Protein AF-0000000078283513 (afdb_homodimer)

Sequence (1256 aa):
MEFFNLACIDPSLMPGAVCAVEYLEENMTGGSRVKILAEKGGSGLSVRLDRDFASITYSKTSEFFRGLGFVKEWITENRTSAAREEHPVFEHLTYMADCSRNGVCRPDHLRRLMVKLSLMGYDRLMLYTEDTYQVEGYPYFGHFRGRYSRQELRELDEFAASLGIEMVPCIQTLAHLNAIFRWPAFKQVHDTGDILLCGSDDTYKLIEAMIRTWSETFKSRVINIGMDEAEMIGRGAYLNQFGYEERIDIMERHLHRVLEICEKYGYTAMMWSDMFFKMISGGEYYGKEFHITEEIKKKIPQNVELLYWDYYSRDEKTYDQMMKYHRELAGNVGFAGGAWKWNGYAPLLNHSMQVSRLALRQCQKHGITNVLVTGWGDDGGEASQSAVLPVLSLFAEYNYAQTVNDCDLAPRFLACTGAVLEDFLKLDLPNLTPDNPLPGKMSAAPARYLLYQDVLMGIYDCHVDMKSFKSHYRHCAEELRAIAQKGGEYACMFRTLALLSEVLAKKATLGLEAKAAYDGEDKAALLQTADICIKTAGLVEQFKHALKDQWFQENKAFGYEVLDIRLGGLMERLKSCAARMADYAEGKITCIEELEEARLPLLTDDKGQPLSPVCDNIWREMVTASVMMEFFNLACIDPSLMPGAVCAVEYLEENMTGGSRVKILAEKGGSGLSVRLDRDFASITYSKTSEFFRGLGFVKEWITENRTSAAREEHPVFEHLTYMADCSRNGVCRPDHLRRLMVKLSLMGYDRLMLYTEDTYQVEGYPYFGHFRGRYSRQELRELDEFAASLGIEMVPCIQTLAHLNAIFRWPAFKQVHDTGDILLCGSDDTYKLIEAMIRTWSETFKSRVINIGMDEAEMIGRGAYLNQFGYEERIDIMERHLHRVLEICEKYGYTAMMWSDMFFKMISGGEYYGKEFHITEEIKKKIPQNVELLYWDYYSRDEKTYDQMMKYHRELAGNVGFAGGAWKWNGYAPLLNHSMQVSRLALRQCQKHGITNVLVTGWGDDGGEASQSAVLPVLSLFAEYNYAQTVNDCDLAPRFLACTGAVLEDFLKLDLPNLTPDNPLPGKMSAAPARYLLYQDVLMGIYDCHVDMKSFKSHYRHCAEELRAIAQKGGEYACMFRTLALLSEVLAKKATLGLEAKAAYDGEDKAALLQTADICIKTAGLVEQFKHALKDQWFQENKAFGYEVLDIRLGGLMERLKSCAARMADYAEGKITCIEELEEARLPLLTDDKGQPLSPVCDNIWREMVTASVM

Structure (mmCIF, N/CA/C/O backbone):
data_AF-0000000078283513-model_v1
#
loop_
_entity.id
_entity.type
_entity.pdbx_description
1 polymer Beta-N-acetylhexosaminidase
#
loop_
_atom_site.group_PDB
_atom_site.id
_atom_site.type_symbol
_atom_site.label_atom_id
_atom_site.label_alt_id
_atom_site.label_comp_id
_atom_site.label_asym_id
_atom_site.label_entity_id
_atom_site.label_seq_id
_atom_site.pdbx_PDB_ins_code
_atom_site.Cartn_x
_atom_site.Cartn_y
_atom_site.Cartn_z
_atom_site.occupancy
_atom_site.B_iso_or_equiv
_atom_site.auth_seq_id
_atom_site.auth_comp_id
_atom_site.auth_asym_id
_atom_site.auth_atom_id
_atom_site.pdbx_PDB_model_num
ATOM 1 N N . MET A 1 1 ? 19.75 42.531 22.688 1 56.16 1 MET A N 1
ATOM 2 C CA . MET A 1 1 ? 18.453 42.688 22.062 1 56.16 1 MET A CA 1
ATOM 3 C C . MET A 1 1 ? 18.172 44.156 21.766 1 56.16 1 MET A C 1
ATOM 5 O O . MET A 1 1 ? 18.016 44.969 22.688 1 56.16 1 MET A O 1
ATOM 9 N N . GLU A 1 2 ? 18.484 44.531 20.5 1 75.06 2 GLU A N 1
ATOM 10 C CA . GLU A 1 2 ? 18.812 45.938 20.359 1 75.06 2 GLU A CA 1
ATOM 11 C C . GLU A 1 2 ? 17.578 46.781 20.031 1 75.06 2 GLU A C 1
ATOM 13 O O . GLU A 1 2 ? 17.453 47.906 20.516 1 75.06 2 GLU A O 1
ATOM 18 N N . PHE A 1 3 ? 16.438 46.156 19.422 1 87 3 PHE A N 1
ATOM 19 C CA . PHE A 1 3 ? 15.438 47.094 18.875 1 87 3 PHE A CA 1
ATOM 20 C C . PHE A 1 3 ? 14.234 47.188 19.797 1 87 3 PHE A C 1
ATOM 22 O O . PHE A 1 3 ? 13.641 48.25 19.938 1 87 3 PHE A O 1
ATOM 29 N N . PHE A 1 4 ? 13.867 46.125 20.453 1 93.12 4 PHE A N 1
ATOM 30 C CA . PHE A 1 4 ? 12.734 46.094 21.375 1 93.12 4 PHE A CA 1
ATOM 31 C C . PHE A 1 4 ? 13.203 46.125 22.828 1 93.12 4 PHE A C 1
ATOM 33 O O . PHE A 1 4 ? 13.875 45.188 23.281 1 93.12 4 PHE A O 1
ATOM 40 N N . ASN A 1 5 ? 12.836 47.188 23.531 1 94 5 ASN A N 1
ATOM 41 C CA . ASN A 1 5 ? 13.109 47.281 24.969 1 94 5 ASN A CA 1
ATOM 42 C C . ASN A 1 5 ? 11.906 46.812 25.797 1 94 5 ASN A C 1
ATOM 44 O O . ASN A 1 5 ? 10.914 47.562 25.891 1 94 5 ASN A O 1
ATOM 48 N N . LEU A 1 6 ? 11.977 45.719 26.484 1 93.62 6 LEU A N 1
ATOM 49 C CA . LEU A 1 6 ? 10.852 45.062 27.156 1 93.62 6 LEU A CA 1
ATOM 50 C C . LEU A 1 6 ? 10.859 45.375 28.656 1 93.62 6 LEU A C 1
ATOM 52 O O . LEU A 1 6 ? 10.164 44.719 29.438 1 93.62 6 LEU A O 1
ATOM 56 N N . ALA A 1 7 ? 11.547 46.312 29.094 1 88.94 7 ALA A N 1
ATOM 57 C CA . ALA A 1 7 ? 11.797 46.562 30.516 1 88.94 7 ALA A CA 1
ATOM 58 C C . ALA A 1 7 ? 10.508 46.938 31.234 1 88.94 7 ALA A C 1
ATOM 60 O O . ALA A 1 7 ? 10.391 46.75 32.438 1 88.94 7 ALA A O 1
ATOM 61 N N . CYS A 1 8 ? 9.477 47.375 30.547 1 88.69 8 CYS A N 1
ATOM 62 C CA . CYS A 1 8 ? 8.312 47.938 31.203 1 88.69 8 CYS A CA 1
ATOM 63 C C . CYS A 1 8 ? 7.078 47.062 30.984 1 88.69 8 CYS A C 1
ATOM 65 O O . CYS A 1 8 ? 5.953 47.531 31.203 1 88.69 8 CYS A O 1
ATOM 67 N N . ILE A 1 9 ? 7.301 45.844 30.562 1 91.81 9 ILE A N 1
ATOM 68 C CA . ILE A 1 9 ? 6.109 45.031 30.328 1 91.81 9 ILE A CA 1
ATOM 69 C C . ILE A 1 9 ? 5.832 44.156 31.547 1 91.81 9 ILE A C 1
ATOM 71 O O . ILE A 1 9 ? 6.703 43.969 32.406 1 91.81 9 ILE A O 1
ATOM 75 N N . ASP A 1 10 ? 4.605 43.656 31.719 1 91.69 10 ASP A N 1
ATOM 76 C CA . ASP A 1 10 ? 4.234 42.719 32.781 1 91.69 10 ASP A CA 1
ATOM 77 C C . ASP A 1 10 ? 5.156 41.5 32.781 1 91.69 10 ASP A C 1
ATOM 79 O O . ASP A 1 10 ? 5.41 40.875 31.75 1 91.69 10 ASP A O 1
ATOM 83 N N . PRO A 1 11 ? 5.695 41.156 33.969 1 92.06 11 PRO A N 1
ATOM 84 C CA . PRO A 1 11 ? 6.629 40.031 34.062 1 92.06 11 PRO A CA 1
ATOM 85 C C . PRO A 1 11 ? 6.043 38.719 33.562 1 92.06 11 PRO A C 1
ATOM 87 O O . PRO A 1 11 ? 6.781 37.844 33.094 1 92.06 11 PRO A O 1
ATOM 90 N N . SER A 1 12 ? 4.75 38.594 33.625 1 92.62 12 SER A N 1
ATOM 91 C CA . SER A 1 12 ? 4.109 37.375 33.156 1 92.62 12 SER A CA 1
ATOM 92 C C . SER A 1 12 ? 4.227 37.219 31.656 1 92.62 12 SER A C 1
ATOM 94 O O . SER A 1 12 ? 4.094 36.094 31.141 1 92.62 12 SER A O 1
ATOM 96 N N . LEU A 1 13 ? 4.535 38.188 30.953 1 95.5 13 LEU A N 1
ATOM 97 C CA . LEU A 1 13 ? 4.656 38.188 29.5 1 95.5 13 LEU A CA 1
ATOM 98 C C . LEU A 1 13 ? 6.094 37.906 29.078 1 95.5 13 LEU A C 1
ATOM 100 O O . LEU A 1 13 ? 6.355 37.594 27.906 1 95.5 13 LEU A O 1
ATOM 104 N N . MET A 1 14 ? 7.027 38.062 30 1 95.38 14 MET A N 1
ATOM 105 C CA . MET A 1 14 ? 8.453 38.125 29.688 1 95.38 14 MET A CA 1
ATOM 106 C C . MET A 1 14 ? 8.938 36.875 28.984 1 95.38 14 MET A C 1
ATOM 108 O O . MET A 1 14 ? 9.664 36.938 28 1 95.38 14 MET A O 1
ATOM 112 N N . PRO A 1 15 ? 8.508 35.688 29.5 1 95.25 15 PRO A N 1
ATOM 113 C CA . PRO A 1 15 ? 9.031 34.5 28.859 1 95.25 15 PRO A CA 1
ATOM 114 C C . PRO A 1 15 ? 8.695 34.406 27.375 1 95.25 15 PRO A C 1
ATOM 116 O O . PRO A 1 15 ? 9.57 34.125 26.547 1 95.25 15 PRO A O 1
ATOM 119 N N . GLY A 1 16 ? 7.527 34.656 27 1 97.06 16 GLY A N 1
ATOM 120 C CA . GLY A 1 16 ? 7.117 34.688 25.609 1 97.06 16 GLY A CA 1
ATOM 121 C C . GLY A 1 16 ? 7.664 35.844 24.828 1 97.06 16 GLY A C 1
ATOM 122 O O . GLY A 1 16 ? 8.07 35.719 23.672 1 97.06 16 GLY A O 1
ATOM 123 N N . ALA A 1 17 ? 7.734 37.031 25.469 1 96.88 17 ALA A N 1
ATOM 124 C CA . ALA A 1 17 ? 8.156 38.25 24.797 1 96.88 17 ALA A CA 1
ATOM 125 C C . ALA A 1 17 ? 9.625 38.188 24.391 1 96.88 17 ALA A C 1
ATOM 127 O O . ALA A 1 17 ? 10 38.656 23.328 1 96.88 17 ALA A O 1
ATOM 128 N N . VAL A 1 18 ? 10.422 37.594 25.234 1 96.06 18 VAL A N 1
ATOM 129 C CA . VAL A 1 18 ? 11.844 37.469 24.938 1 96.06 18 VAL A CA 1
ATOM 130 C C . VAL A 1 18 ? 12.039 36.625 23.688 1 96.06 18 VAL A C 1
ATOM 132 O O . VAL A 1 18 ? 12.805 36.969 22.797 1 96.06 18 VAL A O 1
ATOM 135 N N . CYS A 1 19 ? 11.289 35.531 23.641 1 96.19 19 CYS A N 1
ATOM 136 C CA . CYS A 1 19 ? 11.375 34.625 22.5 1 96.19 19 CYS A CA 1
ATOM 137 C C . CYS A 1 19 ? 10.875 35.312 21.234 1 96.19 19 CYS A C 1
ATOM 139 O O . CYS A 1 19 ? 11.484 35.188 20.172 1 96.19 19 CYS A O 1
ATOM 141 N N . ALA A 1 20 ? 9.773 36 21.312 1 97.06 20 ALA A N 1
ATOM 142 C CA . ALA A 1 20 ? 9.18 36.656 20.172 1 97.06 20 ALA A CA 1
ATOM 143 C C . ALA A 1 20 ? 10.102 37.75 19.641 1 97.06 20 ALA A C 1
ATOM 145 O O . ALA A 1 20 ? 10.273 37.906 18.422 1 97.06 20 ALA A O 1
ATOM 146 N N . VAL A 1 21 ? 10.68 38.531 20.531 1 95.56 21 VAL A N 1
ATOM 147 C CA . VAL A 1 21 ? 11.531 39.625 20.141 1 95.56 21 VAL A CA 1
ATOM 148 C C . VAL A 1 21 ? 12.82 39.094 19.516 1 95.56 21 VAL A C 1
ATOM 150 O O . VAL A 1 21 ? 13.328 39.656 18.547 1 95.56 21 VAL A O 1
ATOM 153 N N . GLU A 1 22 ? 13.344 38.062 20.109 1 95.06 22 GLU A N 1
ATOM 154 C CA . GLU A 1 22 ? 14.516 37.406 19.5 1 95.06 22 GLU A CA 1
ATOM 155 C C . GLU A 1 22 ? 14.234 37 18.062 1 95.06 22 GLU A C 1
ATOM 157 O O . GLU A 1 22 ? 15.078 37.188 17.188 1 95.06 22 GLU A O 1
ATOM 162 N N . TYR A 1 23 ? 13.117 36.406 17.859 1 95.31 23 TYR A N 1
ATOM 163 C CA . TYR A 1 23 ? 12.695 36 16.531 1 95.31 23 TYR A CA 1
ATOM 164 C C . TYR A 1 23 ? 12.547 37.219 15.617 1 95.31 23 TYR A C 1
ATOM 166 O O . TYR A 1 23 ? 13.047 37.219 14.484 1 95.31 23 TYR A O 1
ATOM 174 N N . LEU A 1 24 ? 11.922 38.281 16.062 1 94.44 24 LEU A N 1
ATOM 175 C CA . LEU A 1 24 ? 11.648 39.469 15.273 1 94.44 24 LEU A CA 1
ATOM 176 C C . LEU A 1 24 ? 12.945 40.156 14.867 1 94.44 24 LEU A C 1
ATOM 178 O O . LEU A 1 24 ? 13.047 40.688 13.766 1 94.44 24 LEU A O 1
ATOM 182 N N . GLU A 1 25 ? 13.898 40.094 15.719 1 93.25 25 GLU A N 1
ATOM 183 C CA . GLU A 1 25 ? 15.125 40.844 15.477 1 93.25 25 GLU A CA 1
ATOM 184 C C . GLU A 1 25 ? 16.078 40.062 14.586 1 93.25 25 GLU A C 1
ATOM 186 O O . GLU A 1 25 ? 17.062 40.625 14.086 1 93.25 25 GLU A O 1
ATOM 191 N N . GLU A 1 26 ? 15.766 38.812 14.32 1 89.31 26 GLU A N 1
ATOM 192 C CA . GLU A 1 26 ? 16.625 37.969 13.5 1 89.31 26 GLU A CA 1
ATOM 193 C C . GLU A 1 26 ? 16.859 38.594 12.125 1 89.31 26 GLU A C 1
ATOM 195 O O . GLU A 1 26 ? 17.922 38.438 11.539 1 89.31 26 GLU A O 1
ATOM 200 N N . ASN A 1 27 ? 15.883 39.312 11.609 1 80.62 27 ASN A N 1
ATOM 201 C CA . ASN A 1 27 ? 16.016 39.812 10.242 1 80.62 27 ASN A CA 1
ATOM 202 C C . ASN A 1 27 ? 15.945 41.344 10.195 1 80.62 27 ASN A C 1
ATOM 204 O O . ASN A 1 27 ? 15.562 41.906 9.172 1 80.62 27 ASN A O 1
ATOM 208 N N . MET A 1 28 ? 16.281 41.938 11.32 1 86.31 28 MET A N 1
ATOM 209 C CA . MET A 1 28 ? 16.281 43.375 11.344 1 86.31 28 MET A CA 1
ATOM 210 C C . MET A 1 28 ? 17.688 43.938 11.195 1 86.31 28 MET A C 1
ATOM 212 O O . MET A 1 28 ? 18.625 43.438 11.805 1 86.31 28 MET A O 1
ATOM 216 N N . THR A 1 29 ? 17.953 44.75 10.25 1 77.62 29 THR A N 1
ATOM 217 C CA . THR A 1 29 ? 19.266 45.344 10.008 1 77.62 29 THR A CA 1
ATOM 218 C C . THR A 1 29 ? 19.312 46.781 10.523 1 77.62 29 THR A C 1
ATOM 220 O O . THR A 1 29 ? 20.391 47.344 10.727 1 77.62 29 THR A O 1
ATOM 223 N N . GLY A 1 30 ? 18.188 47.438 10.781 1 73.25 30 GLY A N 1
ATOM 224 C CA . GLY A 1 30 ? 18.188 48.812 11.211 1 73.25 30 GLY A CA 1
ATOM 225 C C . GLY A 1 30 ? 16.875 49.219 11.867 1 73.25 30 GLY A C 1
ATOM 226 O O . GLY A 1 30 ? 15.914 48.469 11.883 1 73.25 30 GLY A O 1
ATOM 227 N N . GLY A 1 31 ? 17.031 50.188 12.562 1 70.44 31 GLY A N 1
ATOM 228 C CA . GLY A 1 31 ? 15.867 50.75 13.242 1 70.44 31 GLY A CA 1
ATOM 229 C C . GLY A 1 31 ? 16.172 51.281 14.625 1 70.44 31 GLY A C 1
ATOM 230 O O . GLY A 1 31 ? 17.266 51.031 15.164 1 70.44 31 GLY A O 1
ATOM 231 N N . SER A 1 32 ? 15.312 52.094 15.07 1 79.31 32 SER A N 1
ATOM 232 C CA . SER A 1 32 ? 15.492 52.719 16.375 1 79.31 32 SER A CA 1
ATOM 233 C C . SER A 1 32 ? 15 51.812 17.5 1 79.31 32 SER A C 1
ATOM 235 O O . SER A 1 32 ? 14.109 50.969 17.281 1 79.31 32 SER A O 1
ATOM 237 N N . ARG A 1 33 ? 15.727 51.938 18.516 1 90.38 33 ARG A N 1
ATOM 238 C CA . ARG A 1 33 ? 15.289 51.219 19.719 1 90.38 33 ARG A CA 1
ATOM 239 C C . ARG A 1 33 ? 13.969 51.781 20.234 1 90.38 33 ARG A C 1
ATOM 241 O O . ARG A 1 33 ? 13.789 53 20.312 1 90.38 33 ARG A O 1
ATOM 248 N N . VAL A 1 34 ? 13 50.875 20.438 1 94.06 34 VAL A N 1
ATOM 249 C CA . VAL A 1 34 ? 11.664 51.281 20.875 1 94.06 34 VAL A CA 1
ATOM 250 C C . VAL A 1 34 ? 11.352 50.656 22.234 1 94.06 34 VAL A C 1
ATOM 252 O O . VAL A 1 34 ? 11.5 49.438 22.406 1 94.06 34 VAL A O 1
ATOM 255 N N . LYS A 1 35 ? 10.922 51.5 23.234 1 95.94 35 LYS A N 1
ATOM 256 C CA . LYS A 1 35 ? 10.477 51 24.531 1 95.94 35 LYS A CA 1
ATOM 257 C C . LYS A 1 35 ? 9.031 50.531 24.469 1 95.94 35 LYS A C 1
ATOM 259 O O . LYS A 1 35 ? 8.133 51.281 24.078 1 95.94 35 LYS A O 1
ATOM 264 N N . ILE A 1 36 ? 8.852 49.281 24.875 1 96.75 36 ILE A N 1
ATOM 265 C CA . ILE A 1 36 ? 7.523 48.688 24.797 1 96.75 36 ILE A CA 1
ATOM 266 C C . ILE A 1 36 ? 6.793 48.844 26.125 1 96.75 36 ILE A C 1
ATOM 268 O O . ILE A 1 36 ? 7.301 48.438 27.172 1 96.75 36 ILE A O 1
ATOM 272 N N . LEU A 1 37 ? 5.668 49.469 26.094 1 95.56 37 LEU A N 1
ATOM 273 C CA . LEU A 1 37 ? 4.754 49.562 27.234 1 95.56 37 LEU A CA 1
ATOM 274 C C . LEU A 1 37 ? 3.533 48.656 27.016 1 95.56 37 LEU A C 1
ATOM 276 O O . LEU A 1 37 ? 2.98 48.625 25.906 1 95.56 37 LEU A O 1
ATOM 280 N N . ALA A 1 38 ? 3.201 47.875 27.969 1 95.56 38 ALA A N 1
ATOM 281 C CA . ALA A 1 38 ? 2.072 46.938 27.844 1 95.56 38 ALA A CA 1
ATOM 282 C C . ALA A 1 38 ? 1.053 47.188 28.953 1 95.56 38 ALA A C 1
ATOM 284 O O . ALA A 1 38 ? 1.422 47.344 30.125 1 95.56 38 ALA A O 1
ATOM 285 N N . GLU A 1 39 ? -0.132 47.312 28.594 1 94.19 39 GLU A N 1
ATOM 286 C CA . GLU A 1 39 ? -1.215 47.469 29.562 1 94.19 39 GLU A CA 1
ATOM 287 C C . GLU A 1 39 ? -2.4 46.562 29.219 1 94.19 39 GLU A C 1
ATOM 289 O O . GLU A 1 39 ? -2.756 46.438 28.047 1 94.19 39 GLU A O 1
ATOM 294 N N . LYS A 1 40 ? -2.984 45.969 30.188 1 94.19 40 LYS A N 1
ATOM 295 C CA . LYS A 1 40 ? -4.18 45.156 29.984 1 94.19 40 LYS A CA 1
ATOM 296 C C . LYS A 1 40 ? -5.422 46.031 29.844 1 94.19 40 LYS A C 1
ATOM 298 O O . LYS A 1 40 ? -5.652 46.906 30.656 1 94.19 40 LYS A O 1
ATOM 303 N N . GLY A 1 41 ? -6.062 45.844 28.797 1 92.12 41 GLY A N 1
ATOM 304 C CA . GLY A 1 41 ? -7.309 46.562 28.562 1 92.12 41 GLY A CA 1
ATOM 305 C C . GLY A 1 41 ? -8.523 45.656 28.578 1 92.12 41 GLY A C 1
ATOM 306 O O . GLY A 1 41 ? -8.422 44.469 28.906 1 92.12 41 GLY A O 1
ATOM 307 N N . GLY A 1 42 ? -9.688 46.281 28.172 1 87.38 42 GLY A N 1
ATOM 308 C CA . GLY A 1 42 ? -10.938 45.562 28.281 1 87.38 42 GLY A CA 1
ATOM 309 C C . GLY A 1 42 ? -11.289 44.781 27.031 1 87.38 42 GLY A C 1
ATOM 310 O O . GLY A 1 42 ? -11.945 43.75 27.109 1 87.38 42 GLY A O 1
ATOM 311 N N . SER A 1 43 ? -10.953 45.406 25.922 1 90.88 43 SER A N 1
ATOM 312 C CA . SER A 1 43 ? -11.344 44.719 24.703 1 90.88 43 SER A CA 1
ATOM 313 C C . SER A 1 43 ? -10.43 45.094 23.547 1 90.88 43 SER A C 1
ATOM 315 O O . SER A 1 43 ? -10.031 46.25 23.422 1 90.88 43 SER A O 1
ATOM 317 N N . GLY A 1 44 ? -10.031 44 22.797 1 93.38 44 GLY A N 1
ATOM 318 C CA . GLY A 1 44 ? -9.328 44.25 21.547 1 93.38 44 GLY A CA 1
ATOM 319 C C . GLY A 1 44 ? -7.871 44.625 21.75 1 93.38 44 GLY A C 1
ATOM 320 O O . GLY A 1 44 ? -7.285 44.312 22.781 1 93.38 44 GLY A O 1
ATOM 321 N N . LEU A 1 45 ? -7.297 45.125 20.719 1 96.44 45 LEU A N 1
ATOM 322 C CA . LEU A 1 45 ? -5.891 45.5 20.641 1 96.44 45 LEU A CA 1
ATOM 323 C C . LEU A 1 45 ? -5.746 46.969 20.234 1 96.44 45 LEU A C 1
ATOM 325 O O . LEU A 1 45 ? -6.41 47.406 19.297 1 96.44 45 LEU A O 1
ATOM 329 N N . SER A 1 46 ? -4.996 47.719 20.984 1 97.31 46 SER A N 1
ATOM 330 C CA . SER A 1 46 ? -4.59 49.062 20.609 1 97.31 46 SER A CA 1
ATOM 331 C C . SER A 1 46 ? -3.076 49.219 20.656 1 97.31 46 SER A C 1
ATOM 333 O O . SER A 1 46 ? -2.447 48.906 21.672 1 97.31 46 SER A O 1
ATOM 335 N N . VAL A 1 47 ? -2.527 49.625 19.594 1 97.56 47 VAL A N 1
ATOM 336 C CA . VAL A 1 47 ? -1.086 49.812 19.516 1 97.56 47 VAL A CA 1
ATOM 337 C C . VAL A 1 47 ? -0.792 51.25 19.047 1 97.56 47 VAL A C 1
ATOM 339 O O . VAL A 1 47 ? -1.43 51.75 18.125 1 97.56 47 VAL A O 1
ATOM 342 N N . ARG A 1 48 ? 0.168 51.875 19.703 1 97.62 48 ARG A N 1
ATOM 343 C CA . ARG A 1 48 ? 0.597 53.219 19.328 1 97.62 48 ARG A CA 1
ATOM 344 C C . ARG A 1 48 ? 2.117 53.344 19.344 1 97.62 48 ARG A C 1
ATOM 346 O O . ARG A 1 48 ? 2.762 52.906 20.312 1 97.62 48 ARG A O 1
ATOM 353 N N . LEU A 1 49 ? 2.602 53.812 18.328 1 96.81 49 LEU A N 1
ATOM 354 C CA . LEU A 1 49 ? 4.023 54.125 18.234 1 96.81 49 LEU A CA 1
ATOM 355 C C . LEU A 1 49 ? 4.25 55.625 18.25 1 96.81 49 LEU A C 1
ATOM 357 O O . LEU A 1 49 ? 3.635 56.344 17.469 1 96.81 49 LEU A O 1
ATOM 361 N N . ASP A 1 50 ? 5.051 56.062 19.125 1 95.69 50 ASP A N 1
ATOM 362 C CA . ASP A 1 50 ? 5.453 57.469 19.234 1 95.69 50 ASP A CA 1
ATOM 363 C C . ASP A 1 50 ? 6.961 57.594 19.453 1 95.69 50 ASP A C 1
ATOM 365 O O . ASP A 1 50 ? 7.445 57.531 20.578 1 95.69 50 ASP A O 1
ATOM 369 N N . ARG A 1 51 ? 7.648 57.812 18.391 1 91.56 51 ARG A N 1
ATOM 370 C CA . ARG A 1 51 ? 9.102 57.938 18.375 1 91.56 51 ARG A CA 1
ATOM 371 C C . ARG A 1 51 ? 9.766 56.688 18.984 1 91.56 51 ARG A C 1
ATOM 373 O O . ARG A 1 51 ? 9.633 55.594 18.469 1 91.56 51 ARG A O 1
ATOM 380 N N . ASP A 1 52 ? 10.18 56.844 20.266 1 92.12 52 ASP A N 1
ATOM 381 C CA . ASP A 1 52 ? 10.969 55.75 20.844 1 92.12 52 ASP A CA 1
ATOM 382 C C . ASP A 1 52 ? 10.141 54.938 21.828 1 92.12 52 ASP A C 1
ATOM 384 O O . ASP A 1 52 ? 10.695 54.188 22.625 1 92.12 52 ASP A O 1
ATOM 388 N N . PHE A 1 53 ? 8.758 55.156 21.703 1 95 53 PHE A N 1
ATOM 389 C CA . PHE A 1 53 ? 7.863 54.438 22.594 1 95 53 PHE A CA 1
ATOM 390 C C . PHE A 1 53 ? 6.738 53.781 21.812 1 95 53 PHE A C 1
ATOM 392 O O . PHE A 1 53 ? 6.195 54.375 20.875 1 95 53 PHE A O 1
ATOM 399 N N . ALA A 1 54 ? 6.465 52.562 22.172 1 96.56 54 ALA A N 1
ATOM 400 C CA . ALA A 1 54 ? 5.281 51.875 21.656 1 96.56 54 ALA A CA 1
ATOM 401 C C . ALA A 1 54 ? 4.406 51.375 22.797 1 96.56 54 ALA A C 1
ATOM 403 O O . ALA A 1 54 ? 4.891 50.688 23.703 1 96.56 54 ALA A O 1
ATOM 404 N N . SER A 1 55 ? 3.18 51.781 22.828 1 96.94 55 SER A N 1
ATOM 405 C CA . SER A 1 55 ? 2.217 51.312 23.828 1 96.94 55 SER A CA 1
ATOM 406 C C . SER A 1 55 ? 1.272 50.281 23.234 1 96.94 55 SER A C 1
ATOM 408 O O . SER A 1 55 ? 0.656 50.5 22.188 1 96.94 55 SER A O 1
ATOM 410 N N . ILE A 1 56 ? 1.171 49.125 23.875 1 97.5 56 ILE A N 1
ATOM 411 C CA . ILE A 1 56 ? 0.285 48.031 23.469 1 97.5 56 ILE A CA 1
ATOM 412 C C . ILE A 1 56 ? -0.751 47.781 24.562 1 97.5 56 ILE A C 1
ATOM 414 O O . ILE A 1 56 ? -0.403 47.375 25.672 1 97.5 56 ILE A O 1
ATOM 418 N N . THR A 1 57 ? -1.988 48.094 24.312 1 97.31 57 THR A N 1
ATOM 419 C CA . THR A 1 57 ? -3.105 47.719 25.172 1 97.31 57 THR A CA 1
ATOM 420 C C . THR A 1 57 ? -3.826 46.5 24.641 1 97.31 57 THR A C 1
ATOM 422 O O . THR A 1 57 ? -4.223 46.469 23.469 1 97.31 57 THR A O 1
ATOM 425 N N . TYR A 1 58 ? -3.932 45.469 25.422 1 96.56 58 TYR A N 1
ATOM 426 C CA . TYR A 1 58 ? -4.438 44.188 24.969 1 96.56 58 TYR A CA 1
ATOM 427 C C . TYR A 1 58 ? -5.406 43.594 25.969 1 96.56 58 TYR A C 1
ATOM 429 O O . TYR A 1 58 ? -5.359 43.906 27.156 1 96.56 58 TYR A O 1
ATOM 437 N N . SER A 1 59 ? -6.32 42.812 25.531 1 95.25 59 SER A N 1
ATOM 438 C CA . SER A 1 59 ? -7.23 42.031 26.391 1 95.25 59 SER A CA 1
ATOM 439 C C . SER A 1 59 ? -6.785 40.594 26.531 1 95.25 59 SER A C 1
ATOM 441 O O . SER A 1 59 ? -6.684 40.062 27.641 1 95.25 59 SER A O 1
ATOM 443 N N . LYS A 1 60 ? -6.531 39.938 25.438 1 94.62 60 LYS A N 1
ATOM 444 C CA . LYS A 1 60 ? -5.957 38.594 25.406 1 94.62 60 LYS A CA 1
ATOM 445 C C . LYS A 1 60 ? -4.449 38.656 25.172 1 94.62 60 LYS A C 1
ATOM 447 O O . LYS A 1 60 ? -3.951 39.5 24.453 1 94.62 60 LYS A O 1
ATOM 452 N N . THR A 1 61 ? -3.748 37.719 25.766 1 95.31 61 THR A N 1
ATOM 453 C CA . THR A 1 61 ? -2.295 37.688 25.656 1 95.31 61 THR A CA 1
ATOM 454 C C . THR A 1 61 ? -1.869 37.625 24.188 1 95.31 61 THR A C 1
ATOM 456 O O . THR A 1 61 ? -0.859 38.219 23.797 1 95.31 61 THR A O 1
ATOM 459 N N . SER A 1 62 ? -2.59 36.906 23.375 1 94.94 62 SER A N 1
ATOM 460 C CA . SER A 1 62 ? -2.279 36.781 21.953 1 94.94 62 SER A CA 1
ATOM 461 C C . SER A 1 62 ? -2.285 38.156 21.281 1 94.94 62 SER A C 1
ATOM 463 O O . SER A 1 62 ? -1.519 38.406 20.344 1 94.94 62 SER A O 1
ATOM 465 N N . GLU A 1 63 ? -3.053 39.062 21.75 1 96.94 63 GLU A N 1
ATOM 466 C CA . GLU A 1 63 ? -3.145 40.406 21.188 1 96.94 63 GLU A CA 1
ATOM 467 C C . GLU A 1 63 ? -1.891 41.219 21.5 1 96.94 63 GLU A C 1
ATOM 469 O O . GLU A 1 63 ? -1.474 42.062 20.688 1 96.94 63 GLU A O 1
ATOM 474 N N . PHE A 1 64 ? -1.345 41 22.703 1 97.25 64 PHE A N 1
ATOM 475 C CA . PHE A 1 64 ? -0.079 41.656 23.016 1 97.25 64 PHE A CA 1
ATOM 476 C C . PHE A 1 64 ? 0.981 41.344 21.984 1 97.25 64 PHE A C 1
ATOM 478 O O . PHE A 1 64 ? 1.652 42.219 21.469 1 97.25 64 PHE A O 1
ATOM 485 N N . PHE A 1 65 ? 1.092 40.062 21.641 1 98.12 65 PHE A N 1
ATOM 486 C CA . PHE A 1 65 ? 2.115 39.625 20.703 1 98.12 65 PHE A CA 1
ATOM 487 C C . PHE A 1 65 ? 1.802 40.125 19.297 1 98.12 65 PHE A C 1
ATOM 489 O O . PHE A 1 65 ? 2.711 40.438 18.531 1 98.12 65 PHE A O 1
ATOM 496 N N . ARG A 1 66 ? 0.523 40.062 18.906 1 97.88 66 ARG A N 1
ATOM 497 C CA . ARG A 1 66 ? 0.156 40.688 17.641 1 97.88 66 ARG A CA 1
ATOM 498 C C . ARG A 1 66 ? 0.589 42.125 17.609 1 97.88 66 ARG A C 1
ATOM 500 O O . ARG A 1 66 ? 1.035 42.625 16.562 1 97.88 66 ARG A O 1
ATOM 507 N N . GLY A 1 67 ? 0.411 42.875 18.734 1 97.5 67 GLY A N 1
ATOM 508 C CA . GLY A 1 67 ? 0.888 44.25 18.844 1 97.5 67 GLY A CA 1
ATOM 509 C C . GLY A 1 67 ? 2.375 44.375 18.578 1 97.5 67 GLY A C 1
ATOM 510 O O . GLY A 1 67 ? 2.805 45.344 17.906 1 97.5 67 GLY A O 1
ATOM 511 N N . LEU A 1 68 ? 3.146 43.406 19.125 1 96.88 68 LEU A N 1
ATOM 512 C CA . LEU A 1 68 ? 4.578 43.406 18.844 1 96.88 68 LEU A CA 1
ATOM 513 C C . LEU A 1 68 ? 4.832 43.281 17.344 1 96.88 68 LEU A C 1
ATOM 515 O O . LEU A 1 68 ? 5.773 43.875 16.812 1 96.88 68 LEU A O 1
ATOM 519 N N . GLY A 1 69 ? 4 42.5 16.688 1 96.12 69 GLY A N 1
ATOM 520 C CA . GLY A 1 69 ? 4.098 42.344 15.242 1 96.12 69 GLY A CA 1
ATOM 521 C C . GLY A 1 69 ? 3.895 43.688 14.508 1 96.12 69 GLY A C 1
ATOM 522 O O . GLY A 1 69 ? 4.586 43.969 13.523 1 96.12 69 GLY A O 1
ATOM 523 N N . PHE A 1 70 ? 2.969 44.469 14.961 1 96.19 70 PHE A N 1
ATOM 524 C CA . PHE A 1 70 ? 2.725 45.781 14.375 1 96.19 70 PHE A CA 1
ATOM 525 C C . PHE A 1 70 ? 3.92 46.688 14.578 1 96.19 70 PHE A C 1
ATOM 527 O O . PHE A 1 70 ? 4.316 47.406 13.664 1 96.19 70 PHE A O 1
ATOM 534 N N . VAL A 1 71 ? 4.434 46.688 15.797 1 95.81 71 VAL A N 1
ATOM 535 C CA . VAL A 1 71 ? 5.594 47.531 16.094 1 95.81 71 VAL A CA 1
ATOM 536 C C . VAL A 1 71 ? 6.738 47.156 15.148 1 95.81 71 VAL A C 1
ATOM 538 O O . VAL A 1 71 ? 7.391 48.062 14.586 1 95.81 71 VAL A O 1
ATOM 541 N N . LYS A 1 72 ? 6.973 45.844 14.977 1 95.19 72 LYS A N 1
ATOM 542 C CA . LYS A 1 72 ? 7.98 45.406 14.023 1 95.19 72 LYS A CA 1
ATOM 543 C C . LYS A 1 72 ? 7.715 45.969 12.633 1 95.19 72 LYS A C 1
ATOM 545 O O . LYS A 1 72 ? 8.633 46.438 11.961 1 95.19 72 LYS A O 1
ATOM 550 N N . GLU A 1 73 ? 6.473 45.812 12.148 1 94.19 73 GLU A N 1
ATOM 551 C CA . GLU A 1 73 ? 6.082 46.312 10.836 1 94.19 73 GLU A CA 1
ATOM 552 C C . GLU A 1 73 ? 6.406 47.812 10.703 1 94.19 73 GLU A C 1
ATOM 554 O O . GLU A 1 73 ? 7 48.219 9.711 1 94.19 73 GLU A O 1
ATOM 559 N N . TRP A 1 74 ? 6.113 48.625 11.734 1 94.44 74 TRP A N 1
ATOM 560 C CA . TRP A 1 74 ? 6.266 50.062 11.703 1 94.44 74 TRP A CA 1
ATOM 561 C C . TRP A 1 74 ? 7.738 50.469 11.773 1 94.44 74 TRP A C 1
ATOM 563 O O . TRP A 1 74 ? 8.164 51.406 11.117 1 94.44 74 TRP A O 1
ATOM 573 N N . ILE A 1 75 ? 8.484 49.719 12.57 1 91.75 75 ILE A N 1
ATOM 574 C CA . ILE A 1 75 ? 9.922 49.969 12.625 1 91.75 75 ILE A CA 1
ATOM 575 C C . ILE A 1 75 ? 10.539 49.719 11.258 1 91.75 75 ILE A C 1
ATOM 577 O O . ILE A 1 75 ? 11.336 50.5 10.766 1 91.75 75 ILE A O 1
ATOM 581 N N . THR A 1 76 ? 10.141 48.594 10.641 1 88.88 76 THR A N 1
ATOM 582 C CA . THR A 1 76 ? 10.672 48.188 9.344 1 88.88 76 THR A CA 1
ATOM 583 C C . THR A 1 76 ? 10.32 49.219 8.273 1 88.88 76 THR A C 1
ATOM 585 O O . THR A 1 76 ? 11.094 49.469 7.348 1 88.88 76 THR A O 1
ATOM 588 N N . GLU A 1 77 ? 9.211 49.844 8.445 1 90.5 77 GLU A N 1
ATOM 589 C CA . GLU A 1 77 ? 8.75 50.875 7.504 1 90.5 77 GLU A CA 1
ATOM 590 C C . GLU A 1 77 ? 9.32 52.25 7.852 1 90.5 77 GLU A C 1
ATOM 592 O O . GLU A 1 77 ? 9 53.25 7.195 1 90.5 77 GLU A O 1
ATOM 597 N N . ASN A 1 78 ? 10.086 52.438 8.898 1 90.44 78 ASN A N 1
ATOM 598 C CA . ASN A 1 78 ? 10.695 53.656 9.367 1 90.44 78 ASN A CA 1
ATOM 599 C C . ASN A 1 78 ? 9.641 54.688 9.758 1 90.44 78 ASN A C 1
ATOM 601 O O . ASN A 1 78 ? 9.773 55.875 9.438 1 90.44 78 ASN A O 1
ATOM 605 N N . ARG A 1 79 ? 8.68 54.125 10.398 1 93.06 79 ARG A N 1
ATOM 606 C CA . ARG A 1 79 ? 7.656 55.062 10.914 1 93.06 79 ARG A CA 1
ATOM 607 C C . ARG A 1 79 ? 8.031 55.562 12.297 1 93.06 79 ARG A C 1
ATOM 609 O O . ARG A 1 79 ? 8.594 54.844 13.109 1 93.06 79 ARG A O 1
ATOM 616 N N . THR A 1 80 ? 7.758 56.844 12.5 1 91.62 80 THR A N 1
ATOM 617 C CA . THR A 1 80 ? 8.031 57.438 13.805 1 91.62 80 THR A CA 1
ATOM 618 C C . THR A 1 80 ? 6.75 57.562 14.625 1 91.62 80 THR A C 1
ATOM 620 O O . THR A 1 80 ? 6.797 57.75 15.836 1 91.62 80 THR A O 1
ATOM 623 N N . SER A 1 81 ? 5.668 57.562 13.914 1 95.5 81 SER A N 1
ATOM 624 C CA . SER A 1 81 ? 4.355 57.594 14.555 1 95.5 81 SER A CA 1
ATOM 625 C C . SER A 1 81 ? 3.342 56.75 13.805 1 95.5 81 SER A C 1
ATOM 627 O O . SER A 1 81 ? 3.334 56.719 12.57 1 95.5 81 SER A O 1
ATOM 629 N N . ALA A 1 82 ? 2.576 55.969 14.555 1 96.75 82 ALA A N 1
ATOM 630 C CA . ALA A 1 82 ? 1.534 55.094 13.992 1 96.75 82 ALA A CA 1
ATOM 631 C C . ALA A 1 82 ? 0.575 54.625 15.078 1 96.75 82 ALA A C 1
ATOM 633 O O . ALA A 1 82 ? 0.907 54.656 16.266 1 96.75 82 ALA A O 1
ATOM 634 N N . ALA A 1 83 ? -0.588 54.312 14.656 1 96.88 83 ALA A N 1
ATOM 635 C CA . ALA A 1 83 ? -1.576 53.781 15.586 1 96.88 83 ALA A CA 1
ATOM 636 C C . ALA A 1 83 ? -2.492 52.781 14.898 1 96.88 83 ALA A C 1
ATOM 638 O O . ALA A 1 83 ? -2.795 52.906 13.711 1 96.88 83 ALA A O 1
ATOM 639 N N . ARG A 1 84 ? -2.883 51.781 15.625 1 94.69 84 ARG A N 1
ATOM 640 C CA . ARG A 1 84 ? -3.789 50.75 15.133 1 94.69 84 ARG A CA 1
ATOM 641 C C . ARG A 1 84 ? -4.711 50.25 16.25 1 94.69 84 ARG A C 1
ATOM 643 O O . ARG A 1 84 ? -4.277 50.062 17.375 1 94.69 84 ARG A O 1
ATOM 650 N N . GLU A 1 85 ? -5.992 50.219 15.961 1 95.25 85 GLU A N 1
ATOM 651 C CA . GLU A 1 85 ? -6.992 49.625 16.828 1 95.25 85 GLU A CA 1
ATOM 652 C C . GLU A 1 85 ? -7.727 48.469 16.125 1 95.25 85 GLU A C 1
ATOM 654 O O . GLU A 1 85 ? -8.195 48.656 15 1 95.25 85 GLU A O 1
ATOM 659 N N . GLU A 1 86 ? -7.75 47.312 16.781 1 94.62 86 GLU A N 1
ATOM 660 C CA . GLU A 1 86 ? -8.383 46.156 16.188 1 94.62 86 GLU A CA 1
ATOM 661 C C . GLU A 1 86 ? -9.289 45.438 17.203 1 94.62 86 GLU A C 1
ATOM 663 O O . GLU A 1 86 ? -9 45.438 18.406 1 94.62 86 GLU A O 1
ATOM 668 N N . HIS A 1 87 ? -10.383 44.875 16.688 1 93 87 HIS A N 1
ATOM 669 C CA . HIS A 1 87 ? -11.297 44.062 17.453 1 93 87 HIS A CA 1
ATOM 670 C C . HIS A 1 87 ? -11.547 42.719 16.766 1 93 87 HIS A C 1
ATOM 672 O O . HIS A 1 87 ? -12.266 42.656 15.773 1 93 87 HIS A O 1
ATOM 678 N N . PRO A 1 88 ? -10.992 41.656 17.344 1 94.06 88 PRO A N 1
ATOM 679 C CA . PRO A 1 88 ? -11.211 40.344 16.719 1 94.06 88 PRO A CA 1
ATOM 680 C C . PRO A 1 88 ? -12.688 39.969 16.625 1 94.06 88 PRO A C 1
ATOM 682 O O . PRO A 1 88 ? -13.461 40.281 17.531 1 94.06 88 PRO A O 1
ATOM 685 N N . VAL A 1 89 ? -13.039 39.281 15.547 1 93.5 89 VAL A N 1
ATOM 686 C CA . VAL A 1 89 ? -14.43 38.906 15.328 1 93.5 89 VAL A CA 1
ATOM 687 C C . VAL A 1 89 ? -14.656 37.469 15.773 1 93.5 89 VAL A C 1
ATOM 689 O O . VAL A 1 89 ? -15.781 37.094 16.094 1 93.5 89 VAL A O 1
ATOM 692 N N . PHE A 1 90 ? -13.664 36.688 15.852 1 96 90 PHE A N 1
ATOM 693 C CA . PHE A 1 90 ? -13.766 35.281 16.297 1 96 90 PHE A CA 1
ATOM 694 C C . PHE A 1 90 ? -13.391 35.156 17.766 1 96 90 PHE A C 1
ATOM 696 O O . PHE A 1 90 ? -12.508 35.875 18.25 1 96 90 PHE A O 1
ATOM 703 N N . GLU A 1 91 ? -14.07 34.281 18.422 1 96.5 91 GLU A N 1
ATOM 704 C CA . GLU A 1 91 ? -13.68 33.938 19.781 1 96.5 91 GLU A CA 1
ATOM 705 C C . GLU A 1 91 ? -12.344 33.219 19.812 1 96.5 91 GLU A C 1
ATOM 707 O O . GLU A 1 91 ? -11.516 33.469 20.688 1 96.5 91 GLU A O 1
ATOM 712 N N . HIS A 1 92 ? -12.156 32.281 18.875 1 97.94 92 HIS A N 1
ATOM 713 C CA . HIS A 1 92 ? -10.906 31.547 18.766 1 97.94 92 HIS A CA 1
ATOM 714 C C . HIS A 1 92 ? -10.492 31.391 17.297 1 97.94 92 HIS A C 1
ATOM 716 O O . HIS A 1 92 ? -11.336 31.188 16.422 1 97.94 92 HIS A O 1
ATOM 722 N N . LEU A 1 93 ? -9.297 31.547 17.031 1 98.44 93 LEU A N 1
ATOM 723 C CA . LEU A 1 93 ? -8.648 31.219 15.773 1 98.44 93 LEU A CA 1
ATOM 724 C C . LEU A 1 93 ? -7.566 30.156 15.984 1 98.44 93 LEU A C 1
ATOM 726 O O . LEU A 1 93 ? -6.598 30.391 16.703 1 98.44 93 LEU A O 1
ATOM 730 N N . THR A 1 94 ? -7.773 28.969 15.344 1 98.81 94 THR A N 1
ATOM 731 C CA . THR A 1 94 ? -6.938 27.797 15.594 1 98.81 94 THR A CA 1
ATOM 732 C C . THR A 1 94 ? -6.238 27.344 14.32 1 98.81 94 THR A C 1
ATOM 734 O O . THR A 1 94 ? -6.852 27.297 13.25 1 98.81 94 THR A O 1
ATOM 737 N N . TYR A 1 95 ? -4.977 27.109 14.375 1 98.75 95 TYR A N 1
ATOM 738 C CA . TYR A 1 95 ? -4.328 26.328 13.32 1 98.75 95 TYR A CA 1
ATOM 739 C C . TYR A 1 95 ? -4.184 24.875 13.727 1 98.75 95 TYR A C 1
ATOM 741 O O . TYR A 1 95 ? -3.844 24.562 14.875 1 98.75 95 TYR A O 1
ATOM 749 N N . MET A 1 96 ? -4.551 23.984 12.859 1 98.75 96 MET A N 1
ATOM 750 C CA . MET A 1 96 ? -4.344 22.547 13.062 1 98.75 96 MET A CA 1
ATOM 751 C C . MET A 1 96 ? -3.201 22.031 12.188 1 98.75 96 MET A C 1
ATOM 753 O O . MET A 1 96 ? -3.334 21.953 10.969 1 98.75 96 MET A O 1
ATOM 757 N N . ALA A 1 97 ? -2.117 21.672 12.781 1 98.31 97 ALA A N 1
ATOM 758 C CA . ALA A 1 97 ? -0.964 21.094 12.094 1 98.31 97 ALA A CA 1
ATOM 759 C C . ALA A 1 97 ? -1.038 19.562 12.07 1 98.31 97 ALA A C 1
ATOM 761 O O . ALA A 1 97 ? -1.151 18.938 13.125 1 98.31 97 ALA A O 1
ATOM 762 N N . ASP A 1 98 ? -0.988 19.031 10.922 1 97.88 98 ASP A N 1
ATOM 763 C CA . ASP A 1 98 ? -0.983 17.578 10.82 1 97.88 98 ASP A CA 1
ATOM 764 C C . ASP A 1 98 ? 0.354 17 11.273 1 97.88 98 ASP A C 1
ATOM 766 O O . ASP A 1 98 ? 1.39 17.25 10.656 1 97.88 98 ASP A O 1
ATOM 770 N N . CYS A 1 99 ? 0.312 16.203 12.305 1 98.12 99 CYS A N 1
ATOM 771 C CA . CYS A 1 99 ? 1.515 15.609 12.875 1 98.12 99 CYS A CA 1
ATOM 772 C C . CYS A 1 99 ? 1.386 14.094 12.953 1 98.12 99 CYS A C 1
ATOM 774 O O . CYS A 1 99 ? 1.789 13.484 13.945 1 98.12 99 CYS A O 1
ATOM 776 N N . SER A 1 100 ? 0.75 13.508 11.875 1 96.25 100 SER A N 1
ATOM 777 C CA . SER A 1 100 ? 0.559 12.07 12.023 1 96.25 100 SER A CA 1
ATOM 778 C C . SER A 1 100 ? 0.518 11.367 10.664 1 96.25 100 SER A C 1
ATOM 780 O O . SER A 1 100 ? 0.603 10.141 10.586 1 96.25 100 SER A O 1
ATOM 782 N N . ARG A 1 101 ? 0.298 12 9.617 1 95.44 101 ARG A N 1
ATOM 783 C CA . ARG A 1 101 ? 0.29 11.352 8.305 1 95.44 101 ARG A CA 1
ATOM 784 C C . ARG A 1 101 ? 1.702 11.242 7.742 1 95.44 101 ARG A C 1
ATOM 786 O O . ARG A 1 101 ? 1.967 11.703 6.629 1 95.44 101 ARG A O 1
ATOM 793 N N . ASN A 1 102 ? 2.453 10.531 8.445 1 93.75 102 ASN A N 1
ATOM 794 C CA . ASN A 1 102 ? 3.869 10.195 8.367 1 93.75 102 ASN A CA 1
ATOM 795 C C . ASN A 1 102 ? 4.746 11.32 8.914 1 93.75 102 ASN A C 1
ATOM 797 O O . ASN A 1 102 ? 5.395 11.156 9.945 1 93.75 102 ASN A O 1
ATOM 801 N N . GLY A 1 103 ? 4.543 12.555 8.508 1 96.62 103 GLY A N 1
ATOM 802 C CA . GLY A 1 103 ? 5.316 13.656 9.055 1 96.62 103 GLY A CA 1
ATOM 803 C C . GLY A 1 103 ? 4.883 14.047 10.453 1 96.62 103 GLY A C 1
ATOM 804 O O . GLY A 1 103 ? 3.699 14.297 10.695 1 96.62 103 GLY A O 1
ATOM 805 N N . VAL A 1 104 ? 5.82 14.008 11.438 1 98.31 104 VAL A N 1
ATOM 806 C CA . VAL A 1 104 ? 5.625 14.5 12.797 1 98.31 104 VAL A CA 1
ATOM 807 C C . VAL A 1 104 ? 6.535 15.703 13.047 1 98.31 104 VAL A C 1
ATOM 809 O O . VAL A 1 104 ? 7.762 15.562 13.055 1 98.31 104 VAL A O 1
ATOM 812 N N . CYS A 1 105 ? 5.973 16.828 13.281 1 98.19 105 CYS A N 1
ATOM 813 C CA . CYS A 1 105 ? 6.746 18.047 13.43 1 98.19 105 CYS A CA 1
ATOM 814 C C . CYS A 1 105 ? 7.688 17.953 14.625 1 98.19 105 CYS A C 1
ATOM 816 O O . CYS A 1 105 ? 7.301 17.469 15.688 1 98.19 105 CYS A O 1
ATOM 818 N N . ARG A 1 106 ? 8.836 18.438 14.43 1 97.56 106 ARG A N 1
ATOM 819 C CA . ARG A 1 106 ? 9.773 18.516 15.547 1 97.56 106 ARG A CA 1
ATOM 820 C C . ARG A 1 106 ? 9.352 19.609 16.531 1 97.56 106 ARG A C 1
ATOM 822 O O . ARG A 1 106 ? 8.82 20.641 16.125 1 97.56 106 ARG A O 1
ATOM 829 N N . PRO A 1 107 ? 9.688 19.422 17.844 1 98.06 107 PRO A N 1
ATOM 830 C CA . PRO A 1 107 ? 9.359 20.469 18.828 1 98.06 107 PRO A CA 1
ATOM 831 C C . PRO A 1 107 ? 9.969 21.812 18.484 1 98.06 107 PRO A C 1
ATOM 833 O O . PRO A 1 107 ? 9.32 22.859 18.641 1 98.06 107 PRO A O 1
ATOM 836 N N . ASP A 1 108 ? 11.172 21.828 17.953 1 97.25 108 ASP A N 1
ATOM 837 C CA . ASP A 1 108 ? 11.812 23.094 17.609 1 97.25 108 ASP A CA 1
ATOM 838 C C . ASP A 1 108 ? 11.055 23.812 16.5 1 97.25 108 ASP A C 1
ATOM 840 O O . ASP A 1 108 ? 10.883 25.047 16.547 1 97.25 108 ASP A O 1
ATOM 844 N N . HIS A 1 109 ? 10.695 23.078 15.562 1 97.62 109 HIS A N 1
ATOM 845 C CA . HIS A 1 109 ? 9.922 23.688 14.484 1 97.62 109 HIS A CA 1
ATOM 846 C C . HIS A 1 109 ? 8.578 24.203 15 1 97.62 109 HIS A C 1
ATOM 848 O O . HIS A 1 109 ? 8.141 25.281 14.594 1 97.62 109 HIS A O 1
ATOM 854 N N . LEU A 1 110 ? 7.934 23.469 15.859 1 98.5 110 LEU A N 1
ATOM 855 C CA . LEU A 1 110 ? 6.656 23.891 16.422 1 98.5 110 LEU A CA 1
ATOM 856 C C . LEU A 1 110 ? 6.809 25.172 17.219 1 98.5 110 LEU A C 1
ATOM 858 O O . LEU A 1 110 ? 5.938 26.047 17.172 1 98.5 110 LEU A O 1
ATOM 862 N N . ARG A 1 111 ? 7.91 25.281 17.969 1 98.19 111 ARG A N 1
ATOM 863 C CA . ARG A 1 111 ? 8.141 26.516 18.734 1 98.19 111 ARG A CA 1
ATOM 864 C C . ARG A 1 111 ? 8.25 27.719 17.812 1 98.19 111 ARG A C 1
ATOM 866 O O . ARG A 1 111 ? 7.656 28.766 18.094 1 98.19 111 ARG A O 1
ATOM 873 N N . ARG A 1 112 ? 8.938 27.547 16.797 1 97.44 112 ARG A N 1
ATOM 874 C CA . ARG A 1 112 ? 9.07 28.641 15.836 1 97.44 112 ARG A CA 1
ATOM 875 C C . ARG A 1 112 ? 7.727 28.969 15.188 1 97.44 112 ARG A C 1
ATOM 877 O O . ARG A 1 112 ? 7.406 30.141 14.977 1 97.44 112 ARG A O 1
ATOM 884 N N . LEU A 1 113 ? 7 27.953 14.844 1 98.31 113 LEU A N 1
ATOM 885 C CA . LEU A 1 113 ? 5.668 28.141 14.289 1 98.31 113 LEU A CA 1
ATOM 886 C C . LEU A 1 113 ? 4.766 28.891 15.266 1 98.31 113 LEU A C 1
ATOM 888 O O . LEU A 1 113 ? 4.012 29.781 14.867 1 98.31 113 LEU A O 1
ATOM 892 N N . MET A 1 114 ? 4.867 28.578 16.531 1 98.62 114 MET A N 1
ATOM 893 C CA . MET A 1 114 ? 4.047 29.219 17.562 1 98.62 114 MET A CA 1
ATOM 894 C C . MET A 1 114 ? 4.355 30.703 17.656 1 98.62 114 MET A C 1
ATOM 896 O O . MET A 1 114 ? 3.451 31.516 17.859 1 98.62 114 MET A O 1
ATOM 900 N N . VAL A 1 115 ? 5.609 31.031 17.516 1 98.31 115 VAL A N 1
ATOM 901 C CA . VAL A 1 115 ? 5.977 32.438 17.547 1 98.31 115 VAL A CA 1
ATOM 902 C C . VAL A 1 115 ? 5.297 33.156 16.391 1 98.31 115 VAL A C 1
ATOM 904 O O . VAL A 1 115 ? 4.684 34.219 16.594 1 98.31 115 VAL A O 1
ATOM 907 N N . LYS A 1 116 ? 5.352 32.625 15.227 1 98.38 116 LYS A N 1
ATOM 908 C CA . LYS A 1 116 ? 4.723 33.219 14.062 1 98.38 116 LYS A CA 1
ATOM 909 C C . LYS A 1 116 ? 3.215 33.344 14.25 1 98.38 116 LYS A C 1
ATOM 911 O O . LYS A 1 116 ? 2.631 34.406 13.953 1 98.38 116 LYS A O 1
ATOM 916 N N . LEU A 1 117 ? 2.602 32.281 14.727 1 98.69 117 LEU A N 1
ATOM 917 C CA . LEU A 1 117 ? 1.16 32.281 14.945 1 98.69 117 LEU A CA 1
ATOM 918 C C . LEU A 1 117 ? 0.762 33.344 15.961 1 98.69 117 LEU A C 1
ATOM 920 O O . LEU A 1 117 ? -0.236 34.031 15.773 1 98.69 117 LEU A O 1
ATOM 924 N N . SER A 1 118 ? 1.568 33.438 17 1 98.25 118 SER A N 1
ATOM 925 C CA . SER A 1 118 ? 1.282 34.438 18.031 1 98.25 118 SER A CA 1
ATOM 926 C C . SER A 1 118 ? 1.381 35.844 17.484 1 98.25 118 SER A C 1
ATOM 928 O O . SER A 1 118 ? 0.545 36.719 17.797 1 98.25 118 SER A O 1
ATOM 930 N N . LEU A 1 119 ? 2.377 36.125 16.703 1 98.12 119 LEU A N 1
ATOM 931 C CA . LEU A 1 119 ? 2.551 37.438 16.094 1 98.12 119 LEU A CA 1
ATOM 932 C C . LEU A 1 119 ? 1.395 37.75 15.141 1 98.12 119 LEU A C 1
ATOM 934 O O . LEU A 1 119 ? 1.045 38.906 14.953 1 98.12 119 LEU A O 1
ATOM 938 N N . MET A 1 120 ? 0.779 36.719 14.555 1 97.69 120 MET A N 1
ATOM 939 C CA . MET A 1 120 ? -0.394 36.906 13.703 1 97.69 120 MET A CA 1
ATOM 940 C C . MET A 1 120 ? -1.645 37.125 14.539 1 97.69 120 MET A C 1
ATOM 942 O O . MET A 1 120 ? -2.611 37.719 14.07 1 97.69 120 MET A O 1
ATOM 946 N N . GLY A 1 121 ? -1.629 36.625 15.742 1 97.81 121 GLY A N 1
ATOM 947 C CA . GLY A 1 121 ? -2.76 36.844 16.641 1 97.81 121 GLY A CA 1
ATOM 948 C C . GLY A 1 121 ? -3.572 35.594 16.875 1 97.81 121 GLY A C 1
ATOM 949 O O . GLY A 1 121 ? -4.676 35.656 17.422 1 97.81 121 GLY A O 1
ATOM 950 N N . TYR A 1 122 ? -3.064 34.375 16.484 1 98.62 122 TYR A N 1
ATOM 951 C CA . TYR A 1 122 ? -3.725 33.125 16.812 1 98.62 122 TYR A CA 1
ATOM 952 C C . TYR A 1 122 ? -3.725 32.875 18.312 1 98.62 122 TYR A C 1
ATOM 954 O O . TYR A 1 122 ? -2.76 33.219 19 1 98.62 122 TYR A O 1
ATOM 962 N N . ASP A 1 123 ? -4.793 32.281 18.812 1 98.38 123 ASP A N 1
ATOM 963 C CA . ASP A 1 123 ? -4.82 32 20.234 1 98.38 123 ASP A CA 1
ATOM 964 C C . ASP A 1 123 ? -4.938 30.516 20.531 1 98.38 123 ASP A C 1
ATOM 966 O O . ASP A 1 123 ? -4.945 30.094 21.688 1 98.38 123 ASP A O 1
ATOM 970 N N . ARG A 1 124 ? -4.941 29.625 19.453 1 98.75 124 ARG A N 1
ATOM 971 C CA . ARG A 1 124 ? -4.977 28.188 19.656 1 98.75 124 ARG A CA 1
ATOM 972 C C . ARG A 1 124 ? -4.141 27.469 18.594 1 98.75 124 ARG A C 1
ATOM 974 O O . ARG A 1 124 ? -3.969 27.969 17.484 1 98.75 124 ARG A O 1
ATOM 981 N N . LEU A 1 125 ? -3.619 26.328 18.938 1 98.81 125 LEU A N 1
ATOM 982 C CA . LEU A 1 125 ? -2.92 25.391 18.062 1 98.81 125 LEU A CA 1
ATOM 983 C C . LEU A 1 125 ? -3.314 23.953 18.375 1 98.81 125 LEU A C 1
ATOM 985 O O . LEU A 1 125 ? -3.387 23.562 19.547 1 98.81 125 LEU A O 1
ATOM 989 N N . MET A 1 126 ? -3.676 23.25 17.328 1 98.56 126 MET A N 1
ATOM 990 C CA . MET A 1 126 ? -3.951 21.828 17.438 1 98.56 126 MET A CA 1
ATOM 991 C C . MET A 1 126 ? -2.869 21 16.75 1 98.56 126 MET A C 1
ATOM 993 O O . MET A 1 126 ? -2.461 21.328 15.625 1 98.56 126 MET A O 1
ATOM 997 N N . LEU A 1 127 ? -2.357 20.031 17.438 1 97.75 127 LEU A N 1
ATOM 998 C CA . LEU A 1 127 ? -1.595 18.969 16.781 1 97.75 127 LEU A CA 1
ATOM 999 C C . LEU A 1 127 ? -2.494 17.797 16.422 1 97.75 127 LEU A C 1
ATOM 1001 O O . LEU A 1 127 ? -2.977 17.094 17.297 1 97.75 127 LEU A O 1
ATOM 1005 N N . TYR A 1 128 ? -2.754 17.688 15.18 1 98.25 128 TYR A N 1
ATOM 1006 C CA . TYR A 1 128 ? -3.51 16.531 14.742 1 98.25 128 TYR A CA 1
ATOM 1007 C C . TYR A 1 128 ? -2.676 15.258 14.875 1 98.25 128 TYR A C 1
ATOM 1009 O O . TYR A 1 128 ? -1.675 15.086 14.172 1 98.25 128 TYR A O 1
ATOM 1017 N N . THR A 1 129 ? -3.1 14.336 15.742 1 98.38 129 THR A N 1
ATOM 1018 C CA . THR A 1 129 ? -2.367 13.102 16 1 98.38 129 THR A CA 1
ATOM 1019 C C . THR A 1 129 ? -3.295 11.891 15.93 1 98.38 129 THR A C 1
ATOM 1021 O O . THR A 1 129 ? -4.312 11.844 16.625 1 98.38 129 THR A O 1
ATOM 1024 N N . GLU A 1 130 ? -2.926 10.984 15.102 1 98 130 GLU A N 1
ATOM 1025 C CA . GLU A 1 130 ? -3.629 9.711 15.062 1 98 130 GLU A CA 1
ATOM 1026 C C . GLU A 1 130 ? -3.102 8.758 16.125 1 98 130 GLU A C 1
ATOM 1028 O O . GLU A 1 130 ? -3.832 8.383 17.047 1 98 130 GLU A O 1
ATOM 1033 N N . ASP A 1 131 ? -1.842 8.43 16.031 1 98.19 131 ASP A N 1
ATOM 1034 C CA . ASP A 1 131 ? -1.194 7.539 16.984 1 98.19 131 ASP A CA 1
ATOM 1035 C C . ASP A 1 131 ? 0.161 8.094 17.422 1 98.19 131 ASP A C 1
ATOM 1037 O O . ASP A 1 131 ? 0.901 7.43 18.156 1 98.19 131 ASP A O 1
ATOM 1041 N N . THR A 1 132 ? 0.562 9.312 17.125 1 98.44 132 THR A N 1
ATOM 1042 C CA . THR A 1 132 ? 1.924 9.812 17.25 1 98.44 132 THR A CA 1
ATOM 1043 C C . THR A 1 132 ? 2.111 10.516 18.594 1 98.44 132 THR A C 1
ATOM 1045 O O . THR A 1 132 ? 2.648 11.625 18.656 1 98.44 132 THR A O 1
ATOM 1048 N N . TYR A 1 133 ? 1.713 9.969 19.688 1 98.62 133 TYR A N 1
ATOM 1049 C CA . TYR A 1 133 ? 1.953 10.359 21.078 1 98.62 133 TYR A CA 1
ATOM 1050 C C . TYR A 1 133 ? 2 9.133 21.984 1 98.62 133 TYR A C 1
ATOM 1052 O O . TYR A 1 133 ? 1.398 8.102 21.672 1 98.62 133 TYR A O 1
ATOM 1060 N N . GLN A 1 134 ? 2.725 9.258 23.031 1 97.94 134 GLN A N 1
ATOM 1061 C CA . GLN A 1 134 ? 2.893 8.125 23.938 1 97.94 134 GLN A CA 1
ATOM 1062 C C . GLN A 1 134 ? 1.643 7.91 24.797 1 97.94 134 GLN A C 1
ATOM 1064 O O . GLN A 1 134 ? 1.067 8.867 25.312 1 97.94 134 GLN A O 1
ATOM 1069 N N . VAL A 1 135 ? 1.185 6.746 24.844 1 98.44 135 VAL A N 1
ATOM 1070 C CA . VAL A 1 135 ? 0.069 6.352 25.703 1 98.44 135 VAL A CA 1
ATOM 1071 C C . VAL A 1 135 ? 0.537 5.309 26.719 1 98.44 135 VAL A C 1
ATOM 1073 O O . VAL A 1 135 ? 0.991 4.227 26.344 1 98.44 135 VAL A O 1
ATOM 1076 N N . GLU A 1 136 ? 0.445 5.641 28.031 1 97.25 136 GLU A N 1
ATOM 1077 C CA . GLU A 1 136 ? 0.871 4.723 29.078 1 97.25 136 GLU A CA 1
ATOM 1078 C C . GLU A 1 136 ? 0.094 3.412 29.016 1 97.25 136 GLU A C 1
ATOM 1080 O O . GLU A 1 136 ? -1.129 3.416 28.859 1 97.25 136 GLU A O 1
ATOM 1085 N N . GLY A 1 137 ? 0.815 2.324 29.047 1 96.94 137 GLY A N 1
ATOM 1086 C CA . GLY A 1 137 ? 0.179 1.016 29.031 1 96.94 137 GLY A CA 1
ATOM 1087 C C . GLY A 1 137 ? 0.043 0.442 27.625 1 96.94 137 GLY A C 1
ATOM 1088 O O . GLY A 1 137 ? -0.312 -0.727 27.469 1 96.94 137 GLY A O 1
ATOM 1089 N N . TYR A 1 138 ? 0.359 1.178 26.672 1 98 138 TYR A N 1
ATOM 1090 C CA . TYR A 1 138 ? 0.232 0.74 25.281 1 98 138 TYR A CA 1
ATOM 1091 C C . TYR A 1 138 ? 1.512 1.017 24.516 1 98 138 TYR A C 1
ATOM 1093 O O . TYR A 1 138 ? 1.554 1.922 23.672 1 98 138 TYR A O 1
ATOM 1101 N N . PRO A 1 139 ? 2.559 0.182 24.656 1 96.94 139 PRO A N 1
ATOM 1102 C CA . PRO A 1 139 ? 3.885 0.457 24.109 1 96.94 139 PRO A CA 1
ATOM 1103 C C . PRO A 1 139 ? 3.896 0.434 22.578 1 96.94 139 PRO A C 1
ATOM 1105 O O . PRO A 1 139 ? 4.746 1.077 21.953 1 96.94 139 PRO A O 1
ATOM 1108 N N . TYR A 1 140 ? 2.971 -0.272 21.906 1 97.56 140 TYR A N 1
ATOM 1109 C CA . TYR A 1 140 ? 2.949 -0.374 20.453 1 97.56 140 TYR A CA 1
ATOM 1110 C C . TYR A 1 140 ? 2.242 0.826 19.828 1 97.56 140 TYR A C 1
ATOM 1112 O O . TYR A 1 140 ? 2.324 1.045 18.625 1 97.56 140 TYR A O 1
ATOM 1120 N N . PHE A 1 141 ? 1.511 1.654 20.656 1 98.38 141 PHE A N 1
ATOM 1121 C CA . PHE A 1 141 ? 0.825 2.842 20.156 1 98.38 141 PHE A CA 1
ATOM 1122 C C . PHE A 1 141 ? 1.827 3.916 19.75 1 98.38 141 PHE A C 1
ATOM 1124 O O . PHE A 1 141 ? 2.551 4.449 20.594 1 98.38 141 PHE A O 1
ATOM 1131 N N . GLY A 1 142 ? 1.901 4.207 18.453 1 97.44 142 GLY A N 1
ATOM 1132 C CA . GLY A 1 142 ? 2.828 5.199 17.938 1 97.44 142 GLY A CA 1
ATOM 1133 C C . GLY A 1 142 ? 4.258 4.695 17.859 1 97.44 142 GLY A C 1
ATOM 1134 O O . GLY A 1 142 ? 5.191 5.48 17.688 1 97.44 142 GLY A O 1
ATOM 1135 N N . HIS A 1 143 ? 4.438 3.314 17.969 1 97.12 143 HIS A N 1
ATOM 1136 C CA . HIS A 1 143 ? 5.77 2.719 17.906 1 97.12 143 HIS A CA 1
ATOM 1137 C C . HIS A 1 143 ? 6.398 2.918 16.531 1 97.12 143 HIS A C 1
ATOM 1139 O O . HIS A 1 143 ? 5.777 2.623 15.516 1 97.12 143 HIS A O 1
ATOM 1145 N N . PHE A 1 144 ? 7.629 3.562 16.516 1 97.31 144 PHE A N 1
ATOM 1146 C CA . PHE A 1 144 ? 8.398 3.844 15.312 1 97.31 144 PHE A CA 1
ATOM 1147 C C . PHE A 1 144 ? 7.668 4.84 14.422 1 97.31 144 PHE A C 1
ATOM 1149 O O . PHE A 1 144 ? 7.742 4.75 13.195 1 97.31 144 PHE A O 1
ATOM 1156 N N . ARG A 1 145 ? 6.918 5.805 15.055 1 97.31 145 ARG A N 1
ATOM 1157 C CA . ARG A 1 145 ? 6.156 6.781 14.289 1 97.31 145 ARG A CA 1
ATOM 1158 C C . ARG A 1 145 ? 6.535 8.203 14.68 1 97.31 145 ARG A C 1
ATOM 1160 O O . ARG A 1 145 ? 5.859 9.164 14.297 1 97.31 145 ARG A O 1
ATOM 1167 N N . GLY A 1 146 ? 7.594 8.344 15.445 1 97.38 146 GLY A N 1
ATOM 1168 C CA . GLY A 1 146 ? 7.996 9.672 15.891 1 97.38 146 GLY A CA 1
ATOM 1169 C C . GLY A 1 146 ? 7.047 10.266 16.906 1 97.38 146 GLY A C 1
ATOM 1170 O O . GLY A 1 146 ? 6.816 11.477 16.922 1 97.38 146 GLY A O 1
ATOM 1171 N N . ARG A 1 147 ? 6.445 9.422 17.75 1 98.19 147 ARG A N 1
ATOM 1172 C CA . ARG A 1 147 ? 5.434 9.875 18.688 1 98.19 147 ARG A CA 1
ATOM 1173 C C . ARG A 1 147 ? 6.023 10.859 19.703 1 98.19 147 ARG A C 1
ATOM 1175 O O . ARG A 1 147 ? 7.172 10.711 20.125 1 98.19 147 ARG A O 1
ATOM 1182 N N . TYR A 1 148 ? 5.309 11.852 20.109 1 98.62 148 TYR A N 1
ATOM 1183 C CA . TYR A 1 148 ? 5.707 12.812 21.125 1 98.62 148 TYR A CA 1
ATOM 1184 C C . TYR A 1 148 ? 5.75 12.164 22.5 1 98.62 148 TYR A C 1
ATOM 1186 O O . TYR A 1 148 ? 4.836 11.422 22.875 1 98.62 148 TYR A O 1
ATOM 1194 N N . SER A 1 149 ? 6.781 12.43 23.25 1 97.94 149 SER A N 1
ATOM 1195 C CA . SER A 1 149 ? 6.824 12.055 24.656 1 97.94 149 SER A CA 1
ATOM 1196 C C . SER A 1 149 ? 5.941 12.961 25.5 1 97.94 149 SER A C 1
ATOM 1198 O O . SER A 1 149 ? 5.559 14.047 25.062 1 97.94 149 SER A O 1
ATOM 1200 N N . ARG A 1 150 ? 5.598 12.516 26.734 1 97.88 150 ARG A N 1
ATOM 1201 C CA . ARG A 1 150 ? 4.836 13.336 27.656 1 97.88 150 ARG A CA 1
ATOM 1202 C C . ARG A 1 150 ? 5.582 14.625 28 1 97.88 150 ARG A C 1
ATOM 1204 O O . ARG A 1 150 ? 4.977 15.695 28.094 1 97.88 150 ARG A O 1
ATOM 1211 N N . GLN A 1 151 ? 6.879 14.492 28.094 1 98.19 151 GLN A N 1
ATOM 1212 C CA . GLN A 1 151 ? 7.707 15.664 28.375 1 98.19 151 GLN A CA 1
ATOM 1213 C C . GLN A 1 151 ? 7.656 16.672 27.234 1 98.19 151 GLN A C 1
ATOM 1215 O O . GLN A 1 151 ? 7.496 17.875 27.469 1 98.19 151 GLN A O 1
ATOM 1220 N N . GLU A 1 152 ? 7.82 16.172 26.031 1 98.44 152 GLU A N 1
ATOM 1221 C CA . GLU A 1 152 ? 7.73 17.047 24.875 1 98.44 152 GLU A CA 1
ATOM 1222 C C . GLU A 1 152 ? 6.395 17.781 24.844 1 98.44 152 GLU A C 1
ATOM 1224 O O . GLU A 1 152 ? 6.352 19 24.594 1 98.44 152 GLU A O 1
ATOM 1229 N N . LEU A 1 153 ? 5.332 17.062 25.109 1 98.69 153 LEU A N 1
ATOM 1230 C CA . LEU A 1 153 ? 3.998 17.656 25.062 1 98.69 153 LEU A CA 1
ATOM 1231 C C . LEU A 1 153 ? 3.848 18.734 26.141 1 98.69 153 LEU A C 1
ATOM 1233 O O . LEU A 1 153 ? 3.328 19.812 25.875 1 98.69 153 LEU A O 1
ATOM 1237 N N . ARG A 1 154 ? 4.312 18.484 27.344 1 98.56 154 ARG A N 1
ATOM 1238 C CA . ARG A 1 154 ? 4.242 19.453 28.422 1 98.56 154 ARG A CA 1
ATOM 1239 C C . ARG A 1 154 ? 5.043 20.719 28.094 1 98.56 154 ARG A C 1
ATOM 1241 O O . ARG A 1 154 ? 4.578 21.828 28.328 1 98.56 154 ARG A O 1
ATOM 1248 N N . GLU A 1 155 ? 6.203 20.453 27.547 1 98.62 155 GLU A N 1
ATOM 1249 C CA . GLU A 1 155 ? 7.074 21.578 27.203 1 98.62 155 GLU A CA 1
ATOM 1250 C C . GLU A 1 155 ? 6.477 22.438 26.094 1 98.62 155 GLU A C 1
ATOM 1252 O O . GLU A 1 155 ? 6.559 23.656 26.141 1 98.62 155 GLU A O 1
ATOM 1257 N N . LEU A 1 156 ? 5.922 21.781 25.141 1 98.75 156 LEU A N 1
ATOM 1258 C CA . LEU A 1 156 ? 5.277 22.5 24.062 1 98.75 156 LEU A CA 1
ATOM 1259 C C . LEU A 1 156 ? 4.094 23.312 24.578 1 98.75 156 LEU A C 1
ATOM 1261 O O . LEU A 1 156 ? 3.898 24.469 24.188 1 98.75 156 LEU A O 1
ATOM 1265 N N . ASP A 1 157 ? 3.312 22.703 25.469 1 98.75 157 ASP A N 1
ATOM 1266 C CA . ASP A 1 157 ? 2.152 23.375 26.047 1 98.75 157 ASP A CA 1
ATOM 1267 C C . ASP A 1 157 ? 2.572 24.609 26.844 1 98.75 157 ASP A C 1
ATOM 1269 O O . ASP A 1 157 ? 1.942 25.656 26.75 1 98.75 157 ASP A O 1
ATOM 1273 N N . GLU A 1 158 ? 3.605 24.5 27.641 1 98.38 158 GLU A N 1
ATOM 1274 C CA . GLU A 1 158 ? 4.125 25.609 28.438 1 98.38 158 GLU A CA 1
ATOM 1275 C C . GLU A 1 158 ? 4.641 26.734 27.547 1 98.38 158 GLU A C 1
ATOM 1277 O O . GLU A 1 158 ? 4.371 27.906 27.797 1 98.38 158 GLU A O 1
ATOM 1282 N N . PHE A 1 159 ? 5.367 26.375 26.625 1 98.31 159 PHE A N 1
ATOM 1283 C CA . PHE A 1 159 ? 5.902 27.359 25.703 1 98.31 159 PHE A CA 1
ATOM 1284 C C . PHE A 1 159 ? 4.777 28.109 25 1 98.31 159 PHE A C 1
ATOM 1286 O O . PHE A 1 159 ? 4.797 29.328 24.891 1 98.31 159 PHE A O 1
ATOM 1293 N N . ALA A 1 160 ? 3.793 27.344 24.469 1 98.75 160 ALA A N 1
ATOM 1294 C CA . ALA A 1 160 ? 2.646 27.938 23.781 1 98.75 160 ALA A CA 1
ATOM 1295 C C . ALA A 1 160 ? 1.91 28.906 24.703 1 98.75 160 ALA A C 1
ATOM 1297 O O . ALA A 1 160 ? 1.55 30.016 24.281 1 98.75 160 ALA A O 1
ATOM 1298 N N . ALA A 1 161 ? 1.714 28.531 25.906 1 98.19 161 ALA A N 1
ATOM 1299 C CA . ALA A 1 161 ? 1.028 29.375 26.891 1 98.19 161 ALA A CA 1
ATOM 1300 C C . ALA A 1 161 ? 1.765 30.688 27.094 1 98.19 161 ALA A C 1
ATOM 1302 O O . ALA A 1 161 ? 1.137 31.734 27.266 1 98.19 161 ALA A O 1
ATOM 1303 N N . SER A 1 162 ? 3.051 30.609 27.062 1 97.94 162 SER A N 1
ATOM 1304 C CA . SER A 1 162 ? 3.854 31.812 27.25 1 97.94 162 SER A CA 1
ATOM 1305 C C . SER A 1 162 ? 3.654 32.781 26.094 1 97.94 162 SER A C 1
ATOM 1307 O O . SER A 1 162 ? 3.947 34 26.234 1 97.94 162 SER A O 1
ATOM 1309 N N . LEU A 1 163 ? 3.109 32.312 24.984 1 98.31 163 LEU A N 1
ATOM 1310 C CA . LEU A 1 163 ? 2.881 33.125 23.812 1 98.31 163 LEU A CA 1
ATOM 1311 C C . LEU A 1 163 ? 1.397 33.438 23.625 1 98.31 163 LEU A C 1
ATOM 1313 O O . LEU A 1 163 ? 0.986 33.969 22.609 1 98.31 163 LEU A O 1
ATOM 1317 N N . GLY A 1 164 ? 0.574 33.062 24.641 1 97.69 164 GLY A N 1
ATOM 1318 C CA . GLY A 1 164 ? -0.859 33.281 24.578 1 97.69 164 GLY A CA 1
ATOM 1319 C C . GLY A 1 164 ? -1.586 32.281 23.688 1 97.69 164 GLY A C 1
ATOM 1320 O O . GLY A 1 164 ? -2.68 32.562 23.203 1 97.69 164 GLY A O 1
ATOM 1321 N N . ILE A 1 165 ? -0.99 31.156 23.438 1 98.69 165 ILE A N 1
ATOM 1322 C CA . ILE A 1 165 ? -1.585 30.109 22.594 1 98.69 165 ILE A CA 1
ATOM 1323 C C . ILE A 1 165 ? -2.018 28.938 23.469 1 98.69 165 ILE A C 1
ATOM 1325 O O . ILE A 1 165 ? -1.228 28.422 24.25 1 98.69 165 ILE A O 1
ATOM 1329 N N . GLU A 1 166 ? -3.24 28.594 23.344 1 98.69 166 GLU A N 1
ATOM 1330 C CA . GLU A 1 166 ? -3.77 27.375 23.953 1 98.69 166 GLU A CA 1
ATOM 1331 C C . GLU A 1 166 ? -3.578 26.156 23.047 1 98.69 166 GLU A C 1
ATOM 1333 O O . GLU A 1 166 ? -4.047 26.156 21.906 1 98.69 166 GLU A O 1
ATOM 1338 N N . MET A 1 167 ? -2.867 25.156 23.516 1 98.62 167 MET A N 1
ATOM 1339 C CA . MET A 1 167 ? -2.748 23.906 22.75 1 98.62 167 MET A CA 1
ATOM 1340 C C . MET A 1 167 ? -3.943 23 23.016 1 98.62 167 MET A C 1
ATOM 1342 O O . MET A 1 167 ? -4.156 22.547 24.141 1 98.62 167 MET A O 1
ATOM 1346 N N . VAL A 1 168 ? -4.688 22.719 21.969 1 98.62 168 VAL A N 1
ATOM 1347 C CA . VAL A 1 168 ? -5.887 21.891 22.094 1 98.62 168 VAL A CA 1
ATOM 1348 C C . VAL A 1 168 ? -5.602 20.5 21.547 1 98.62 168 VAL A C 1
ATOM 1350 O O . VAL A 1 168 ? -5.168 20.328 20.406 1 98.62 168 VAL A O 1
ATOM 1353 N N . PRO A 1 169 ? -5.789 19.438 22.375 1 98.31 169 PRO A N 1
ATOM 1354 C CA . PRO A 1 169 ? -5.613 18.078 21.859 1 98.31 169 PRO A CA 1
ATOM 1355 C C . PRO A 1 169 ? -6.535 17.766 20.688 1 98.31 169 PRO A C 1
ATOM 1357 O O . PRO A 1 169 ? -7.703 18.172 20.688 1 98.31 169 PRO A O 1
ATOM 1360 N N . CYS A 1 170 ? -6.023 17.172 19.688 1 98.69 170 CYS A N 1
ATOM 1361 C CA . CYS A 1 170 ? -6.746 16.703 18.516 1 98.69 170 CYS A CA 1
ATOM 1362 C C . CYS A 1 170 ? -6.418 15.242 18.219 1 98.69 170 CYS A C 1
ATOM 1364 O O . CYS A 1 170 ? -5.371 14.945 17.641 1 98.69 170 CYS A O 1
ATOM 1366 N N . ILE A 1 171 ? -7.297 14.297 18.578 1 98.62 171 ILE A N 1
ATOM 1367 C CA . ILE A 1 171 ? -7.004 12.867 18.531 1 98.62 171 ILE A CA 1
ATOM 1368 C C . ILE A 1 171 ? -8.102 12.141 17.766 1 98.62 171 ILE A C 1
ATOM 1370 O O . ILE A 1 171 ? -9.039 12.766 17.266 1 98.62 171 ILE A O 1
ATOM 1374 N N . GLN A 1 172 ? -7.934 10.828 17.578 1 98.62 172 GLN A N 1
ATOM 1375 C CA . GLN A 1 172 ? -8.891 9.992 16.875 1 98.62 172 GLN A CA 1
ATOM 1376 C C . GLN A 1 172 ? -9.523 8.969 17.828 1 98.62 172 GLN A C 1
ATOM 1378 O O . GLN A 1 172 ? -8.828 8.117 18.375 1 98.62 172 GLN A O 1
ATOM 1383 N N . THR A 1 173 ? -10.781 9.047 17.922 1 98.81 173 THR A N 1
ATOM 1384 C CA . THR A 1 173 ? -11.438 8.172 18.891 1 98.81 173 THR A CA 1
ATOM 1385 C C . THR A 1 173 ? -12.391 7.207 18.188 1 98.81 173 THR A C 1
ATOM 1387 O O . THR A 1 173 ? -13.188 6.527 18.828 1 98.81 173 THR A O 1
ATOM 1390 N N . LEU A 1 174 ? -12.328 7.18 16.844 1 98.38 174 LEU A N 1
ATOM 1391 C CA . LEU A 1 174 ? -13.18 6.262 16.094 1 98.38 174 LEU A CA 1
ATOM 1392 C C . LEU A 1 174 ? -12.445 5.719 14.875 1 98.38 174 LEU A C 1
ATOM 1394 O O . LEU A 1 174 ? -12.141 4.527 14.805 1 98.38 174 LEU A O 1
ATOM 1398 N N . ALA A 1 175 ? -12.016 6.598 13.969 1 97.81 175 ALA A N 1
ATOM 1399 C CA . ALA A 1 175 ? -11.406 6.172 12.711 1 97.81 175 ALA A CA 1
ATOM 1400 C C . ALA A 1 175 ? -10.031 6.812 12.516 1 97.81 175 ALA A C 1
ATOM 1402 O O . ALA A 1 175 ? -9.5 7.441 13.438 1 97.81 175 ALA A O 1
ATOM 1403 N N . HIS A 1 176 ? -9.352 6.582 11.375 1 96.81 176 HIS A N 1
ATOM 1404 C CA . HIS A 1 176 ? -8.07 7.137 10.953 1 96.81 176 HIS A CA 1
ATOM 1405 C C . HIS A 1 176 ? -6.914 6.52 11.734 1 96.81 176 HIS A C 1
ATOM 1407 O O . HIS A 1 176 ? -5.805 7.055 11.742 1 96.81 176 HIS A O 1
ATOM 1413 N N . LEU A 1 177 ? -7.109 5.441 12.453 1 96.31 177 LEU A N 1
ATOM 1414 C CA . LEU A 1 177 ? -6.031 4.781 13.18 1 96.31 177 LEU A CA 1
ATOM 1415 C C . LEU A 1 177 ? -5.371 3.713 12.312 1 96.31 177 LEU A C 1
ATOM 1417 O O . LEU A 1 177 ? -5.227 2.564 12.742 1 96.31 177 LEU A O 1
ATOM 1421 N N . ASN A 1 178 ? -4.895 4.141 11.172 1 91 178 ASN A N 1
ATOM 1422 C CA . ASN A 1 178 ? -4.328 3.264 10.156 1 91 178 ASN A CA 1
ATOM 1423 C C . ASN A 1 178 ? -3.066 2.568 10.656 1 91 178 ASN A C 1
ATOM 1425 O O . ASN A 1 178 ? -2.867 1.378 10.398 1 91 178 ASN A O 1
ATOM 1429 N N . ALA A 1 179 ? -2.256 3.186 11.367 1 94.56 179 ALA A N 1
ATOM 1430 C CA . ALA A 1 179 ? -0.899 2.717 11.641 1 94.56 179 ALA A CA 1
ATOM 1431 C C . ALA A 1 179 ? -0.884 1.732 12.812 1 94.56 179 ALA A C 1
ATOM 1433 O O . ALA A 1 179 ? 0.017 0.896 12.914 1 94.56 179 ALA A O 1
ATOM 1434 N N . ILE A 1 180 ? -1.894 1.704 13.703 1 96.75 180 ILE A N 1
ATOM 1435 C CA . ILE A 1 180 ? -1.78 0.903 14.914 1 96.75 180 ILE A CA 1
ATOM 1436 C C . ILE A 1 180 ? -2.205 -0.535 14.625 1 96.75 180 ILE A C 1
ATOM 1438 O O . ILE A 1 180 ? -1.773 -1.465 15.312 1 96.75 180 ILE A O 1
ATOM 1442 N N . PHE A 1 181 ? -2.963 -0.767 13.625 1 96.06 181 PHE A N 1
ATOM 1443 C CA . PHE A 1 181 ? -3.576 -2.076 13.43 1 96.06 181 PHE A CA 1
ATOM 1444 C C . PHE A 1 181 ? -2.609 -3.029 12.734 1 96.06 181 PHE A C 1
ATOM 1446 O O . PHE A 1 181 ? -2.916 -4.211 12.555 1 96.06 181 PHE A O 1
ATOM 1453 N N . ARG A 1 182 ? -1.435 -2.6 12.367 1 93.69 182 ARG A N 1
ATOM 1454 C CA . ARG A 1 182 ? -0.389 -3.52 11.93 1 93.69 182 ARG A CA 1
ATOM 1455 C C . ARG A 1 182 ? 0.09 -4.391 13.086 1 93.69 182 ARG A C 1
ATOM 1457 O O . ARG A 1 182 ? 0.667 -5.457 12.875 1 93.69 182 ARG A O 1
ATOM 1464 N N . TRP A 1 183 ? -0.071 -3.854 14.305 1 95.88 183 TRP A N 1
ATOM 1465 C CA . TRP A 1 183 ? 0.405 -4.543 15.5 1 95.88 183 TRP A CA 1
ATOM 1466 C C . TRP A 1 183 ? -0.665 -5.48 16.047 1 95.88 183 TRP A C 1
ATOM 1468 O O . TRP A 1 183 ? -1.777 -5.051 16.359 1 95.88 183 TRP A O 1
ATOM 1478 N N . PRO A 1 184 ? -0.337 -6.758 16.281 1 93.88 184 PRO A N 1
ATOM 1479 C CA . PRO A 1 184 ? -1.299 -7.703 16.859 1 93.88 184 PRO A CA 1
ATOM 1480 C C . PRO A 1 184 ? -1.84 -7.25 18.203 1 93.88 184 PRO A C 1
ATOM 1482 O O . PRO A 1 184 ? -2.945 -7.637 18.594 1 93.88 184 PRO A O 1
ATOM 1485 N N . ALA A 1 185 ? -1.149 -6.387 18.828 1 94.44 185 ALA A N 1
ATOM 1486 C CA . ALA A 1 185 ? -1.518 -5.895 20.156 1 94.44 185 ALA A CA 1
ATOM 1487 C C . ALA A 1 185 ? -2.869 -5.188 20.125 1 94.44 185 ALA A C 1
ATOM 1489 O O . ALA A 1 185 ? -3.523 -5.035 21.156 1 94.44 185 ALA A O 1
ATOM 1490 N N . PHE A 1 186 ? -3.396 -4.781 18.938 1 97.5 186 PHE A N 1
ATOM 1491 C CA . PHE A 1 186 ? -4.613 -3.98 18.875 1 97.5 186 PHE A CA 1
ATOM 1492 C C . PHE A 1 186 ? -5.734 -4.754 18.188 1 97.5 186 PHE A C 1
ATOM 1494 O O . PHE A 1 186 ? -6.742 -4.168 17.797 1 97.5 186 PHE A O 1
ATOM 1501 N N . LYS A 1 187 ? -5.609 -6.027 18.062 1 95.44 187 LYS A N 1
ATOM 1502 C CA . LYS A 1 187 ? -6.605 -6.863 17.391 1 95.44 187 LYS A CA 1
ATOM 1503 C C . LYS A 1 187 ? -7.965 -6.746 18.078 1 95.44 187 LYS A C 1
ATOM 1505 O O . LYS A 1 187 ? -9 -6.699 17.406 1 95.44 187 LYS A O 1
ATOM 1510 N N . GLN A 1 188 ? -8.016 -6.605 19.359 1 96.12 188 GLN A N 1
ATOM 1511 C CA . GLN A 1 188 ? -9.25 -6.664 20.141 1 96.12 188 GLN A CA 1
ATOM 1512 C C . GLN A 1 188 ? -10.047 -5.371 20 1 96.12 188 GLN A C 1
ATOM 1514 O O . GLN A 1 188 ? -11.227 -5.316 20.375 1 96.12 188 GLN A O 1
ATOM 1519 N N . VAL A 1 189 ? -9.414 -4.289 19.484 1 98.44 189 VAL A N 1
ATOM 1520 C CA . VAL A 1 189 ? -10.117 -3.01 19.391 1 98.44 189 VAL A CA 1
ATOM 1521 C C . VAL A 1 189 ? -10.367 -2.666 17.922 1 98.44 189 VAL A C 1
ATOM 1523 O O . VAL A 1 189 ? -10.734 -1.534 17.594 1 98.44 189 VAL A O 1
ATOM 1526 N N . HIS A 1 190 ? -10.188 -3.621 17.031 1 98.31 190 HIS A N 1
ATOM 1527 C CA . HIS A 1 190 ? -10.234 -3.363 15.594 1 98.31 190 HIS A CA 1
ATOM 1528 C C . HIS A 1 190 ? -11.562 -3.812 14.992 1 98.31 190 HIS A C 1
ATOM 1530 O O . HIS A 1 190 ? -11.945 -4.977 15.133 1 98.31 190 HIS A O 1
ATOM 1536 N N . ASP A 1 191 ? -12.289 -2.912 14.328 1 98 191 ASP A N 1
ATOM 1537 C CA . ASP A 1 191 ? -13.477 -3.266 13.562 1 98 191 ASP A CA 1
ATOM 1538 C C . ASP A 1 191 ? -13.117 -3.654 12.133 1 98 191 ASP A C 1
ATOM 1540 O O . ASP A 1 191 ? -12.852 -4.824 11.852 1 98 191 ASP A O 1
ATOM 1544 N N . THR A 1 192 ? -12.922 -2.719 11.281 1 96.75 192 THR A N 1
ATOM 1545 C CA . THR A 1 192 ? -12.445 -2.895 9.914 1 96.75 192 THR A CA 1
ATOM 1546 C C . THR A 1 192 ? -11.742 -1.635 9.414 1 96.75 192 THR A C 1
ATOM 1548 O O . THR A 1 192 ? -12.039 -0.53 9.883 1 96.75 192 THR A O 1
ATOM 1551 N N . GLY A 1 193 ? -10.805 -1.803 8.578 1 95.75 193 GLY A N 1
ATOM 1552 C CA . GLY A 1 193 ? -10.055 -0.652 8.102 1 95.75 193 GLY A CA 1
ATOM 1553 C C . GLY A 1 193 ? -9.297 0.066 9.203 1 95.75 193 GLY A C 1
ATOM 1554 O O . GLY A 1 193 ? -8.523 -0.554 9.938 1 95.75 193 GLY A O 1
ATOM 1555 N N . ASP A 1 194 ? -9.547 1.322 9.328 1 97.56 194 ASP A N 1
ATOM 1556 C CA . ASP A 1 194 ? -8.891 2.158 10.328 1 97.56 194 ASP A CA 1
ATOM 1557 C C . ASP A 1 194 ? -9.844 2.506 11.469 1 97.56 194 ASP A C 1
ATOM 1559 O O . ASP A 1 194 ? -9.641 3.492 12.172 1 97.56 194 ASP A O 1
ATOM 1563 N N . ILE A 1 195 ? -10.875 1.698 11.641 1 98.5 195 ILE A N 1
ATOM 1564 C CA . ILE A 1 195 ? -11.969 2.047 12.531 1 98.5 195 ILE A CA 1
ATOM 1565 C C . ILE A 1 195 ? -11.906 1.187 13.797 1 98.5 195 ILE A C 1
ATOM 1567 O O . ILE A 1 195 ? -11.703 -0.027 13.711 1 98.5 195 ILE A O 1
ATOM 1571 N N . LEU A 1 196 ? -12.094 1.741 14.93 1 98.75 196 LEU A N 1
ATOM 1572 C CA . LEU A 1 196 ? -12.148 1.052 16.219 1 98.75 196 LEU A CA 1
ATOM 1573 C C . LEU A 1 196 ? -13.438 0.245 16.344 1 98.75 196 LEU A C 1
ATOM 1575 O O . LEU A 1 196 ? -14.469 0.608 15.766 1 98.75 196 LEU A O 1
ATOM 1579 N N . LEU A 1 197 ? -13.336 -0.808 17.078 1 98.62 197 LEU A N 1
ATOM 1580 C CA . LEU A 1 197 ? -14.492 -1.645 17.375 1 98.62 197 LEU A CA 1
ATOM 1581 C C . LEU A 1 197 ? -15.367 -0.997 18.438 1 98.62 197 LEU A C 1
ATOM 1583 O O . LEU A 1 197 ? -15.094 -1.119 19.641 1 98.62 197 LEU A O 1
ATOM 1587 N N . CYS A 1 198 ? -16.453 -0.392 18.047 1 98.31 198 CYS A N 1
ATOM 1588 C CA . CYS A 1 198 ? -17.406 0.22 18.969 1 98.31 198 CYS A CA 1
ATOM 1589 C C . CYS A 1 198 ? -18.062 -0.833 19.859 1 98.31 198 CYS A C 1
ATOM 1591 O O . CYS A 1 198 ? -18.297 -1.96 19.406 1 98.31 198 CYS A O 1
ATOM 1593 N N . GLY A 1 199 ? -18.359 -0.498 21.062 1 97.06 199 GLY A N 1
ATOM 1594 C CA . GLY A 1 199 ? -19.031 -1.399 21.969 1 97.06 199 GLY A CA 1
ATOM 1595 C C . GLY A 1 199 ? -18.094 -2.279 22.766 1 97.06 199 GLY A C 1
ATOM 1596 O O . GLY A 1 199 ? -18.484 -2.918 23.734 1 97.06 199 GLY A O 1
ATOM 1597 N N . SER A 1 200 ? -16.859 -2.33 22.391 1 96.69 200 SER A N 1
ATOM 1598 C CA . SER A 1 200 ? -15.852 -3.135 23.094 1 96.69 200 SER A CA 1
ATOM 1599 C C . SER A 1 200 ? -15.297 -2.398 24.312 1 96.69 200 SER A C 1
ATOM 1601 O O . SER A 1 200 ? -14.914 -1.231 24.203 1 96.69 200 SER A O 1
ATOM 1603 N N . ASP A 1 201 ? -15.195 -3.086 25.469 1 97.88 201 ASP A N 1
ATOM 1604 C CA . ASP A 1 201 ? -14.609 -2.5 26.672 1 97.88 201 ASP A CA 1
ATOM 1605 C C . ASP A 1 201 ? -13.141 -2.143 26.438 1 97.88 201 ASP A C 1
ATOM 1607 O O . ASP A 1 201 ? -12.664 -1.125 26.953 1 97.88 201 ASP A O 1
ATOM 1611 N N . ASP A 1 202 ? -12.477 -2.967 25.656 1 98.38 202 ASP A N 1
ATOM 1612 C CA . ASP A 1 202 ? -11.062 -2.719 25.375 1 98.38 202 ASP A CA 1
ATOM 1613 C C . ASP A 1 202 ? -10.883 -1.426 24.594 1 98.38 202 ASP A C 1
ATOM 1615 O O . ASP A 1 202 ? -9.906 -0.703 24.781 1 98.38 202 ASP A O 1
ATOM 1619 N N . THR A 1 203 ? -11.828 -1.185 23.703 1 98.69 203 THR A N 1
ATOM 1620 C CA . THR A 1 203 ? -11.789 0.054 22.938 1 98.69 203 THR A CA 1
ATOM 1621 C C . THR A 1 203 ? -11.891 1.267 23.859 1 98.69 203 THR A C 1
ATOM 1623 O O . THR A 1 203 ? -11.109 2.213 23.734 1 98.69 203 THR A O 1
ATOM 1626 N N . TYR A 1 204 ? -12.789 1.272 24.797 1 98.81 204 TYR A N 1
ATOM 1627 C CA . TYR A 1 204 ? -13.008 2.422 25.656 1 98.81 204 TYR A CA 1
ATOM 1628 C C . TYR A 1 204 ? -11.891 2.561 26.688 1 98.81 204 TYR A C 1
ATOM 1630 O O . TYR A 1 204 ? -11.539 3.672 27.078 1 98.81 204 TYR A O 1
ATOM 1638 N N . LYS A 1 205 ? -11.227 1.41 27.062 1 98.75 205 LYS A N 1
ATOM 1639 C CA . LYS A 1 205 ? -10.023 1.499 27.875 1 98.75 205 LYS A CA 1
ATOM 1640 C C . LYS A 1 205 ? -8.906 2.217 27.125 1 98.75 205 LYS A C 1
ATOM 1642 O O . LYS A 1 205 ? -8.188 3.039 27.703 1 98.75 205 LYS A O 1
ATOM 1647 N N . LEU A 1 206 ? -8.734 1.896 25.875 1 98.81 206 LEU A N 1
ATOM 1648 C CA . LEU A 1 206 ? -7.73 2.562 25.062 1 98.81 206 LEU A CA 1
ATOM 1649 C C . LEU A 1 206 ? -8.031 4.051 24.922 1 98.81 206 LEU A C 1
ATOM 1651 O O . LEU A 1 206 ? -7.148 4.887 25.109 1 98.81 206 LEU A O 1
ATOM 1655 N N . ILE A 1 207 ? -9.297 4.402 24.625 1 98.88 207 ILE A N 1
ATOM 1656 C CA . ILE A 1 207 ? -9.695 5.797 24.453 1 98.88 207 ILE A CA 1
ATOM 1657 C C . ILE A 1 207 ? -9.469 6.559 25.766 1 98.88 207 ILE A C 1
ATOM 1659 O O . ILE A 1 207 ? -8.984 7.695 25.75 1 98.88 207 ILE A O 1
ATOM 1663 N N . GLU A 1 208 ? -9.828 5.957 26.859 1 98.88 208 GLU A N 1
ATOM 1664 C CA . GLU A 1 208 ? -9.609 6.617 28.141 1 98.88 208 GLU A CA 1
ATOM 1665 C C . GLU A 1 208 ? -8.117 6.859 28.391 1 98.88 208 GLU A C 1
ATOM 1667 O O . GLU A 1 208 ? -7.73 7.918 28.891 1 98.88 208 GLU A O 1
ATOM 1672 N N . ALA A 1 209 ? -7.297 5.848 28.062 1 98.81 209 ALA A N 1
ATOM 1673 C CA . ALA A 1 209 ? -5.852 6.02 28.219 1 98.81 209 ALA A CA 1
ATOM 1674 C C . ALA A 1 209 ? -5.344 7.168 27.344 1 98.81 209 ALA A C 1
ATOM 1676 O O . ALA A 1 209 ? -4.465 7.926 27.766 1 98.81 209 ALA A O 1
ATOM 1677 N N . MET A 1 210 ? -5.867 7.293 26.156 1 98.88 210 MET A N 1
ATOM 1678 C CA . MET A 1 210 ? -5.512 8.383 25.266 1 98.88 210 MET A CA 1
ATOM 1679 C C . MET A 1 210 ? -5.879 9.734 25.875 1 98.88 210 MET A C 1
ATOM 1681 O O . MET A 1 210 ? -5.039 10.633 25.953 1 98.88 210 MET A O 1
ATOM 1685 N N . ILE A 1 211 ? -7.117 9.883 26.312 1 98.81 211 ILE A N 1
ATOM 1686 C CA . ILE A 1 211 ? -7.625 11.133 26.859 1 98.81 211 ILE A CA 1
ATOM 1687 C C . ILE A 1 211 ? -6.875 11.484 28.141 1 98.81 211 ILE A C 1
ATOM 1689 O O . ILE A 1 211 ? -6.523 12.641 28.375 1 98.81 211 ILE A O 1
ATOM 1693 N N . ARG A 1 212 ? -6.602 10.484 28.938 1 98.56 212 ARG A N 1
ATOM 1694 C CA . ARG A 1 212 ? -5.84 10.695 30.156 1 98.56 212 ARG A CA 1
ATOM 1695 C C . ARG A 1 212 ? -4.457 11.266 29.859 1 98.56 212 ARG A C 1
ATOM 1697 O O . ARG A 1 212 ? -3.988 12.172 30.547 1 98.56 212 ARG A O 1
ATOM 1704 N N . THR A 1 213 ? -3.824 10.781 28.828 1 98.44 213 THR A N 1
ATOM 1705 C CA . THR A 1 213 ? -2.512 11.281 28.438 1 98.44 213 THR A CA 1
ATOM 1706 C C . THR A 1 213 ? -2.559 12.781 28.172 1 98.44 213 THR A C 1
ATOM 1708 O O . THR A 1 213 ? -1.724 13.531 28.688 1 98.44 213 THR A O 1
ATOM 1711 N N . TRP A 1 214 ? -3.525 13.211 27.469 1 98.31 214 TRP A N 1
ATOM 1712 C CA . TRP A 1 214 ? -3.619 14.625 27.094 1 98.31 214 TRP A CA 1
ATOM 1713 C C . TRP A 1 214 ? -4.059 15.469 28.281 1 98.31 214 TRP A C 1
ATOM 1715 O O . TRP A 1 214 ? -3.635 16.625 28.422 1 98.31 214 TRP A O 1
ATOM 1725 N N . SER A 1 215 ? -4.922 14.891 29.172 1 98.38 215 SER A N 1
ATOM 1726 C CA . SER A 1 215 ? -5.34 15.609 30.359 1 98.38 215 SER A CA 1
ATOM 1727 C C . SER A 1 215 ? -4.16 15.859 31.297 1 98.38 215 SER A C 1
ATOM 1729 O O . SER A 1 215 ? -4.152 16.844 32.031 1 98.38 215 SER A O 1
ATOM 1731 N N . GLU A 1 216 ? -3.137 15.039 31.172 1 98.12 216 GLU A N 1
ATOM 1732 C CA . GLU A 1 216 ? -1.986 15.133 32.062 1 98.12 216 GLU A CA 1
ATOM 1733 C C . GLU A 1 216 ? -0.858 15.938 31.422 1 98.12 216 GLU A C 1
ATOM 1735 O O . GLU A 1 216 ? 0.115 16.297 32.094 1 98.12 216 GLU A O 1
ATOM 1740 N N . THR A 1 217 ? -1.005 16.297 30.156 1 98.25 217 THR A N 1
ATOM 1741 C CA . THR A 1 217 ? 0.116 16.922 29.469 1 98.25 217 THR A CA 1
ATOM 1742 C C . THR A 1 217 ? -0.257 18.328 29.016 1 98.25 217 THR A C 1
ATOM 1744 O O . THR A 1 217 ? 0.58 19.234 29.016 1 98.25 217 THR A O 1
ATOM 1747 N N . PHE A 1 218 ? -1.455 18.578 28.609 1 98.44 218 PHE A N 1
ATOM 1748 C CA . PHE A 1 218 ? -1.92 19.891 28.172 1 98.44 218 PHE A CA 1
ATOM 1749 C C . PHE A 1 218 ? -2.793 20.547 29.234 1 98.44 218 PHE A C 1
ATOM 1751 O O . PHE A 1 218 ? -3.553 19.859 29.922 1 98.44 218 PHE A O 1
ATOM 1758 N N . LYS A 1 219 ? -2.816 21.828 29.312 1 97.94 219 LYS A N 1
ATOM 1759 C CA . LYS A 1 219 ? -3.648 22.594 30.234 1 97.94 219 LYS A CA 1
ATOM 1760 C C . LYS A 1 219 ? -5.074 22.719 29.703 1 97.94 219 LYS A C 1
ATOM 1762 O O . LYS A 1 219 ? -6.023 22.797 30.484 1 97.94 219 LYS A O 1
ATOM 1767 N N . SER A 1 220 ? -5.195 22.719 28.391 1 98.31 220 SER A N 1
ATOM 1768 C CA . SER A 1 220 ? -6.496 22.906 27.766 1 98.31 220 SER A CA 1
ATOM 1769 C C . SER A 1 220 ? -7.512 21.891 28.281 1 98.31 220 SER A C 1
ATOM 1771 O O . SER A 1 220 ? -7.156 20.75 28.578 1 98.31 220 SER A O 1
ATOM 1773 N N . ARG A 1 221 ? -8.727 22.281 28.375 1 98.38 221 ARG A N 1
ATOM 1774 C CA . ARG A 1 221 ? -9.82 21.375 28.719 1 98.38 221 ARG A CA 1
ATOM 1775 C C . ARG A 1 221 ? -10.883 21.344 27.625 1 98.38 221 ARG A C 1
ATOM 1777 O O . ARG A 1 221 ? -12.047 21.047 27.891 1 98.38 221 ARG A O 1
ATOM 1784 N N . VAL A 1 222 ? -10.484 21.734 26.469 1 98.19 222 VAL A N 1
ATOM 1785 C CA . VAL A 1 222 ? -11.188 21.484 25.219 1 98.19 222 VAL A CA 1
ATOM 1786 C C . VAL A 1 222 ? -10.445 20.422 24.406 1 98.19 222 VAL A C 1
ATOM 1788 O O . VAL A 1 222 ? -9.211 20.391 24.406 1 98.19 222 VAL A O 1
ATOM 1791 N N . ILE A 1 223 ? -11.172 19.516 23.75 1 98.69 223 ILE A N 1
ATOM 1792 C CA . ILE A 1 223 ? -10.516 18.438 23.016 1 98.69 223 ILE A CA 1
ATOM 1793 C C . ILE A 1 223 ? -11.281 18.172 21.719 1 98.69 223 ILE A C 1
ATOM 1795 O O . ILE A 1 223 ? -12.516 18.219 21.703 1 98.69 223 ILE A O 1
ATOM 1799 N N . ASN A 1 224 ? -10.617 18.031 20.594 1 98.81 224 ASN A N 1
ATOM 1800 C CA . ASN A 1 224 ? -11.188 17.5 19.359 1 98.81 224 ASN A CA 1
ATOM 1801 C C . ASN A 1 224 ? -11.078 15.984 19.297 1 98.81 224 ASN A C 1
ATOM 1803 O O . ASN A 1 224 ? -9.977 15.438 19.219 1 98.81 224 ASN A O 1
ATOM 1807 N N . ILE A 1 225 ? -12.219 15.281 19.172 1 98.69 225 ILE A N 1
ATOM 1808 C CA . ILE A 1 225 ? -12.227 13.828 19.328 1 98.69 225 ILE A CA 1
ATOM 1809 C C . ILE A 1 225 ? -12.336 13.156 17.969 1 98.69 225 ILE A C 1
ATOM 1811 O O . ILE A 1 225 ? -12.453 11.938 17.875 1 98.69 225 ILE A O 1
ATOM 1815 N N . GLY A 1 226 ? -12.266 13.922 16.875 1 98.12 226 GLY A N 1
ATOM 1816 C CA . GLY A 1 226 ? -12.266 13.414 15.516 1 98.12 226 GLY A CA 1
ATOM 1817 C C . GLY A 1 226 ? -13.594 12.82 15.102 1 98.12 226 GLY A C 1
ATOM 1818 O O . GLY A 1 226 ? -14.586 13.539 14.945 1 98.12 226 GLY A O 1
ATOM 1819 N N . MET A 1 227 ? -13.688 11.594 14.883 1 97.38 227 MET A N 1
ATOM 1820 C CA . MET A 1 227 ? -14.859 10.766 14.594 1 97.38 227 MET A CA 1
ATOM 1821 C C . MET A 1 227 ? -15.398 11.047 13.195 1 97.38 227 MET A C 1
ATOM 1823 O O . MET A 1 227 ? -16.609 11 12.969 1 97.38 227 MET A O 1
ATOM 1827 N N . ASP A 1 228 ? -14.484 11.391 12.25 1 94.69 228 ASP A N 1
ATOM 1828 C CA . ASP A 1 228 ? -14.922 11.719 10.891 1 94.69 228 ASP A CA 1
ATOM 1829 C C . ASP A 1 228 ? -14.656 10.555 9.938 1 94.69 228 ASP A C 1
ATOM 1831 O O . ASP A 1 228 ? -13.93 9.617 10.281 1 94.69 228 ASP A O 1
ATOM 1835 N N . GLU A 1 229 ? -15.266 10.516 8.82 1 92 229 GLU A N 1
ATOM 1836 C CA . GLU A 1 229 ? -15.055 9.672 7.648 1 92 229 GLU A CA 1
ATOM 1837 C C . GLU A 1 229 ? -15.016 8.195 8.031 1 92 229 GLU A C 1
ATOM 1839 O O . GLU A 1 229 ? -14.18 7.441 7.52 1 92 229 GLU A O 1
ATOM 1844 N N . ALA A 1 230 ? -15.797 7.805 8.977 1 94.25 230 ALA A N 1
ATOM 1845 C CA . ALA A 1 230 ? -15.938 6.41 9.391 1 94.25 230 ALA A CA 1
ATOM 1846 C C . ALA A 1 230 ? -17.078 5.73 8.641 1 94.25 230 ALA A C 1
ATOM 1848 O O . ALA A 1 230 ? -17.969 5.137 9.258 1 94.25 230 ALA A O 1
ATOM 1849 N N . GLU A 1 231 ? -16.953 5.699 7.352 1 91.19 231 GLU A N 1
ATOM 1850 C CA . GLU A 1 231 ? -18.031 5.246 6.484 1 91.19 231 GLU A CA 1
ATOM 1851 C C . GLU A 1 231 ? -18.359 3.777 6.73 1 91.19 231 GLU A C 1
ATOM 1853 O O . GLU A 1 231 ? -19.516 3.357 6.57 1 91.19 231 GLU A O 1
ATOM 1858 N N . MET A 1 232 ? -17.391 3.008 7.199 1 94.75 232 MET A N 1
ATOM 1859 C CA . MET A 1 232 ? -17.562 1.562 7.32 1 94.75 232 MET A CA 1
ATOM 1860 C C . MET A 1 232 ? -17.828 1.161 8.766 1 94.75 232 MET A C 1
ATOM 1862 O O . MET A 1 232 ? -17.703 -0.013 9.125 1 94.75 232 MET A O 1
ATOM 1866 N N . ILE A 1 233 ? -18.188 2.119 9.586 1 96.31 233 ILE A N 1
ATOM 1867 C CA . ILE A 1 233 ? -18.453 1.857 10.992 1 96.31 233 ILE A CA 1
ATOM 1868 C C . ILE A 1 233 ? -19.484 0.739 11.133 1 96.31 233 ILE A C 1
ATOM 1870 O O . ILE A 1 233 ? -20.5 0.747 10.453 1 96.31 233 ILE A O 1
ATOM 1874 N N . GLY A 1 234 ? -19.141 -0.276 11.922 1 96.56 234 GLY A N 1
ATOM 1875 C CA . GLY A 1 234 ? -20.078 -1.331 12.273 1 96.56 234 GLY A CA 1
ATOM 1876 C C . GLY A 1 234 ? -20.203 -2.406 11.203 1 96.56 234 GLY A C 1
ATOM 1877 O O . GLY A 1 234 ? -21.047 -3.291 11.297 1 96.56 234 GLY A O 1
ATOM 1878 N N . ARG A 1 235 ? -19.312 -2.387 10.258 1 96.31 235 ARG A N 1
ATOM 1879 C CA . ARG A 1 235 ? -19.5 -3.283 9.117 1 96.31 235 ARG A CA 1
ATOM 1880 C C . ARG A 1 235 ? -18.469 -4.402 9.117 1 96.31 235 ARG A C 1
ATOM 1882 O O . ARG A 1 235 ? -18.5 -5.293 8.266 1 96.31 235 ARG A O 1
ATOM 1889 N N . GLY A 1 236 ? -17.516 -4.422 10.07 1 95.88 236 GLY A N 1
ATOM 1890 C CA . GLY A 1 236 ? -16.5 -5.449 10.188 1 95.88 236 GLY A CA 1
ATOM 1891 C C . GLY A 1 236 ? -16.719 -6.391 11.352 1 95.88 236 GLY A C 1
ATOM 1892 O O . GLY A 1 236 ? -17.75 -7.066 11.414 1 95.88 236 GLY A O 1
ATOM 1893 N N . ALA A 1 237 ? -15.805 -6.422 12.281 1 96.25 237 ALA A N 1
ATOM 1894 C CA . ALA A 1 237 ? -15.883 -7.27 13.469 1 96.25 237 ALA A CA 1
ATOM 1895 C C . ALA A 1 237 ? -17.141 -6.973 14.281 1 96.25 237 ALA A C 1
ATOM 1897 O O . ALA A 1 237 ? -17.719 -7.875 14.891 1 96.25 237 ALA A O 1
ATOM 1898 N N . TYR A 1 238 ? -17.562 -5.727 14.305 1 97.19 238 TYR A N 1
ATOM 1899 C CA . TYR A 1 238 ? -18.781 -5.352 15.008 1 97.19 238 TYR A CA 1
ATOM 1900 C C . TYR A 1 238 ? -19.969 -6.176 14.523 1 97.19 238 TYR A C 1
ATOM 1902 O O . TYR A 1 238 ? -20.719 -6.738 15.328 1 97.19 238 TYR A O 1
ATOM 1910 N N . LEU A 1 239 ? -20.125 -6.176 13.203 1 95.38 239 LEU A N 1
ATOM 1911 C CA . LEU A 1 239 ? -21.234 -6.902 12.609 1 95.38 239 LEU A CA 1
ATOM 1912 C C . LEU A 1 239 ? -21.188 -8.375 12.984 1 95.38 239 LEU A C 1
ATOM 1914 O O . LEU A 1 239 ? -22.219 -8.992 13.25 1 95.38 239 LEU A O 1
ATOM 1918 N N . ASN A 1 240 ? -20 -8.984 13.031 1 91.94 240 ASN A N 1
ATOM 1919 C CA . ASN A 1 240 ? -19.812 -10.383 13.398 1 91.94 240 ASN A CA 1
ATOM 1920 C C . ASN A 1 240 ? -20.188 -10.633 14.859 1 91.94 240 ASN A C 1
ATOM 1922 O O . ASN A 1 240 ? -20.781 -11.664 15.188 1 91.94 240 ASN A O 1
ATOM 1926 N N . GLN A 1 241 ? -19.859 -9.703 15.703 1 93.81 241 GLN A N 1
ATOM 1927 C CA . GLN A 1 241 ? -19.953 -9.922 17.141 1 93.81 241 GLN A CA 1
ATOM 1928 C C . GLN A 1 241 ? -21.312 -9.484 17.672 1 93.81 241 GLN A C 1
ATOM 1930 O O . GLN A 1 241 ? -21.859 -10.109 18.594 1 93.81 241 GLN A O 1
ATOM 1935 N N . PHE A 1 242 ? -21.875 -8.359 17.078 1 95.56 242 PHE A N 1
ATOM 1936 C CA . PHE A 1 242 ? -23.047 -7.762 17.703 1 95.56 242 PHE A CA 1
ATOM 1937 C C . PHE A 1 242 ? -24.25 -7.812 16.766 1 95.56 242 PHE A C 1
ATOM 1939 O O . PHE A 1 242 ? -25.359 -7.5 17.156 1 95.56 242 PHE A O 1
ATOM 1946 N N . GLY A 1 243 ? -24.078 -8.219 15.516 1 94.62 243 GLY A N 1
ATOM 1947 C CA . GLY A 1 243 ? -25.156 -8.203 14.539 1 94.62 243 GLY A CA 1
ATOM 1948 C C . GLY A 1 243 ? -25.375 -6.844 13.898 1 94.62 243 GLY A C 1
ATOM 1949 O O . GLY A 1 243 ? -24.672 -5.883 14.234 1 94.62 243 GLY A O 1
ATOM 1950 N N . TYR A 1 244 ? -26.344 -6.738 13.008 1 95.38 244 TYR A N 1
ATOM 1951 C CA . TYR A 1 244 ? -26.578 -5.52 12.234 1 95.38 244 TYR A CA 1
ATOM 1952 C C . TYR A 1 244 ? -27.312 -4.477 13.078 1 95.38 244 TYR A C 1
ATOM 1954 O O . TYR A 1 244 ? -28.266 -4.797 13.781 1 95.38 244 TYR A O 1
ATOM 1962 N N . GLU A 1 245 ? -26.828 -3.314 13.078 1 94.75 245 GLU A N 1
ATOM 1963 C CA . GLU A 1 245 ? -27.453 -2.109 13.617 1 94.75 245 GLU A CA 1
ATOM 1964 C C . GLU A 1 245 ? -27.25 -0.918 12.68 1 94.75 245 GLU A C 1
ATOM 1966 O O . GLU A 1 245 ? -26.266 -0.861 11.945 1 94.75 245 GLU A O 1
ATOM 1971 N N . GLU A 1 246 ? -28.203 0.005 12.742 1 90.19 246 GLU A N 1
ATOM 1972 C CA . GLU A 1 246 ? -28.016 1.214 11.945 1 90.19 246 GLU A CA 1
ATOM 1973 C C . GLU A 1 246 ? -26.766 1.973 12.391 1 90.19 246 GLU A C 1
ATOM 1975 O O . GLU A 1 246 ? -26.516 2.107 13.586 1 90.19 246 GLU A O 1
ATOM 1980 N N . ARG A 1 247 ? -26.109 2.459 11.5 1 92.75 247 ARG A N 1
ATOM 1981 C CA . ARG A 1 247 ? -24.828 3.117 11.75 1 92.75 247 ARG A CA 1
ATOM 1982 C C . ARG A 1 247 ? -25 4.316 12.68 1 92.75 247 ARG A C 1
ATOM 1984 O O . ARG A 1 247 ? -24.156 4.566 13.539 1 92.75 247 ARG A O 1
ATOM 1991 N N . ILE A 1 248 ? -26.047 5.059 12.492 1 88.62 248 ILE A N 1
ATOM 1992 C CA . ILE A 1 248 ? -26.266 6.262 13.289 1 88.62 248 ILE A CA 1
ATOM 1993 C C . ILE A 1 248 ? -26.422 5.879 14.758 1 88.62 248 ILE A C 1
ATOM 1995 O O . ILE A 1 248 ? -26.016 6.629 15.648 1 88.62 248 ILE A O 1
ATOM 1999 N N . ASP A 1 249 ? -27.031 4.727 15.016 1 93.44 249 ASP A N 1
ATOM 2000 C CA . ASP A 1 249 ? -27.203 4.273 16.391 1 93.44 249 ASP A CA 1
ATOM 2001 C C . ASP A 1 249 ? -25.875 3.863 17.016 1 93.44 249 ASP A C 1
ATOM 2003 O O . ASP A 1 249 ? -25.625 4.137 18.203 1 93.44 249 ASP A O 1
ATOM 2007 N N . ILE A 1 250 ? -25.062 3.188 16.203 1 95.94 250 ILE A N 1
ATOM 2008 C CA . ILE A 1 250 ? -23.734 2.799 16.672 1 95.94 250 ILE A CA 1
ATOM 2009 C C . ILE A 1 250 ? -22.922 4.047 17 1 95.94 250 ILE A C 1
ATOM 2011 O O . ILE A 1 250 ? -22.281 4.125 18.062 1 95.94 250 ILE A O 1
ATOM 2015 N N . MET A 1 251 ? -22.969 5.035 16.156 1 93.94 251 MET A N 1
ATOM 2016 C CA . MET A 1 251 ? -22.234 6.281 16.312 1 93.94 251 MET A CA 1
ATOM 2017 C C . MET A 1 251 ? -22.703 7.031 17.562 1 93.94 251 MET A C 1
ATOM 2019 O O . MET A 1 251 ? -21.875 7.57 18.297 1 93.94 251 MET A O 1
ATOM 2023 N N . GLU A 1 252 ? -24.031 7.105 17.75 1 93.31 252 GLU A N 1
ATOM 2024 C CA . GLU A 1 252 ? -24.594 7.797 18.906 1 93.31 252 GLU A CA 1
ATOM 2025 C C . GLU A 1 252 ? -24.109 7.18 20.203 1 93.31 252 GLU A C 1
ATOM 2027 O O . GLU A 1 252 ? -23.656 7.891 21.109 1 93.31 252 GLU A O 1
ATOM 2032 N N . ARG A 1 253 ? -24.172 5.875 20.297 1 96.5 253 ARG A N 1
ATOM 2033 C CA . ARG A 1 253 ? -23.75 5.191 21.516 1 96.5 253 ARG A CA 1
ATOM 2034 C C . ARG A 1 253 ? -22.266 5.383 21.75 1 96.5 253 ARG A C 1
ATOM 2036 O O . ARG A 1 253 ? -21.844 5.617 22.891 1 96.5 253 ARG A O 1
ATOM 2043 N N . HIS A 1 254 ? -21.516 5.246 20.688 1 97.75 254 HIS A N 1
ATOM 2044 C CA . HIS A 1 254 ? -20.078 5.434 20.797 1 97.75 254 HIS A CA 1
ATOM 2045 C C . HIS A 1 254 ? -19.734 6.852 21.25 1 97.75 254 HIS A C 1
ATOM 2047 O O . HIS A 1 254 ? -18.906 7.047 22.125 1 97.75 254 HIS A O 1
ATOM 2053 N N . LEU A 1 255 ? -20.359 7.855 20.625 1 97.06 255 LEU A N 1
ATOM 2054 C CA . LEU A 1 255 ? -20.125 9.25 20.969 1 97.06 255 LEU A CA 1
ATOM 2055 C C . LEU A 1 255 ? -20.438 9.508 22.438 1 97.06 255 LEU A C 1
ATOM 2057 O O . LEU A 1 255 ? -19.672 10.18 23.125 1 97.06 255 LEU A O 1
ATOM 2061 N N . HIS A 1 256 ? -21.578 8.969 22.906 1 96.81 256 HIS A N 1
ATOM 2062 C CA . HIS A 1 256 ? -21.953 9.148 24.312 1 96.81 256 HIS A CA 1
ATOM 2063 C C . HIS A 1 256 ? -20.875 8.602 25.25 1 96.81 256 HIS A C 1
ATOM 2065 O O . HIS A 1 256 ? -20.531 9.234 26.25 1 96.81 256 HIS A O 1
ATOM 2071 N N . ARG A 1 257 ? -20.375 7.426 24.891 1 98 257 ARG A N 1
ATOM 2072 C CA . ARG A 1 257 ? -19.344 6.812 25.719 1 98 257 ARG A CA 1
ATOM 2073 C C . ARG A 1 257 ? -18.078 7.656 25.719 1 98 257 ARG A C 1
ATOM 2075 O O . ARG A 1 257 ? -17.438 7.828 26.75 1 98 257 ARG A O 1
ATOM 2082 N N . VAL A 1 258 ? -17.656 8.141 24.594 1 98.56 258 VAL A N 1
ATOM 2083 C CA . VAL A 1 258 ? -16.453 8.961 24.469 1 98.56 258 VAL A CA 1
ATOM 2084 C C . VAL A 1 258 ? -16.641 10.258 25.25 1 98.56 258 VAL A C 1
ATOM 2086 O O . VAL A 1 258 ? -15.719 10.695 25.953 1 98.56 258 VAL A O 1
ATOM 2089 N N . LEU A 1 259 ? -17.844 10.898 25.172 1 98.06 259 LEU A N 1
ATOM 2090 C CA . LEU A 1 259 ? -18.125 12.148 25.875 1 98.06 259 LEU A CA 1
ATOM 2091 C C . LEU A 1 259 ? -18.094 11.93 27.391 1 98.06 259 LEU A C 1
ATOM 2093 O O . LEU A 1 259 ? -17.625 12.789 28.141 1 98.06 259 LEU A O 1
ATOM 2097 N N . GLU A 1 260 ? -18.609 10.781 27.781 1 98.06 260 GLU A N 1
ATOM 2098 C CA . GLU A 1 260 ? -18.547 10.445 29.203 1 98.06 260 GLU A CA 1
ATOM 2099 C C . GLU A 1 260 ? -17.094 10.406 29.688 1 98.06 260 GLU A C 1
ATOM 2101 O O . GLU A 1 260 ? -16.781 10.914 30.766 1 98.06 260 GLU A O 1
ATOM 2106 N N . ILE A 1 261 ? -16.25 9.836 28.922 1 98.62 261 ILE A N 1
ATOM 2107 C CA . ILE A 1 261 ? -14.836 9.766 29.266 1 98.62 261 ILE A CA 1
ATOM 2108 C C . ILE A 1 261 ? -14.234 11.164 29.281 1 98.62 261 ILE A C 1
ATOM 2110 O O . ILE A 1 261 ? -13.484 11.523 30.188 1 98.62 261 ILE A O 1
ATOM 2114 N N . CYS A 1 262 ? -14.555 11.961 28.266 1 98.5 262 CYS A N 1
ATOM 2115 C CA . CYS A 1 262 ? -14.07 13.328 28.219 1 98.5 262 CYS A CA 1
ATOM 2116 C C . CYS A 1 262 ? -14.484 14.109 29.453 1 98.5 262 CYS A C 1
ATOM 2118 O O . CYS A 1 262 ? -13.664 14.797 30.062 1 98.5 262 CYS A O 1
ATOM 2120 N N . GLU A 1 263 ? -15.75 14 29.859 1 97.94 263 GLU A N 1
ATOM 2121 C CA . GLU A 1 263 ? -16.281 14.711 31.031 1 97.94 263 GLU A CA 1
ATOM 2122 C C . GLU A 1 263 ? -15.562 14.289 32.312 1 97.94 263 GLU A C 1
ATOM 2124 O O . GLU A 1 263 ? -15.289 15.117 33.188 1 97.94 263 GLU A O 1
ATOM 2129 N N . LYS A 1 264 ? -15.344 13.031 32.344 1 98.31 264 LYS A N 1
ATOM 2130 C CA . LYS A 1 264 ? -14.617 12.492 33.5 1 98.31 264 LYS A CA 1
ATOM 2131 C C . LYS A 1 264 ? -13.289 13.211 33.688 1 98.31 264 LYS A C 1
ATOM 2133 O O . LYS A 1 264 ? -12.828 13.383 34.812 1 98.31 264 LYS A O 1
ATOM 2138 N N . TYR A 1 265 ? -12.672 13.688 32.656 1 98.31 265 TYR A N 1
ATOM 2139 C CA . TYR A 1 265 ? -11.359 14.328 32.75 1 98.31 265 TYR A CA 1
ATOM 2140 C C . TYR A 1 265 ? -11.484 15.836 32.562 1 98.31 265 TYR A C 1
ATOM 2142 O O . TYR A 1 265 ? -10.484 16.516 32.312 1 98.31 265 TYR A O 1
ATOM 2150 N N . GLY A 1 266 ? -12.719 16.344 32.562 1 97.69 266 GLY A N 1
ATOM 2151 C CA . GLY A 1 266 ? -12.969 17.781 32.562 1 97.69 266 GLY A CA 1
ATOM 2152 C C . GLY A 1 266 ? -12.961 18.406 31.188 1 97.69 266 GLY A C 1
ATOM 2153 O O . GLY A 1 266 ? -12.836 19.625 31.062 1 97.69 266 GLY A O 1
ATOM 2154 N N . TYR A 1 267 ? -13.109 17.625 30.188 1 98.31 267 TYR A N 1
ATOM 2155 C CA . TYR A 1 267 ? -13.016 18.141 28.828 1 98.31 267 TYR A CA 1
ATOM 2156 C C . TYR A 1 267 ? -14.391 18.484 28.281 1 98.31 267 TYR A C 1
ATOM 2158 O O . TYR A 1 267 ? -15.367 17.797 28.547 1 98.31 267 TYR A O 1
ATOM 2166 N N . THR A 1 268 ? -14.477 19.609 27.531 1 97.19 268 THR A N 1
ATOM 2167 C CA . THR A 1 268 ? -15.508 19.812 26.531 1 97.19 268 THR A CA 1
ATOM 2168 C C . THR A 1 268 ? -15.008 19.391 25.141 1 97.19 268 THR A C 1
ATOM 2170 O O . THR A 1 268 ? -13.875 19.703 24.766 1 97.19 268 THR A O 1
ATOM 2173 N N . ALA A 1 269 ? -15.875 18.75 24.422 1 97.75 269 ALA A N 1
ATOM 2174 C CA . ALA A 1 269 ? -15.391 18.125 23.188 1 97.75 269 ALA A CA 1
ATOM 2175 C C . ALA A 1 269 ? -15.906 18.844 21.953 1 97.75 269 ALA A C 1
ATOM 2177 O O . ALA A 1 269 ? -16.984 19.438 21.984 1 97.75 269 ALA A O 1
ATOM 2178 N N . MET A 1 270 ? -15.164 18.875 20.938 1 97.94 270 MET A N 1
ATOM 2179 C CA . MET A 1 270 ? -15.609 19.156 19.578 1 97.94 270 MET A CA 1
ATOM 2180 C C . MET A 1 270 ? -15.367 17.953 18.656 1 97.94 270 MET A C 1
ATOM 2182 O O . MET A 1 270 ? -14.547 17.094 18.969 1 97.94 270 MET A O 1
ATOM 2186 N N . MET A 1 271 ? -16.094 17.797 17.609 1 97.69 271 MET A N 1
ATOM 2187 C CA . MET A 1 271 ? -15.969 16.703 16.656 1 97.69 271 MET A CA 1
ATOM 2188 C C . MET A 1 271 ? -16.297 17.172 15.234 1 97.69 271 MET A C 1
ATOM 2190 O O . MET A 1 271 ? -17.016 18.141 15.055 1 97.69 271 MET A O 1
ATOM 2194 N N . TRP A 1 272 ? -15.766 16.547 14.25 1 97.81 272 TRP A N 1
ATOM 2195 C CA . TRP A 1 272 ? -16.109 16.812 12.859 1 97.81 272 TRP A CA 1
ATOM 2196 C C . TRP A 1 272 ? -17.562 16.422 12.578 1 97.81 272 TRP A C 1
ATOM 2198 O O . TRP A 1 272 ? -18.047 15.398 13.078 1 97.81 272 TRP A O 1
ATOM 2208 N N . SER A 1 273 ? -18.234 17.062 11.719 1 95.38 273 SER A N 1
ATOM 2209 C CA . SER A 1 273 ? -19.688 16.953 11.633 1 95.38 273 SER A CA 1
ATOM 2210 C C . SER A 1 273 ? -20.109 16.062 10.477 1 95.38 273 SER A C 1
ATOM 2212 O O . SER A 1 273 ? -21.281 15.711 10.344 1 95.38 273 SER A O 1
ATOM 2214 N N . ASP A 1 274 ? -19.188 15.609 9.617 1 92.94 274 ASP A N 1
ATOM 2215 C CA . ASP A 1 274 ? -19.531 15.039 8.32 1 92.94 274 ASP A CA 1
ATOM 2216 C C . ASP A 1 274 ? -20.359 13.773 8.484 1 92.94 274 ASP A C 1
ATOM 2218 O O . ASP A 1 274 ? -21.281 13.531 7.703 1 92.94 274 ASP A O 1
ATOM 2222 N N . MET A 1 275 ? -20.031 13 9.469 1 88.38 275 MET A N 1
ATOM 2223 C CA . MET A 1 275 ? -20.719 11.711 9.609 1 88.38 275 MET A CA 1
ATOM 2224 C C . MET A 1 275 ? -22.219 11.914 9.836 1 88.38 275 MET A C 1
ATOM 2226 O O . MET A 1 275 ? -23.031 11.125 9.352 1 88.38 275 MET A O 1
ATOM 2230 N N . PHE A 1 276 ? -22.672 12.922 10.539 1 86.62 276 PHE A N 1
ATOM 2231 C CA . PHE A 1 276 ? -24.078 13.172 10.789 1 86.62 276 PHE A CA 1
ATOM 2232 C C . PHE A 1 276 ? -24.797 13.555 9.5 1 86.62 276 PHE A C 1
ATOM 2234 O O . PHE A 1 276 ? -25.922 13.094 9.242 1 86.62 276 PHE A O 1
ATOM 2241 N N . PHE A 1 277 ? -24.156 14.297 8.742 1 86.94 277 PHE A N 1
ATOM 2242 C CA . PHE A 1 277 ? -24.766 14.727 7.48 1 86.94 277 PHE A CA 1
ATOM 2243 C C . PHE A 1 277 ? -24.797 13.57 6.48 1 86.94 277 PHE A C 1
ATOM 2245 O O . PHE A 1 277 ? -25.781 13.422 5.738 1 86.94 277 PHE A O 1
ATOM 2252 N N . LYS A 1 278 ? -23.75 12.789 6.48 1 83.62 278 LYS A N 1
ATOM 2253 C CA . LYS A 1 278 ? -23.734 11.625 5.598 1 83.62 278 LYS A CA 1
ATOM 2254 C C . LYS A 1 278 ? -24.844 10.641 5.977 1 83.62 278 LYS A C 1
ATOM 2256 O O . LYS A 1 278 ? -25.453 10.023 5.102 1 83.62 278 LYS A O 1
ATOM 2261 N N . MET A 1 279 ? -25.094 10.516 7.16 1 79.31 279 MET A N 1
ATOM 2262 C CA . MET A 1 279 ? -26.125 9.594 7.625 1 79.31 279 MET A CA 1
ATOM 2263 C C . MET A 1 279 ? -27.516 10.125 7.309 1 79.31 279 MET A C 1
ATOM 2265 O O . MET A 1 279 ? -28.438 9.344 7.02 1 79.31 279 MET A O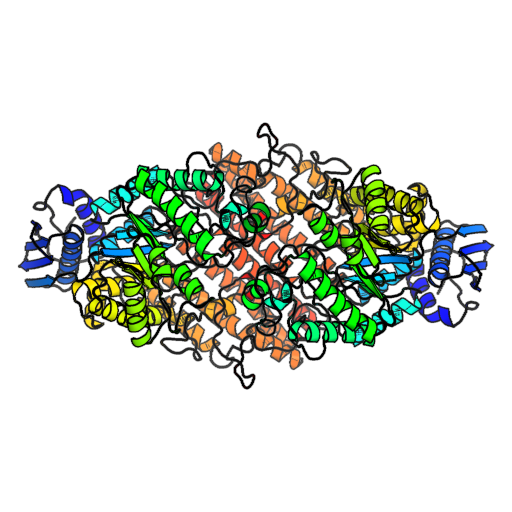 1
ATOM 2269 N N . ILE A 1 280 ? -27.656 11.406 7.379 1 79.62 280 ILE A N 1
ATOM 2270 C CA . ILE A 1 280 ? -28.938 12.031 7.078 1 79.62 280 ILE A CA 1
ATOM 2271 C C . ILE A 1 280 ? -29.219 11.93 5.582 1 79.62 280 ILE A C 1
ATOM 2273 O O . ILE A 1 280 ? -30.359 11.648 5.176 1 79.62 280 ILE A O 1
ATOM 2277 N N . SER A 1 281 ? -28.234 12.125 4.789 1 76.69 281 SER A N 1
ATOM 2278 C CA . SER A 1 281 ? -28.406 12.211 3.344 1 76.69 281 SER A CA 1
ATOM 2279 C C . SER A 1 281 ? -28.312 10.836 2.695 1 76.69 281 SER A C 1
ATOM 2281 O O . SER A 1 281 ? -28.688 10.664 1.529 1 76.69 281 SER A O 1
ATOM 2283 N N . GLY A 1 282 ? -27.844 9.898 3.428 1 69.69 282 GLY A N 1
ATOM 2284 C CA . GLY A 1 282 ? -27.594 8.594 2.826 1 69.69 282 GLY A CA 1
ATOM 2285 C C . GLY A 1 282 ? -26.234 8.5 2.145 1 69.69 282 GLY A C 1
ATOM 2286 O O . GLY A 1 282 ? -26.047 7.707 1.221 1 69.69 282 GLY A O 1
ATOM 2287 N N . GLY A 1 283 ? -25.297 9.555 2.521 1 71.69 283 GLY A N 1
ATOM 2288 C CA . GLY A 1 283 ? -23.953 9.328 2.002 1 71.69 283 GLY A CA 1
ATOM 2289 C C . GLY A 1 283 ? -23.25 10.602 1.565 1 71.69 283 GLY A C 1
ATOM 2290 O O . GLY A 1 283 ? -22.031 10.633 1.435 1 71.69 283 GLY A O 1
ATOM 2291 N N . GLU A 1 284 ? -23.922 11.594 1.295 1 74.12 284 GLU A N 1
ATOM 2292 C CA . GLU A 1 284 ? -23.297 12.789 0.74 1 74.12 284 GLU A CA 1
ATOM 2293 C C . GLU A 1 284 ? -23.156 13.883 1.796 1 74.12 284 GLU A C 1
ATOM 2295 O O . GLU A 1 284 ? -24.062 14.062 2.627 1 74.12 284 GLU A O 1
ATOM 2300 N N . TYR A 1 285 ? -22.125 14.578 1.735 1 74.56 285 TYR A N 1
ATOM 2301 C CA . TYR A 1 285 ? -21.828 15.641 2.693 1 74.56 285 TYR A CA 1
ATOM 2302 C C . TYR A 1 285 ? -22.25 17 2.145 1 74.56 285 TYR A C 1
ATOM 2304 O O . TYR A 1 285 ? -22.734 17.859 2.891 1 74.56 285 TYR A O 1
ATOM 2312 N N . TYR A 1 286 ? -22.188 17.156 0.75 1 67.5 286 TYR A N 1
ATOM 2313 C CA . TYR A 1 286 ? -22.469 18.469 0.206 1 67.5 286 TYR A CA 1
ATOM 2314 C C . TYR A 1 286 ? -23.703 18.453 -0.684 1 67.5 286 TYR A C 1
ATOM 2316 O O . TYR A 1 286 ? -24.031 17.406 -1.261 1 67.5 286 TYR A O 1
ATOM 2324 N N . GLY A 1 287 ? -24.406 19.703 -0.849 1 61.62 287 GLY A N 1
ATOM 2325 C CA . GLY A 1 287 ? -25.266 20.031 -1.975 1 61.62 287 GLY A CA 1
ATOM 2326 C C . GLY A 1 287 ? -26.672 19.5 -1.817 1 61.62 287 GLY A C 1
ATOM 2327 O O . GLY A 1 287 ? -27.562 19.844 -2.598 1 61.62 287 GLY A O 1
ATOM 2328 N N . LYS A 1 288 ? -26.844 18.672 -0.793 1 65.62 288 LYS A N 1
ATOM 2329 C CA . LYS A 1 288 ? -28.203 18.141 -0.761 1 65.62 288 LYS A CA 1
ATOM 2330 C C . LYS A 1 288 ? -29.047 18.844 0.286 1 65.62 288 LYS A C 1
ATOM 2332 O O . LYS A 1 288 ? -28.516 19.469 1.205 1 65.62 288 LYS A O 1
ATOM 2337 N N . GLU A 1 289 ? -30.156 18.875 -0.15 1 78.56 289 GLU A N 1
ATOM 2338 C CA . GLU A 1 289 ? -31.109 19.328 0.858 1 78.56 289 GLU A CA 1
ATOM 2339 C C . GLU A 1 289 ? -31.219 18.312 2 1 78.56 289 GLU A C 1
ATOM 2341 O O . GLU A 1 289 ? -31.516 17.141 1.773 1 78.56 289 GLU A O 1
ATOM 2346 N N . PHE A 1 290 ? -30.828 18.844 3.156 1 80.62 290 PHE A N 1
ATOM 2347 C CA . PHE A 1 290 ? -30.875 17.984 4.328 1 80.62 290 PHE A CA 1
ATOM 2348 C C . PHE A 1 290 ? -32.156 18.172 5.102 1 80.62 290 PHE A C 1
ATOM 2350 O O . PHE A 1 290 ? -32.562 19.297 5.395 1 80.62 290 PHE A O 1
ATOM 2357 N N . HIS A 1 291 ? -32.844 17.062 5.223 1 82.75 291 HIS A N 1
ATOM 2358 C CA . HIS A 1 291 ? -34 17.094 6.094 1 82.75 291 HIS A CA 1
ATOM 2359 C C . HIS A 1 291 ? -33.625 16.703 7.523 1 82.75 291 HIS A C 1
ATOM 2361 O O . HIS A 1 291 ? -33.594 15.523 7.867 1 82.75 291 HIS A O 1
ATOM 2367 N N . ILE A 1 292 ? -33.438 17.703 8.367 1 87.5 292 ILE A N 1
ATOM 2368 C CA . ILE A 1 292 ? -33.031 17.516 9.75 1 87.5 292 ILE A CA 1
ATOM 2369 C C . ILE A 1 292 ? -34.25 17.375 10.648 1 87.5 292 ILE A C 1
ATOM 2371 O O . ILE A 1 292 ? -34.969 18.344 10.898 1 87.5 292 ILE A O 1
ATOM 2375 N N . THR A 1 293 ? -34.469 16.203 11.094 1 85.81 293 THR A N 1
ATOM 2376 C CA . THR A 1 293 ? -35.625 15.93 11.961 1 85.81 293 THR A CA 1
ATOM 2377 C C . THR A 1 293 ? -35.25 16.125 13.43 1 85.81 293 THR A C 1
ATOM 2379 O O . THR A 1 293 ? -34.062 16.141 13.773 1 85.81 293 THR A O 1
ATOM 2382 N N . GLU A 1 294 ? -36.25 16.203 14.234 1 88.19 294 GLU A N 1
ATOM 2383 C CA . GLU A 1 294 ? -36.031 16.328 15.672 1 88.19 294 GLU A CA 1
ATOM 2384 C C . GLU A 1 294 ? -35.375 15.078 16.234 1 88.19 294 GLU A C 1
ATOM 2386 O O . GLU A 1 294 ? -34.562 15.164 17.188 1 88.19 294 GLU A O 1
ATOM 2391 N N . GLU A 1 295 ? -35.656 14.047 15.648 1 84.94 295 GLU A N 1
ATOM 2392 C CA . GLU A 1 295 ? -35.062 12.781 16.078 1 84.94 295 GLU A CA 1
ATOM 2393 C C . GLU A 1 295 ? -33.562 12.773 15.867 1 84.94 295 GLU A C 1
ATOM 2395 O O . GLU A 1 295 ? -32.812 12.266 16.719 1 84.94 295 GLU A O 1
ATOM 2400 N N . ILE A 1 296 ? -33.188 13.328 14.789 1 84 296 ILE A N 1
ATOM 2401 C CA . ILE A 1 296 ? -31.75 13.375 14.477 1 84 296 ILE A CA 1
ATOM 2402 C C . ILE A 1 296 ? -31.047 14.359 15.414 1 84 296 ILE A C 1
ATOM 2404 O O . ILE A 1 296 ? -29.953 14.086 15.898 1 84 296 ILE A O 1
ATOM 2408 N N . LYS A 1 297 ? -31.656 15.398 15.672 1 87.25 297 LYS A N 1
ATOM 2409 C CA . LYS A 1 297 ? -31.109 16.422 16.562 1 87.25 297 LYS A CA 1
ATOM 2410 C C . LYS A 1 297 ? -30.891 15.859 17.953 1 87.25 297 LYS A C 1
ATOM 2412 O O . LYS A 1 297 ? -29.891 16.188 18.609 1 87.25 297 LYS A O 1
ATOM 2417 N N . LYS A 1 298 ? -31.781 15.023 18.281 1 87.38 298 LYS A N 1
ATOM 2418 C CA . LYS A 1 298 ? -31.734 14.461 19.625 1 87.38 298 LYS A CA 1
ATOM 2419 C C . LYS A 1 298 ? -30.562 13.492 19.766 1 87.38 298 LYS A C 1
ATOM 2421 O O . LYS A 1 298 ? -30.094 13.227 20.875 1 87.38 298 LYS A O 1
ATOM 2426 N N . LYS A 1 299 ? -30.125 13.07 18.734 1 86.12 299 LYS A N 1
ATOM 2427 C CA . LYS A 1 299 ? -29.031 12.102 18.75 1 86.12 299 LYS A CA 1
ATOM 2428 C C . LYS A 1 299 ? -27.688 12.805 18.906 1 86.12 299 LYS A C 1
ATOM 2430 O O . LYS A 1 299 ? -26.672 12.156 19.188 1 86.12 299 LYS A O 1
ATOM 2435 N N . ILE A 1 300 ? -27.672 14.031 18.766 1 88 300 ILE A N 1
ATOM 2436 C CA . ILE A 1 300 ? -26.453 14.82 18.922 1 88 300 ILE A CA 1
ATOM 2437 C C . ILE A 1 300 ? -26.391 15.414 20.328 1 88 300 ILE A C 1
ATOM 2439 O O . ILE A 1 300 ? -27.219 16.266 20.688 1 88 300 ILE A O 1
ATOM 2443 N N . PRO A 1 301 ? -25.438 15.016 21.078 1 88.81 301 PRO A N 1
ATOM 2444 C CA . PRO A 1 301 ? -25.344 15.562 22.438 1 88.81 301 PRO A CA 1
ATOM 2445 C C . PRO A 1 301 ? -25.156 17.078 22.453 1 88.81 301 PRO A C 1
ATOM 2447 O O . PRO A 1 301 ? -24.438 17.625 21.609 1 88.81 301 PRO A O 1
ATOM 2450 N N . GLN A 1 302 ? -25.672 17.719 23.438 1 85.94 302 GLN A N 1
ATOM 2451 C CA . GLN A 1 302 ? -25.656 19.172 23.531 1 85.94 302 GLN A CA 1
ATOM 2452 C C . GLN A 1 302 ? -24.281 19.688 23.953 1 85.94 302 GLN A C 1
ATOM 2454 O O . GLN A 1 302 ? -23.953 20.844 23.719 1 85.94 302 GLN A O 1
ATOM 2459 N N . ASN A 1 303 ? -23.562 18.891 24.531 1 89 303 ASN A N 1
ATOM 2460 C CA . ASN A 1 303 ? -22.281 19.328 25.078 1 89 303 ASN A CA 1
ATOM 2461 C C . ASN A 1 303 ? -21.141 19.094 24.094 1 89 303 ASN A C 1
ATOM 2463 O O . ASN A 1 303 ? -19.969 19 24.5 1 89 303 ASN A O 1
ATOM 2467 N N . VAL A 1 304 ? -21.453 18.906 22.828 1 94.75 304 VAL A N 1
ATOM 2468 C CA . VAL A 1 304 ? -20.391 18.734 21.828 1 94.75 304 VAL A CA 1
ATOM 2469 C C . VAL A 1 304 ? -20.5 19.844 20.781 1 94.75 304 VAL A C 1
ATOM 2471 O O . VAL A 1 304 ? -21.594 20.25 20.406 1 94.75 304 VAL A O 1
ATOM 2474 N N . GLU A 1 305 ? -19.422 20.391 20.406 1 96.69 305 GLU A N 1
ATOM 2475 C CA . GLU A 1 305 ? -19.359 21.344 19.312 1 96.69 305 GLU A CA 1
ATOM 2476 C C . GLU A 1 305 ? -19.125 20.641 17.984 1 96.69 305 GLU A C 1
ATOM 2478 O O . GLU A 1 305 ? -18.188 19.859 17.844 1 96.69 305 GLU A O 1
ATOM 2483 N N . LEU A 1 306 ? -19.984 20.922 16.984 1 96.75 306 LEU A N 1
ATOM 2484 C CA . LEU A 1 306 ? -19.828 20.328 15.648 1 96.75 306 LEU A CA 1
ATOM 2485 C C . LEU A 1 306 ? -19 21.234 14.75 1 96.75 306 LEU A C 1
ATOM 2487 O O . LEU A 1 306 ? -19.312 22.422 14.602 1 96.75 306 LEU A O 1
ATOM 2491 N N . LEU A 1 307 ? -17.984 20.688 14.195 1 98.25 307 LEU A N 1
ATOM 2492 C CA . LEU A 1 307 ? -17.109 21.438 13.289 1 98.25 307 LEU A CA 1
ATOM 2493 C C . LEU A 1 307 ? -17.484 21.172 11.836 1 98.25 307 LEU A C 1
ATOM 2495 O O . LEU A 1 307 ? -17.281 20.078 11.328 1 98.25 307 LEU A O 1
ATOM 2499 N N . TYR A 1 308 ? -18.031 22.156 11.18 1 97.75 308 TYR A N 1
ATOM 2500 C CA . TYR A 1 308 ? -18.219 22.141 9.734 1 97.75 308 TYR A CA 1
ATOM 2501 C C . TYR A 1 308 ? -16.891 22.328 9.008 1 97.75 308 TYR A C 1
ATOM 2503 O O . TYR A 1 308 ? -16.234 23.359 9.148 1 97.75 308 TYR A O 1
ATOM 2511 N N . TRP A 1 309 ? -16.422 21.281 8.312 1 97.81 309 TRP A N 1
ATOM 2512 C CA . TRP A 1 309 ? -15.188 21.453 7.539 1 97.81 309 TRP A CA 1
ATOM 2513 C C . TRP A 1 309 ? -15.484 21.469 6.043 1 97.81 309 TRP A C 1
ATOM 2515 O O . TRP A 1 309 ? -16.375 20.766 5.562 1 97.81 309 TRP A O 1
ATOM 2525 N N . ASP A 1 310 ? -14.852 22.375 5.316 1 96.88 310 ASP A N 1
ATOM 2526 C CA . ASP A 1 310 ? -14.977 22.562 3.873 1 96.88 310 ASP A CA 1
ATOM 2527 C C . ASP A 1 310 ? -13.711 23.188 3.291 1 96.88 310 ASP A C 1
ATOM 2529 O O . ASP A 1 310 ? -13.352 24.312 3.652 1 96.88 310 ASP A O 1
ATOM 2533 N N . TYR A 1 311 ? -13.094 22.453 2.4 1 94.5 311 TYR A N 1
ATOM 2534 C CA . TYR A 1 311 ? -11.836 22.891 1.805 1 94.5 311 TYR A CA 1
ATOM 2535 C C . TYR A 1 311 ? -12 23.141 0.309 1 94.5 311 TYR A C 1
ATOM 2537 O O . TYR A 1 311 ? -11.039 23.5 -0.373 1 94.5 311 TYR A O 1
ATOM 2545 N N . TYR A 1 312 ? -13.211 22.953 -0.219 1 93.38 312 TYR A N 1
ATOM 2546 C CA . TYR A 1 312 ? -13.344 22.719 -1.652 1 93.38 312 TYR A CA 1
ATOM 2547 C C . TYR A 1 312 ? -14.297 23.734 -2.277 1 93.38 312 TYR A C 1
ATOM 2549 O O . TYR A 1 312 ? -14.125 24.125 -3.43 1 93.38 312 TYR A O 1
ATOM 2557 N N . SER A 1 313 ? -15.312 24.172 -1.583 1 94.88 313 SER A N 1
ATOM 2558 C CA . SER A 1 313 ? -16.422 24.906 -2.18 1 94.88 313 SER A CA 1
ATOM 2559 C C . SER A 1 313 ? -15.977 26.281 -2.672 1 94.88 313 SER A C 1
ATOM 2561 O O . SER A 1 313 ? -15.32 27.031 -1.942 1 94.88 313 SER A O 1
ATOM 2563 N N . ARG A 1 314 ? -16.375 26.672 -3.873 1 94.25 314 ARG A N 1
ATOM 2564 C CA . ARG A 1 314 ? -15.992 27.953 -4.477 1 94.25 314 ARG A CA 1
ATOM 2565 C C . ARG A 1 314 ? -17.203 28.844 -4.688 1 94.25 314 ARG A C 1
ATOM 2567 O O . ARG A 1 314 ? -17.156 29.797 -5.461 1 94.25 314 ARG A O 1
ATOM 2574 N N . ASP A 1 315 ? -18.25 28.5 -4.008 1 93.62 315 ASP A N 1
ATOM 2575 C CA . ASP A 1 315 ? -19.484 29.281 -4.074 1 93.62 315 ASP A CA 1
ATOM 2576 C C . ASP A 1 315 ? -19.953 29.688 -2.678 1 93.62 315 ASP A C 1
ATOM 2578 O O . ASP A 1 315 ? -20.047 28.844 -1.786 1 93.62 315 ASP A O 1
ATOM 2582 N N . GLU A 1 316 ? -20.234 30.922 -2.553 1 93.69 316 GLU A N 1
ATOM 2583 C CA . GLU A 1 316 ? -20.656 31.469 -1.271 1 93.69 316 GLU A CA 1
ATOM 2584 C C . GLU A 1 316 ? -21.953 30.828 -0.792 1 93.69 316 GLU A C 1
ATOM 2586 O O . GLU A 1 316 ? -22.156 30.656 0.411 1 93.69 316 GLU A O 1
ATOM 2591 N N . LYS A 1 317 ? -22.812 30.469 -1.7 1 95.06 317 LYS A N 1
ATOM 2592 C CA . LYS A 1 317 ? -24.109 29.891 -1.391 1 95.06 317 LYS A CA 1
ATOM 2593 C C . LYS A 1 317 ? -23.969 28.562 -0.661 1 95.06 317 LYS A C 1
ATOM 2595 O O . LYS A 1 317 ? -24.766 28.234 0.223 1 95.06 317 LYS A O 1
ATOM 2600 N N . THR A 1 318 ? -22.969 27.812 -1.066 1 95.31 318 THR A N 1
ATOM 2601 C CA . THR A 1 318 ? -22.734 26.531 -0.416 1 95.31 318 THR A CA 1
ATOM 2602 C C . THR A 1 318 ? -22.406 26.734 1.062 1 95.31 318 THR A C 1
ATOM 2604 O O . THR A 1 318 ? -22.953 26.031 1.922 1 95.31 318 THR A O 1
ATOM 2607 N N . TYR A 1 319 ? -21.594 27.688 1.4 1 96.88 319 TYR A N 1
ATOM 2608 C CA . TYR A 1 319 ? -21.234 27.984 2.785 1 96.88 319 TYR A CA 1
ATOM 2609 C C . TYR A 1 319 ? -22.453 28.484 3.566 1 96.88 319 TYR A C 1
ATOM 2611 O O . TYR A 1 319 ? -22.688 28.047 4.699 1 96.88 319 TYR A O 1
ATOM 2619 N N . ASP A 1 320 ? -23.172 29.375 2.943 1 96.69 320 ASP A N 1
ATOM 2620 C CA . ASP A 1 320 ? -24.375 29.922 3.566 1 96.69 320 ASP A CA 1
ATOM 2621 C C . ASP A 1 320 ? -25.344 28.797 3.955 1 96.69 320 ASP A C 1
ATOM 2623 O O . ASP A 1 320 ? -25.781 28.719 5.105 1 96.69 320 ASP A O 1
ATOM 2627 N N . GLN A 1 321 ? -25.594 27.938 3.025 1 94.69 321 GLN A N 1
ATOM 2628 C CA . GLN A 1 321 ? -26.547 26.859 3.229 1 94.69 321 GLN A CA 1
ATOM 2629 C C . GLN A 1 321 ? -26.031 25.859 4.273 1 94.69 321 GLN A C 1
ATOM 2631 O O . GLN A 1 321 ? -26.781 25.453 5.164 1 94.69 321 GLN A O 1
ATOM 2636 N N . MET A 1 322 ? -24.797 25.484 4.176 1 95.62 322 MET A N 1
ATOM 2637 C CA . MET A 1 322 ? -24.234 24.484 5.078 1 95.62 322 MET A CA 1
ATOM 2638 C C . MET A 1 322 ? -24.172 25.031 6.504 1 95.62 322 MET A C 1
ATOM 2640 O O . MET A 1 322 ? -24.391 24.281 7.461 1 95.62 322 MET A O 1
ATOM 2644 N N . MET A 1 323 ? -23.859 26.297 6.727 1 96.38 323 MET A N 1
ATOM 2645 C CA . MET A 1 323 ? -23.812 26.875 8.062 1 96.38 323 MET A CA 1
ATOM 2646 C C . MET A 1 323 ? -25.219 26.969 8.672 1 96.38 323 MET A C 1
ATOM 2648 O O . MET A 1 323 ? -25.375 26.766 9.875 1 96.38 323 MET A O 1
ATOM 2652 N N . LYS A 1 324 ? -26.234 27.188 7.805 1 94.69 324 LYS A N 1
ATOM 2653 C CA . LYS A 1 324 ? -27.625 27.156 8.273 1 94.69 324 LYS A CA 1
ATOM 2654 C C . LYS A 1 324 ? -28 25.75 8.75 1 94.69 324 LYS A C 1
ATOM 2656 O O . LYS A 1 324 ? -28.594 25.594 9.82 1 94.69 324 LYS A O 1
ATOM 2661 N N . TYR A 1 325 ? -27.625 24.766 7.957 1 93.19 325 TYR A N 1
ATOM 2662 C CA . TYR A 1 325 ? -27.922 23.391 8.32 1 93.19 325 TYR A CA 1
ATOM 2663 C C . TYR A 1 325 ? -27.219 23 9.609 1 93.19 325 TYR A C 1
ATOM 2665 O O . TYR A 1 325 ? -27.797 22.312 10.453 1 93.19 325 TYR A O 1
ATOM 2673 N N . HIS A 1 326 ? -25.984 23.422 9.844 1 95 326 HIS A N 1
ATOM 2674 C CA . HIS A 1 326 ? -25.234 23.094 11.047 1 95 326 HIS A CA 1
ATOM 2675 C C . HIS A 1 326 ? -25.875 23.75 12.281 1 95 326 HIS A C 1
ATOM 2677 O O . HIS A 1 326 ? -25.953 23.125 13.336 1 95 326 HIS A O 1
ATOM 2683 N N . ARG A 1 327 ? -26.297 24.953 12.117 1 92.44 327 ARG A N 1
ATOM 2684 C CA . ARG A 1 327 ? -26.938 25.672 13.227 1 92.44 327 ARG A CA 1
ATOM 2685 C C . ARG A 1 327 ? -28.266 25.031 13.602 1 92.44 327 ARG A C 1
ATOM 2687 O O . ARG A 1 327 ? -28.656 25.031 14.766 1 92.44 327 ARG A O 1
ATOM 2694 N N . GLU A 1 328 ? -28.875 24.516 12.602 1 90.62 328 GLU A N 1
ATOM 2695 C CA . GLU A 1 328 ? -30.109 23.797 12.859 1 90.62 328 GLU A CA 1
ATOM 2696 C C . GLU A 1 328 ? -29.844 22.484 13.602 1 90.62 328 GLU A C 1
ATOM 2698 O O . GLU A 1 328 ? -30.641 22.062 14.438 1 90.62 328 GLU A O 1
ATOM 2703 N N . LEU A 1 329 ? -28.766 21.891 13.32 1 90.19 329 LEU A N 1
ATOM 2704 C CA . LEU A 1 329 ? -28.406 20.594 13.867 1 90.19 329 LEU A CA 1
ATOM 2705 C C . LEU A 1 329 ? -27.906 20.719 15.297 1 90.19 329 LEU A C 1
ATOM 2707 O O . LEU A 1 329 ? -28.188 19.859 16.141 1 90.19 329 LEU A O 1
ATOM 2711 N N . ALA A 1 330 ? -27.156 21.75 15.57 1 89.38 330 ALA A N 1
ATOM 2712 C CA . ALA A 1 330 ? -26.516 21.875 16.875 1 89.38 330 ALA A CA 1
ATOM 2713 C C . ALA A 1 330 ? -26.438 23.344 17.312 1 89.38 330 ALA A C 1
ATOM 2715 O O . ALA A 1 330 ? -26.391 24.25 16.484 1 89.38 330 ALA A O 1
ATOM 2716 N N . GLY A 1 331 ? -26.422 23.484 18.625 1 86.62 331 GLY A N 1
ATOM 2717 C CA . GLY A 1 331 ? -26.297 24.812 19.172 1 86.62 331 GLY A CA 1
ATOM 2718 C C . GLY A 1 331 ? -24.906 25.391 19.062 1 86.62 331 GLY A C 1
ATOM 2719 O O . GLY A 1 331 ? -24.734 26.594 18.891 1 86.62 331 GLY A O 1
ATOM 2720 N N . ASN A 1 332 ? -23.969 24.578 19.203 1 92.44 332 ASN A N 1
ATOM 2721 C CA . ASN A 1 332 ? -22.562 24.984 19.125 1 92.44 332 ASN A CA 1
ATOM 2722 C C . ASN A 1 332 ? -21.922 24.516 17.828 1 92.44 332 ASN A C 1
ATOM 2724 O O . ASN A 1 332 ? -21.812 23.312 17.594 1 92.44 332 ASN A O 1
ATOM 2728 N N . VAL A 1 333 ? -21.531 25.469 17 1 96.69 333 VAL A N 1
ATOM 2729 C CA . VAL A 1 333 ? -20.984 25.141 15.695 1 96.69 333 VAL A CA 1
ATOM 2730 C C . VAL A 1 333 ? -19.688 25.906 15.469 1 96.69 333 VAL A C 1
ATOM 2732 O O . VAL A 1 333 ? -19.609 27.094 15.781 1 96.69 333 VAL A O 1
ATOM 2735 N N . GLY A 1 334 ? -18.641 25.203 15.07 1 98.25 334 GLY A N 1
ATOM 2736 C CA . GLY A 1 334 ? -17.406 25.797 14.594 1 98.25 334 GLY A CA 1
ATOM 2737 C C . GLY A 1 334 ? -17.156 25.531 13.117 1 98.25 334 GLY A C 1
ATOM 2738 O O . GLY A 1 334 ? -17.922 24.812 12.469 1 98.25 334 GLY A O 1
ATOM 2739 N N . PHE A 1 335 ? -16.172 26.203 12.578 1 98.56 335 PHE A N 1
ATOM 2740 C CA . PHE A 1 335 ? -15.836 26.031 11.164 1 98.56 335 PHE A CA 1
ATOM 2741 C C . PHE A 1 335 ? -14.359 25.719 10.992 1 98.56 335 PHE A C 1
ATOM 2743 O O . PHE A 1 335 ? -13.508 26.25 11.703 1 98.56 335 PHE A O 1
ATOM 2750 N N . ALA A 1 336 ? -14.047 24.828 10.086 1 98.69 336 ALA A N 1
ATOM 2751 C CA . ALA A 1 336 ? -12.672 24.484 9.734 1 98.69 336 ALA A CA 1
ATOM 2752 C C . ALA A 1 336 ? -12.438 24.625 8.234 1 98.69 336 ALA A C 1
ATOM 2754 O O . ALA A 1 336 ? -13.016 23.891 7.434 1 98.69 336 ALA A O 1
ATOM 2755 N N . GLY A 1 337 ? -11.648 25.641 7.863 1 98.38 337 GLY A N 1
ATOM 2756 C CA . GLY A 1 337 ? -11.172 25.781 6.496 1 98.38 337 GLY A CA 1
ATOM 2757 C C . GLY A 1 337 ? -9.867 25.047 6.246 1 98.38 337 GLY A C 1
ATOM 2758 O O . GLY A 1 337 ? -9.391 24.297 7.113 1 98.38 337 GLY A O 1
ATOM 2759 N N . GLY A 1 338 ? -9.344 25.219 4.977 1 97.56 338 GLY A N 1
ATOM 2760 C CA . GLY A 1 338 ? -8.164 24.453 4.629 1 97.56 338 GLY A CA 1
ATOM 2761 C C . GLY A 1 338 ? -7.027 25.297 4.102 1 97.56 338 GLY A C 1
ATOM 2762 O O . GLY A 1 338 ? -7.254 26.25 3.34 1 97.56 338 GLY A O 1
ATOM 2763 N N . ALA A 1 339 ? -5.824 25.062 4.602 1 98.06 339 ALA A N 1
ATOM 2764 C CA . ALA A 1 339 ? -4.562 25.484 3.994 1 98.06 339 ALA A CA 1
ATOM 2765 C C . ALA A 1 339 ? -3.906 24.328 3.242 1 98.06 339 ALA A C 1
ATOM 2767 O O . ALA A 1 339 ? -3.154 23.547 3.828 1 98.06 339 ALA A O 1
ATOM 2768 N N . TRP A 1 340 ? -4.102 24.328 1.981 1 96.44 340 TRP A N 1
ATOM 2769 C CA . TRP A 1 340 ? -3.877 23.141 1.168 1 96.44 340 TRP A CA 1
ATOM 2770 C C . TRP A 1 340 ? -2.387 22.828 1.055 1 96.44 340 TRP A C 1
ATOM 2772 O O . TRP A 1 340 ? -1.642 23.562 0.409 1 96.44 340 TRP A O 1
ATOM 2782 N N . LYS A 1 341 ? -2.016 21.719 1.669 1 96.25 341 LYS A N 1
ATOM 2783 C CA . LYS A 1 341 ? -0.673 21.172 1.479 1 96.25 341 LYS A CA 1
ATOM 2784 C C . LYS A 1 341 ? -0.703 19.656 1.388 1 96.25 341 LYS A C 1
ATOM 2786 O O . LYS A 1 341 ? 0.288 18.984 1.697 1 96.25 341 LYS A O 1
ATOM 2791 N N . TRP A 1 342 ? -1.946 19.234 1.079 1 92.56 342 TRP A N 1
ATOM 2792 C CA . TRP A 1 342 ? -2.092 17.797 0.945 1 92.56 342 TRP A CA 1
ATOM 2793 C C . TRP A 1 342 ? -2.289 17.406 -0.515 1 92.56 342 TRP A C 1
ATOM 2795 O O . TRP A 1 342 ? -2.721 18.219 -1.332 1 92.56 342 TRP A O 1
ATOM 2805 N N . ASN A 1 343 ? -1.662 16.547 -1.174 1 90.81 343 ASN A N 1
ATOM 2806 C CA . ASN A 1 343 ? -1.689 16 -2.527 1 90.81 343 ASN A CA 1
ATOM 2807 C C . ASN A 1 343 ? -0.39 16.297 -3.273 1 90.81 343 ASN A C 1
ATOM 2809 O O . ASN A 1 343 ? -0.413 16.844 -4.379 1 90.81 343 ASN A O 1
ATOM 2813 N N . GLY A 1 344 ? 0.644 16.125 -2.627 1 95.06 344 GLY A N 1
ATOM 2814 C CA . GLY A 1 344 ? 1.914 16.297 -3.316 1 95.06 344 GLY A CA 1
ATOM 2815 C C . GLY A 1 344 ? 2.873 17.219 -2.592 1 95.06 344 GLY A C 1
ATOM 2816 O O . GLY A 1 344 ? 2.678 17.516 -1.414 1 95.06 344 GLY A O 1
ATOM 2817 N N . TYR A 1 345 ? 3.922 17.719 -3.303 1 97.81 345 TYR A N 1
ATOM 2818 C CA . TYR A 1 345 ? 5.031 18.453 -2.701 1 97.81 345 TYR A CA 1
ATOM 2819 C C . TYR A 1 345 ? 4.77 19.953 -2.707 1 97.81 345 TYR A C 1
ATOM 2821 O O . TYR A 1 345 ? 5.352 20.688 -1.914 1 97.81 345 TYR A O 1
ATOM 2829 N N . ALA A 1 346 ? 3.9 20.406 -3.629 1 97.69 346 ALA A N 1
ATOM 2830 C CA . ALA A 1 346 ? 3.561 21.812 -3.738 1 97.69 346 ALA A CA 1
ATOM 2831 C C . ALA A 1 346 ? 2.166 22.094 -3.182 1 97.69 346 ALA A C 1
ATOM 2833 O O . ALA A 1 346 ? 1.254 21.281 -3.344 1 97.69 346 ALA A O 1
ATOM 2834 N N . PRO A 1 347 ? 1.98 23.281 -2.578 1 97 347 PRO A N 1
ATOM 2835 C CA . PRO A 1 347 ? 0.664 23.641 -2.051 1 97 347 PRO A CA 1
ATOM 2836 C C . PRO A 1 347 ? -0.281 24.172 -3.129 1 97 347 PRO A C 1
ATOM 2838 O O . PRO A 1 347 ? 0.072 24.188 -4.312 1 97 347 PRO A O 1
ATOM 2841 N N . LEU A 1 348 ? -1.501 24.469 -2.764 1 96.44 348 LEU A N 1
ATOM 2842 C CA . LEU A 1 348 ? -2.48 25.188 -3.559 1 96.44 348 LEU A CA 1
ATOM 2843 C C . LEU A 1 348 ? -2.943 26.453 -2.83 1 96.44 348 LEU A C 1
ATOM 2845 O O . LEU A 1 348 ? -4.105 26.547 -2.432 1 96.44 348 LEU A O 1
ATOM 2849 N N . LEU A 1 349 ? -2.072 27.438 -2.758 1 96.5 349 LEU A N 1
ATOM 2850 C CA . LEU A 1 349 ? -2.268 28.641 -1.941 1 96.5 349 LEU A CA 1
ATOM 2851 C C . LEU A 1 349 ? -3.373 29.516 -2.52 1 96.5 349 LEU A C 1
ATOM 2853 O O . LEU A 1 349 ? -4.23 30 -1.782 1 96.5 349 LEU A O 1
ATOM 2857 N N . ASN A 1 350 ? -3.354 29.688 -3.805 1 94.75 350 ASN A N 1
ATOM 2858 C CA . ASN A 1 350 ? -4.359 30.531 -4.426 1 94.75 350 ASN A CA 1
ATOM 2859 C C . ASN A 1 350 ? -5.766 29.984 -4.227 1 94.75 350 ASN A C 1
ATOM 2861 O O . ASN A 1 350 ? -6.691 30.719 -3.891 1 94.75 350 ASN A O 1
ATOM 2865 N N . HIS A 1 351 ? -5.875 28.719 -4.422 1 95.56 351 HIS A N 1
ATOM 2866 C CA . HIS A 1 351 ? -7.152 28.078 -4.16 1 95.56 351 HIS A CA 1
ATOM 2867 C C . HIS A 1 351 ? -7.566 28.234 -2.699 1 95.56 351 HIS A C 1
ATOM 2869 O O . HIS A 1 351 ? -8.703 28.625 -2.412 1 95.56 351 HIS A O 1
ATOM 2875 N N . SER A 1 352 ? -6.68 28 -1.8 1 96.5 352 SER A N 1
ATOM 2876 C CA . SER A 1 352 ? -6.957 28.094 -0.369 1 96.5 352 SER A CA 1
ATOM 2877 C C . SER A 1 352 ? -7.402 29.5 0.02 1 96.5 352 SER A C 1
ATOM 2879 O O . SER A 1 352 ? -8.352 29.672 0.786 1 96.5 352 SER A O 1
ATOM 2881 N N . MET A 1 353 ? -6.711 30.438 -0.47 1 94.88 353 MET A N 1
ATOM 2882 C CA . MET A 1 353 ? -7.02 31.828 -0.124 1 94.88 353 MET A CA 1
ATOM 2883 C C . MET A 1 353 ? -8.383 32.25 -0.679 1 94.88 353 MET A C 1
ATOM 2885 O O . MET A 1 353 ? -9.164 32.906 0.005 1 94.88 353 MET A O 1
ATOM 2889 N N . GLN A 1 354 ? -8.656 31.766 -1.903 1 94.19 354 GLN A N 1
ATOM 2890 C CA . GLN A 1 354 ? -9.938 32.094 -2.527 1 94.19 354 GLN A CA 1
ATOM 2891 C C . GLN A 1 354 ? -11.102 31.516 -1.738 1 94.19 354 GLN A C 1
ATOM 2893 O O . GLN A 1 354 ? -12.047 32.219 -1.397 1 94.19 354 GLN A O 1
ATOM 2898 N N . VAL A 1 355 ? -11.047 30.266 -1.414 1 96.12 355 VAL A N 1
ATOM 2899 C CA . VAL A 1 355 ? -12.172 29.609 -0.759 1 96.12 355 VAL A CA 1
ATOM 2900 C C . VAL A 1 355 ? -12.273 30.078 0.69 1 96.12 355 VAL A C 1
ATOM 2902 O O . VAL A 1 355 ? -13.367 30.156 1.247 1 96.12 355 VAL A O 1
ATOM 2905 N N . SER A 1 356 ? -11.148 30.469 1.282 1 96.19 356 SER A N 1
ATOM 2906 C CA . SER A 1 356 ? -11.141 30.969 2.656 1 96.19 356 SER A CA 1
ATOM 2907 C C . SER A 1 356 ? -11.859 32.312 2.768 1 96.19 356 SER A C 1
ATOM 2909 O O . SER A 1 356 ? -12.594 32.531 3.73 1 96.19 356 SER A O 1
ATOM 2911 N N . ARG A 1 357 ? -11.68 33.188 1.814 1 94.62 357 ARG A N 1
ATOM 2912 C CA . ARG A 1 357 ? -12.367 34.469 1.83 1 94.62 357 ARG A CA 1
ATOM 2913 C C . ARG A 1 357 ? -13.875 34.281 1.847 1 94.62 357 ARG A C 1
ATOM 2915 O O . ARG A 1 357 ? -14.578 34.938 2.611 1 94.62 357 ARG A O 1
ATOM 2922 N N . LEU A 1 358 ? -14.328 33.344 1.042 1 95.56 358 LEU A N 1
ATOM 2923 C CA . LEU A 1 358 ? -15.758 33.062 0.971 1 95.56 358 LEU A CA 1
ATOM 2924 C C . LEU A 1 358 ? -16.266 32.5 2.295 1 95.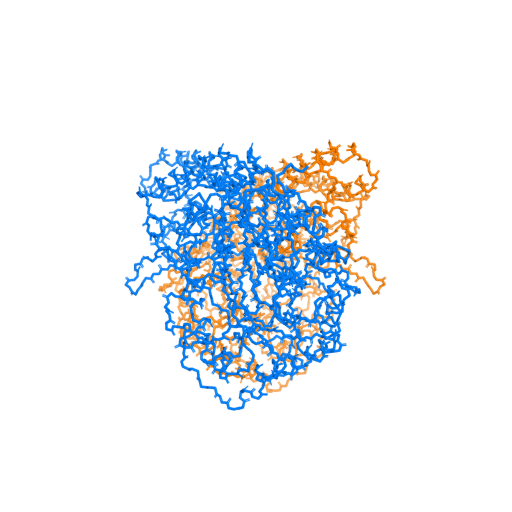56 358 LEU A C 1
ATOM 2926 O O . LEU A 1 358 ? -17.281 32.969 2.818 1 95.56 358 LEU A O 1
ATOM 2930 N N . ALA A 1 359 ? -15.555 31.578 2.861 1 97.06 359 ALA A N 1
ATOM 2931 C CA . ALA A 1 359 ? -15.961 30.891 4.086 1 97.06 359 ALA A CA 1
ATOM 2932 C C . ALA A 1 359 ? -15.961 31.844 5.277 1 97.06 359 ALA A C 1
ATOM 2934 O O . ALA A 1 359 ? -16.875 31.828 6.094 1 97.06 359 ALA A O 1
ATOM 2935 N N . LEU A 1 360 ? -14.938 32.688 5.402 1 96.31 360 LEU A N 1
ATOM 2936 C CA . LEU A 1 360 ? -14.773 33.562 6.551 1 96.31 360 LEU A CA 1
ATOM 2937 C C . LEU A 1 360 ? -15.844 34.656 6.562 1 96.31 360 LEU A C 1
ATOM 2939 O O . LEU A 1 360 ? -16.344 35.031 7.629 1 96.31 360 LEU A O 1
ATOM 2943 N N . ARG A 1 361 ? -16.203 35.125 5.418 1 94.38 361 ARG A N 1
ATOM 2944 C CA . ARG A 1 361 ? -17.312 36.094 5.336 1 94.38 361 ARG A CA 1
ATOM 2945 C C . ARG A 1 361 ? -18.609 35.469 5.84 1 94.38 361 ARG A C 1
ATOM 2947 O O . ARG A 1 361 ? -19.375 36.094 6.555 1 94.38 361 ARG A O 1
ATOM 2954 N N . GLN A 1 362 ? -18.766 34.25 5.469 1 96.19 362 GLN A N 1
ATOM 2955 C CA . GLN A 1 362 ? -19.984 33.562 5.891 1 96.19 362 GLN A CA 1
ATOM 2956 C C . GLN A 1 362 ? -19.953 33.219 7.379 1 96.19 362 GLN A C 1
ATOM 2958 O O . GLN A 1 362 ? -20.984 33.219 8.055 1 96.19 362 GLN A O 1
ATOM 2963 N N . CYS A 1 363 ? -18.781 32.938 7.941 1 96.62 363 CYS A N 1
ATOM 2964 C CA . CYS A 1 363 ? -18.641 32.719 9.383 1 96.62 363 CYS A CA 1
ATOM 2965 C C . CYS A 1 363 ? -19.094 33.969 10.148 1 96.62 363 CYS A C 1
ATOM 2967 O O . CYS A 1 363 ? -19.828 33.875 11.141 1 96.62 363 CYS A O 1
ATOM 2969 N N . GLN A 1 364 ? -18.688 35.094 9.656 1 93.94 364 GLN A N 1
ATOM 2970 C CA . GLN A 1 364 ? -19.078 36.375 10.289 1 93.94 364 GLN A CA 1
ATOM 2971 C C . GLN A 1 364 ? -20.594 36.594 10.195 1 93.94 364 GLN A C 1
ATOM 2973 O O . GLN A 1 364 ? -21.234 36.938 11.188 1 93.94 364 GLN A O 1
ATOM 2978 N N . LYS A 1 365 ? -21.062 36.375 9.023 1 94.56 365 LYS A N 1
ATOM 2979 C CA . LYS A 1 365 ? -22.5 36.562 8.789 1 94.56 365 LYS A CA 1
ATOM 2980 C C . LYS A 1 365 ? -23.328 35.656 9.703 1 94.56 365 LYS A C 1
ATOM 2982 O O . LYS A 1 365 ? -24.359 36.094 10.219 1 94.56 365 LYS A O 1
ATOM 2987 N N . HIS A 1 366 ? -22.906 34.469 9.961 1 96.31 366 HIS A N 1
ATOM 2988 C CA . HIS A 1 366 ? -23.688 33.5 10.703 1 96.31 366 HIS A CA 1
ATOM 2989 C C . HIS A 1 366 ? -23.281 33.469 12.172 1 96.31 366 HIS A C 1
ATOM 2991 O O . HIS A 1 366 ? -23.766 32.625 12.945 1 96.31 366 HIS A O 1
ATOM 2997 N N . GLY A 1 367 ? -22.344 34.281 12.547 1 95 367 GLY A N 1
ATOM 2998 C CA . GLY A 1 367 ? -21.938 34.375 13.938 1 95 367 GLY A CA 1
ATOM 2999 C C . GLY A 1 367 ? -21.125 33.188 14.414 1 95 367 GLY A C 1
ATOM 3000 O O . GLY A 1 367 ? -21.188 32.812 15.586 1 95 367 GLY A O 1
ATOM 3001 N N . ILE A 1 368 ? -20.5 32.531 13.555 1 97.19 368 ILE A N 1
ATOM 3002 C CA . ILE A 1 368 ? -19.578 31.453 13.938 1 97.19 368 ILE A CA 1
ATOM 3003 C C . ILE A 1 368 ? -18.266 32.062 14.406 1 97.19 368 ILE A C 1
ATOM 3005 O O . ILE A 1 368 ? -17.594 32.75 13.648 1 97.19 368 ILE A O 1
ATOM 3009 N N . THR A 1 369 ? -17.844 31.688 15.609 1 96.94 369 THR A N 1
ATOM 3010 C CA . THR A 1 369 ? -16.734 32.438 16.172 1 96.94 369 THR A CA 1
ATOM 3011 C C . THR A 1 369 ? -15.586 31.484 16.547 1 96.94 369 THR A C 1
ATOM 3013 O O . THR A 1 369 ? -14.5 31.938 16.906 1 96.94 369 THR A O 1
ATOM 3016 N N . ASN A 1 370 ? -15.789 30.141 16.547 1 98.25 370 ASN A N 1
ATOM 3017 C CA . ASN A 1 370 ? -14.711 29.172 16.609 1 98.25 370 ASN A CA 1
ATOM 3018 C C . ASN A 1 370 ? -14.25 28.734 15.227 1 98.25 370 ASN A C 1
ATOM 3020 O O . ASN A 1 370 ? -14.883 27.891 14.586 1 98.25 370 ASN A O 1
ATOM 3024 N N . VAL A 1 371 ? -13.156 29.312 14.781 1 98.56 371 VAL A N 1
ATOM 3025 C CA . VAL A 1 371 ? -12.703 29.141 13.406 1 98.56 371 VAL A CA 1
ATOM 3026 C C . VAL A 1 371 ? -11.328 28.484 13.398 1 98.56 371 VAL A C 1
ATOM 3028 O O . VAL A 1 371 ? -10.414 28.922 14.109 1 98.56 371 VAL A O 1
ATOM 3031 N N . LEU A 1 372 ? -11.211 27.438 12.586 1 98.62 372 LEU A N 1
ATOM 3032 C CA . LEU A 1 372 ? -9.969 26.688 12.422 1 98.62 372 LEU A CA 1
ATOM 3033 C C . LEU A 1 372 ? -9.492 26.734 10.969 1 98.62 372 LEU A C 1
ATOM 3035 O O . LEU A 1 372 ? -10.305 26.859 10.055 1 98.62 372 LEU A O 1
ATOM 3039 N N . VAL A 1 373 ? -8.211 26.656 10.773 1 98.62 373 VAL A N 1
ATOM 3040 C CA . VAL A 1 373 ? -7.605 26.375 9.477 1 98.62 373 VAL A CA 1
ATOM 3041 C C . VAL A 1 373 ? -6.738 25.125 9.578 1 98.62 373 VAL A C 1
ATOM 3043 O O . VAL A 1 373 ? -5.906 25 10.484 1 98.62 373 VAL A O 1
ATOM 3046 N N . THR A 1 374 ? -6.988 24.109 8.688 1 98.56 374 THR A N 1
ATOM 3047 C CA . THR A 1 374 ? -6.344 22.812 8.781 1 98.56 374 THR A CA 1
ATOM 3048 C C . THR A 1 374 ? -5.273 22.656 7.703 1 98.56 374 THR A C 1
ATOM 3050 O O . THR A 1 374 ? -5.484 23.047 6.551 1 98.56 374 THR A O 1
ATOM 3053 N N . GLY A 1 375 ? -4.074 22.219 8.031 1 98.19 375 GLY A N 1
ATOM 3054 C CA . GLY A 1 375 ? -3.021 21.828 7.102 1 98.19 375 GLY A CA 1
ATOM 3055 C C . GLY A 1 375 ? -2.756 20.344 7.082 1 98.19 375 GLY A C 1
ATOM 3056 O O . GLY A 1 375 ? -1.888 19.844 7.809 1 98.19 375 GLY A O 1
ATOM 3057 N N . TRP A 1 376 ? -3.447 19.594 6.188 1 97.5 376 TRP A N 1
ATOM 3058 C CA . TRP A 1 376 ? -3.367 18.125 6.141 1 97.5 376 TRP A CA 1
ATOM 3059 C C . TRP A 1 376 ? -2.104 17.672 5.418 1 97.5 376 TRP A C 1
ATOM 3061 O O . TRP A 1 376 ? -1.461 18.469 4.723 1 97.5 376 TRP A O 1
ATOM 3071 N N . GLY A 1 377 ? -1.637 16.438 5.684 1 96.5 377 GLY A N 1
ATOM 3072 C CA . GLY A 1 377 ? -0.458 15.859 5.055 1 96.5 377 GLY A CA 1
ATOM 3073 C C . GLY A 1 377 ? -0.708 14.484 4.461 1 96.5 377 GLY A C 1
ATOM 3074 O O . GLY A 1 377 ? 0.103 13.57 4.633 1 96.5 377 GLY A O 1
ATOM 3075 N N . ASP A 1 378 ? -1.751 14.305 3.648 1 94.88 378 ASP A N 1
ATOM 3076 C CA . ASP A 1 378 ? -2.217 13.023 3.133 1 94.88 378 ASP A CA 1
ATOM 3077 C C . ASP A 1 378 ? -1.101 12.297 2.389 1 94.88 378 ASP A C 1
ATOM 3079 O O . ASP A 1 378 ? -0.306 12.922 1.683 1 94.88 378 ASP A O 1
ATOM 3083 N N . ASP A 1 379 ? -0.952 11.031 2.586 1 95.25 379 ASP A N 1
ATOM 3084 C CA . ASP A 1 379 ? -0.184 10.055 1.821 1 95.25 379 ASP A CA 1
ATOM 3085 C C . ASP A 1 379 ? 1.302 10.406 1.813 1 95.25 379 ASP A C 1
ATOM 3087 O O . ASP A 1 379 ? 1.927 10.461 0.752 1 95.25 379 ASP A O 1
ATOM 3091 N N . GLY A 1 380 ? 1.793 10.805 3.037 1 94.75 380 GLY A N 1
ATOM 3092 C CA . GLY A 1 380 ? 3.244 10.859 3.117 1 94.75 380 GLY A CA 1
ATOM 3093 C C . GLY A 1 380 ? 3.764 12.148 3.721 1 94.75 380 GLY A C 1
ATOM 3094 O O . GLY A 1 380 ? 4.93 12.234 4.109 1 94.75 380 GLY A O 1
ATOM 3095 N N . GLY A 1 381 ? 2.836 13.219 3.875 1 96.5 381 GLY A N 1
ATOM 3096 C CA . GLY A 1 381 ? 3.324 14.492 4.391 1 96.5 381 GLY A CA 1
ATOM 3097 C C . GLY A 1 381 ? 4.383 15.125 3.508 1 96.5 381 GLY A C 1
ATOM 3098 O O . GLY A 1 381 ? 5.414 15.586 4.004 1 96.5 381 GLY A O 1
ATOM 3099 N N . GLU A 1 382 ? 4.207 15.172 2.23 1 97.56 382 GLU A N 1
ATOM 3100 C CA . GLU A 1 382 ? 5.211 15.508 1.227 1 97.56 382 GLU A CA 1
ATOM 3101 C C . GLU A 1 382 ? 5.512 17 1.229 1 97.56 382 GLU A C 1
ATOM 3103 O O . GLU A 1 382 ? 6.672 17.406 1.111 1 97.56 382 GLU A O 1
ATOM 3108 N N . ALA A 1 383 ? 4.512 17.891 1.445 1 97.62 383 ALA A N 1
ATOM 3109 C CA . ALA A 1 383 ? 4.695 19.328 1.37 1 97.62 383 ALA A CA 1
ATOM 3110 C C . ALA A 1 383 ? 5.211 19.891 2.693 1 97.62 383 ALA A C 1
ATOM 3112 O O . ALA A 1 383 ? 4.922 19.344 3.76 1 97.62 383 ALA A O 1
ATOM 3113 N N . SER A 1 384 ? 5.906 20.984 2.617 1 97.94 384 SER A N 1
ATOM 3114 C CA . SER A 1 384 ? 6.426 21.672 3.795 1 97.94 384 SER A CA 1
ATOM 3115 C C . SER A 1 384 ? 5.293 22.203 4.668 1 97.94 384 SER A C 1
ATOM 3117 O O . SER A 1 384 ? 4.293 22.703 4.152 1 97.94 384 SER A O 1
ATOM 3119 N N . GLN A 1 385 ? 5.52 22.172 5.941 1 94.19 385 GLN A N 1
ATOM 3120 C CA . GLN A 1 385 ? 4.594 22.75 6.902 1 94.19 385 GLN A CA 1
ATOM 3121 C C . GLN A 1 385 ? 4.531 24.281 6.746 1 94.19 385 GLN A C 1
ATOM 3123 O O . GLN A 1 385 ? 3.482 24.891 6.977 1 94.19 385 GLN A O 1
ATOM 3128 N N . SER A 1 386 ? 5.598 24.844 6.289 1 97.31 386 SER A N 1
ATOM 3129 C CA . SER A 1 386 ? 5.715 26.297 6.219 1 97.31 386 SER A CA 1
ATOM 3130 C C . SER A 1 386 ? 5.066 26.844 4.957 1 97.31 386 SER A C 1
ATOM 3132 O O . SER A 1 386 ? 4.82 28.047 4.848 1 97.31 386 SER A O 1
ATOM 3134 N N . ALA A 1 387 ? 4.703 25.953 4.082 1 97.88 387 ALA A N 1
ATOM 3135 C CA . ALA A 1 387 ? 4.234 26.391 2.768 1 97.88 387 ALA A CA 1
ATOM 3136 C C . ALA A 1 387 ? 2.889 27.094 2.875 1 97.88 387 ALA A C 1
ATOM 3138 O O . ALA A 1 387 ? 2.523 27.875 1.998 1 97.88 387 ALA A O 1
ATOM 3139 N N . VAL A 1 388 ? 2.184 26.969 3.963 1 98 388 VAL A N 1
ATOM 3140 C CA . VAL A 1 388 ? 0.795 27.422 4 1 98 388 VAL A CA 1
ATOM 3141 C C . VAL A 1 388 ? 0.689 28.703 4.812 1 98 388 VAL A C 1
ATOM 3143 O O . VAL A 1 388 ? -0.413 29.188 5.098 1 98 388 VAL A O 1
ATOM 3146 N N . LEU A 1 389 ? 1.811 29.359 5.16 1 98.44 389 LEU A N 1
ATOM 3147 C CA . LEU A 1 389 ? 1.858 30.547 6.012 1 98.44 389 LEU A CA 1
ATOM 3148 C C . LEU A 1 389 ? 1.004 31.672 5.434 1 98.44 389 LEU A C 1
ATOM 3150 O O . LEU A 1 389 ? 0.329 32.375 6.176 1 98.44 389 LEU A O 1
ATOM 3154 N N . PRO A 1 390 ? 0.95 31.828 4.086 1 97.62 390 PRO A N 1
ATOM 3155 C CA . PRO A 1 390 ? 0.104 32.906 3.549 1 97.62 390 PRO A CA 1
ATOM 3156 C C . PRO A 1 390 ? -1.371 32.719 3.898 1 97.62 390 PRO A C 1
ATOM 3158 O O . PRO A 1 390 ? -2.066 33.688 4.188 1 97.62 390 PRO A O 1
ATOM 3161 N N . VAL A 1 391 ? -1.824 31.5 3.869 1 97.94 391 VAL A N 1
ATOM 3162 C CA . VAL A 1 391 ? -3.221 31.203 4.18 1 97.94 391 VAL A CA 1
ATOM 3163 C C . VAL A 1 391 ? -3.486 31.484 5.66 1 97.94 391 VAL A C 1
ATOM 3165 O O . VAL A 1 391 ? -4.527 32.031 6.02 1 97.94 391 VAL A O 1
ATOM 3168 N N . LEU A 1 392 ? -2.525 31.141 6.52 1 98.5 392 LEU A N 1
ATOM 3169 C CA . LEU A 1 392 ? -2.648 31.422 7.945 1 98.5 392 LEU A CA 1
ATOM 3170 C C . LEU A 1 392 ? -2.73 32.938 8.195 1 98.5 392 LEU A C 1
ATOM 3172 O O . LEU A 1 392 ? -3.541 33.375 9.008 1 98.5 392 LEU A O 1
ATOM 3176 N N . SER A 1 393 ? -1.913 33.656 7.484 1 97.31 393 SER A N 1
ATOM 3177 C CA . SER A 1 393 ? -1.93 35.125 7.617 1 97.31 393 SER A CA 1
ATOM 3178 C C . SER A 1 393 ? -3.271 35.688 7.184 1 97.31 393 SER A C 1
ATOM 3180 O O . SER A 1 393 ? -3.781 36.625 7.809 1 97.31 393 SER A O 1
ATOM 3182 N N . LEU A 1 394 ? -3.818 35.156 6.156 1 96.81 394 LEU A N 1
ATOM 3183 C CA . LEU A 1 394 ? -5.113 35.594 5.672 1 96.81 394 LEU A CA 1
ATOM 3184 C C . LEU A 1 394 ? -6.191 35.406 6.734 1 96.81 394 LEU A C 1
ATOM 3186 O O . LEU A 1 394 ? -6.992 36.312 6.984 1 96.81 394 LEU A O 1
ATOM 3190 N N . PHE A 1 395 ? -6.262 34.281 7.359 1 97.25 395 PHE A N 1
ATOM 3191 C CA . PHE A 1 395 ? -7.23 34.031 8.414 1 97.25 395 PHE A CA 1
ATOM 3192 C C . PHE A 1 395 ? -7.09 35.031 9.555 1 97.25 395 PHE A C 1
ATOM 3194 O O . PHE A 1 395 ? -8.086 35.5 10.078 1 97.25 395 PHE A O 1
ATOM 3201 N N . ALA A 1 396 ? -5.844 35.312 9.914 1 96.56 396 ALA A N 1
ATOM 3202 C CA . ALA A 1 396 ? -5.582 36.25 11 1 96.56 396 ALA A CA 1
ATOM 3203 C C . ALA A 1 396 ? -6.098 37.656 10.664 1 96.56 396 ALA A C 1
ATOM 3205 O O . ALA A 1 396 ? -6.738 38.281 11.492 1 96.56 396 ALA A O 1
ATOM 3206 N N . GLU A 1 397 ? -5.848 38.031 9.477 1 94.88 397 GLU A N 1
ATOM 3207 C CA . GLU A 1 397 ? -6.262 39.375 9.078 1 94.88 397 GLU 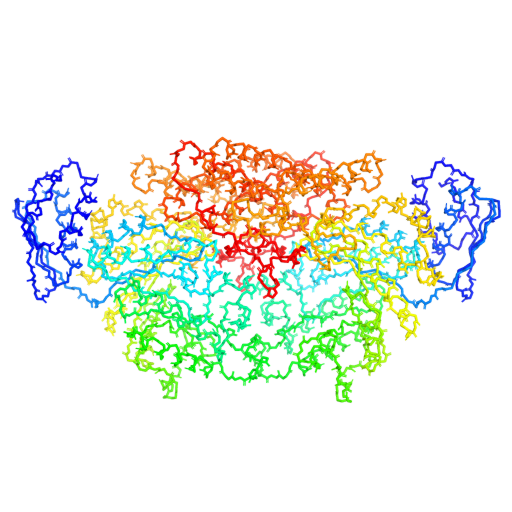A CA 1
ATOM 3208 C C . GLU A 1 397 ? -7.781 39.5 8.984 1 94.88 397 GLU A C 1
ATOM 3210 O O . GLU A 1 397 ? -8.352 40.531 9.281 1 94.88 397 GLU A O 1
ATOM 3215 N N . TYR A 1 398 ? -8.438 38.469 8.617 1 92.5 398 TYR A N 1
ATOM 3216 C CA . TYR A 1 398 ? -9.891 38.438 8.625 1 92.5 398 TYR A CA 1
ATOM 3217 C C . TYR A 1 398 ? -10.43 38.531 10.047 1 92.5 398 TYR A C 1
ATOM 3219 O O . TYR A 1 398 ? -11.453 39.156 10.297 1 92.5 398 TYR A O 1
ATOM 3227 N N . ASN A 1 399 ? -9.766 37.875 10.93 1 94.12 399 ASN A N 1
ATOM 3228 C CA . ASN A 1 399 ? -10.18 37.906 12.328 1 94.12 399 ASN A CA 1
ATOM 3229 C C . ASN A 1 399 ? -10.102 39.312 12.914 1 94.12 399 ASN A C 1
ATOM 3231 O O . ASN A 1 399 ? -11.031 39.75 13.586 1 94.12 399 ASN A O 1
ATOM 3235 N N . TYR A 1 400 ? -9.07 40.094 12.562 1 92.88 400 TYR A N 1
ATOM 3236 C CA . TYR A 1 400 ? -8.789 41.312 13.273 1 92.88 400 TYR A CA 1
ATOM 3237 C C . TYR A 1 400 ? -9.188 42.531 12.438 1 92.88 400 TYR A C 1
ATOM 3239 O O . TYR A 1 400 ? -9.508 43.594 12.977 1 92.88 400 TYR A O 1
ATOM 3247 N N . ALA A 1 401 ? -9.156 42.5 11.102 1 82.19 401 ALA A N 1
ATOM 3248 C CA . ALA A 1 401 ? -9.438 43.656 10.258 1 82.19 401 ALA A CA 1
ATOM 3249 C C . ALA A 1 401 ? -10.758 43.469 9.508 1 82.19 401 ALA A C 1
ATOM 3251 O O . ALA A 1 401 ? -11.25 44.406 8.875 1 82.19 401 ALA A O 1
ATOM 3252 N N . GLN A 1 402 ? -11.438 42.406 9.609 1 70 402 GLN A N 1
ATOM 3253 C CA . GLN A 1 402 ? -12.727 42.062 9.023 1 70 402 GLN A CA 1
ATOM 3254 C C . GLN A 1 402 ? -12.648 42 7.5 1 70 402 GLN A C 1
ATOM 3256 O O . GLN A 1 402 ? -13.203 41.125 6.867 1 70 402 GLN A O 1
ATOM 3261 N N . THR A 1 403 ? -11.977 43.062 7.016 1 72.81 403 THR A N 1
ATOM 3262 C CA . THR A 1 403 ? -11.766 43.031 5.574 1 72.81 403 THR A CA 1
ATOM 3263 C C . THR A 1 403 ? -10.273 43.062 5.246 1 72.81 403 THR A C 1
ATOM 3265 O O . THR A 1 403 ? -9.484 43.688 5.945 1 72.81 403 THR A O 1
ATOM 3268 N N . VAL A 1 404 ? -10.078 42.062 4.281 1 70.25 404 VAL A N 1
ATOM 3269 C CA . VAL A 1 404 ? -8.648 41.969 3.971 1 70.25 404 VAL A CA 1
ATOM 3270 C C . VAL A 1 404 ? -8.422 42.25 2.49 1 70.25 404 VAL A C 1
ATOM 3272 O O . VAL A 1 404 ? -9.023 41.625 1.622 1 70.25 404 VAL A O 1
ATOM 3275 N N . ASN A 1 405 ? -7.75 43.25 2.285 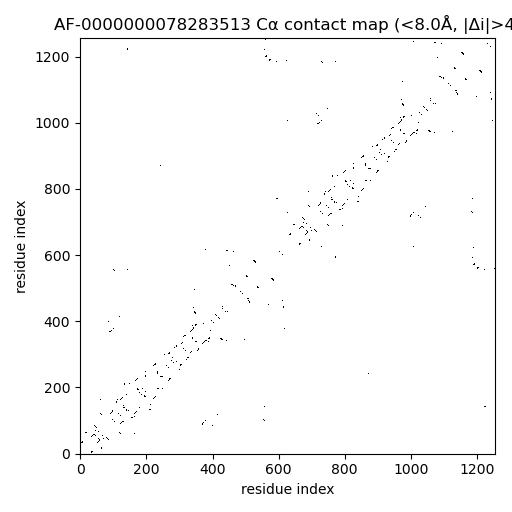1 75.5 405 ASN A N 1
ATOM 3276 C CA . ASN A 1 405 ? -7.195 43.469 0.955 1 75.5 405 ASN A CA 1
ATOM 3277 C C . ASN A 1 405 ? -5.746 43 0.868 1 75.5 405 ASN A C 1
ATOM 3279 O O . ASN A 1 405 ? -5.027 43 1.868 1 75.5 405 ASN A O 1
ATOM 3283 N N . ASP A 1 406 ? -5.367 42.469 -0.22 1 73.56 406 ASP A N 1
ATOM 3284 C CA . ASP A 1 406 ? -4.027 41.938 -0.415 1 73.56 406 ASP A CA 1
ATOM 3285 C C . ASP A 1 406 ? -2.959 42.969 -0.08 1 73.56 406 ASP A C 1
ATOM 3287 O O . ASP A 1 406 ? -1.891 42.625 0.43 1 73.56 406 ASP A O 1
ATOM 3291 N N . CYS A 1 407 ? -3.211 44.094 -0.283 1 75.38 407 CYS A N 1
ATOM 3292 C CA . CYS A 1 407 ? -2.254 45.156 -0.039 1 75.38 407 CYS A CA 1
ATOM 3293 C C . CYS A 1 407 ? -1.933 45.281 1.446 1 75.38 407 CYS A C 1
ATOM 3295 O O . CYS A 1 407 ? -0.832 45.688 1.817 1 75.38 407 CYS A O 1
ATOM 3297 N N . ASP A 1 408 ? -2.818 44.875 2.205 1 84.5 408 ASP A N 1
ATOM 3298 C CA . ASP A 1 408 ? -2.594 44.969 3.645 1 84.5 408 ASP A CA 1
ATOM 3299 C C . ASP A 1 408 ? -1.979 43.656 4.164 1 84.5 408 ASP A C 1
ATOM 3301 O O . ASP A 1 408 ? -1.349 43.656 5.227 1 84.5 408 ASP A O 1
ATOM 3305 N N . LEU A 1 409 ? -2.131 42.594 3.395 1 93.62 409 LEU A N 1
ATOM 3306 C CA . LEU A 1 409 ? -1.674 41.281 3.822 1 93.62 409 LEU A CA 1
ATOM 3307 C C . LEU A 1 409 ? -0.156 41.188 3.719 1 93.62 409 LEU A C 1
ATOM 3309 O O . LEU A 1 409 ? 0.485 40.562 4.57 1 93.62 409 LEU A O 1
ATOM 3313 N N . ALA A 1 410 ? 0.463 41.75 2.707 1 94.69 410 ALA A N 1
ATOM 3314 C CA . ALA A 1 410 ? 1.877 41.594 2.387 1 94.69 410 ALA A CA 1
ATOM 3315 C C . ALA A 1 410 ? 2.764 42.156 3.498 1 94.69 410 ALA A C 1
ATOM 3317 O O . ALA A 1 410 ? 3.664 41.469 3.984 1 94.69 410 ALA A O 1
ATOM 3318 N N . PRO A 1 411 ? 2.506 43.438 3.998 1 93.94 411 PRO A N 1
ATOM 3319 C CA . PRO A 1 411 ? 3.352 43.938 5.082 1 93.94 411 PRO A CA 1
ATOM 3320 C C . PRO A 1 411 ? 3.191 43.156 6.375 1 93.94 411 PRO A C 1
ATOM 3322 O O . PRO A 1 411 ? 4.172 42.938 7.094 1 93.94 411 PRO A O 1
ATOM 3325 N N . ARG A 1 412 ? 1.98 42.75 6.668 1 94.94 412 ARG A N 1
ATOM 3326 C CA . ARG A 1 412 ? 1.735 41.938 7.855 1 94.94 412 ARG A CA 1
ATOM 3327 C C . ARG A 1 412 ? 2.467 40.594 7.762 1 94.94 412 ARG A C 1
ATOM 3329 O O . ARG A 1 412 ? 3.068 40.125 8.734 1 94.94 412 ARG A O 1
ATOM 3336 N N . PHE A 1 413 ? 2.373 40.031 6.547 1 96.56 413 PHE A N 1
ATOM 3337 C CA . PHE A 1 413 ? 3.029 38.75 6.305 1 96.56 413 PHE A CA 1
ATOM 3338 C C . PHE A 1 413 ? 4.535 38.844 6.488 1 96.56 413 PHE A C 1
ATOM 3340 O O . PHE A 1 413 ? 5.156 38.031 7.148 1 96.56 413 PHE A O 1
ATOM 3347 N N . LEU A 1 414 ? 5.086 39.844 5.957 1 95.38 414 LEU A N 1
ATOM 3348 C CA . LEU A 1 414 ? 6.52 40.094 6.066 1 95.38 414 LEU A CA 1
ATOM 3349 C C . LEU A 1 414 ? 6.926 40.281 7.523 1 95.38 414 LEU A C 1
ATOM 3351 O O . LEU A 1 414 ? 7.93 39.719 7.973 1 95.38 414 LEU A O 1
ATOM 3355 N N . ALA A 1 415 ? 6.195 41.031 8.305 1 95.12 415 ALA A N 1
ATOM 3356 C CA . ALA A 1 415 ? 6.516 41.344 9.695 1 95.12 415 ALA A CA 1
ATOM 3357 C C . ALA A 1 415 ? 6.469 40.094 10.562 1 95.12 415 ALA A C 1
ATOM 3359 O O . ALA A 1 415 ? 7.301 39.938 11.453 1 95.12 415 ALA A O 1
ATOM 3360 N N . CYS A 1 416 ? 5.488 39.25 10.305 1 96.69 416 CYS A N 1
ATOM 3361 C CA . CYS A 1 416 ? 5.238 38.125 11.18 1 96.69 416 CYS A CA 1
ATOM 3362 C C . CYS A 1 416 ? 6.129 36.938 10.797 1 96.69 416 CYS A C 1
ATOM 3364 O O . CYS A 1 416 ? 6.441 36.094 11.641 1 96.69 416 CYS A O 1
ATOM 3366 N N . THR A 1 417 ? 6.562 36.844 9.484 1 96.81 417 THR A N 1
ATOM 3367 C CA . THR A 1 417 ? 7.207 35.625 9.055 1 96.81 417 THR A CA 1
ATOM 3368 C C . THR A 1 417 ? 8.594 35.906 8.484 1 96.81 417 THR A C 1
ATOM 3370 O O . THR A 1 417 ? 9.406 35 8.32 1 96.81 417 THR A O 1
ATOM 3373 N N . GLY A 1 418 ? 8.859 37.125 8.156 1 93.94 418 GLY A N 1
ATOM 3374 C CA . GLY A 1 418 ? 10.102 37.469 7.492 1 93.94 418 GLY A CA 1
ATOM 3375 C C . GLY A 1 418 ? 10.109 37.094 6.02 1 93.94 418 GLY A C 1
ATOM 3376 O O . GLY A 1 418 ? 11.133 37.25 5.344 1 93.94 418 GLY A O 1
ATOM 3377 N N . ALA A 1 419 ? 8.945 36.719 5.488 1 94.38 419 ALA A N 1
ATOM 3378 C CA . ALA A 1 419 ? 8.883 36.25 4.109 1 94.38 419 ALA A CA 1
ATOM 3379 C C . ALA A 1 419 ? 8.102 37.25 3.23 1 94.38 419 ALA A C 1
ATOM 3381 O O . ALA A 1 419 ? 7.293 38.031 3.729 1 94.38 419 ALA A O 1
ATOM 3382 N N . VAL A 1 420 ? 8.406 37.188 1.954 1 95.38 420 VAL A N 1
ATOM 3383 C CA . VAL A 1 420 ? 7.707 38 0.969 1 95.38 420 VAL A CA 1
ATOM 3384 C C . VAL A 1 420 ? 6.516 37.25 0.406 1 95.38 420 VAL A C 1
ATOM 3386 O O . VAL A 1 420 ? 6.68 36.156 -0.142 1 95.38 420 VAL A O 1
ATOM 3389 N N . LEU A 1 421 ? 5.355 37.844 0.493 1 96.56 421 LEU A N 1
ATOM 3390 C CA . LEU A 1 421 ? 4.113 37.188 0.117 1 96.56 421 LEU A CA 1
ATOM 3391 C C . LEU A 1 421 ? 4.141 36.781 -1.348 1 96.56 421 LEU A C 1
ATOM 3393 O O . LEU A 1 421 ? 3.781 35.625 -1.68 1 96.56 421 LEU A O 1
ATOM 3397 N N . GLU A 1 422 ? 4.578 37.625 -2.238 1 96.31 422 GLU A N 1
ATOM 3398 C CA . GLU A 1 422 ? 4.594 37.344 -3.672 1 96.31 422 GLU A CA 1
ATOM 3399 C C . GLU A 1 422 ? 5.48 36.156 -3.998 1 96.31 422 GLU A C 1
ATOM 3401 O O . GLU A 1 422 ? 5.184 35.375 -4.914 1 96.31 422 GLU A O 1
ATOM 3406 N N . ASP A 1 423 ? 6.574 36 -3.293 1 97.81 423 ASP A N 1
ATOM 3407 C CA . ASP A 1 423 ? 7.449 34.844 -3.477 1 97.81 423 ASP A CA 1
ATOM 3408 C C . ASP A 1 423 ? 6.742 33.562 -3.078 1 97.81 423 ASP A C 1
ATOM 3410 O O . ASP A 1 423 ? 6.801 32.562 -3.805 1 97.81 423 ASP A O 1
ATOM 3414 N N . PHE A 1 424 ? 6.035 33.594 -1.956 1 97.56 424 PHE A N 1
ATOM 3415 C CA . PHE A 1 424 ? 5.367 32.406 -1.453 1 97.56 424 PHE A CA 1
ATOM 3416 C C . PHE A 1 424 ? 4.27 31.953 -2.41 1 97.56 424 PHE A C 1
ATOM 3418 O O . PHE A 1 424 ? 4.059 30.75 -2.605 1 97.56 424 PHE A O 1
ATOM 3425 N N . LEU A 1 425 ? 3.578 32.875 -2.951 1 96.81 425 LEU A N 1
ATOM 3426 C CA . LEU A 1 425 ? 2.473 32.562 -3.842 1 96.81 425 LEU A CA 1
ATOM 3427 C C . LEU A 1 425 ? 2.975 31.797 -5.07 1 96.81 425 LEU A C 1
ATOM 3429 O O . LEU A 1 425 ? 2.211 31.078 -5.719 1 96.81 425 LEU A O 1
ATOM 3433 N N . LYS A 1 426 ? 4.293 31.906 -5.348 1 98 426 LYS A N 1
ATOM 3434 C CA . LYS A 1 426 ? 4.883 31.203 -6.488 1 98 426 LYS A CA 1
ATOM 3435 C C . LYS A 1 426 ? 5.078 29.719 -6.184 1 98 426 LYS A C 1
ATOM 3437 O O . LYS A 1 426 ? 5.309 28.922 -7.09 1 98 426 LYS A O 1
ATOM 3442 N N . LEU A 1 427 ? 4.883 29.281 -4.945 1 98.19 427 LEU A N 1
ATOM 3443 C CA . LEU A 1 427 ? 4.988 27.875 -4.574 1 98.19 427 LEU A CA 1
ATOM 3444 C C . LEU A 1 427 ? 3.934 27.047 -5.297 1 98.19 427 LEU A C 1
ATOM 3446 O O . LEU A 1 427 ? 4.086 25.828 -5.438 1 98.19 427 LEU A O 1
ATOM 3450 N N . ASP A 1 428 ? 2.877 27.672 -5.852 1 97.25 428 ASP A N 1
ATOM 3451 C CA . ASP A 1 428 ? 1.787 27 -6.547 1 97.25 428 ASP A CA 1
ATOM 3452 C C . ASP A 1 428 ? 2.199 26.609 -7.965 1 97.25 428 ASP A C 1
ATOM 3454 O O . ASP A 1 428 ? 1.543 25.781 -8.602 1 97.25 428 ASP A O 1
ATOM 3458 N N . LEU A 1 429 ? 3.262 27.172 -8.469 1 97.81 429 LEU A N 1
ATOM 3459 C CA . LEU A 1 429 ? 3.572 27.141 -9.891 1 97.81 429 LEU A CA 1
ATOM 3460 C C . LEU A 1 429 ? 3.639 25.719 -10.414 1 97.81 429 LEU A C 1
ATOM 3462 O O . LEU A 1 429 ? 3.086 25.406 -11.477 1 97.81 429 LEU A O 1
ATOM 3466 N N . PRO A 1 430 ? 4.246 24.766 -9.68 1 98.12 430 PRO A N 1
ATOM 3467 C CA . PRO A 1 430 ? 4.367 23.422 -10.234 1 98.12 430 PRO A CA 1
ATOM 3468 C C . PRO A 1 430 ? 3.012 22.781 -10.531 1 98.12 430 PRO A C 1
ATOM 3470 O O . PRO A 1 430 ? 2.916 21.891 -11.391 1 98.12 430 PRO A O 1
ATOM 3473 N N . ASN A 1 431 ? 1.941 23.281 -9.891 1 97.31 431 ASN A N 1
ATOM 3474 C CA . ASN A 1 431 ? 0.625 22.672 -10.086 1 97.31 431 ASN A CA 1
ATOM 3475 C C . ASN A 1 431 ? -0.227 23.5 -11.047 1 97.31 431 ASN A C 1
ATOM 3477 O O . ASN A 1 431 ? -1.343 23.094 -11.391 1 97.31 431 ASN A O 1
ATOM 3481 N N . LEU A 1 432 ? 0.278 24.625 -11.461 1 96.62 432 LEU A N 1
ATOM 3482 C CA . LEU A 1 432 ? -0.459 25.484 -12.367 1 96.62 432 LEU A CA 1
ATOM 3483 C C . LEU A 1 432 ? 0.004 25.297 -13.805 1 96.62 432 LEU A C 1
ATOM 3485 O O . LEU A 1 432 ? 0.388 26.25 -14.477 1 96.62 432 LEU A O 1
ATOM 3489 N N . THR A 1 433 ? -0.088 24.031 -14.211 1 95.94 433 THR A N 1
ATOM 3490 C CA . THR A 1 433 ? 0.24 23.719 -15.594 1 95.94 433 THR A CA 1
ATOM 3491 C C . THR A 1 433 ? -0.636 24.531 -16.547 1 95.94 433 THR A C 1
ATOM 3493 O O . THR A 1 433 ? -1.678 25.047 -16.156 1 95.94 433 THR A O 1
ATOM 3496 N N . PRO A 1 434 ? -0.217 24.625 -17.797 1 94.12 434 PRO A N 1
ATOM 3497 C CA . PRO A 1 434 ? -0.965 25.469 -18.734 1 94.12 434 PRO A CA 1
ATOM 3498 C C . PRO A 1 434 ? -2.436 25.062 -18.844 1 94.12 434 PRO A C 1
ATOM 3500 O O . PRO A 1 434 ? -3.295 25.922 -19.078 1 94.12 434 PRO A O 1
ATOM 3503 N N . ASP A 1 435 ? -2.709 23.844 -18.656 1 91.81 435 ASP A N 1
ATOM 3504 C CA . ASP A 1 435 ? -4.09 23.359 -18.719 1 91.81 435 ASP A CA 1
ATOM 3505 C C . ASP A 1 435 ? -4.777 23.516 -17.359 1 91.81 435 ASP A C 1
ATOM 3507 O O . ASP A 1 435 ? -5.922 23.094 -17.188 1 91.81 435 ASP A O 1
ATOM 3511 N N . ASN A 1 436 ? -4.141 24.109 -16.422 1 93.81 436 ASN A N 1
ATOM 3512 C CA . ASN A 1 436 ? -4.656 24.359 -15.086 1 93.81 436 ASN A CA 1
ATOM 3513 C C . ASN A 1 436 ? -4.348 25.766 -14.609 1 93.81 436 ASN A C 1
ATOM 3515 O O . ASN A 1 436 ? -3.719 25.953 -13.562 1 93.81 436 ASN A O 1
ATOM 3519 N N . PRO A 1 437 ? -4.832 26.656 -15.297 1 91.75 437 PRO A N 1
ATOM 3520 C CA . PRO A 1 437 ? -4.484 28.031 -14.945 1 91.75 437 PRO A CA 1
ATOM 3521 C C . PRO A 1 437 ? -5.051 28.453 -13.594 1 91.75 437 PRO A C 1
ATOM 3523 O O . PRO A 1 437 ? -6.027 27.875 -13.117 1 91.75 437 PRO A O 1
ATOM 3526 N N . LEU A 1 438 ? -4.582 29.422 -13 1 89.56 438 LEU A N 1
ATOM 3527 C CA . LEU A 1 438 ? -4.988 30 -11.727 1 89.56 438 LEU A CA 1
ATOM 3528 C C . LEU A 1 438 ? -6.492 30.25 -11.695 1 89.56 438 LEU A C 1
ATOM 3530 O O . LEU A 1 438 ? -7.051 30.812 -12.648 1 89.56 438 LEU A O 1
ATOM 3534 N N . PRO A 1 439 ? -7.211 29.781 -10.672 1 86.94 439 PRO A N 1
ATOM 3535 C CA . PRO A 1 439 ? -6.75 29.266 -9.383 1 86.94 439 PRO A CA 1
ATOM 3536 C C . PRO A 1 439 ? -6.543 27.75 -9.406 1 86.94 439 PRO A C 1
ATOM 3538 O O . PRO A 1 439 ? -6.254 27.141 -8.367 1 86.94 439 PRO A O 1
ATOM 3541 N N . GLY A 1 440 ? -6.66 27.172 -10.609 1 86.12 440 GLY A N 1
ATOM 3542 C CA . GLY A 1 440 ? -6.508 25.734 -10.781 1 86.12 440 GLY A CA 1
ATOM 3543 C C . GLY A 1 440 ? -7.777 24.969 -10.492 1 86.12 440 GLY A C 1
ATOM 3544 O O . GLY A 1 440 ? -8.703 25.484 -9.859 1 86.12 440 GLY A O 1
ATOM 3545 N N . LYS A 1 441 ? -7.734 23.75 -10.992 1 87.5 441 LYS A N 1
ATOM 3546 C CA . LYS A 1 441 ? -8.812 22.828 -10.672 1 87.5 441 LYS A CA 1
ATOM 3547 C C . LYS A 1 441 ? -8.75 22.391 -9.211 1 87.5 441 LYS A C 1
ATOM 3549 O O . LYS A 1 441 ? -7.66 22.234 -8.656 1 87.5 441 LYS A O 1
ATOM 3554 N N . MET A 1 442 ? -9.844 22.172 -8.664 1 85.62 442 MET A N 1
ATOM 3555 C CA . MET A 1 442 ? -9.953 21.797 -7.254 1 85.62 442 MET A CA 1
ATOM 3556 C C . MET A 1 442 ? -9.203 20.5 -6.98 1 85.62 442 MET A C 1
ATOM 3558 O O . MET A 1 442 ? -9.406 19.5 -7.676 1 85.62 442 MET A O 1
ATOM 3562 N N . SER A 1 443 ? -8.352 20.562 -5.98 1 82.06 443 SER A N 1
ATOM 3563 C CA . SER A 1 443 ? -7.633 19.406 -5.445 1 82.06 443 SER A CA 1
ATOM 3564 C C . SER A 1 443 ? -6.754 18.766 -6.508 1 82.06 443 SER A C 1
ATOM 3566 O O . SER A 1 443 ? -6.426 17.578 -6.414 1 82.06 443 SER A O 1
ATOM 3568 N N . ALA A 1 444 ? -6.418 19.469 -7.551 1 87.75 444 ALA A N 1
ATOM 3569 C CA . ALA A 1 444 ? -5.57 18.922 -8.609 1 87.75 444 ALA A CA 1
ATOM 3570 C C . ALA A 1 444 ? -4.098 19.203 -8.336 1 87.75 444 ALA A C 1
ATOM 3572 O O . ALA A 1 444 ? -3.74 20.312 -7.91 1 87.75 444 ALA A O 1
ATOM 3573 N N . ALA A 1 445 ? -3.283 18.156 -8.445 1 89.56 445 ALA A N 1
ATOM 3574 C CA . ALA A 1 445 ? -1.838 18.281 -8.273 1 89.56 445 ALA A CA 1
ATOM 3575 C C . ALA A 1 445 ? -1.085 17.531 -9.367 1 89.56 445 ALA A C 1
ATOM 3577 O O . ALA A 1 445 ? -0.47 16.484 -9.109 1 89.56 445 ALA A O 1
ATOM 3578 N N . PRO A 1 446 ? -1.007 18.078 -10.539 1 95.62 446 PRO A N 1
ATOM 3579 C CA . PRO A 1 446 ? -0.382 17.375 -11.664 1 95.62 446 PRO A CA 1
ATOM 3580 C C . PRO A 1 446 ? 1.094 17.062 -11.414 1 95.62 446 PRO A C 1
ATOM 3582 O O . PRO A 1 446 ? 1.596 16.047 -11.875 1 95.62 446 PRO A O 1
ATOM 3585 N N . ALA A 1 447 ? 1.79 17.938 -10.648 1 97.5 447 ALA A N 1
ATOM 3586 C CA . ALA A 1 447 ? 3.215 17.734 -10.406 1 97.5 447 ALA A CA 1
ATOM 3587 C C . ALA A 1 447 ? 3.467 16.359 -9.781 1 97.5 447 ALA A C 1
ATOM 3589 O O . ALA A 1 447 ? 4.484 15.719 -10.07 1 97.5 447 ALA A O 1
ATOM 3590 N N . ARG A 1 448 ? 2.578 15.891 -9.016 1 97.19 448 ARG A N 1
ATOM 3591 C CA . ARG A 1 448 ? 2.775 14.656 -8.258 1 97.19 448 ARG A CA 1
ATOM 3592 C C . ARG A 1 448 ? 2.662 13.438 -9.164 1 97.19 448 ARG A C 1
ATOM 3594 O O . ARG A 1 448 ? 3.529 12.562 -9.148 1 97.19 448 ARG A O 1
ATOM 3601 N N . TYR A 1 449 ? 1.545 13.312 -9.977 1 96.62 449 TYR A N 1
ATOM 3602 C CA . TYR A 1 449 ? 1.405 12.125 -10.805 1 96.62 449 TYR A CA 1
ATOM 3603 C C . TYR A 1 449 ? 2.371 12.156 -11.984 1 96.62 449 TYR A C 1
ATOM 3605 O O . TYR A 1 449 ? 2.764 11.109 -12.508 1 96.62 449 TYR A O 1
ATOM 3613 N N . LEU A 1 450 ? 2.826 13.383 -12.398 1 97.62 450 LEU A N 1
ATOM 3614 C CA . LEU A 1 450 ? 3.852 13.477 -13.438 1 97.62 450 LEU A CA 1
ATOM 3615 C C . LEU A 1 450 ? 5.199 12.992 -12.906 1 97.62 450 LEU A C 1
ATOM 3617 O O . LEU A 1 450 ? 5.984 12.406 -13.656 1 97.62 450 LEU A O 1
ATOM 3621 N N . LEU A 1 451 ? 5.418 13.25 -11.625 1 98.5 451 LEU A N 1
ATOM 3622 C CA . LEU A 1 451 ? 6.656 12.797 -11.008 1 98.5 451 LEU A CA 1
ATOM 3623 C C . LEU A 1 451 ? 6.703 11.273 -10.93 1 98.5 451 LEU A C 1
ATOM 3625 O O . LEU A 1 451 ? 7.684 10.656 -11.344 1 98.5 451 LEU A O 1
ATOM 3629 N N . TYR A 1 452 ? 5.633 10.633 -10.516 1 98.31 452 TYR A N 1
ATOM 3630 C CA . TYR A 1 452 ? 5.715 9.242 -10.078 1 98.31 452 TYR A CA 1
ATOM 3631 C C . TYR A 1 452 ? 5.266 8.297 -11.188 1 98.31 452 TYR A C 1
ATOM 3633 O O . TYR A 1 452 ? 5.559 7.098 -11.141 1 98.31 452 TYR A O 1
ATOM 3641 N N . GLN A 1 453 ? 4.461 8.805 -12.195 1 97.75 453 GLN A N 1
ATOM 3642 C CA . GLN A 1 453 ? 3.979 7.883 -13.219 1 97.75 453 GLN A CA 1
ATOM 3643 C C . GLN A 1 453 ? 5.141 7.203 -13.938 1 97.75 453 GLN A C 1
ATOM 3645 O O . GLN A 1 453 ? 6.191 7.812 -14.148 1 97.75 453 GLN A O 1
ATOM 3650 N N . ASP A 1 454 ? 5.008 5.992 -14.25 1 98.25 454 ASP A N 1
ATOM 3651 C CA . ASP A 1 454 ? 5.996 5.188 -14.969 1 98.25 454 ASP A CA 1
ATOM 3652 C C . ASP A 1 454 ? 6.164 5.68 -16.406 1 98.25 454 ASP A C 1
ATOM 3654 O O . ASP A 1 454 ? 5.176 5.91 -17.109 1 98.25 454 ASP A O 1
ATOM 3658 N N . VAL A 1 455 ? 7.402 5.777 -16.859 1 98.25 455 VAL A N 1
ATOM 3659 C CA . VAL A 1 455 ? 7.715 6.355 -18.172 1 98.25 455 VAL A CA 1
ATOM 3660 C C . VAL A 1 455 ? 7.172 5.453 -19.266 1 98.25 455 VAL A C 1
ATOM 3662 O O . VAL A 1 455 ? 6.688 5.938 -20.297 1 98.25 455 VAL A O 1
ATOM 3665 N N . LEU A 1 456 ? 7.223 4.168 -19.078 1 98.5 456 LEU A N 1
ATOM 3666 C CA . LEU A 1 456 ? 6.816 3.24 -20.125 1 98.5 456 LEU A CA 1
ATOM 3667 C C . LEU A 1 456 ? 5.32 2.965 -20.062 1 98.5 456 LEU A C 1
ATOM 3669 O O . LEU A 1 456 ? 4.676 2.762 -21.094 1 98.5 456 LEU A O 1
ATOM 3673 N N . MET A 1 457 ? 4.66 2.924 -18.953 1 96.94 457 MET A N 1
ATOM 3674 C CA . MET A 1 457 ? 3.236 2.629 -18.812 1 96.94 457 MET A CA 1
ATOM 3675 C C . MET A 1 457 ? 2.389 3.854 -19.125 1 96.94 457 MET A C 1
ATOM 3677 O O . MET A 1 457 ? 1.423 3.762 -19.891 1 96.94 457 MET A O 1
ATOM 3681 N N . GLY A 1 458 ? 2.801 5.016 -18.516 1 96.12 458 GLY A N 1
ATOM 3682 C CA . GLY A 1 458 ? 2.158 6.277 -18.859 1 96.12 458 GLY A CA 1
ATOM 3683 C C . GLY A 1 458 ? 0.679 6.301 -18.531 1 96.12 458 GLY A C 1
ATOM 3684 O O . GLY A 1 458 ? -0.149 6.629 -19.375 1 96.12 458 GLY A O 1
ATOM 3685 N N . ILE A 1 459 ? 0.28 6.039 -17.344 1 96.75 459 ILE A N 1
ATOM 3686 C CA . ILE A 1 459 ? -1.101 5.977 -16.875 1 96.75 459 ILE A CA 1
ATOM 3687 C C . ILE A 1 459 ? -1.777 7.328 -17.078 1 96.75 459 ILE A C 1
ATOM 3689 O O . ILE A 1 459 ? -2.967 7.391 -17.391 1 96.75 459 ILE A O 1
ATOM 3693 N N . TYR A 1 460 ? -1.008 8.445 -17 1 96.81 460 TYR A N 1
ATOM 3694 C CA . TYR A 1 460 ? -1.58 9.789 -17.062 1 96.81 460 TYR A CA 1
ATOM 3695 C C . TYR A 1 460 ? -1.225 10.477 -18.375 1 96.81 460 TYR A C 1
ATOM 3697 O O . TYR A 1 460 ? -1.413 11.688 -18.516 1 96.81 460 TYR A O 1
ATOM 3705 N N . ASP A 1 461 ? -0.704 9.734 -19.328 1 96.62 461 ASP A N 1
ATOM 3706 C CA . ASP A 1 461 ? -0.182 10.305 -20.562 1 96.62 461 ASP A CA 1
ATOM 3707 C C . ASP A 1 461 ? -1.268 11.078 -21.312 1 96.62 461 ASP A C 1
ATOM 3709 O O . ASP A 1 461 ? -0.993 12.109 -21.922 1 96.62 461 ASP A O 1
ATOM 3713 N N . CYS A 1 462 ? -2.492 10.57 -21.266 1 96.25 462 CYS A N 1
ATOM 3714 C CA . CYS A 1 462 ? -3.594 11.211 -21.984 1 96.25 462 CYS A CA 1
ATOM 3715 C C . CYS A 1 462 ? -3.914 12.578 -21.391 1 96.25 462 CYS A C 1
ATOM 3717 O O . CYS A 1 462 ? -4.621 13.375 -22 1 96.25 462 CYS A O 1
ATOM 3719 N N . HIS A 1 463 ? -3.344 12.914 -20.25 1 95.5 463 HIS A N 1
ATOM 3720 C CA . HIS A 1 463 ? -3.662 14.141 -19.531 1 95.5 463 HIS A CA 1
ATOM 3721 C C . HIS A 1 463 ? -2.475 15.102 -19.516 1 95.5 463 HIS A C 1
ATOM 3723 O O . HIS A 1 463 ? -2.42 16.016 -18.703 1 95.5 463 HIS A O 1
ATOM 3729 N N . VAL A 1 464 ? -1.498 14.875 -20.391 1 94.75 464 VAL A N 1
ATOM 3730 C CA . VAL A 1 464 ? -0.281 15.672 -20.469 1 94.75 464 VAL A CA 1
ATOM 3731 C C . VAL A 1 464 ? -0.217 16.391 -21.812 1 94.75 464 VAL A C 1
ATOM 3733 O O . VAL A 1 464 ? -0.439 15.789 -22.859 1 94.75 464 VAL A O 1
ATOM 3736 N N . ASP A 1 465 ? 0.034 17.641 -21.75 1 93.31 465 ASP A N 1
ATOM 3737 C CA . ASP A 1 465 ? 0.244 18.406 -22.969 1 93.31 465 ASP A CA 1
ATOM 3738 C C . ASP A 1 465 ? 1.716 18.406 -23.375 1 93.31 465 ASP A C 1
ATOM 3740 O O . ASP A 1 465 ? 2.539 19.078 -22.734 1 93.31 465 ASP A O 1
ATOM 3744 N N . MET A 1 466 ? 2.076 17.859 -24.422 1 88.94 466 MET A N 1
ATOM 3745 C CA . MET A 1 466 ? 3.445 17.656 -24.891 1 88.94 466 MET A CA 1
ATOM 3746 C C . MET A 1 466 ? 4.074 18.984 -25.297 1 88.94 466 MET A C 1
ATOM 3748 O O . MET A 1 466 ? 5.293 19.156 -25.219 1 88.94 466 MET A O 1
ATOM 3752 N N . LYS A 1 467 ? 3.334 19.875 -25.688 1 91.62 467 LYS A N 1
ATOM 3753 C CA . LYS A 1 467 ? 3.842 21.094 -26.297 1 91.62 467 LYS A CA 1
ATOM 3754 C C . LYS A 1 467 ? 4.27 22.109 -25.234 1 91.62 467 LYS A C 1
ATOM 3756 O O . LYS A 1 467 ? 5.266 22.812 -25.406 1 91.62 467 LYS A O 1
ATOM 3761 N N . SER A 1 468 ? 3.561 22.094 -24.094 1 95.88 468 SER A N 1
ATOM 3762 C CA . SER A 1 468 ? 3.734 23.25 -23.219 1 95.88 468 SER A CA 1
ATOM 3763 C C . SER A 1 468 ? 4.312 22.844 -21.875 1 95.88 468 SER A C 1
ATOM 3765 O O . SER A 1 468 ? 4.863 23.688 -21.156 1 95.88 468 SER A O 1
ATOM 3767 N N . PHE A 1 469 ? 4.285 21.625 -21.469 1 97.12 469 PHE A N 1
ATOM 3768 C CA . PHE A 1 469 ? 4.629 21.219 -20.109 1 97.12 469 PHE A CA 1
ATOM 3769 C C . PHE A 1 469 ? 6.121 21.391 -19.844 1 97.12 469 PHE A C 1
ATOM 3771 O O . PHE A 1 469 ? 6.52 21.828 -18.766 1 97.12 469 PHE A O 1
ATOM 3778 N N . LYS A 1 470 ? 7.008 21.125 -20.797 1 96.62 470 LYS A N 1
ATOM 3779 C CA . LYS A 1 470 ? 8.453 21.266 -20.625 1 96.62 470 LYS A CA 1
ATOM 3780 C C . LYS A 1 470 ? 8.836 22.719 -20.328 1 96.62 470 LYS A C 1
ATOM 3782 O O . LYS A 1 470 ? 9.57 22.984 -19.375 1 96.62 470 LYS A O 1
ATOM 3787 N N . SER A 1 471 ? 8.266 23.562 -21.156 1 97.88 471 SER A N 1
ATOM 3788 C CA . SER A 1 471 ? 8.57 24.984 -20.969 1 97.88 471 SER A CA 1
ATOM 3789 C C . SER A 1 471 ? 8.008 25.5 -19.656 1 97.88 471 SER A C 1
ATOM 3791 O O . SER A 1 471 ? 8.641 26.328 -18.984 1 97.88 471 SER A O 1
ATOM 3793 N N . HIS A 1 472 ? 6.875 25.047 -19.312 1 98.25 472 HIS A N 1
ATOM 3794 C CA . HIS A 1 472 ? 6.266 25.438 -18.047 1 98.25 472 HIS A CA 1
ATOM 3795 C C . HIS A 1 472 ? 7.168 25.094 -16.859 1 98.25 472 HIS A C 1
ATOM 3797 O O . HIS A 1 472 ? 7.438 25.938 -16.016 1 98.25 472 HIS A O 1
ATOM 3803 N N . TYR A 1 473 ? 7.684 23.922 -16.828 1 98.75 473 TYR A N 1
ATOM 3804 C CA . TYR A 1 473 ? 8.445 23.484 -15.68 1 98.75 473 TYR A CA 1
ATOM 3805 C C . TYR A 1 473 ? 9.844 24.078 -15.68 1 98.75 473 TYR A C 1
ATOM 3807 O O . TYR A 1 473 ? 10.43 24.328 -14.617 1 98.75 473 TYR A O 1
ATOM 3815 N N . ARG A 1 474 ? 10.359 24.375 -16.859 1 98.62 474 ARG A N 1
ATOM 3816 C CA . ARG A 1 474 ? 11.594 25.156 -16.906 1 98.62 474 ARG A CA 1
ATOM 3817 C C . ARG A 1 474 ? 11.398 26.531 -16.266 1 98.62 474 ARG A C 1
ATOM 3819 O O . ARG A 1 474 ? 12.25 26.984 -15.492 1 98.62 474 ARG A O 1
ATOM 3826 N N . HIS A 1 475 ? 10.289 27.094 -16.609 1 98.69 475 HIS A N 1
ATOM 3827 C CA . HIS A 1 475 ? 9.961 28.391 -16.016 1 98.69 475 HIS A CA 1
ATOM 3828 C C . HIS A 1 475 ? 9.789 28.281 -14.508 1 98.69 475 HIS A C 1
ATOM 3830 O O . HIS A 1 475 ? 10.312 29.125 -13.766 1 98.69 475 HIS A O 1
ATOM 3836 N N . CYS A 1 476 ? 9.086 27.266 -14.039 1 98.81 476 CYS A N 1
ATOM 3837 C CA . CYS A 1 476 ? 8.922 27.047 -12.609 1 98.81 476 CYS A CA 1
ATOM 3838 C C . CYS A 1 476 ? 10.273 26.938 -11.914 1 98.81 476 CYS A C 1
ATOM 3840 O O . CYS A 1 476 ? 10.5 27.562 -10.883 1 98.81 476 CYS A O 1
ATOM 3842 N N . ALA A 1 477 ? 11.172 26.094 -12.523 1 98.88 477 ALA A N 1
ATOM 3843 C CA . ALA A 1 477 ? 12.492 25.859 -11.938 1 98.88 477 ALA A CA 1
ATOM 3844 C C . ALA A 1 477 ? 13.273 27.172 -11.82 1 98.88 477 ALA A C 1
ATOM 3846 O O . ALA A 1 477 ? 13.891 27.438 -10.781 1 98.88 477 ALA A O 1
ATOM 3847 N N . GLU A 1 478 ? 13.188 27.969 -12.844 1 98.81 478 GLU A N 1
ATOM 3848 C CA . GLU A 1 478 ? 13.914 29.234 -12.867 1 98.81 478 GLU A CA 1
ATOM 3849 C C . GLU A 1 478 ? 13.383 30.188 -11.812 1 98.81 478 GLU A C 1
ATOM 3851 O O . GLU A 1 478 ? 14.156 30.781 -11.055 1 98.81 478 GLU A O 1
ATOM 3856 N N . GLU A 1 479 ? 12.102 30.359 -11.742 1 98.75 479 GLU A N 1
ATOM 3857 C CA . GLU A 1 479 ? 11.469 31.281 -10.797 1 98.75 479 GLU A CA 1
ATOM 3858 C C . GLU A 1 479 ? 11.766 30.859 -9.352 1 98.75 479 GLU A C 1
ATOM 3860 O O . GLU A 1 479 ? 12.141 31.703 -8.531 1 98.75 479 GLU A O 1
ATOM 3865 N N . LEU A 1 480 ? 11.617 29.641 -9.062 1 98.88 480 LEU A N 1
ATOM 3866 C CA . LEU A 1 480 ? 11.773 29.141 -7.699 1 98.88 480 LEU A CA 1
ATOM 3867 C C . LEU A 1 480 ? 13.242 29.141 -7.289 1 98.88 480 LEU A C 1
ATOM 3869 O O . LEU A 1 480 ? 13.562 29.391 -6.129 1 98.88 480 LEU A O 1
ATOM 3873 N N . ARG A 1 481 ? 14.117 28.797 -8.242 1 98.75 481 ARG A N 1
ATOM 3874 C CA . ARG A 1 481 ? 15.555 28.859 -7.969 1 98.75 481 ARG A CA 1
ATOM 3875 C C . ARG A 1 481 ? 15.977 30.281 -7.625 1 98.75 481 ARG A C 1
ATOM 3877 O O . ARG A 1 481 ? 16.781 30.484 -6.707 1 98.75 481 ARG A O 1
ATOM 3884 N N . ALA A 1 482 ? 15.453 31.234 -8.383 1 98.69 482 ALA A N 1
ATOM 3885 C CA . ALA A 1 482 ? 15.773 32.625 -8.125 1 98.69 482 ALA A CA 1
ATOM 3886 C C . ALA A 1 482 ? 15.359 33.062 -6.715 1 98.69 482 ALA A C 1
ATOM 3888 O O . ALA A 1 482 ? 16.078 33.781 -6.031 1 98.69 482 ALA A O 1
ATOM 3889 N N . ILE A 1 483 ? 14.281 32.625 -6.281 1 98.69 483 ILE A N 1
ATOM 3890 C CA . ILE A 1 483 ? 13.797 32.969 -4.945 1 98.69 483 ILE A CA 1
ATOM 3891 C C . ILE A 1 483 ? 14.656 32.25 -3.896 1 98.69 483 ILE A C 1
ATOM 3893 O O . ILE A 1 483 ? 15.008 32.844 -2.875 1 98.69 483 ILE A O 1
ATOM 3897 N N . ALA A 1 484 ? 14.961 30.969 -4.121 1 98.56 484 ALA A N 1
ATOM 3898 C CA . ALA A 1 484 ? 15.805 30.203 -3.199 1 98.56 484 ALA A CA 1
ATOM 3899 C C . ALA A 1 484 ? 17.156 30.891 -2.998 1 98.56 484 ALA A C 1
ATOM 3901 O O . ALA A 1 484 ? 17.719 30.859 -1.905 1 98.56 484 ALA A O 1
ATOM 3902 N N . GLN A 1 485 ? 17.656 31.531 -4.004 1 98.06 485 GLN A N 1
ATOM 3903 C CA . GLN A 1 485 ? 18.984 32.156 -3.992 1 98.06 485 GLN A CA 1
ATOM 3904 C C . GLN A 1 485 ? 19 33.406 -3.135 1 98.06 485 GLN A C 1
ATOM 3906 O O . GLN A 1 485 ? 20.062 33.875 -2.723 1 98.06 485 GLN A O 1
ATOM 3911 N N . LYS A 1 486 ? 17.812 33.906 -2.879 1 96.31 486 LYS A N 1
ATOM 3912 C CA . LYS A 1 486 ? 17.734 35.062 -1.975 1 96.31 486 LYS A CA 1
ATOM 3913 C C . LYS A 1 486 ? 18.125 34.656 -0.555 1 96.31 486 LYS A C 1
ATOM 3915 O O . LYS A 1 486 ? 18.469 35.531 0.263 1 96.31 486 LYS A O 1
ATOM 3920 N N . GLY A 1 487 ? 18.094 33.344 -0.257 1 94.56 487 GLY A N 1
ATOM 3921 C CA . GLY A 1 487 ? 18.438 32.844 1.07 1 94.56 487 GLY A CA 1
ATOM 3922 C C . GLY A 1 487 ? 17.312 33.031 2.074 1 94.56 487 GLY A C 1
ATOM 3923 O O . GLY A 1 487 ? 16.156 33.219 1.69 1 94.56 487 GLY A O 1
ATOM 3924 N N . GLY A 1 488 ? 17.672 32.781 3.352 1 92.94 488 GLY A N 1
ATOM 3925 C CA . GLY A 1 488 ? 16.688 32.969 4.414 1 92.94 488 GLY A CA 1
ATOM 3926 C C . GLY A 1 488 ? 16.125 31.641 4.922 1 92.94 488 GLY A C 1
ATOM 3927 O O . GLY A 1 488 ? 16.562 30.578 4.492 1 92.94 488 GLY A O 1
ATOM 3928 N N . GLU A 1 489 ? 15.164 31.797 5.734 1 94.12 489 GLU A N 1
ATOM 3929 C CA . GLU A 1 489 ? 14.602 30.672 6.484 1 94.12 489 GLU A CA 1
ATOM 3930 C C . GLU A 1 489 ? 13.898 29.688 5.559 1 94.12 489 GLU A C 1
ATOM 3932 O O . GLU A 1 489 ? 13.859 28.484 5.832 1 94.12 489 GLU A O 1
ATOM 3937 N N . TYR A 1 490 ? 13.383 30.141 4.441 1 97.06 490 TYR A N 1
ATOM 3938 C CA . TYR A 1 490 ? 12.492 29.328 3.621 1 97.06 490 TYR A CA 1
ATOM 3939 C C . TYR A 1 490 ? 13.188 28.891 2.336 1 97.06 490 TYR A C 1
ATOM 3941 O O . TYR A 1 490 ? 12.578 28.25 1.473 1 97.06 490 TYR A O 1
ATOM 3949 N N . ALA A 1 491 ? 14.469 29.203 2.186 1 97.75 491 ALA A N 1
ATOM 3950 C CA . ALA A 1 491 ? 15.219 28.906 0.967 1 97.75 491 ALA A CA 1
ATOM 3951 C C . ALA A 1 491 ? 15.188 27.422 0.649 1 97.75 491 ALA A C 1
ATOM 3953 O O . ALA A 1 491 ? 15.141 27.031 -0.52 1 97.75 491 ALA A O 1
ATOM 3954 N N . CYS A 1 492 ? 15.25 26.641 1.684 1 97.31 492 CYS A N 1
ATOM 3955 C CA . CYS A 1 492 ? 15.266 25.188 1.511 1 97.31 492 CYS A CA 1
ATOM 3956 C C . CYS A 1 492 ? 14 24.703 0.815 1 97.31 492 CYS A C 1
ATOM 3958 O O . CYS A 1 492 ? 14.055 23.844 -0.062 1 97.31 492 CYS A O 1
ATOM 3960 N N . MET A 1 493 ? 12.852 25.219 1.172 1 98.12 493 MET A N 1
ATOM 3961 C CA . MET A 1 493 ? 11.57 24.844 0.586 1 98.12 493 MET A CA 1
ATOM 3962 C C . MET A 1 493 ? 11.508 25.219 -0.888 1 98.12 493 MET A C 1
ATOM 3964 O O . MET A 1 493 ? 11.07 24.438 -1.724 1 98.12 493 MET A O 1
ATOM 3968 N N . PHE A 1 494 ? 11.992 26.406 -1.235 1 98.81 494 PHE A N 1
ATOM 3969 C CA . PHE A 1 494 ? 12.016 26.875 -2.619 1 98.81 494 PHE A CA 1
ATOM 3970 C C . PHE A 1 494 ? 13 26.047 -3.445 1 98.81 494 PHE A C 1
ATOM 3972 O O . PHE A 1 494 ? 12.734 25.75 -4.609 1 98.81 494 PHE A O 1
ATOM 3979 N N . ARG A 1 495 ? 14.141 25.703 -2.838 1 98.75 495 ARG A N 1
ATOM 3980 C CA . ARG A 1 495 ? 15.125 24.859 -3.521 1 98.75 495 ARG A CA 1
ATOM 3981 C C . ARG A 1 495 ? 14.539 23.5 -3.861 1 98.75 495 ARG A C 1
ATOM 3983 O O . ARG A 1 495 ? 14.75 22.984 -4.961 1 98.75 495 ARG A O 1
ATOM 3990 N N . THR A 1 496 ? 13.812 22.906 -2.916 1 98.81 496 THR A N 1
ATOM 3991 C CA . THR A 1 496 ? 13.172 21.609 -3.121 1 98.81 496 THR A CA 1
ATOM 3992 C C . THR A 1 496 ? 12.227 21.656 -4.32 1 98.81 496 THR A C 1
ATOM 3994 O O . THR A 1 496 ? 12.289 20.797 -5.195 1 98.81 496 THR A O 1
ATOM 3997 N N . LEU A 1 497 ? 11.398 22.688 -4.406 1 98.88 497 LEU A N 1
ATOM 3998 C CA . LEU A 1 497 ? 10.414 22.766 -5.48 1 98.88 497 LEU A CA 1
ATOM 3999 C C . LEU A 1 497 ? 11.07 23.156 -6.793 1 98.88 497 LEU A C 1
ATOM 4001 O O . LEU A 1 497 ? 10.609 22.781 -7.871 1 98.88 497 LEU A O 1
ATOM 4005 N N . ALA A 1 498 ? 12.203 23.938 -6.703 1 98.94 498 ALA A N 1
ATOM 4006 C CA . ALA A 1 498 ? 12.969 24.219 -7.91 1 98.94 498 ALA A CA 1
ATOM 4007 C C . ALA A 1 498 ? 13.516 22.938 -8.531 1 98.94 498 ALA A C 1
ATOM 4009 O O . ALA A 1 498 ? 13.414 22.75 -9.75 1 98.94 498 ALA A O 1
ATOM 4010 N N . LEU A 1 499 ? 14.047 22.094 -7.699 1 98.94 499 LEU A N 1
ATOM 4011 C CA . LEU A 1 499 ? 14.641 20.859 -8.188 1 98.94 499 LEU A CA 1
ATOM 4012 C C . LEU A 1 499 ? 13.555 19.891 -8.656 1 98.94 499 LEU A C 1
ATOM 4014 O O . LEU A 1 499 ? 13.758 19.156 -9.633 1 98.94 499 LEU A O 1
ATOM 4018 N N . LEU A 1 500 ? 12.367 19.859 -7.941 1 98.94 500 LEU A N 1
ATOM 4019 C CA . LEU A 1 500 ? 11.227 19.094 -8.453 1 98.94 500 LEU A CA 1
ATOM 4020 C C . LEU A 1 500 ? 10.859 19.547 -9.867 1 98.94 500 LEU A C 1
ATOM 4022 O O . LEU A 1 500 ? 10.609 18.719 -10.742 1 98.94 500 LEU A O 1
ATOM 4026 N N . SER A 1 501 ? 10.836 20.859 -10.055 1 98.94 501 SER A N 1
ATOM 4027 C CA . SER A 1 501 ? 10.469 21.438 -11.344 1 98.94 501 SER A CA 1
ATOM 4028 C C . SER A 1 501 ? 11.516 21.109 -12.406 1 98.94 501 SER A C 1
ATOM 4030 O O . SER A 1 501 ? 11.18 20.922 -13.578 1 98.94 501 SER A O 1
ATOM 4032 N N . GLU A 1 502 ? 12.789 21.047 -12.023 1 98.88 502 GLU A N 1
ATOM 4033 C CA . GLU A 1 502 ? 13.828 20.625 -12.953 1 98.88 502 GLU A CA 1
ATOM 4034 C C . GLU A 1 502 ? 13.617 19.172 -13.391 1 98.88 502 GLU A C 1
ATOM 4036 O O . GLU A 1 502 ? 13.812 18.844 -14.57 1 98.88 502 GLU A O 1
ATOM 4041 N N . VAL A 1 503 ? 13.297 18.297 -12.445 1 98.94 503 VAL A N 1
ATOM 4042 C CA . VAL A 1 503 ? 12.977 16.922 -12.781 1 98.94 503 VAL A CA 1
ATOM 4043 C C . VAL A 1 503 ? 11.828 16.891 -13.797 1 98.94 503 VAL A C 1
ATOM 4045 O O . VAL A 1 503 ? 11.922 16.203 -14.82 1 98.94 503 VAL A O 1
ATOM 4048 N N . LEU A 1 504 ? 10.742 17.672 -13.523 1 98.81 504 LEU A N 1
ATOM 4049 C CA . LEU A 1 504 ? 9.523 17.609 -14.328 1 98.81 504 LEU A CA 1
ATOM 4050 C C . LEU A 1 504 ? 9.75 18.25 -15.703 1 98.81 504 LEU A C 1
ATOM 4052 O O . LEU A 1 504 ? 9.102 17.875 -16.672 1 98.81 504 LEU A O 1
ATOM 4056 N N . ALA A 1 505 ? 10.703 19.203 -15.758 1 98.62 505 ALA A N 1
ATOM 4057 C CA . ALA A 1 505 ? 11.062 19.781 -17.047 1 98.62 505 ALA A CA 1
ATOM 4058 C C . ALA A 1 505 ? 11.578 18.719 -18.016 1 98.62 505 ALA A C 1
ATOM 4060 O O . ALA A 1 505 ? 11.438 18.844 -19.234 1 98.62 505 ALA A O 1
ATOM 4061 N N . LYS A 1 506 ? 12.117 17.656 -17.469 1 98.38 506 LYS A N 1
ATOM 4062 C CA . LYS A 1 506 ? 12.609 16.562 -18.297 1 98.38 506 LYS A CA 1
ATOM 4063 C C . LYS A 1 506 ? 11.602 15.422 -18.344 1 98.38 506 LYS A C 1
ATOM 4065 O O . LYS A 1 506 ? 11.367 14.836 -19.406 1 98.38 506 LYS A O 1
ATOM 4070 N N . LYS A 1 507 ? 10.883 15.164 -17.312 1 98.44 507 LYS A N 1
ATOM 4071 C CA . LYS A 1 507 ? 10.156 13.914 -17.141 1 98.44 507 LYS A CA 1
ATOM 4072 C C . LYS A 1 507 ? 8.711 14.039 -17.625 1 98.44 507 LYS A C 1
ATOM 4074 O O . LYS A 1 507 ? 8.102 13.055 -18.047 1 98.44 507 LYS A O 1
ATOM 4079 N N . ALA A 1 508 ? 8.133 15.211 -17.531 1 97.88 508 ALA A N 1
ATOM 4080 C CA . ALA A 1 508 ? 6.691 15.398 -17.719 1 97.88 508 ALA A CA 1
ATOM 4081 C C . ALA A 1 508 ? 6.223 14.812 -19.047 1 97.88 508 ALA A C 1
ATOM 4083 O O . ALA A 1 508 ? 5.113 14.289 -19.141 1 97.88 508 ALA A O 1
ATOM 4084 N N . THR A 1 509 ? 7.043 14.891 -20.109 1 97.5 509 THR A N 1
ATOM 4085 C CA . THR A 1 509 ? 6.617 14.445 -21.422 1 97.5 509 THR A CA 1
ATOM 4086 C C . THR A 1 509 ? 7.418 13.219 -21.859 1 97.5 509 THR A C 1
ATOM 4088 O O . THR A 1 509 ? 7.297 12.773 -23 1 97.5 509 THR A O 1
ATOM 4091 N N . LEU A 1 510 ? 8.25 12.727 -21 1 97.69 510 LEU A N 1
ATOM 4092 C CA . LEU A 1 510 ? 9.211 11.68 -21.344 1 97.69 510 LEU A CA 1
ATOM 4093 C C . LEU A 1 510 ? 8.5 10.422 -21.828 1 97.69 510 LEU A C 1
ATOM 4095 O O . LEU A 1 510 ? 8.945 9.766 -22.766 1 97.69 510 LEU A O 1
ATOM 4099 N N . GLY A 1 511 ? 7.402 10.016 -21.141 1 97.62 511 GLY A N 1
ATOM 4100 C CA . GLY A 1 511 ? 6.629 8.859 -21.562 1 97.62 511 GLY A CA 1
ATOM 4101 C C . GLY A 1 511 ? 6.027 9.016 -22.938 1 97.62 511 GLY A C 1
ATOM 4102 O O . GLY A 1 511 ? 6.023 8.078 -23.734 1 97.62 511 GLY A O 1
ATOM 4103 N N . LEU A 1 512 ? 5.531 10.188 -23.266 1 97.75 512 LEU A N 1
ATOM 4104 C CA . LEU A 1 512 ? 4.965 10.484 -24.578 1 97.75 512 LEU A CA 1
ATOM 4105 C C . LEU A 1 512 ? 6.035 10.398 -25.656 1 97.75 512 LEU A C 1
ATOM 4107 O O . LEU A 1 512 ? 5.781 9.883 -26.75 1 97.75 512 LEU A O 1
ATOM 4111 N N . GLU A 1 513 ? 7.168 10.922 -25.359 1 98.06 513 GLU A N 1
ATOM 4112 C CA . GLU A 1 513 ? 8.289 10.883 -26.297 1 98.06 513 GLU A CA 1
ATOM 4113 C C . GLU A 1 513 ? 8.742 9.453 -26.562 1 98.06 513 GLU A C 1
ATOM 4115 O O . GLU A 1 513 ? 9.023 9.078 -27.703 1 98.06 513 GLU A O 1
ATOM 4120 N N . ALA A 1 514 ? 8.852 8.664 -25.516 1 98.44 514 ALA A N 1
ATOM 4121 C CA . ALA A 1 514 ? 9.211 7.254 -25.656 1 98.44 514 ALA A CA 1
ATOM 4122 C C . ALA A 1 514 ? 8.203 6.52 -26.547 1 98.44 514 ALA A C 1
ATOM 4124 O O . ALA A 1 514 ? 8.586 5.762 -27.438 1 98.44 514 ALA A O 1
ATOM 4125 N N . LYS A 1 515 ? 6.906 6.715 -26.266 1 98.06 515 LYS A N 1
ATOM 4126 C CA . LYS A 1 515 ? 5.844 6.066 -27.031 1 98.06 515 LYS A CA 1
ATOM 4127 C C . LYS A 1 515 ? 5.891 6.477 -28.5 1 98.06 515 LYS A C 1
ATOM 4129 O O . LYS A 1 515 ? 5.785 5.629 -29.391 1 98.06 515 LYS A O 1
ATOM 4134 N N . ALA A 1 516 ? 6.055 7.781 -28.766 1 97.75 516 ALA A N 1
ATOM 4135 C CA . ALA A 1 516 ? 6.129 8.281 -30.141 1 97.75 516 ALA A CA 1
ATOM 4136 C C . ALA A 1 516 ? 7.316 7.676 -30.875 1 97.75 516 ALA A C 1
ATOM 4138 O O . ALA A 1 516 ? 7.191 7.273 -32.031 1 97.75 516 ALA A O 1
ATOM 4139 N N . ALA A 1 517 ? 8.477 7.672 -30.219 1 98.44 517 ALA A N 1
ATOM 4140 C CA . ALA A 1 517 ? 9.68 7.098 -30.828 1 98.44 517 ALA A CA 1
ATOM 4141 C C . ALA A 1 517 ? 9.484 5.617 -31.125 1 98.44 517 ALA A C 1
ATOM 4143 O O . ALA A 1 517 ? 9.875 5.141 -32.188 1 98.44 517 ALA A O 1
ATOM 4144 N N . TYR A 1 518 ? 8.898 4.879 -30.234 1 98.56 518 TYR A N 1
ATOM 4145 C CA . TYR A 1 518 ? 8.672 3.449 -30.391 1 98.56 518 TYR A CA 1
ATOM 4146 C C . TYR A 1 518 ? 7.684 3.176 -31.531 1 98.56 518 TYR A C 1
ATOM 4148 O O . TYR A 1 518 ? 7.934 2.324 -32.375 1 98.56 518 TYR A O 1
ATOM 4156 N N . ASP A 1 519 ? 6.582 3.939 -31.531 1 98.06 519 ASP A N 1
ATOM 4157 C CA . ASP A 1 519 ? 5.566 3.768 -32.562 1 98.06 519 ASP A CA 1
ATOM 4158 C C . ASP A 1 519 ? 6.129 4.098 -33.938 1 98.06 519 ASP A C 1
ATOM 4160 O O . ASP A 1 519 ? 5.727 3.496 -34.938 1 98.06 519 ASP A O 1
ATOM 4164 N N . GLY A 1 520 ? 6.988 5.043 -33.938 1 97.94 520 GLY A N 1
ATOM 4165 C CA . GLY A 1 520 ? 7.598 5.453 -35.188 1 97.94 520 GLY A CA 1
ATOM 4166 C C . GLY A 1 520 ? 8.805 4.621 -35.562 1 97.94 520 GLY A C 1
ATOM 4167 O O . GLY A 1 520 ? 9.453 4.883 -36.562 1 97.94 520 GLY A O 1
ATOM 4168 N N . GLU A 1 521 ? 9.188 3.672 -34.75 1 97.5 521 GLU A N 1
ATOM 4169 C CA . GLU A 1 521 ? 10.352 2.814 -34.938 1 97.5 521 GLU A CA 1
ATOM 4170 C C . GLU A 1 521 ? 11.633 3.639 -35.062 1 97.5 521 GLU A C 1
ATOM 4172 O O . GLU A 1 521 ? 12.5 3.322 -35.875 1 97.5 521 GLU A O 1
ATOM 4177 N N . ASP A 1 522 ? 11.609 4.719 -34.375 1 98.25 522 ASP A N 1
ATOM 4178 C CA . ASP A 1 522 ? 12.773 5.602 -34.375 1 98.25 522 ASP A CA 1
ATOM 4179 C C . ASP A 1 522 ? 13.734 5.223 -33.25 1 98.25 522 ASP A C 1
ATOM 4181 O O . ASP A 1 522 ? 13.711 5.824 -32.156 1 98.25 522 ASP A O 1
ATOM 4185 N N . LYS A 1 523 ? 14.656 4.336 -33.5 1 98.25 523 LYS A N 1
ATOM 4186 C CA . LYS A 1 523 ? 15.57 3.771 -32.5 1 98.25 523 LYS A CA 1
ATOM 4187 C C . LYS A 1 523 ? 16.5 4.848 -31.938 1 98.25 523 LYS A C 1
ATOM 4189 O O . LYS A 1 523 ? 16.859 4.805 -30.766 1 98.25 523 LYS A O 1
ATOM 4194 N N . ALA A 1 524 ? 16.875 5.762 -32.781 1 98.38 524 ALA A N 1
ATOM 4195 C CA . ALA A 1 524 ? 17.75 6.84 -32.312 1 98.38 524 ALA A CA 1
ATOM 4196 C C . ALA A 1 524 ? 17.047 7.715 -31.297 1 98.38 524 ALA A C 1
ATOM 4198 O O . ALA A 1 524 ? 17.625 8.062 -30.266 1 98.38 524 ALA A O 1
ATOM 4199 N N . ALA A 1 525 ? 15.805 8.078 -31.594 1 98.31 525 ALA A N 1
ATOM 4200 C CA . ALA A 1 525 ? 15.016 8.875 -30.672 1 98.31 525 ALA A CA 1
ATOM 4201 C C . ALA A 1 525 ? 14.773 8.117 -29.359 1 98.31 525 ALA A C 1
ATOM 4203 O O . ALA A 1 525 ? 14.742 8.711 -28.281 1 98.31 525 ALA A O 1
ATOM 4204 N N . LEU A 1 526 ? 14.555 6.844 -29.516 1 98.38 526 LEU A N 1
ATOM 4205 C CA . LEU A 1 526 ? 14.336 6.012 -28.344 1 98.38 526 LEU A CA 1
ATOM 4206 C C . LEU A 1 526 ? 15.578 5.977 -27.453 1 98.38 526 LEU A C 1
ATOM 4208 O O . LEU A 1 526 ? 15.477 6.027 -26.234 1 98.38 526 LEU A O 1
ATOM 4212 N N . LEU A 1 527 ? 16.781 5.867 -28 1 98.62 527 LEU A N 1
ATOM 4213 C CA . LEU A 1 527 ? 18.047 5.891 -27.25 1 98.62 527 LEU A CA 1
ATOM 4214 C C . LEU A 1 527 ? 18.25 7.238 -26.578 1 98.62 527 LEU A C 1
ATOM 4216 O O . LEU A 1 527 ? 18.75 7.305 -25.453 1 98.62 527 LEU A O 1
ATOM 4220 N N . GLN A 1 528 ? 17.859 8.273 -27.281 1 98.44 528 GLN A N 1
ATOM 4221 C CA . GLN A 1 528 ? 17.938 9.602 -26.688 1 98.44 528 GLN A CA 1
ATOM 4222 C C . GLN A 1 528 ? 17.031 9.703 -25.469 1 98.44 528 GLN A C 1
ATOM 4224 O O . GLN A 1 528 ? 17.406 10.273 -24.438 1 98.44 528 GLN A O 1
ATOM 4229 N N . THR A 1 529 ? 15.82 9.195 -25.641 1 98.38 529 THR A N 1
ATOM 4230 C CA . THR A 1 529 ? 14.883 9.18 -24.516 1 98.38 529 THR A CA 1
ATOM 4231 C C . THR A 1 529 ? 15.445 8.367 -23.344 1 98.38 529 THR A C 1
ATOM 4233 O O . THR A 1 529 ? 15.266 8.734 -22.188 1 98.38 529 THR A O 1
ATOM 4236 N N . ALA A 1 530 ? 16.125 7.234 -23.625 1 98.69 530 ALA A N 1
ATOM 4237 C CA . ALA A 1 530 ? 16.781 6.426 -22.609 1 98.69 530 ALA A CA 1
ATOM 4238 C C . ALA A 1 530 ? 17.828 7.242 -21.859 1 98.69 530 ALA A C 1
ATOM 4240 O O . ALA A 1 530 ? 17.922 7.168 -20.625 1 98.69 530 ALA A O 1
ATOM 4241 N N . ASP A 1 531 ? 18.578 8.023 -22.594 1 98.69 531 ASP A N 1
ATOM 4242 C CA . ASP A 1 531 ? 19.609 8.867 -21.984 1 98.69 531 ASP A CA 1
ATOM 4243 C C . ASP A 1 531 ? 18.984 9.914 -21.062 1 98.69 531 ASP A C 1
ATOM 4245 O O . ASP A 1 531 ? 19.516 10.211 -20 1 98.69 531 ASP A O 1
ATOM 4249 N N . ILE A 1 532 ? 17.922 10.477 -21.516 1 98.75 532 ILE A N 1
ATOM 4250 C CA . ILE A 1 532 ? 17.234 11.477 -20.719 1 98.75 532 ILE A CA 1
ATOM 4251 C C . ILE A 1 532 ? 16.703 10.836 -19.438 1 98.75 532 ILE A C 1
ATOM 4253 O O . ILE A 1 532 ? 16.703 11.469 -18.375 1 98.75 532 ILE A O 1
ATOM 4257 N N . CYS A 1 533 ? 16.25 9.555 -19.5 1 98.75 533 CYS A N 1
ATOM 4258 C CA . CYS A 1 533 ? 15.836 8.836 -18.312 1 98.75 533 CYS A CA 1
ATOM 4259 C C . CYS A 1 533 ? 16.969 8.773 -17.281 1 98.75 533 CYS A C 1
ATOM 4261 O O . CYS A 1 533 ? 16.75 9.008 -16.094 1 98.75 533 CYS A O 1
ATOM 4263 N N . ILE A 1 534 ? 18.156 8.469 -17.75 1 98.81 534 ILE A N 1
ATOM 4264 C CA . ILE A 1 534 ? 19.312 8.352 -16.859 1 98.81 534 ILE A CA 1
ATOM 4265 C C . ILE A 1 534 ? 19.625 9.711 -16.234 1 98.81 534 ILE A C 1
ATOM 4267 O O . ILE A 1 534 ? 19.859 9.797 -15.031 1 98.81 534 ILE A O 1
ATOM 4271 N N . LYS A 1 535 ? 19.594 10.773 -17.031 1 98.75 535 LYS A N 1
ATOM 4272 C CA . LYS A 1 535 ? 19.828 12.117 -16.531 1 98.75 535 LYS A CA 1
ATOM 4273 C C . LYS A 1 535 ? 18.75 12.523 -15.516 1 98.75 535 LYS A C 1
ATOM 4275 O O . LYS A 1 535 ? 19.062 13.164 -14.5 1 98.75 535 LYS A O 1
ATOM 4280 N N . THR A 1 536 ? 17.531 12.18 -15.836 1 98.88 536 THR A N 1
ATOM 4281 C CA . THR A 1 536 ? 16.406 12.492 -14.953 1 98.88 536 THR A CA 1
ATOM 4282 C C . THR A 1 536 ? 16.578 11.797 -13.602 1 98.88 536 THR A C 1
ATOM 4284 O O . THR A 1 536 ? 16.25 12.375 -12.562 1 98.88 536 THR A O 1
ATOM 4287 N N . ALA A 1 537 ? 17.047 10.508 -13.578 1 98.88 537 ALA A N 1
ATOM 4288 C CA . ALA A 1 537 ? 17.328 9.812 -12.328 1 98.88 537 ALA A CA 1
ATOM 4289 C C . ALA A 1 537 ? 18.312 10.602 -11.461 1 98.88 537 ALA A C 1
ATOM 4291 O O . ALA A 1 537 ? 18.156 10.672 -10.242 1 98.88 537 ALA A O 1
ATOM 4292 N N . GLY A 1 538 ? 19.328 11.18 -12.102 1 98.81 538 GLY A N 1
ATOM 4293 C CA . GLY A 1 538 ? 20.266 12.031 -11.383 1 98.81 538 GLY A CA 1
ATOM 4294 C C . GLY A 1 538 ? 19.609 13.266 -10.789 1 98.81 538 GLY A C 1
ATOM 4295 O O . GLY A 1 538 ? 19.938 13.664 -9.664 1 98.81 538 GLY A O 1
ATOM 4296 N N . LEU A 1 539 ? 18.688 13.898 -11.508 1 98.88 539 LEU A N 1
ATOM 4297 C CA . LEU A 1 539 ? 17.969 15.07 -11.016 1 98.88 539 LEU A CA 1
ATOM 4298 C C . LEU A 1 539 ? 17.062 14.695 -9.852 1 98.88 539 LEU A C 1
ATOM 4300 O O . LEU A 1 539 ? 16.906 15.469 -8.906 1 98.88 539 LEU A O 1
ATOM 4304 N N . VAL A 1 540 ? 16.438 13.492 -9.945 1 98.94 540 VAL A N 1
ATOM 4305 C CA . VAL A 1 540 ? 15.594 13.008 -8.852 1 98.94 540 VAL A CA 1
ATOM 4306 C C . VAL A 1 540 ? 16.438 12.867 -7.582 1 98.94 540 VAL A C 1
ATOM 4308 O O . VAL A 1 540 ? 15.969 13.172 -6.484 1 98.94 540 VAL A O 1
ATOM 4311 N N . GLU A 1 541 ? 17.656 12.359 -7.711 1 98.81 541 GLU A N 1
ATOM 4312 C CA . GLU A 1 541 ? 18.531 12.234 -6.559 1 98.81 541 GLU A CA 1
ATOM 4313 C C . GLU A 1 541 ? 18.797 13.594 -5.914 1 98.81 541 GLU A C 1
ATOM 4315 O O . GLU A 1 541 ? 18.797 13.719 -4.688 1 98.81 541 GLU A O 1
ATOM 4320 N N . GLN A 1 542 ? 19.016 14.633 -6.727 1 98.81 542 GLN A N 1
ATOM 4321 C CA . GLN A 1 542 ? 19.219 15.984 -6.215 1 98.81 542 GLN A CA 1
ATOM 4322 C C . GLN A 1 542 ? 17.969 16.5 -5.504 1 98.81 542 GLN A C 1
ATOM 4324 O O . GLN A 1 542 ? 18.062 17.094 -4.426 1 98.81 542 GLN A O 1
ATOM 4329 N N . PHE A 1 543 ? 16.875 16.281 -6.141 1 98.81 543 PHE A N 1
ATOM 4330 C CA . PHE A 1 543 ? 15.602 16.625 -5.523 1 98.81 543 PHE A CA 1
ATOM 4331 C C . PHE A 1 543 ? 15.438 15.938 -4.176 1 98.81 543 PHE A C 1
ATOM 4333 O O . PHE A 1 543 ? 15.07 16.578 -3.186 1 98.81 543 PHE A O 1
ATOM 4340 N N . LYS A 1 544 ? 15.727 14.641 -4.117 1 98.75 544 LYS A N 1
ATOM 4341 C CA . LYS A 1 544 ? 15.617 13.859 -2.891 1 98.75 544 LYS A CA 1
ATOM 4342 C C . LYS A 1 544 ? 16.5 14.438 -1.786 1 98.75 544 LYS A C 1
ATOM 4344 O O . LYS A 1 544 ? 16.094 14.5 -0.625 1 98.75 544 LYS A O 1
ATOM 4349 N N . HIS A 1 545 ? 17.719 14.859 -2.092 1 98.44 545 HIS A N 1
ATOM 4350 C CA . HIS A 1 545 ? 18.609 15.43 -1.101 1 98.44 545 HIS A CA 1
ATOM 4351 C C . HIS A 1 545 ? 18.062 16.75 -0.551 1 98.44 545 HIS A C 1
ATOM 4353 O O . HIS A 1 545 ? 18.141 17 0.654 1 98.44 545 HIS A O 1
ATOM 4359 N N . ALA A 1 546 ? 17.531 17.578 -1.456 1 98.62 546 ALA A N 1
ATOM 4360 C CA . ALA A 1 546 ? 16.906 18.828 -1.01 1 98.62 546 ALA A CA 1
ATOM 4361 C C . ALA A 1 546 ? 15.703 18.547 -0.116 1 98.62 546 ALA A C 1
ATOM 4363 O O . ALA A 1 546 ? 15.508 19.234 0.891 1 98.62 546 ALA A O 1
ATOM 4364 N N . LEU A 1 547 ? 14.938 17.562 -0.512 1 98.62 547 LEU A N 1
ATOM 4365 C CA . LEU A 1 547 ? 13.766 17.188 0.262 1 98.62 547 LEU A CA 1
ATOM 4366 C C . LEU A 1 547 ? 14.164 16.672 1.646 1 98.62 547 LEU A C 1
ATOM 4368 O O . LEU A 1 547 ? 13.492 16.969 2.635 1 98.62 547 LEU A O 1
ATOM 4372 N N . LYS A 1 548 ? 15.211 15.891 1.688 1 98.19 548 LYS A N 1
ATOM 4373 C CA . LYS A 1 548 ? 15.727 15.398 2.963 1 98.19 548 LYS A CA 1
ATOM 4374 C C . LYS A 1 548 ? 16.078 16.562 3.895 1 98.19 548 LYS A C 1
ATOM 4376 O O . LYS A 1 548 ? 15.695 16.562 5.066 1 98.19 548 LYS A O 1
ATOM 4381 N N . ASP A 1 549 ? 16.781 17.547 3.338 1 97.5 549 ASP A N 1
ATOM 4382 C CA . ASP A 1 549 ? 17.156 18.719 4.121 1 97.5 549 ASP A CA 1
ATOM 4383 C C . ASP A 1 549 ? 15.914 19.438 4.652 1 97.5 549 ASP A C 1
ATOM 4385 O O . ASP A 1 549 ? 15.859 19.812 5.824 1 97.5 549 ASP A O 1
ATOM 4389 N N . GLN A 1 550 ? 14.992 19.609 3.795 1 98.12 550 GLN A N 1
ATOM 4390 C CA . GLN A 1 550 ? 13.742 20.25 4.18 1 98.12 550 GLN A CA 1
ATOM 4391 C C . GLN A 1 550 ? 13.023 19.453 5.262 1 98.12 550 GLN A C 1
ATOM 4393 O O . GLN A 1 550 ? 12.57 20.016 6.262 1 98.12 550 GLN A O 1
ATOM 4398 N N . TRP A 1 551 ? 12.961 18.109 5.074 1 98 551 TRP A N 1
ATOM 4399 C CA . TRP A 1 551 ? 12.234 17.234 5.992 1 98 551 TRP A CA 1
ATOM 4400 C C . TRP A 1 551 ? 12.82 17.328 7.398 1 98 551 TRP A C 1
ATOM 4402 O O . TRP A 1 551 ? 12.086 17.516 8.375 1 98 551 TRP A O 1
ATOM 4412 N N . PHE A 1 552 ? 14.078 17.281 7.547 1 97.31 552 PHE A N 1
ATOM 4413 C CA . PHE A 1 552 ? 14.719 17.156 8.852 1 97.31 552 PHE A CA 1
ATOM 4414 C C . PHE A 1 552 ? 14.789 18.5 9.547 1 97.31 552 PHE A C 1
ATOM 4416 O O . PHE A 1 552 ? 15.062 18.578 10.75 1 97.31 552 PHE A O 1
ATOM 4423 N N . GLN A 1 553 ? 14.484 19.547 8.781 1 96.5 553 GLN A N 1
ATOM 4424 C CA . GLN A 1 553 ? 14.32 20.844 9.414 1 96.5 553 GLN A CA 1
ATOM 4425 C C . GLN A 1 553 ? 12.961 20.953 10.102 1 96.5 553 GLN A C 1
ATOM 4427 O O . GLN A 1 553 ? 12.82 21.672 11.102 1 96.5 553 GLN A O 1
ATOM 4432 N N . GLU A 1 554 ? 12.047 20.172 9.633 1 97.75 554 GLU A N 1
ATOM 4433 C CA . GLU A 1 554 ? 10.672 20.406 10.062 1 97.75 554 GLU A CA 1
ATOM 4434 C C . GLU A 1 554 ? 10.141 19.234 10.867 1 97.75 554 GLU A C 1
ATOM 4436 O O . GLU A 1 554 ? 9.289 19.406 11.742 1 97.75 554 GLU A O 1
ATOM 4441 N N . ASN A 1 555 ? 10.594 18.016 10.57 1 98.19 555 ASN A N 1
ATOM 4442 C CA . ASN A 1 555 ? 9.961 16.812 11.094 1 98.19 555 ASN A CA 1
ATOM 4443 C C . ASN A 1 555 ? 10.969 15.914 11.789 1 98.19 555 ASN A C 1
ATOM 4445 O O . ASN A 1 555 ? 12.172 16.016 11.555 1 98.19 555 ASN A O 1
ATOM 4449 N N . LYS A 1 556 ? 10.406 15.102 12.656 1 97.62 556 LYS A N 1
ATOM 4450 C CA . LYS A 1 556 ? 11.172 13.977 13.172 1 97.62 556 LYS A CA 1
ATOM 4451 C C . LYS A 1 556 ? 11.531 13 12.047 1 97.62 556 LYS A C 1
ATOM 4453 O O . LYS A 1 556 ? 11.086 13.156 10.914 1 97.62 556 LYS A O 1
ATOM 4458 N N . ALA A 1 557 ? 12.367 12 12.367 1 97.69 557 ALA A N 1
ATOM 4459 C CA . ALA A 1 557 ? 12.984 11.164 11.344 1 97.69 557 ALA A CA 1
ATOM 4460 C C . ALA A 1 557 ? 11.961 10.227 10.719 1 97.69 557 ALA A C 1
ATOM 4462 O O . ALA A 1 557 ? 12.047 9.898 9.531 1 97.69 557 ALA A O 1
ATOM 4463 N N . PHE A 1 558 ? 10.977 9.789 11.531 1 97.5 558 PHE A N 1
ATOM 4464 C CA . PHE A 1 558 ? 10.031 8.773 11.078 1 97.5 558 PHE A CA 1
ATOM 4465 C C . PHE A 1 558 ? 9.109 9.344 10.008 1 97.5 558 PHE A C 1
ATOM 4467 O O . PHE A 1 558 ? 8.672 10.492 10.094 1 97.5 558 PHE A O 1
ATOM 4474 N N . GLY A 1 559 ? 8.734 8.578 9.047 1 97.5 559 GLY A N 1
ATOM 4475 C CA . GLY A 1 559 ? 7.961 9 7.891 1 97.5 559 GLY A CA 1
ATOM 4476 C C . GLY A 1 559 ? 8.82 9.305 6.676 1 97.5 559 GLY A C 1
ATOM 4477 O O . GLY A 1 559 ? 8.383 9.133 5.539 1 97.5 559 GLY A O 1
ATOM 4478 N N . TYR A 1 560 ? 10.062 9.75 6.879 1 98.06 560 TYR A N 1
ATOM 4479 C CA . TYR A 1 560 ? 10.938 10.078 5.758 1 98.06 560 TYR A CA 1
ATOM 4480 C C . TYR A 1 560 ? 11.305 8.82 4.969 1 98.06 560 TYR A C 1
ATOM 4482 O O . TYR A 1 560 ? 11.461 8.875 3.746 1 98.06 560 TYR A O 1
ATOM 4490 N N . GLU A 1 561 ? 11.438 7.699 5.715 1 98.31 561 GLU A N 1
ATOM 4491 C CA . GLU A 1 561 ? 11.805 6.453 5.047 1 98.31 561 GLU A CA 1
ATOM 4492 C C . GLU A 1 561 ? 10.82 6.117 3.928 1 98.31 561 GLU A C 1
ATOM 4494 O O . GLU A 1 561 ? 11.203 5.512 2.922 1 98.31 561 GLU A O 1
ATOM 4499 N N . VAL A 1 562 ? 9.555 6.512 4.055 1 98.31 562 VAL A N 1
ATOM 4500 C CA . VAL A 1 562 ? 8.547 6.27 3.021 1 98.31 562 VAL A CA 1
ATOM 4501 C C . VAL A 1 562 ? 8.898 7.062 1.765 1 98.31 562 VAL A C 1
ATOM 4503 O O . VAL A 1 562 ? 8.891 6.516 0.658 1 98.31 562 VAL A O 1
ATOM 4506 N N . LEU A 1 563 ? 9.234 8.375 1.934 1 98.5 563 LEU A N 1
ATOM 4507 C CA . LEU A 1 563 ? 9.602 9.211 0.796 1 98.5 563 LEU A CA 1
ATOM 4508 C C . LEU A 1 563 ? 10.906 8.727 0.171 1 98.5 563 LEU A C 1
ATOM 4510 O O . LEU A 1 563 ? 11.062 8.75 -1.053 1 98.5 563 LEU A O 1
ATOM 4514 N N . ASP A 1 564 ? 11.773 8.289 1.055 1 98.19 564 ASP A N 1
ATOM 4515 C CA . ASP A 1 564 ? 13.055 7.754 0.608 1 98.19 564 ASP A CA 1
ATOM 4516 C C . ASP A 1 564 ? 12.852 6.531 -0.287 1 98.19 564 ASP A C 1
ATOM 4518 O O . ASP A 1 564 ? 13.453 6.438 -1.36 1 98.19 564 ASP A O 1
ATOM 4522 N N . ILE A 1 565 ? 12.055 5.648 0.096 1 98.56 565 ILE A N 1
ATOM 4523 C CA . ILE A 1 565 ? 11.75 4.43 -0.648 1 98.56 565 ILE A CA 1
ATOM 4524 C C . ILE A 1 565 ? 11.047 4.785 -1.955 1 98.56 565 ILE A C 1
ATOM 4526 O O . ILE A 1 565 ? 11.391 4.258 -3.016 1 98.56 565 ILE A O 1
ATOM 4530 N N . ARG A 1 566 ? 10.055 5.699 -1.907 1 98.62 566 ARG A N 1
ATOM 4531 C CA . ARG A 1 566 ? 9.312 6.102 -3.1 1 98.62 566 ARG A CA 1
ATOM 4532 C C . ARG A 1 566 ? 10.25 6.699 -4.148 1 98.62 566 ARG A C 1
ATOM 4534 O O . ARG A 1 566 ? 10.203 6.309 -5.316 1 98.62 566 ARG A O 1
ATOM 4541 N N . LEU A 1 567 ? 11.109 7.59 -3.73 1 98.88 567 LEU A N 1
ATOM 4542 C CA . LEU A 1 567 ? 11.984 8.297 -4.664 1 98.88 567 LEU A CA 1
ATOM 4543 C C . LEU A 1 567 ? 13.133 7.402 -5.117 1 98.88 567 LEU A C 1
ATOM 4545 O O . LEU A 1 567 ? 13.578 7.5 -6.262 1 98.88 567 LEU A O 1
ATOM 4549 N N . GLY A 1 568 ? 13.641 6.527 -4.176 1 98.81 568 GLY A N 1
ATOM 4550 C CA . GLY A 1 568 ? 14.602 5.52 -4.605 1 98.81 568 GLY A CA 1
ATOM 4551 C C . GLY A 1 568 ? 14.047 4.586 -5.664 1 98.81 568 GLY A C 1
ATOM 4552 O O . GLY A 1 568 ? 14.734 4.266 -6.637 1 98.81 568 GLY A O 1
ATOM 4553 N N . GLY A 1 569 ? 12.82 4.137 -5.422 1 98.75 569 GLY A N 1
ATOM 4554 C CA . GLY A 1 569 ? 12.148 3.326 -6.426 1 98.75 569 GLY A CA 1
ATOM 4555 C C . GLY A 1 569 ? 11.992 4.031 -7.762 1 98.75 569 GLY A C 1
ATOM 4556 O O . GLY A 1 569 ? 12.188 3.42 -8.812 1 98.75 569 GLY A O 1
ATOM 4557 N N . LEU A 1 570 ? 11.617 5.34 -7.727 1 98.81 570 LEU A N 1
ATOM 4558 C CA . LEU A 1 570 ? 11.477 6.133 -8.945 1 98.81 570 LEU A CA 1
ATOM 4559 C C . LEU A 1 570 ? 12.797 6.199 -9.703 1 98.81 570 LEU A C 1
ATOM 4561 O O . LEU A 1 570 ? 12.828 6.016 -10.922 1 98.81 570 LEU A O 1
ATOM 4565 N N . MET A 1 571 ? 13.914 6.465 -8.992 1 98.88 571 MET A N 1
ATOM 4566 C CA . MET A 1 571 ? 15.227 6.535 -9.617 1 98.88 571 MET A CA 1
ATOM 4567 C C . MET A 1 571 ? 15.57 5.223 -10.312 1 98.88 571 MET A C 1
ATOM 4569 O O . MET A 1 571 ? 16 5.219 -11.461 1 98.88 571 MET A O 1
ATOM 4573 N N . GLU A 1 572 ? 15.305 4.152 -9.609 1 98.62 572 GLU A N 1
ATOM 4574 C CA . GLU A 1 572 ? 15.648 2.844 -10.156 1 98.62 572 GLU A CA 1
ATOM 4575 C C . GLU A 1 572 ? 14.773 2.508 -11.359 1 98.62 572 GLU A C 1
ATOM 4577 O O . GLU A 1 572 ? 15.258 1.937 -12.344 1 98.62 572 GLU A O 1
ATOM 4582 N N . ARG A 1 573 ? 13.523 2.809 -11.305 1 98.62 573 ARG A N 1
ATOM 4583 C CA . ARG A 1 573 ? 12.617 2.535 -12.422 1 98.62 573 ARG A CA 1
ATOM 4584 C C . ARG A 1 573 ? 13.039 3.314 -13.664 1 98.62 573 ARG A C 1
ATOM 4586 O O . ARG A 1 573 ? 12.953 2.801 -14.781 1 98.62 573 ARG A O 1
ATOM 4593 N N . LEU A 1 574 ? 13.453 4.602 -13.461 1 98.88 574 LEU A N 1
ATOM 4594 C CA . LEU A 1 574 ? 13.938 5.395 -14.586 1 98.88 574 LEU A CA 1
ATOM 4595 C C . LEU A 1 574 ? 15.117 4.703 -15.266 1 98.88 574 LEU A C 1
ATOM 4597 O O . LEU A 1 574 ? 15.18 4.641 -16.5 1 98.88 574 LEU A O 1
ATOM 4601 N N . LYS A 1 575 ? 16.016 4.152 -14.5 1 98.81 575 LYS A N 1
ATOM 4602 C CA . LYS A 1 575 ? 17.156 3.428 -15.047 1 98.81 575 LYS A CA 1
ATOM 4603 C C . LYS A 1 575 ? 16.719 2.174 -15.789 1 98.81 575 LYS A C 1
ATOM 4605 O O . LYS A 1 575 ? 17.234 1.865 -16.859 1 98.81 575 LYS A O 1
ATOM 4610 N N . SER A 1 576 ? 15.805 1.452 -15.203 1 98.5 576 SER A N 1
ATOM 4611 C CA . SER A 1 576 ? 15.289 0.234 -15.82 1 98.5 576 SER A CA 1
ATOM 4612 C C . SER A 1 576 ? 14.57 0.54 -17.125 1 98.5 576 SER A C 1
ATOM 4614 O O . SER A 1 576 ? 14.68 -0.219 -18.094 1 98.5 576 SER A O 1
ATOM 4616 N N . CYS A 1 577 ? 13.789 1.635 -17.141 1 98.62 577 CYS A N 1
ATOM 4617 C CA . CYS A 1 577 ? 13.133 2.055 -18.375 1 98.62 577 CYS A CA 1
ATOM 4618 C C . CYS A 1 577 ? 14.156 2.363 -19.469 1 98.62 577 CYS A C 1
ATOM 4620 O O . CYS A 1 577 ? 13.977 1.973 -20.625 1 98.62 577 CYS A O 1
ATOM 4622 N N . ALA A 1 578 ? 15.219 3.084 -19.078 1 98.81 578 ALA A N 1
ATOM 4623 C CA . ALA A 1 578 ? 16.297 3.391 -20.016 1 98.81 578 ALA A CA 1
ATOM 4624 C C . ALA A 1 578 ? 16.906 2.115 -20.594 1 98.81 578 ALA A C 1
ATOM 4626 O O . ALA A 1 578 ? 17.125 2.016 -21.797 1 98.81 578 ALA A O 1
ATOM 4627 N N . ALA A 1 579 ? 17.156 1.148 -19.766 1 98.56 579 ALA A N 1
ATOM 4628 C CA . ALA A 1 579 ? 17.766 -0.11 -20.188 1 98.56 579 ALA A CA 1
ATOM 4629 C C . ALA A 1 579 ? 16.859 -0.853 -21.172 1 98.56 579 ALA A C 1
ATOM 4631 O O . ALA A 1 579 ? 17.344 -1.422 -22.156 1 98.56 579 ALA A O 1
ATOM 4632 N N . ARG A 1 580 ? 15.562 -0.91 -20.922 1 98.31 580 ARG A N 1
ATOM 4633 C CA . ARG A 1 580 ? 14.625 -1.59 -21.812 1 98.31 580 ARG A CA 1
ATOM 4634 C C . ARG A 1 580 ? 14.586 -0.928 -23.188 1 98.31 580 ARG A C 1
ATOM 4636 O O . ARG A 1 580 ? 14.57 -1.612 -24.203 1 98.31 580 ARG A O 1
ATOM 4643 N N . MET A 1 581 ? 14.531 0.402 -23.188 1 98.75 581 MET A N 1
ATOM 4644 C CA . MET A 1 581 ? 14.523 1.133 -24.453 1 98.75 581 MET A CA 1
ATOM 4645 C C . MET A 1 581 ? 15.812 0.883 -25.219 1 98.75 581 MET A C 1
ATOM 4647 O O . MET A 1 581 ? 15.789 0.695 -26.438 1 98.75 581 MET A O 1
ATOM 4651 N N . ALA A 1 582 ? 16.922 0.89 -24.484 1 98.62 582 ALA A N 1
ATOM 4652 C CA . ALA A 1 582 ? 18.203 0.613 -25.125 1 98.62 582 ALA A CA 1
ATOM 4653 C C . ALA A 1 582 ? 18.25 -0.807 -25.688 1 98.62 582 ALA A C 1
ATOM 4655 O O . ALA A 1 582 ? 18.719 -1.029 -26.797 1 98.62 582 ALA A O 1
ATOM 4656 N N . ASP A 1 583 ? 17.797 -1.818 -24.938 1 98.19 583 ASP A N 1
ATOM 4657 C CA . ASP A 1 583 ? 17.766 -3.209 -25.375 1 98.19 583 ASP A CA 1
ATOM 4658 C C . ASP A 1 583 ? 16.953 -3.355 -26.672 1 98.19 583 ASP A C 1
ATOM 4660 O O . ASP A 1 583 ? 17.359 -4.086 -27.578 1 98.19 583 ASP A O 1
ATOM 4664 N N . TYR A 1 584 ? 15.859 -2.666 -26.734 1 98.31 584 TYR A N 1
ATOM 4665 C CA . TYR A 1 584 ? 15.047 -2.705 -27.953 1 98.31 584 TYR A CA 1
ATOM 4666 C C . TYR A 1 584 ? 15.781 -2.043 -29.109 1 98.31 584 TYR A C 1
ATOM 4668 O O . TYR A 1 584 ? 15.836 -2.6 -30.203 1 98.31 584 TYR A O 1
ATOM 4676 N N . ALA A 1 585 ? 16.297 -0.864 -28.844 1 98.31 585 ALA A N 1
ATOM 4677 C CA . ALA A 1 585 ? 17 -0.115 -29.891 1 98.31 585 ALA A CA 1
ATOM 4678 C C . ALA A 1 585 ? 18.188 -0.896 -30.422 1 98.31 585 ALA A C 1
ATOM 4680 O O . ALA A 1 585 ? 18.516 -0.807 -31.609 1 98.31 585 ALA A O 1
ATOM 4681 N N . GLU A 1 586 ? 18.828 -1.719 -29.578 1 97.44 586 GLU A N 1
ATOM 4682 C CA . GLU A 1 586 ? 20 -2.506 -29.953 1 97.44 586 GLU A CA 1
ATOM 4683 C C . GLU A 1 586 ? 19.609 -3.873 -30.5 1 97.44 586 GLU A C 1
ATOM 4685 O O . GLU A 1 586 ? 20.453 -4.652 -30.922 1 97.44 586 GLU A O 1
ATOM 4690 N N . GLY A 1 587 ? 18.391 -4.195 -30.422 1 97 587 GLY A N 1
ATOM 4691 C CA . GLY A 1 587 ? 17.891 -5.422 -31.016 1 97 587 GLY A CA 1
ATOM 4692 C C . GLY A 1 587 ? 17.953 -6.609 -30.078 1 97 587 GLY A C 1
ATOM 4693 O O . GLY A 1 587 ? 17.781 -7.754 -30.5 1 97 587 GLY A O 1
ATOM 4694 N N . LYS A 1 588 ? 18.172 -6.355 -28.844 1 96.88 588 LYS A N 1
ATOM 4695 C CA . LYS A 1 588 ? 18.25 -7.434 -27.859 1 96.88 588 LYS A CA 1
ATOM 4696 C C . LYS A 1 588 ? 16.875 -7.969 -27.5 1 96.88 588 LYS A C 1
ATOM 4698 O O . LYS A 1 588 ? 16.734 -9.117 -27.094 1 96.88 588 LYS A O 1
ATOM 4703 N N . ILE A 1 589 ? 15.844 -7.141 -27.594 1 96.81 589 ILE A N 1
ATOM 4704 C CA . ILE A 1 589 ? 14.461 -7.562 -27.406 1 96.81 589 ILE A CA 1
ATOM 4705 C C . ILE A 1 589 ? 13.617 -7.125 -28.609 1 96.81 589 ILE A C 1
ATOM 4707 O O . ILE A 1 589 ? 13.984 -6.18 -29.312 1 96.81 589 ILE A O 1
ATOM 4711 N N . THR A 1 590 ? 12.516 -7.773 -28.797 1 96 590 THR A N 1
ATOM 4712 C CA . THR A 1 590 ? 11.75 -7.574 -30.016 1 96 590 THR A CA 1
ATOM 4713 C C . THR A 1 590 ? 10.641 -6.547 -29.812 1 96 590 THR A C 1
ATOM 4715 O O . THR A 1 590 ? 10.117 -5.988 -30.766 1 96 590 THR A O 1
ATOM 4718 N N . CYS A 1 591 ? 10.305 -6.344 -28.531 1 97.06 591 CYS A N 1
ATOM 4719 C CA . CYS A 1 591 ? 9.258 -5.371 -28.266 1 97.06 591 CYS A CA 1
ATOM 4720 C C . CYS A 1 591 ? 9.344 -4.859 -26.828 1 97.06 591 CYS A C 1
ATOM 4722 O O . CYS A 1 591 ? 9.961 -5.5 -25.969 1 97.06 591 CYS A O 1
ATOM 4724 N N . ILE A 1 592 ? 8.859 -3.723 -26.578 1 98.25 592 ILE A N 1
ATOM 4725 C CA . ILE A 1 592 ? 8.617 -3.182 -25.25 1 98.25 592 ILE A CA 1
ATOM 4726 C C . ILE A 1 592 ? 7.125 -3.256 -24.922 1 98.25 592 ILE A C 1
ATOM 4728 O O . ILE A 1 592 ? 6.352 -2.387 -25.328 1 98.25 592 ILE A O 1
ATOM 4732 N N . GLU A 1 593 ? 6.754 -4.227 -24.141 1 97.88 593 GLU A N 1
ATOM 4733 C CA . GLU A 1 593 ? 5.352 -4.582 -23.938 1 97.88 593 GLU A CA 1
ATOM 4734 C C . GLU A 1 593 ? 4.551 -3.396 -23.406 1 97.88 593 GLU A C 1
ATOM 4736 O O . GLU A 1 593 ? 3.396 -3.195 -23.781 1 97.88 593 GLU A O 1
ATOM 4741 N N . GLU A 1 594 ? 5.148 -2.627 -22.531 1 98.06 594 GLU A N 1
ATOM 4742 C CA . GLU A 1 594 ? 4.473 -1.47 -21.953 1 98.06 594 GLU A CA 1
ATOM 4743 C C . GLU A 1 594 ? 4.082 -0.464 -23.031 1 98.06 594 GLU A C 1
ATOM 4745 O O . GLU A 1 594 ? 3.004 0.127 -22.984 1 98.06 594 GLU A O 1
ATOM 4750 N N . LEU A 1 595 ? 4.918 -0.306 -24 1 98.25 595 LEU A N 1
ATOM 4751 C CA . LEU A 1 595 ? 4.68 0.682 -25.047 1 98.25 595 LEU A CA 1
ATOM 4752 C C . LEU A 1 595 ? 3.76 0.12 -26.125 1 98.25 595 LEU A C 1
ATOM 4754 O O . LEU A 1 595 ? 3.221 0.873 -26.953 1 98.25 595 LEU A O 1
ATOM 4758 N N . GLU A 1 596 ? 3.537 -1.221 -26.141 1 97.38 596 GLU A N 1
ATOM 4759 C CA . GLU A 1 596 ? 2.596 -1.837 -27.078 1 97.38 596 GLU A CA 1
ATOM 4760 C C . GLU A 1 596 ? 1.153 -1.527 -26.688 1 97.38 596 GLU A C 1
ATOM 4762 O O . GLU A 1 596 ? 0.263 -1.518 -27.531 1 97.38 596 GLU A O 1
ATOM 4767 N N . GLU A 1 597 ? 0.931 -1.234 -25.406 1 96.62 597 GLU A N 1
ATOM 4768 C CA . GLU A 1 597 ? -0.421 -1.016 -24.891 1 96.62 597 GLU A CA 1
ATOM 4769 C C . GLU A 1 597 ? -0.96 0.343 -25.344 1 96.62 597 GLU A C 1
ATOM 4771 O O . GLU A 1 597 ? -0.221 1.33 -25.359 1 96.62 597 GLU A O 1
ATOM 4776 N N . ALA A 1 598 ? -2.236 0.352 -25.656 1 95.19 598 ALA A N 1
ATOM 4777 C CA . ALA A 1 598 ? -2.893 1.618 -25.969 1 95.19 598 ALA A CA 1
ATOM 4778 C C . ALA A 1 598 ? -2.996 2.506 -24.734 1 95.19 598 ALA A C 1
ATOM 4780 O O . ALA A 1 598 ? -3.227 2.016 -23.625 1 95.19 598 ALA A O 1
ATOM 4781 N N . ARG A 1 599 ? -2.793 3.814 -25.016 1 96.38 599 ARG A N 1
ATOM 4782 C CA . ARG A 1 599 ? -3.014 4.762 -23.938 1 96.38 599 ARG A CA 1
ATOM 4783 C C . ARG A 1 599 ? -4.5 5.051 -23.75 1 96.38 599 ARG A C 1
ATOM 4785 O O . ARG A 1 599 ? -5.199 5.375 -24.703 1 96.38 599 ARG A O 1
ATOM 4792 N N . LEU A 1 600 ? -5.023 4.844 -22.484 1 96.56 600 LEU A N 1
ATOM 4793 C CA . LEU A 1 600 ? -6.418 5.137 -22.156 1 96.56 600 LEU A CA 1
ATOM 4794 C C . LEU A 1 600 ? -6.508 6.242 -21.109 1 96.56 600 LEU A C 1
ATOM 4796 O O . LEU A 1 600 ? -5.699 6.289 -20.172 1 96.56 600 LEU A O 1
ATOM 4800 N N . PRO A 1 601 ? -7.453 7.191 -21.328 1 96.25 601 PRO A N 1
ATOM 4801 C CA . PRO A 1 601 ? -7.59 8.266 -20.344 1 96.25 601 PRO A CA 1
ATOM 4802 C C . PRO A 1 601 ? -8.117 7.766 -19 1 96.25 601 PRO A C 1
ATOM 4804 O O . PRO A 1 601 ? -9 6.902 -18.953 1 96.25 601 PRO A O 1
ATOM 4807 N N . LEU A 1 602 ? -7.586 8.273 -17.969 1 94.19 602 LEU A N 1
ATOM 4808 C CA . LEU A 1 602 ? -8.039 7.949 -16.625 1 94.19 602 LEU A CA 1
ATOM 4809 C C . LEU A 1 602 ? -9.375 8.617 -16.328 1 94.19 602 LEU A C 1
ATOM 4811 O O . LEU A 1 602 ? -10.211 8.047 -15.617 1 94.19 602 LEU A O 1
ATOM 4815 N N . LEU A 1 603 ? -9.531 9.852 -16.734 1 92.25 603 LEU A N 1
ATOM 4816 C CA . LEU A 1 603 ? -10.734 10.656 -16.547 1 92.25 603 LEU A CA 1
ATOM 4817 C C . LEU A 1 603 ? -11.234 11.195 -17.875 1 92.25 603 LEU A C 1
ATOM 4819 O O . LEU A 1 603 ? -10.445 11.719 -18.672 1 92.25 603 LEU A O 1
ATOM 4823 N N . THR A 1 604 ? -12.492 11.008 -18.109 1 93.19 604 THR A N 1
ATOM 4824 C CA . THR A 1 604 ? -13.055 11.492 -19.359 1 93.19 604 THR A CA 1
ATOM 4825 C C . THR A 1 604 ? -14.344 12.266 -19.109 1 93.19 604 THR A C 1
ATOM 4827 O O . THR A 1 604 ? -14.969 12.117 -18.062 1 93.19 604 THR A O 1
ATOM 4830 N N . ASP A 1 605 ? -14.641 13.102 -20.047 1 91.81 605 ASP A N 1
ATOM 4831 C CA . ASP A 1 605 ? -15.961 13.727 -20.047 1 91.81 605 ASP A CA 1
ATOM 4832 C C . ASP A 1 605 ? -17 12.805 -20.688 1 91.81 605 ASP A C 1
ATOM 4834 O O . ASP A 1 605 ? -16.734 11.625 -20.922 1 91.81 605 ASP A O 1
ATOM 4838 N N . ASP A 1 606 ? -18.172 13.383 -20.828 1 88.94 606 ASP A N 1
ATOM 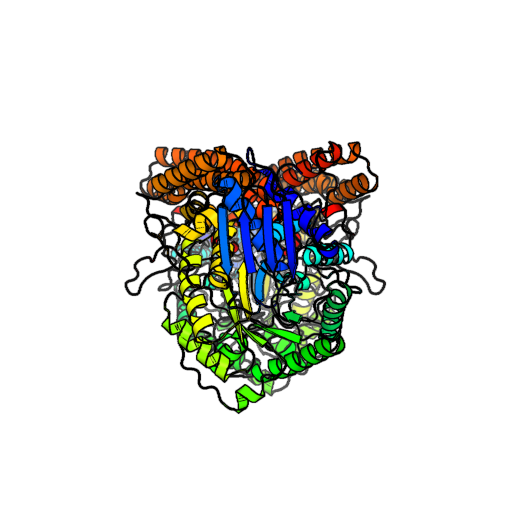4839 C CA . ASP A 1 606 ? -19.281 12.586 -21.328 1 88.94 606 ASP A CA 1
ATOM 4840 C C . ASP A 1 606 ? -19.031 12.133 -22.766 1 88.94 606 ASP A C 1
ATOM 4842 O O . ASP A 1 606 ? -19.641 11.164 -23.234 1 88.94 606 ASP A O 1
ATOM 4846 N N . LYS A 1 607 ? -18.188 12.883 -23.531 1 88.44 607 LYS A N 1
ATOM 4847 C CA . LYS A 1 607 ? -17.906 12.555 -24.922 1 88.44 607 LYS A CA 1
ATOM 4848 C C . LYS A 1 607 ? -16.656 11.68 -25.047 1 88.44 607 LYS A C 1
ATOM 4850 O O . LYS A 1 607 ? -16.203 11.391 -26.156 1 88.44 607 LYS A O 1
ATOM 4855 N N . GLY A 1 608 ? -16.062 11.266 -23.859 1 87.31 608 GLY A N 1
ATOM 4856 C CA . GLY A 1 608 ? -14.898 10.383 -23.859 1 87.31 608 GLY A CA 1
ATOM 4857 C C . GLY A 1 608 ? -13.586 11.125 -23.984 1 87.31 608 GLY A C 1
ATOM 4858 O O . GLY A 1 608 ? -12.523 10.508 -24.094 1 87.31 608 GLY A O 1
ATOM 4859 N N . GLN A 1 609 ? -13.695 12.406 -24 1 91.69 609 GLN A N 1
ATOM 4860 C CA . GLN A 1 609 ? -12.477 13.203 -24.094 1 91.69 609 GLN A CA 1
ATOM 4861 C C . GLN A 1 609 ? -11.781 13.32 -22.734 1 91.69 609 GLN A C 1
ATOM 4863 O O . GLN A 1 609 ? -12.445 13.477 -21.703 1 91.69 609 GLN A O 1
ATOM 4868 N N . PRO A 1 610 ? -10.445 13.242 -22.766 1 93.88 610 PRO A N 1
ATOM 4869 C CA . PRO A 1 610 ? -9.719 13.32 -21.5 1 93.88 610 PRO A CA 1
ATOM 4870 C C . PRO A 1 610 ? -9.945 14.648 -20.766 1 93.88 610 PRO A C 1
ATOM 4872 O O . PRO A 1 610 ? -9.953 15.711 -21.406 1 93.88 610 PRO A O 1
ATOM 4875 N N . LEU A 1 611 ? -10.195 14.547 -19.484 1 91.81 611 LEU A N 1
ATOM 4876 C CA . LEU A 1 611 ? -10.289 15.703 -18.594 1 91.81 611 LEU A CA 1
ATOM 4877 C C . LEU A 1 611 ? -8.992 15.898 -17.812 1 91.81 611 LEU A C 1
ATOM 4879 O O . LEU A 1 611 ? -8.461 14.945 -17.234 1 91.81 611 LEU A O 1
ATOM 4883 N N . SER A 1 612 ? -8.438 17.094 -17.875 1 91.5 612 SER A N 1
ATOM 4884 C CA . SER A 1 612 ? -7.176 17.406 -17.203 1 91.5 612 SER A CA 1
ATOM 4885 C C . SER A 1 612 ? -7.309 18.656 -16.328 1 91.5 612 SER A C 1
ATOM 4887 O O . SER A 1 612 ? -8.117 19.547 -16.625 1 91.5 612 SER A O 1
ATOM 4889 N N . PRO A 1 613 ? -6.504 18.891 -15.258 1 93.44 613 PRO A N 1
ATOM 4890 C CA . PRO A 1 613 ? -5.676 17.828 -14.695 1 93.44 613 PRO A CA 1
ATOM 4891 C C . PRO A 1 613 ? -6.488 16.828 -13.883 1 93.44 613 PRO A C 1
ATOM 4893 O O . PRO A 1 613 ? -7.672 17.047 -13.617 1 93.44 613 PRO A O 1
ATOM 4896 N N . VAL A 1 614 ? -5.883 15.664 -13.586 1 92.69 614 VAL A N 1
ATOM 4897 C CA . VAL A 1 614 ? -6.512 14.609 -12.797 1 92.69 614 VAL A CA 1
ATOM 4898 C C . VAL A 1 614 ? -6.328 14.898 -11.305 1 92.69 614 VAL A C 1
ATOM 4900 O O . VAL A 1 614 ? -5.305 15.453 -10.898 1 92.69 614 VAL A O 1
ATOM 4903 N N . CYS A 1 615 ? -7.363 14.539 -10.453 1 90.06 615 CYS A N 1
ATOM 4904 C CA . CYS A 1 615 ? -7.305 14.727 -9.008 1 90.06 615 CYS A CA 1
ATOM 4905 C C . CYS A 1 615 ? -7.016 13.414 -8.297 1 90.06 615 CYS A C 1
ATOM 4907 O O . CYS A 1 615 ? -7.934 12.758 -7.797 1 90.06 615 CYS A O 1
ATOM 4909 N N . ASP A 1 616 ? -5.875 12.875 -8.391 1 89 616 ASP A N 1
ATOM 4910 C CA . ASP A 1 616 ? -5.445 11.625 -7.758 1 89 616 ASP A CA 1
ATOM 4911 C C . ASP A 1 616 ? -4.426 11.898 -6.656 1 89 616 ASP A C 1
ATOM 4913 O O . ASP A 1 616 ? -3.541 12.742 -6.812 1 89 616 ASP A O 1
ATOM 4917 N N . ASN A 1 617 ? -4.641 11.219 -5.496 1 90.12 617 ASN A N 1
ATOM 4918 C CA . ASN A 1 617 ? -3.762 11.5 -4.367 1 90.12 617 ASN A CA 1
ATOM 4919 C C . ASN A 1 617 ? -3.125 10.234 -3.814 1 90.12 617 ASN A C 1
ATOM 4921 O O . ASN A 1 617 ? -2.461 10.266 -2.777 1 90.12 617 ASN A O 1
ATOM 4925 N N . ILE A 1 618 ? -3.25 9.109 -4.453 1 93.75 618 ILE A N 1
ATOM 4926 C CA . ILE A 1 618 ? -2.773 7.844 -3.895 1 93.75 618 ILE A CA 1
ATOM 4927 C C . ILE A 1 618 ? -1.54 7.375 -4.664 1 93.75 618 ILE A C 1
ATOM 4929 O O . ILE A 1 618 ? -1.645 6.941 -5.812 1 93.75 618 ILE A O 1
ATOM 4933 N N . TRP A 1 619 ? -0.346 7.32 -4.035 1 96.94 619 TRP A N 1
ATOM 4934 C CA . TRP A 1 619 ? 0.943 7.02 -4.648 1 96.94 619 TRP A CA 1
ATOM 4935 C C . TRP A 1 619 ? 0.928 5.641 -5.293 1 96.94 619 TRP A C 1
ATOM 4937 O O . TRP A 1 619 ? 1.374 5.477 -6.434 1 96.94 619 TRP A O 1
ATOM 4947 N N . ARG A 1 620 ? 0.403 4.656 -4.602 1 95.62 620 ARG A N 1
ATOM 4948 C CA . ARG A 1 620 ? 0.486 3.275 -5.07 1 95.62 620 ARG A CA 1
ATOM 4949 C C . ARG A 1 620 ? -0.294 3.086 -6.367 1 95.62 620 ARG A C 1
ATOM 4951 O O . ARG A 1 620 ? -0.045 2.139 -7.113 1 95.62 620 ARG A O 1
ATOM 4958 N N . GLU A 1 621 ? -1.229 3.99 -6.629 1 94.38 621 GLU A N 1
ATOM 4959 C CA . GLU A 1 621 ? -2.014 3.918 -7.855 1 94.38 621 GLU A CA 1
ATOM 4960 C C . GLU A 1 621 ? -1.349 4.703 -8.984 1 94.38 621 GLU A C 1
ATOM 4962 O O . GLU A 1 621 ? -1.672 4.508 -10.156 1 94.38 621 GLU A O 1
ATOM 4967 N N . MET A 1 622 ? -0.411 5.559 -8.594 1 96.06 622 MET A N 1
ATOM 4968 C CA . MET A 1 622 ? 0.243 6.422 -9.578 1 96.06 622 MET A CA 1
ATOM 4969 C C . MET A 1 622 ? 1.399 5.695 -10.258 1 96.06 622 MET A C 1
ATOM 4971 O O . MET A 1 622 ? 1.679 5.93 -11.43 1 96.06 622 MET A O 1
ATOM 4975 N N . VAL A 1 623 ? 2.031 4.805 -9.531 1 97.25 623 VAL A N 1
ATOM 4976 C CA . VAL A 1 623 ? 3.334 4.312 -9.961 1 97.25 623 VAL A CA 1
ATOM 4977 C C . VAL A 1 623 ? 3.154 3.08 -10.852 1 97.25 623 VAL A C 1
ATOM 4979 O O . VAL A 1 623 ? 4.051 2.721 -11.617 1 97.25 623 VAL A O 1
ATOM 4982 N N . THR A 1 624 ? 1.965 2.398 -10.75 1 97.25 624 THR A N 1
ATOM 4983 C CA . THR A 1 624 ? 1.759 1.163 -11.5 1 97.25 624 THR A CA 1
ATOM 4984 C C . THR A 1 624 ? 0.273 0.827 -11.586 1 97.25 624 THR A C 1
ATOM 4986 O O . THR A 1 624 ? -0.529 1.318 -10.789 1 97.25 624 THR A O 1
ATOM 4989 N N . ALA A 1 625 ? -0.086 0.118 -12.594 1 96.62 625 ALA A N 1
ATOM 4990 C CA . ALA A 1 625 ? -1.431 -0.445 -12.68 1 96.62 625 ALA A CA 1
ATOM 4991 C C . ALA A 1 625 ? -1.516 -1.778 -11.945 1 96.62 625 ALA A C 1
ATOM 4993 O O . ALA A 1 625 ? -2.609 -2.299 -11.711 1 96.62 625 ALA A O 1
ATOM 4994 N N . SER A 1 626 ? -0.361 -2.352 -11.484 1 96.56 626 SER A N 1
ATOM 4995 C CA . SER A 1 626 ? -0.31 -3.57 -10.688 1 96.56 626 SER A CA 1
ATOM 4996 C C . SER A 1 626 ? -0.602 -3.281 -9.219 1 96.56 626 SER A C 1
ATOM 4998 O O . SER A 1 626 ? -0.896 -2.141 -8.852 1 96.56 626 SER A O 1
ATOM 5000 N N . VAL A 1 627 ? -0.635 -4.305 -8.414 1 93.12 627 VAL A N 1
ATOM 5001 C CA . VAL A 1 627 ? -0.932 -4.16 -6.988 1 93.12 627 VAL A CA 1
ATOM 5002 C C . VAL A 1 627 ? 0.365 -3.969 -6.207 1 93.12 627 VAL A C 1
ATOM 5004 O O . VAL A 1 627 ? 1.296 -4.77 -6.328 1 93.12 627 VAL A O 1
ATOM 5007 N N . MET A 1 628 ? 0.381 -2.914 -5.438 1 91.88 628 MET A N 1
ATOM 5008 C CA . MET A 1 628 ? 1.561 -2.586 -4.641 1 91.88 628 MET A CA 1
ATOM 5009 C C . MET A 1 628 ? 1.459 -3.186 -3.242 1 91.88 628 MET A C 1
ATOM 5011 O O . MET A 1 628 ? 0.402 -3.123 -2.611 1 91.88 628 MET A O 1
ATOM 5015 N N . MET B 1 1 ? 16.031 -35.219 -34.75 1 61.59 1 MET B N 1
ATOM 5016 C CA . MET B 1 1 ? 15.695 -36.156 -33.656 1 61.59 1 MET B CA 1
ATOM 5017 C C . MET B 1 1 ? 16.641 -37.344 -33.656 1 61.59 1 MET B C 1
ATOM 5019 O O . MET B 1 1 ? 16.688 -38.094 -34.625 1 61.59 1 MET B O 1
ATOM 5023 N N . GLU B 1 2 ? 17.406 -37.375 -32.625 1 77.06 2 GLU B N 1
ATOM 5024 C CA . GLU B 1 2 ? 18.531 -38.281 -32.656 1 77.06 2 GLU B CA 1
ATOM 5025 C C . GLU B 1 2 ? 18.219 -39.562 -31.844 1 77.06 2 GLU B C 1
ATOM 5027 O O . GLU B 1 2 ? 18.578 -40.656 -32.281 1 77.06 2 GLU B O 1
ATOM 5032 N N . PHE B 1 3 ? 17.297 -39.438 -30.859 1 88.81 3 PHE B N 1
ATOM 5033 C CA . PHE B 1 3 ? 17.172 -40.594 -29.969 1 88.81 3 PHE B CA 1
ATOM 5034 C C . PHE B 1 3 ? 15.781 -41.188 -30.062 1 88.81 3 PHE B C 1
ATOM 5036 O O . PHE B 1 3 ? 15.633 -42.406 -29.953 1 88.81 3 PHE B O 1
ATOM 5043 N N . PHE B 1 4 ? 14.797 -40.406 -30.281 1 93.56 4 PHE B N 1
ATOM 5044 C CA . PHE B 1 4 ? 13.422 -40.875 -30.391 1 93.56 4 PHE B CA 1
ATOM 5045 C C . PHE B 1 4 ? 12.961 -40.906 -31.844 1 93.56 4 PHE B C 1
ATOM 5047 O O . PHE B 1 4 ? 12.891 -39.875 -32.5 1 93.56 4 PHE B O 1
ATOM 5054 N N . ASN B 1 5 ? 12.656 -42.094 -32.344 1 94.31 5 ASN B N 1
ATOM 5055 C CA . ASN B 1 5 ? 12.078 -42.25 -33.688 1 94.31 5 ASN B CA 1
ATOM 5056 C C . ASN B 1 5 ? 10.555 -42.344 -33.625 1 94.31 5 ASN B C 1
ATOM 5058 O O . ASN B 1 5 ? 10.016 -43.375 -33.219 1 94.31 5 ASN B O 1
ATOM 5062 N N . LEU B 1 6 ? 9.828 -41.375 -34.094 1 93.88 6 LEU B N 1
ATOM 5063 C CA . LEU B 1 6 ? 8.383 -41.25 -33.938 1 93.88 6 LEU B CA 1
ATOM 5064 C C . LEU B 1 6 ? 7.656 -41.719 -35.188 1 93.88 6 LEU B C 1
ATOM 5066 O O . LEU B 1 6 ? 6.465 -41.438 -35.375 1 93.88 6 LEU B O 1
ATOM 5070 N N . ALA B 1 7 ? 8.242 -42.406 -36.062 1 89.31 7 ALA B N 1
ATOM 5071 C CA . ALA B 1 7 ? 7.719 -42.688 -37.375 1 89.31 7 ALA B CA 1
ATOM 5072 C C . ALA B 1 7 ? 6.484 -43.594 -37.281 1 89.31 7 ALA B C 1
ATOM 5074 O O . ALA B 1 7 ? 5.645 -43.594 -38.188 1 89.31 7 ALA B O 1
ATOM 5075 N N . CYS B 1 8 ? 6.242 -44.281 -36.188 1 89.25 8 CYS B N 1
ATOM 5076 C CA . CYS B 1 8 ? 5.203 -45.281 -36.125 1 89.25 8 CYS B CA 1
ATOM 5077 C C . CYS B 1 8 ? 4.109 -44.906 -35.125 1 89.25 8 CYS B C 1
ATOM 5079 O O . CYS B 1 8 ? 3.311 -45.719 -34.719 1 89.25 8 CYS B O 1
ATOM 5081 N N . ILE B 1 9 ? 4.082 -43.625 -34.812 1 92.06 9 ILE B N 1
ATOM 5082 C CA . ILE B 1 9 ? 3.049 -43.281 -33.844 1 92.06 9 ILE B CA 1
ATOM 5083 C C . ILE B 1 9 ? 1.841 -42.688 -34.562 1 92.06 9 ILE B C 1
ATOM 5085 O O . ILE B 1 9 ? 1.938 -42.312 -35.75 1 92.06 9 ILE B O 1
ATOM 5089 N N . ASP B 1 10 ? 0.648 -42.656 -33.969 1 91.81 10 ASP B N 1
ATOM 5090 C CA . ASP B 1 10 ? -0.561 -42.031 -34.5 1 91.81 10 ASP B CA 1
ATOM 5091 C C . ASP B 1 10 ? -0.309 -40.594 -34.906 1 91.81 10 ASP B C 1
ATOM 5093 O O . ASP B 1 10 ? 0.254 -39.812 -34.125 1 91.81 10 ASP B O 1
ATOM 5097 N N . PRO B 1 11 ? -0.678 -40.219 -36.125 1 92.25 11 PRO B N 1
ATOM 5098 C CA . PRO B 1 11 ? -0.442 -38.875 -36.625 1 92.25 11 PRO B CA 1
ATOM 5099 C C . PRO B 1 11 ? -1.05 -37.781 -35.719 1 92.25 11 PRO B C 1
ATOM 5101 O O . PRO B 1 11 ? -0.537 -36.688 -35.656 1 92.25 11 PRO B O 1
ATOM 5104 N N . SER B 1 12 ? -2.088 -38.156 -35 1 92.75 12 SER B N 1
ATOM 5105 C CA . SER B 1 12 ? -2.75 -37.188 -34.156 1 92.75 12 SER B CA 1
ATOM 5106 C C . SER B 1 12 ? -1.865 -36.812 -32.969 1 92.75 12 SER B C 1
ATOM 5108 O O . SER B 1 12 ? -2.062 -35.75 -32.344 1 92.75 12 SER B O 1
ATOM 5110 N N . LEU B 1 13 ? -0.881 -37.531 -32.688 1 95.62 13 LEU B N 1
ATOM 5111 C CA . LEU B 1 13 ? 0.025 -37.312 -31.562 1 95.62 13 LEU B CA 1
ATOM 5112 C C . LEU B 1 13 ? 1.244 -36.5 -32 1 95.62 13 LEU B C 1
ATOM 5114 O O . LEU B 1 13 ? 1.983 -35.969 -31.156 1 95.62 13 LEU B O 1
ATOM 5118 N N . MET B 1 14 ? 1.458 -36.406 -33.312 1 95.44 14 MET B N 1
ATOM 5119 C CA . MET B 1 14 ? 2.725 -35.969 -33.875 1 95.44 14 MET B CA 1
ATOM 5120 C C . MET B 1 14 ? 3.027 -34.531 -33.438 1 95.44 14 MET B C 1
ATOM 5122 O O . MET B 1 14 ? 4.156 -34.219 -33.031 1 95.44 14 MET B O 1
ATOM 5126 N N . PRO B 1 15 ? 1.994 -33.625 -33.469 1 95.5 15 PRO B N 1
ATOM 5127 C CA . PRO B 1 15 ? 2.322 -32.25 -33.094 1 95.5 15 PRO B CA 1
ATOM 5128 C C . PRO B 1 15 ? 2.889 -32.125 -31.688 1 95.5 15 PRO B C 1
ATOM 5130 O O . PRO B 1 15 ? 3.906 -31.469 -31.484 1 95.5 15 PRO B O 1
ATOM 5133 N N . GLY B 1 16 ? 2.328 -32.75 -30.75 1 97.19 16 GLY B N 1
ATOM 5134 C CA . GLY B 1 16 ? 2.818 -32.719 -29.375 1 97.19 16 GLY B CA 1
ATOM 5135 C C . GLY B 1 16 ? 4.086 -33.531 -29.188 1 97.19 16 GLY B C 1
ATOM 5136 O O . GLY B 1 16 ? 4.992 -33.125 -28.469 1 97.19 16 GLY B O 1
ATOM 5137 N N . ALA B 1 17 ? 4.18 -34.688 -29.875 1 97.06 17 ALA B N 1
ATOM 5138 C CA . ALA B 1 17 ? 5.301 -35.594 -29.719 1 97.06 17 ALA B CA 1
ATOM 5139 C C . ALA B 1 17 ? 6.602 -34.969 -30.219 1 97.06 17 ALA B C 1
ATOM 5141 O O . ALA B 1 17 ? 7.656 -35.156 -29.609 1 97.06 17 ALA B O 1
ATOM 5142 N N . VAL B 1 18 ? 6.508 -34.25 -31.281 1 96.31 18 VAL B N 1
ATOM 5143 C CA . VAL B 1 18 ? 7.688 -33.594 -31.844 1 96.31 18 VAL B CA 1
ATOM 5144 C C . VAL B 1 18 ? 8.242 -32.594 -30.828 1 96.31 18 VAL B C 1
ATOM 5146 O O . VAL B 1 18 ? 9.445 -32.531 -30.578 1 96.31 18 VAL B O 1
ATOM 5149 N N . CYS B 1 19 ? 7.328 -31.828 -30.25 1 96.31 19 CYS B N 1
ATOM 5150 C CA . CYS B 1 19 ? 7.73 -30.828 -29.266 1 96.31 19 CYS B CA 1
ATOM 5151 C C . CYS B 1 19 ? 8.312 -31.5 -28.016 1 96.31 19 CYS B C 1
ATOM 5153 O O . CYS B 1 19 ? 9.336 -31.047 -27.484 1 96.31 19 CYS B O 1
ATOM 5155 N N . ALA B 1 20 ? 7.688 -32.531 -27.531 1 97.25 20 ALA B N 1
ATOM 5156 C CA . ALA B 1 20 ? 8.133 -33.219 -26.344 1 97.25 20 ALA B CA 1
ATOM 5157 C C . ALA B 1 20 ? 9.508 -33.844 -26.547 1 97.25 20 ALA B C 1
ATOM 5159 O O . ALA B 1 20 ? 10.375 -33.781 -25.672 1 97.25 20 ALA B O 1
ATOM 5160 N N . VAL B 1 21 ? 9.703 -34.469 -27.703 1 95.81 21 VAL B N 1
ATOM 5161 C CA . VAL B 1 21 ? 10.953 -35.156 -27.984 1 95.81 21 VAL B CA 1
ATOM 5162 C C . VAL B 1 21 ? 12.078 -34.156 -28.156 1 95.81 21 VAL B C 1
ATOM 5164 O O . VAL B 1 21 ? 13.203 -34.375 -27.719 1 95.81 21 VAL B O 1
ATOM 5167 N N . GLU B 1 22 ? 11.758 -33.062 -28.828 1 95.25 22 GLU B N 1
ATOM 5168 C CA . GLU B 1 22 ? 12.742 -31.984 -28.938 1 95.25 22 GLU B CA 1
ATOM 5169 C C . GLU B 1 22 ? 13.211 -31.516 -27.547 1 95.25 22 GLU B C 1
ATOM 5171 O O . GLU B 1 22 ? 14.406 -31.312 -27.328 1 95.25 22 GLU B O 1
ATOM 5176 N N . TYR B 1 23 ? 12.281 -31.328 -26.688 1 95.5 23 TYR B N 1
ATOM 5177 C CA . TYR B 1 23 ? 12.594 -30.953 -25.312 1 95.5 23 TYR B CA 1
ATOM 5178 C C . TYR B 1 23 ? 13.43 -32.031 -24.625 1 95.5 23 TYR B C 1
ATOM 5180 O O . TYR B 1 23 ? 14.445 -31.719 -23.984 1 95.5 23 TYR B O 1
ATOM 5188 N N . LEU B 1 24 ? 13.078 -33.281 -24.75 1 94.69 24 LEU B N 1
ATOM 5189 C CA . LEU B 1 24 ? 13.742 -34.406 -24.094 1 94.69 24 LEU B CA 1
ATOM 5190 C C . LEU B 1 24 ? 15.188 -34.531 -24.578 1 94.69 24 LEU B C 1
ATOM 5192 O O . LEU B 1 24 ? 16.078 -34.875 -23.797 1 94.69 24 LEU B O 1
ATOM 5196 N N . GLU B 1 25 ? 15.391 -34.25 -25.797 1 93.56 25 GLU B N 1
ATOM 5197 C CA . GLU B 1 25 ? 16.703 -34.5 -26.391 1 93.56 25 GLU B CA 1
ATOM 5198 C C . GLU B 1 25 ? 17.641 -33.344 -26.109 1 93.56 25 GLU B C 1
ATOM 5200 O O . GLU B 1 25 ? 18.859 -33.438 -26.328 1 93.56 25 GLU B O 1
ATOM 5205 N N . GLU B 1 26 ? 17.109 -32.219 -25.562 1 89.69 26 GLU B N 1
ATOM 5206 C CA . GLU B 1 26 ? 17.922 -31.047 -25.281 1 89.69 26 GLU B CA 1
ATOM 5207 C C . GLU B 1 26 ? 19.078 -31.391 -24.344 1 89.69 26 GLU B C 1
ATOM 5209 O O . GLU B 1 26 ? 20.156 -30.812 -24.438 1 89.69 26 GLU B O 1
ATOM 5214 N N . ASN B 1 27 ? 18.891 -32.344 -23.453 1 81 27 ASN B N 1
ATOM 5215 C CA . ASN B 1 27 ? 19.922 -32.625 -22.469 1 81 27 ASN B CA 1
ATOM 5216 C C . ASN B 1 27 ? 20.438 -34.062 -22.562 1 81 27 ASN B C 1
ATOM 5218 O O . ASN B 1 27 ? 20.906 -34.625 -21.578 1 81 27 ASN B O 1
ATOM 5222 N N . MET B 1 28 ? 20.281 -34.594 -23.766 1 86.69 28 MET B N 1
ATOM 5223 C CA . MET B 1 28 ? 20.781 -35.969 -23.953 1 86.69 28 MET B CA 1
ATOM 5224 C C . MET B 1 28 ? 22.109 -35.969 -24.688 1 86.69 28 MET B C 1
ATOM 5226 O O . MET B 1 28 ? 22.281 -35.219 -25.672 1 86.69 28 MET B O 1
ATOM 5230 N N . THR B 1 29 ? 23.125 -36.531 -24.156 1 78.44 29 THR B N 1
ATOM 5231 C CA . THR B 1 29 ? 24.453 -36.594 -24.781 1 78.44 29 THR B CA 1
ATOM 5232 C C . THR B 1 29 ? 24.703 -37.969 -25.375 1 78.44 29 THR B C 1
ATOM 5234 O O . THR B 1 29 ? 25.594 -38.125 -26.219 1 78.44 29 THR B O 1
ATOM 5237 N N . GLY B 1 30 ? 23.953 -38.969 -25.047 1 73.75 30 GLY B N 1
ATOM 5238 C CA . GLY B 1 30 ? 24.203 -40.312 -25.531 1 73.75 30 GLY B CA 1
ATOM 5239 C C . GLY B 1 30 ? 23 -41.219 -25.391 1 73.75 30 GLY B C 1
ATOM 5240 O O . GLY B 1 30 ? 22 -40.844 -24.781 1 73.75 30 GLY B O 1
ATOM 5241 N N . GLY B 1 31 ? 23.078 -42.156 -26.141 1 71.38 31 GLY B N 1
ATOM 5242 C CA . GLY B 1 31 ? 22.031 -43.156 -26.094 1 71.38 31 GLY B CA 1
ATOM 5243 C C . GLY B 1 31 ? 21.672 -43.719 -27.469 1 71.38 31 GLY B C 1
ATOM 5244 O O . GLY B 1 31 ? 22.094 -43.156 -28.5 1 71.38 31 GLY B O 1
ATOM 5245 N N . SER B 1 32 ? 21.047 -44.812 -27.438 1 80.12 32 SER B N 1
ATOM 5246 C CA . SER B 1 32 ? 20.656 -45.469 -28.672 1 80.12 32 SER B CA 1
ATOM 5247 C C . SER B 1 32 ? 19.328 -44.938 -29.203 1 80.12 32 SER B C 1
ATOM 5249 O O . SER B 1 32 ? 18.5 -44.469 -28.422 1 80.12 32 SER B O 1
ATOM 5251 N N . ARG B 1 33 ? 19.328 -44.906 -30.469 1 90.69 33 ARG B N 1
ATOM 5252 C CA . ARG B 1 33 ? 18.078 -44.531 -31.109 1 90.69 33 ARG B CA 1
ATOM 5253 C C . ARG B 1 33 ? 16.984 -45.562 -30.844 1 90.69 33 ARG B C 1
ATOM 5255 O O . ARG B 1 33 ? 17.234 -46.781 -30.953 1 90.69 33 ARG B O 1
ATOM 5262 N N . VAL B 1 34 ? 15.836 -45.125 -30.375 1 94.31 34 VAL B N 1
ATOM 5263 C CA . VAL B 1 34 ? 14.734 -46 -30.016 1 94.31 34 VAL B CA 1
ATOM 5264 C C . VAL B 1 34 ? 13.508 -45.688 -30.859 1 94.31 34 VAL B C 1
ATOM 5266 O O . VAL B 1 34 ? 13.102 -44.531 -30.953 1 94.31 34 VAL B O 1
ATOM 5269 N N . LYS B 1 35 ? 12.922 -46.75 -31.531 1 96.19 35 LYS B N 1
ATOM 5270 C CA . LYS B 1 35 ? 11.672 -46.594 -32.281 1 96.19 35 LYS B CA 1
ATOM 5271 C C . LYS B 1 35 ? 10.461 -46.625 -31.344 1 96.19 35 LYS B C 1
ATOM 5273 O O . LYS B 1 35 ? 10.273 -47.625 -30.609 1 96.19 35 LYS B O 1
ATOM 5278 N N . ILE B 1 36 ? 9.664 -45.594 -31.438 1 96.94 36 ILE B N 1
ATOM 5279 C CA . ILE B 1 36 ? 8.516 -45.5 -30.547 1 96.94 36 ILE B CA 1
ATOM 5280 C C . ILE B 1 36 ? 7.277 -46.062 -31.234 1 96.94 36 ILE B C 1
ATOM 5282 O O . ILE B 1 36 ? 6.91 -45.625 -32.312 1 96.94 36 ILE B O 1
ATOM 5286 N N . LEU B 1 37 ? 6.676 -47.031 -30.641 1 95.75 37 LEU B N 1
ATOM 5287 C CA . LEU B 1 37 ? 5.379 -47.562 -31.062 1 95.75 37 LEU B CA 1
ATOM 5288 C C . LEU B 1 37 ? 4.281 -47.156 -30.094 1 95.75 37 LEU B C 1
ATOM 5290 O O . LEU B 1 37 ? 4.48 -47.188 -28.875 1 95.75 37 LEU B O 1
ATOM 5294 N N . ALA B 1 38 ? 3.219 -46.625 -30.578 1 95.62 38 ALA B N 1
ATOM 5295 C CA . ALA B 1 38 ? 2.119 -46.188 -29.734 1 95.62 38 ALA B CA 1
ATOM 5296 C C . ALA B 1 38 ? 0.816 -46.875 -30.094 1 95.62 38 ALA B C 1
ATOM 5298 O O . ALA B 1 38 ? 0.487 -47.031 -31.281 1 95.62 38 ALA B O 1
ATOM 5299 N N . GLU B 1 39 ? 0.182 -47.375 -29.141 1 94.38 39 GLU B N 1
ATOM 5300 C CA . GLU B 1 39 ? -1.116 -48 -29.328 1 94.38 39 GLU B CA 1
ATOM 5301 C C . GLU B 1 39 ? -2.119 -47.562 -28.281 1 94.38 39 GLU B C 1
ATOM 5303 O O . GLU B 1 39 ? -1.771 -47.406 -27.109 1 94.38 39 GLU B O 1
ATOM 5308 N N . LYS B 1 40 ? -3.326 -47.312 -28.672 1 94.44 40 LYS B N 1
ATOM 5309 C CA . LYS B 1 40 ? -4.387 -46.938 -27.734 1 94.44 40 LYS B CA 1
ATOM 5310 C C . LYS B 1 40 ? -4.918 -48.188 -27 1 94.44 40 LYS B C 1
ATOM 5312 O O . LYS B 1 40 ? -5.234 -49.188 -27.641 1 94.44 40 LYS B O 1
ATOM 5317 N N . GLY B 1 41 ? -4.863 -48.125 -25.766 1 92.38 41 GLY B N 1
ATOM 5318 C CA . GLY B 1 41 ? -5.402 -49.188 -24.938 1 92.38 41 GLY B CA 1
ATOM 5319 C C . GLY B 1 41 ? -6.637 -48.781 -24.172 1 92.38 41 GLY B C 1
ATOM 5320 O O . GLY B 1 41 ? -7.16 -47.688 -24.359 1 92.38 41 GLY B O 1
ATOM 5321 N N . GLY B 1 42 ? -7.043 -49.75 -23.25 1 88.06 42 GLY B N 1
ATOM 5322 C CA . GLY B 1 42 ? -8.297 -49.531 -22.547 1 88.06 42 GLY B CA 1
ATOM 5323 C C . GLY B 1 42 ? -8.125 -48.781 -21.25 1 88.06 42 GLY B C 1
ATOM 5324 O O . GLY B 1 42 ? -9.023 -48.031 -20.828 1 88.06 42 GLY B O 1
ATOM 5325 N N . SER B 1 43 ? -7.035 -49.094 -20.609 1 91.19 43 SER B N 1
ATOM 5326 C CA . SER B 1 43 ? -6.867 -48.469 -19.312 1 91.19 43 SER B CA 1
ATOM 5327 C C . SER B 1 43 ? -5.395 -48.344 -18.938 1 91.19 43 SER B C 1
ATOM 5329 O O . SER B 1 43 ? -4.621 -49.281 -19.188 1 91.19 43 SER B O 1
ATOM 5331 N N . GLY B 1 44 ? -5.066 -47.094 -18.422 1 93.56 44 GLY B N 1
ATOM 5332 C CA . GLY B 1 44 ? -3.744 -46.969 -17.828 1 93.56 44 GLY B CA 1
ATOM 5333 C C . GLY B 1 44 ? -2.643 -46.812 -18.859 1 93.56 44 GLY B C 1
ATOM 5334 O O . GLY B 1 44 ? -2.904 -46.438 -20 1 93.56 44 GLY B O 1
ATOM 5335 N N . LEU B 1 45 ? -1.453 -46.938 -18.391 1 96.5 45 LEU B N 1
ATOM 5336 C CA . LEU B 1 45 ? -0.232 -46.812 -19.188 1 96.5 45 LEU B CA 1
ATOM 5337 C C . LEU B 1 45 ? 0.625 -48.062 -19.094 1 96.5 45 LEU B C 1
ATOM 5339 O O . LEU B 1 45 ? 0.827 -48.594 -18 1 96.5 45 LEU B O 1
ATOM 5343 N N . SER B 1 46 ? 1.017 -48.594 -20.219 1 97.38 46 SER B N 1
ATOM 5344 C CA . SER B 1 46 ? 2.008 -49.656 -20.297 1 97.38 46 SER B CA 1
ATOM 5345 C C . SER B 1 46 ? 3.162 -49.281 -21.219 1 97.38 46 SER B C 1
ATOM 5347 O O . SER B 1 46 ? 2.945 -48.875 -22.375 1 97.38 46 SER B O 1
ATOM 5349 N N . VAL B 1 47 ? 4.312 -49.312 -20.703 1 97.62 47 VAL B N 1
ATOM 5350 C CA . VAL B 1 47 ? 5.508 -49 -21.484 1 97.62 47 VAL B CA 1
ATOM 5351 C C . VAL B 1 47 ? 6.492 -50.156 -21.438 1 97.62 47 VAL B C 1
ATOM 5353 O O . VAL B 1 47 ? 6.723 -50.75 -20.375 1 97.62 47 VAL B O 1
ATOM 5356 N N . ARG B 1 48 ? 7.055 -50.469 -22.578 1 97.69 48 ARG B N 1
ATOM 5357 C CA . ARG B 1 48 ? 8.062 -51.531 -22.672 1 97.69 48 ARG B CA 1
ATOM 5358 C C . ARG B 1 48 ? 9.219 -51.094 -23.562 1 97.69 48 ARG B C 1
ATOM 5360 O O . ARG B 1 48 ? 9 -50.594 -24.656 1 97.69 48 ARG B O 1
ATOM 5367 N N . LEU B 1 49 ? 10.32 -51.25 -23.078 1 96.88 49 LEU B N 1
ATOM 5368 C CA . LEU B 1 49 ? 11.539 -51.031 -23.844 1 96.88 49 LEU B CA 1
ATOM 5369 C C . LEU B 1 49 ? 12.234 -52.375 -24.156 1 96.88 49 LEU B C 1
ATOM 5371 O O . LEU B 1 49 ? 12.484 -53.156 -23.25 1 96.88 49 LEU B O 1
ATOM 5375 N N . ASP B 1 50 ? 12.484 -52.594 -25.375 1 95.69 50 ASP B N 1
ATOM 5376 C CA . ASP B 1 50 ? 13.211 -53.781 -25.844 1 95.69 50 ASP B CA 1
ATOM 5377 C C . ASP B 1 50 ? 14.258 -53.375 -26.891 1 95.69 50 ASP B C 1
ATOM 5379 O O . ASP B 1 50 ? 13.953 -53.281 -28.078 1 95.69 50 ASP B O 1
ATOM 5383 N N . ARG B 1 51 ? 15.445 -53.219 -26.453 1 91.81 51 ARG B N 1
ATOM 5384 C CA . ARG B 1 51 ? 16.578 -52.812 -27.281 1 91.81 51 ARG B CA 1
ATOM 5385 C C . ARG B 1 51 ? 16.297 -51.5 -28.016 1 91.81 51 ARG B C 1
ATOM 5387 O O . ARG B 1 51 ? 16.062 -50.469 -27.375 1 91.81 51 ARG B O 1
ATOM 5394 N N . ASP B 1 52 ? 15.945 -51.625 -29.312 1 92.31 52 ASP B N 1
ATOM 5395 C CA . ASP B 1 52 ? 15.82 -50.406 -30.094 1 92.31 52 ASP B CA 1
ATOM 5396 C C . ASP B 1 52 ? 14.352 -50.062 -30.344 1 92.31 52 ASP B C 1
ATOM 5398 O O . ASP B 1 52 ? 14.039 -49.25 -31.219 1 92.31 52 ASP B O 1
ATOM 5402 N N . PHE B 1 53 ? 13.477 -50.719 -29.469 1 95.12 53 PHE B N 1
ATOM 5403 C CA . PHE B 1 53 ? 12.047 -50.5 -29.609 1 95.12 53 PHE B CA 1
ATOM 5404 C C . PHE B 1 53 ? 11.422 -50.188 -28.25 1 95.12 53 PHE B C 1
ATOM 5406 O O . PHE B 1 53 ? 11.758 -50.812 -27.25 1 95.12 53 PHE B O 1
ATOM 5413 N N . ALA B 1 54 ? 10.586 -49.188 -28.25 1 96.69 54 ALA B N 1
ATOM 5414 C CA . ALA B 1 54 ? 9.758 -48.906 -27.078 1 96.69 54 ALA B CA 1
ATOM 5415 C C . ALA B 1 54 ? 8.281 -48.875 -27.453 1 96.69 54 ALA B C 1
ATOM 5417 O O . ALA B 1 54 ? 7.883 -48.156 -28.375 1 96.69 54 ALA B O 1
ATOM 5418 N N . SER B 1 55 ? 7.504 -49.688 -26.828 1 97.06 55 SER B N 1
ATOM 5419 C CA . SER B 1 55 ? 6.059 -49.719 -27.047 1 97.06 55 SER B CA 1
ATOM 5420 C C . SER B 1 55 ? 5.32 -49 -25.906 1 97.06 55 SER B C 1
ATOM 5422 O O . SER B 1 55 ? 5.531 -49.312 -24.734 1 97.06 55 SER B O 1
ATOM 5424 N N . ILE B 1 56 ? 4.469 -48.031 -26.25 1 97.56 56 ILE B N 1
ATOM 5425 C CA . ILE B 1 56 ? 3.656 -47.312 -25.297 1 97.56 56 ILE B CA 1
ATOM 5426 C C . ILE B 1 56 ? 2.176 -47.562 -25.562 1 97.56 56 ILE B C 1
ATOM 5428 O O . ILE B 1 56 ? 1.66 -47.188 -26.625 1 97.56 56 ILE B O 1
ATOM 5432 N N . THR B 1 57 ? 1.504 -48.25 -24.688 1 97.44 57 THR B N 1
ATOM 5433 C CA . THR B 1 57 ? 0.054 -48.406 -24.719 1 97.44 57 THR B CA 1
ATOM 5434 C C . THR B 1 57 ? -0.611 -47.438 -23.719 1 97.44 57 THR B C 1
ATOM 5436 O O . THR B 1 57 ? -0.259 -47.438 -22.547 1 97.44 57 THR B O 1
ATOM 5439 N N . TYR B 1 58 ? -1.486 -46.625 -24.203 1 96.69 58 TYR B N 1
ATOM 5440 C CA . TYR B 1 58 ? -2.055 -45.562 -23.391 1 96.69 58 TYR B CA 1
ATOM 5441 C C . TYR B 1 58 ? -3.561 -45.469 -23.594 1 96.69 58 TYR B C 1
ATOM 5443 O O . TYR B 1 58 ? -4.086 -45.906 -24.625 1 96.69 58 TYR B O 1
ATOM 5451 N N . SER B 1 59 ? -4.27 -45 -22.625 1 95.31 59 SER B N 1
ATOM 5452 C CA . SER B 1 59 ? -5.699 -44.719 -22.719 1 95.31 59 SER B CA 1
ATOM 5453 C C . SER B 1 59 ? -5.965 -43.25 -22.922 1 95.31 59 SER B C 1
ATOM 5455 O O . SER B 1 59 ? -6.711 -42.844 -23.812 1 95.31 59 SER B O 1
ATOM 5457 N N . LYS B 1 60 ? -5.383 -42.406 -22.094 1 94.69 60 LYS B N 1
ATOM 5458 C CA . LYS B 1 60 ? -5.414 -40.969 -22.234 1 94.69 60 LYS B CA 1
ATOM 5459 C C . LYS B 1 60 ? -4.145 -40.469 -22.922 1 94.69 60 LYS B C 1
ATOM 5461 O O . LYS B 1 60 ? -3.057 -41 -22.703 1 94.69 60 LYS B O 1
ATOM 5466 N N . THR B 1 61 ? -4.289 -39.406 -23.688 1 95.38 61 THR B N 1
ATOM 5467 C CA . THR B 1 61 ? -3.156 -38.844 -24.422 1 95.38 61 THR B CA 1
ATOM 5468 C C . THR B 1 61 ? -2.035 -38.469 -23.453 1 95.38 61 THR B C 1
ATOM 5470 O O . THR B 1 61 ? -0.855 -38.594 -23.781 1 95.38 61 THR B O 1
ATOM 5473 N N . SER B 1 62 ? -2.367 -37.969 -22.297 1 95 62 SER B N 1
ATOM 5474 C CA . SER B 1 62 ? -1.371 -37.594 -21.312 1 95 62 SER B CA 1
ATOM 5475 C C . SER B 1 62 ? -0.506 -38.781 -20.906 1 95 62 SER B C 1
ATOM 5477 O O . SER B 1 62 ? 0.678 -38.625 -20.609 1 95 62 SER B O 1
ATOM 5479 N N . GLU B 1 63 ? -1.017 -39.938 -20.953 1 97.06 63 GLU B N 1
ATOM 5480 C CA . GLU B 1 63 ? -0.289 -41.156 -20.609 1 97.06 63 GLU B CA 1
ATOM 5481 C C . GLU B 1 63 ? 0.755 -41.5 -21.656 1 97.06 63 GLU B C 1
ATOM 5483 O O . GLU B 1 63 ? 1.818 -42.031 -21.344 1 97.06 63 GLU B O 1
ATOM 5488 N N . PHE B 1 64 ? 0.402 -41.25 -22.938 1 97.31 64 PHE B N 1
ATOM 5489 C CA . PHE B 1 64 ? 1.387 -41.469 -23.984 1 97.31 64 PHE B CA 1
ATOM 5490 C C . PHE B 1 64 ? 2.65 -40.656 -23.703 1 97.31 64 PHE B C 1
ATOM 5492 O O . PHE B 1 64 ? 3.76 -41.188 -23.766 1 97.31 64 PHE B O 1
ATOM 5499 N N . PHE B 1 65 ? 2.475 -39.375 -23.328 1 98.19 65 PHE B N 1
ATOM 5500 C CA . PHE B 1 65 ? 3.617 -38.531 -23.094 1 98.19 65 PHE B CA 1
ATOM 5501 C C . PHE B 1 65 ? 4.359 -38.938 -21.828 1 98.19 65 PHE B C 1
ATOM 5503 O O . PHE B 1 65 ? 5.586 -38.844 -21.766 1 98.19 65 PHE B O 1
ATOM 5510 N N . ARG B 1 66 ? 3.607 -39.281 -20.781 1 97.94 66 ARG B N 1
ATOM 5511 C CA . ARG B 1 66 ? 4.273 -39.844 -19.609 1 97.94 66 ARG B CA 1
ATOM 5512 C C . ARG B 1 66 ? 5.129 -41.062 -20 1 97.94 66 ARG B C 1
ATOM 5514 O O . ARG B 1 66 ? 6.227 -41.219 -19.469 1 97.94 66 ARG B O 1
ATOM 5521 N N . GLY B 1 67 ? 4.609 -41.938 -20.906 1 97.56 67 GLY B N 1
ATOM 5522 C CA . GLY B 1 67 ? 5.383 -43.031 -21.438 1 97.56 67 GLY B CA 1
ATOM 5523 C C . GLY B 1 67 ? 6.691 -42.625 -22.062 1 97.56 67 GLY B C 1
ATOM 5524 O O . GLY B 1 67 ? 7.723 -43.25 -21.875 1 97.56 67 GLY B O 1
ATOM 5525 N N . LEU B 1 68 ? 6.617 -41.5 -22.844 1 97 68 LEU B N 1
ATOM 5526 C CA . LEU B 1 68 ? 7.844 -40.969 -23.422 1 97 68 LEU B CA 1
ATOM 5527 C C . LEU B 1 68 ? 8.836 -40.594 -22.328 1 97 68 LEU B C 1
ATOM 5529 O O . LEU B 1 68 ? 10.047 -40.75 -22.5 1 97 68 LEU B O 1
ATOM 5533 N N . GLY B 1 69 ? 8.312 -40.062 -21.234 1 96.19 69 GLY B N 1
ATOM 5534 C CA . GLY B 1 69 ? 9.156 -39.719 -20.094 1 96.19 69 GLY B CA 1
ATOM 5535 C C . GLY B 1 69 ? 9.891 -40.938 -19.531 1 96.19 69 GLY B C 1
ATOM 5536 O O . GLY B 1 69 ? 11.055 -40.844 -19.156 1 96.19 69 GLY B O 1
ATOM 5537 N N . PHE B 1 70 ? 9.219 -42.062 -19.469 1 96.31 70 PHE B N 1
ATOM 5538 C CA . PHE B 1 70 ? 9.836 -43.281 -19 1 96.31 70 PHE B CA 1
ATOM 5539 C C . PHE B 1 70 ? 10.93 -43.75 -19.953 1 96.31 70 PHE B C 1
ATOM 5541 O O . PHE B 1 70 ? 12 -44.188 -19.516 1 96.31 70 PHE B O 1
ATOM 5548 N N . VAL B 1 71 ? 10.617 -43.719 -21.234 1 96 71 VAL B N 1
ATOM 5549 C CA . VAL B 1 71 ? 11.609 -44.125 -22.219 1 96 71 VAL B CA 1
ATOM 5550 C C . VAL B 1 71 ? 12.875 -43.281 -22.062 1 96 71 VAL B C 1
ATOM 5552 O O . VAL B 1 71 ? 13.984 -43.812 -22.078 1 96 71 VAL B O 1
ATOM 5555 N N . LYS B 1 72 ? 12.68 -41.938 -21.906 1 95.31 72 LYS B N 1
ATOM 5556 C CA . LYS B 1 72 ? 13.812 -41.062 -21.656 1 95.31 72 LYS B CA 1
ATOM 5557 C C . LYS B 1 72 ? 14.602 -41.531 -20.422 1 95.31 72 LYS B C 1
ATOM 5559 O O . LYS B 1 72 ? 15.836 -41.562 -20.453 1 95.31 72 LYS B O 1
ATOM 5564 N N . GLU B 1 73 ? 13.898 -41.75 -19.312 1 94.25 73 GLU B N 1
ATOM 5565 C CA . GLU B 1 73 ? 14.531 -42.219 -18.078 1 94.25 73 GLU B CA 1
ATOM 5566 C C . GLU B 1 73 ? 15.375 -43.469 -18.328 1 94.25 73 GLU B C 1
ATOM 5568 O O . GLU B 1 73 ? 16.531 -43.531 -17.906 1 94.25 73 GLU B O 1
ATOM 5573 N N . TRP B 1 74 ? 14.852 -44.438 -19.094 1 94.5 74 TRP B N 1
ATOM 5574 C CA . TRP B 1 74 ? 15.492 -45.719 -19.328 1 94.5 74 TRP B CA 1
ATOM 5575 C C . TRP B 1 74 ? 16.688 -45.594 -20.266 1 94.5 74 TRP B C 1
ATOM 5577 O O . TRP B 1 74 ? 17.719 -46.25 -20.078 1 94.5 74 TRP B O 1
ATOM 5587 N N . ILE B 1 75 ? 16.531 -44.75 -21.25 1 91.88 75 ILE B N 1
ATOM 5588 C CA . ILE B 1 75 ? 17.656 -44.469 -22.141 1 91.88 75 ILE B CA 1
ATOM 5589 C C . ILE B 1 75 ? 18.797 -43.844 -21.344 1 91.88 75 ILE B C 1
ATOM 5591 O O . ILE B 1 75 ? 19.953 -44.25 -21.484 1 91.88 75 ILE B O 1
ATOM 5595 N N . THR B 1 76 ? 18.453 -42.844 -20.484 1 88.88 76 THR B N 1
ATOM 5596 C CA . THR B 1 76 ? 19.453 -42.156 -19.688 1 88.88 76 THR B CA 1
ATOM 5597 C C . THR B 1 76 ? 20.156 -43.125 -18.734 1 88.88 76 THR B C 1
ATOM 5599 O O . THR B 1 76 ? 21.344 -42.969 -18.453 1 88.88 76 THR B O 1
ATOM 5602 N N . GLU B 1 77 ? 19.469 -44.125 -18.312 1 90.44 77 GLU B N 1
ATOM 5603 C CA . GLU B 1 77 ? 20.016 -45.125 -17.406 1 90.44 77 GLU B CA 1
ATOM 5604 C C . GLU B 1 77 ? 20.719 -46.219 -18.172 1 90.44 77 GLU B C 1
ATOM 5606 O O . GLU B 1 77 ? 21.203 -47.188 -17.562 1 90.44 77 GLU B O 1
ATOM 5611 N N . ASN B 1 78 ? 20.75 -46.25 -19.484 1 90.44 78 ASN B N 1
ATOM 5612 C CA . ASN B 1 78 ? 21.375 -47.219 -20.359 1 90.44 78 ASN B CA 1
ATOM 5613 C C . ASN B 1 78 ? 20.734 -48.594 -20.188 1 90.44 78 ASN B C 1
ATOM 5615 O O . ASN B 1 78 ? 21.438 -49.625 -20.156 1 90.44 78 ASN B O 1
ATOM 5619 N N . ARG B 1 79 ? 19.453 -48.5 -20.094 1 92.94 79 ARG B N 1
ATOM 5620 C CA . ARG B 1 79 ? 18.719 -49.75 -20.031 1 92.94 79 ARG B CA 1
ATOM 5621 C C . ARG B 1 79 ? 18.406 -50.25 -21.438 1 92.94 79 ARG B C 1
ATOM 5623 O O . ARG B 1 79 ? 18.094 -49.469 -22.344 1 92.94 79 ARG B O 1
ATOM 5630 N N . THR B 1 80 ? 18.531 -51.562 -21.594 1 91.69 80 THR B N 1
ATOM 5631 C CA . THR B 1 80 ? 18.203 -52.156 -22.891 1 91.69 80 THR B CA 1
ATOM 5632 C C . THR B 1 80 ? 16.844 -52.844 -22.828 1 91.69 80 THR B C 1
ATOM 5634 O O . THR B 1 80 ? 16.25 -53.156 -23.875 1 91.69 80 THR B O 1
ATOM 5637 N N . SER B 1 81 ? 16.438 -53.156 -21.641 1 95.62 81 SER B N 1
ATOM 5638 C CA . SER B 1 81 ? 15.125 -53.719 -21.422 1 95.62 81 SER B CA 1
ATOM 5639 C C . SER B 1 81 ? 14.492 -53.219 -20.141 1 95.62 81 SER B C 1
ATOM 5641 O O . SER B 1 81 ? 15.18 -53.031 -19.125 1 95.62 81 SER B O 1
ATOM 5643 N N . ALA B 1 82 ? 13.219 -52.844 -20.219 1 96.75 82 ALA B N 1
ATOM 5644 C CA . ALA B 1 82 ? 12.461 -52.344 -19.078 1 96.75 82 ALA B CA 1
ATOM 5645 C C . ALA B 1 82 ? 10.961 -52.344 -19.359 1 96.75 82 ALA B C 1
ATOM 5647 O O . ALA B 1 82 ? 10.539 -52.406 -20.516 1 96.75 82 ALA B O 1
ATOM 5648 N N . ALA B 1 83 ? 10.219 -52.438 -18.328 1 96.94 83 ALA B N 1
ATOM 5649 C CA . ALA B 1 83 ? 8.766 -52.375 -18.469 1 96.94 83 ALA B CA 1
ATOM 5650 C C . ALA B 1 83 ? 8.117 -51.688 -17.266 1 96.94 83 ALA B C 1
ATOM 5652 O O . ALA B 1 83 ? 8.617 -51.781 -16.141 1 96.94 83 ALA B O 1
ATOM 5653 N N . ARG B 1 84 ? 7.07 -51 -17.516 1 94.75 84 ARG B N 1
ATOM 5654 C CA . ARG B 1 84 ? 6.312 -50.312 -16.484 1 94.75 84 ARG B CA 1
ATOM 5655 C C . ARG B 1 84 ? 4.82 -50.312 -16.812 1 94.75 84 ARG B C 1
ATOM 5657 O O . ARG B 1 84 ? 4.43 -50.094 -17.969 1 94.75 84 ARG B O 1
ATOM 5664 N N . GLU B 1 85 ? 4.027 -50.688 -15.852 1 95.31 85 GLU B N 1
ATOM 5665 C CA . GLU B 1 85 ? 2.572 -50.562 -15.93 1 95.31 85 GLU B CA 1
ATOM 5666 C C . GLU B 1 85 ? 2.025 -49.688 -14.805 1 95.31 85 GLU B C 1
ATOM 5668 O O . GLU B 1 85 ? 2.373 -49.875 -13.641 1 95.31 85 GLU B O 1
ATOM 5673 N N . GLU B 1 86 ? 1.229 -48.719 -15.188 1 94.69 86 GLU B N 1
ATOM 5674 C CA . GLU B 1 86 ? 0.681 -47.781 -14.211 1 94.69 86 GLU B CA 1
ATOM 5675 C C . GLU B 1 86 ? -0.812 -47.531 -14.445 1 94.69 86 GLU B C 1
ATOM 5677 O O . GLU B 1 86 ? -1.283 -47.594 -15.578 1 94.69 86 GLU B O 1
ATOM 5682 N N . HIS B 1 87 ? -1.534 -47.344 -13.336 1 93.12 87 HIS B N 1
ATOM 5683 C CA . HIS B 1 87 ? -2.947 -47 -13.359 1 93.12 87 HIS B CA 1
ATOM 5684 C C . HIS B 1 87 ? -3.211 -45.75 -12.5 1 93.12 87 HIS B C 1
ATOM 5686 O O . HIS B 1 87 ? -3.199 -45.844 -11.273 1 93.12 87 HIS B O 1
ATOM 5692 N N . PRO B 1 88 ? -3.498 -44.656 -13.164 1 94.19 88 PRO B N 1
ATOM 5693 C CA . PRO B 1 88 ? -3.768 -43.438 -12.383 1 94.19 88 PRO B CA 1
ATOM 5694 C C . PRO B 1 88 ? -4.941 -43.594 -11.422 1 94.19 88 PRO B C 1
ATOM 5696 O O . PRO B 1 88 ? -5.934 -44.25 -11.758 1 94.19 88 PRO B O 1
ATOM 5699 N N . VAL B 1 89 ? -4.828 -42.969 -10.266 1 93.56 89 VAL B N 1
ATOM 5700 C CA . VAL B 1 89 ? -5.871 -43.062 -9.258 1 93.56 89 VAL B CA 1
ATOM 5701 C C . VAL B 1 89 ? -6.805 -41.875 -9.328 1 93.56 89 VAL B C 1
ATOM 5703 O O . VAL B 1 89 ? -7.957 -41.938 -8.891 1 93.56 89 VAL B O 1
ATOM 5706 N N . PHE B 1 90 ? -6.395 -40.781 -9.867 1 96 90 PHE B N 1
ATOM 5707 C CA . PHE B 1 90 ? -7.211 -39.594 -10.008 1 96 90 PHE B CA 1
ATOM 5708 C C . PHE B 1 90 ? -7.816 -39.5 -11.398 1 96 90 PHE B C 1
ATOM 5710 O O . PHE B 1 90 ? -7.188 -39.906 -12.383 1 96 90 PHE B O 1
ATOM 5717 N N . GLU B 1 91 ? -9 -39 -11.438 1 96.5 91 GLU B N 1
ATOM 5718 C CA . GLU B 1 91 ? -9.609 -38.719 -12.734 1 96.5 91 GLU B CA 1
ATOM 5719 C C . GLU B 1 91 ? -8.891 -37.562 -13.438 1 96.5 91 GLU B C 1
ATOM 5721 O O . GLU B 1 91 ? -8.68 -37.594 -14.656 1 96.5 91 GLU B O 1
ATOM 5726 N N . HIS B 1 92 ? -8.547 -36.531 -12.688 1 97.94 92 HIS B N 1
ATOM 5727 C CA . HIS B 1 92 ? -7.809 -35.375 -13.219 1 97.94 92 HIS B CA 1
ATOM 5728 C C . HIS B 1 92 ? -6.723 -34.938 -12.242 1 97.94 92 HIS B C 1
ATOM 5730 O O . HIS B 1 92 ? -6.926 -34.938 -11.031 1 97.94 92 HIS B O 1
ATOM 5736 N N . LEU B 1 93 ? -5.629 -34.625 -12.719 1 98.44 93 LEU B N 1
ATOM 5737 C CA . LEU B 1 93 ? -4.543 -33.938 -12.023 1 98.44 93 LEU B CA 1
ATOM 5738 C C . LEU B 1 93 ? -4.23 -32.594 -12.688 1 98.44 93 LEU B C 1
ATOM 5740 O O . LEU B 1 93 ? -3.838 -32.562 -13.859 1 98.44 93 LEU B O 1
ATOM 5744 N N . THR B 1 94 ? -4.445 -31.484 -11.922 1 98.81 94 THR B N 1
ATOM 5745 C CA . THR B 1 94 ? -4.379 -30.141 -12.469 1 98.81 94 THR B CA 1
ATOM 5746 C C . THR B 1 94 ? -3.289 -29.328 -11.773 1 98.81 94 THR B C 1
ATOM 5748 O O . THR B 1 94 ? -3.158 -29.375 -10.547 1 98.81 94 THR B O 1
ATOM 5751 N N . TYR B 1 95 ? -2.465 -28.672 -12.5 1 98.75 95 TYR B N 1
ATOM 5752 C CA . TYR B 1 95 ? -1.655 -27.609 -11.922 1 98.75 95 TYR B CA 1
ATOM 5753 C C . TYR B 1 95 ? -2.293 -26.234 -12.164 1 98.75 95 TYR B C 1
ATOM 5755 O O . TYR B 1 95 ? -2.793 -25.969 -13.266 1 98.75 95 TYR B O 1
ATOM 5763 N N . MET B 1 96 ? -2.387 -25.438 -11.156 1 98.75 96 MET B N 1
ATOM 5764 C CA . MET B 1 96 ? -2.852 -24.062 -11.273 1 98.75 96 MET B CA 1
ATOM 5765 C C . MET B 1 96 ? -1.688 -23.078 -11.148 1 98.75 96 MET B C 1
ATOM 5767 O O . MET B 1 96 ? -1.116 -22.922 -10.07 1 98.75 96 MET B O 1
ATOM 5771 N N . ALA B 1 97 ? -1.345 -22.422 -12.211 1 98.31 97 ALA B N 1
ATOM 5772 C CA . ALA B 1 97 ? -0.299 -21.406 -12.234 1 98.31 97 ALA B CA 1
ATOM 5773 C C . ALA B 1 97 ? -0.883 -20.016 -12.008 1 98.31 97 ALA B C 1
ATOM 5775 O O . ALA B 1 97 ? -1.786 -19.578 -12.727 1 98.31 97 ALA B O 1
ATOM 5776 N N . ASP B 1 98 ? -0.387 -19.359 -11.039 1 97.94 98 ASP B N 1
ATOM 5777 C CA . ASP B 1 98 ? -0.838 -18 -10.789 1 97.94 98 ASP B CA 1
ATOM 5778 C C . ASP B 1 98 ? -0.303 -17.047 -11.852 1 97.94 98 ASP B C 1
ATOM 5780 O O . ASP B 1 98 ? 0.908 -16.844 -11.961 1 97.94 98 ASP B O 1
ATOM 5784 N N . CYS B 1 99 ? -1.197 -16.438 -12.578 1 98.12 99 CYS B N 1
ATOM 5785 C CA . CYS B 1 99 ? -0.836 -15.516 -13.656 1 98.12 99 CYS B CA 1
ATOM 5786 C C . CYS B 1 99 ? -1.516 -14.164 -13.477 1 98.12 99 CYS B C 1
ATOM 5788 O O . CYS B 1 99 ? -1.99 -13.57 -14.445 1 98.12 99 CYS B O 1
ATOM 5790 N N . SER B 1 100 ? -1.583 -13.727 -12.156 1 96.25 100 SER B N 1
ATOM 5791 C CA . SER B 1 100 ? -2.316 -12.469 -12.008 1 96.25 100 SER B CA 1
ATOM 5792 C C . SER B 1 100 ? -1.826 -11.68 -10.797 1 96.25 100 SER B C 1
ATOM 5794 O O . SER B 1 100 ? -2.162 -10.508 -10.641 1 96.25 100 SER B O 1
ATOM 5796 N N . ARG B 1 101 ? -1.159 -12.219 -9.898 1 95.56 101 ARG B N 1
ATOM 5797 C CA . ARG B 1 101 ? -0.649 -11.461 -8.758 1 95.56 101 ARG B CA 1
ATOM 5798 C C . ARG B 1 101 ? 0.681 -10.797 -9.094 1 95.56 101 ARG B C 1
ATOM 5800 O O . ARG B 1 101 ? 1.676 -11 -8.391 1 95.56 101 ARG B O 1
ATOM 5807 N N . ASN B 1 102 ? 0.573 -9.961 -10.008 1 94 102 ASN B N 1
ATOM 5808 C CA . ASN B 1 102 ? 1.555 -9.141 -10.711 1 94 102 ASN B CA 1
ATOM 5809 C C . ASN B 1 102 ? 2.289 -9.938 -11.789 1 94 102 ASN B C 1
ATOM 5811 O O . ASN B 1 102 ? 2.125 -9.68 -12.977 1 94 102 ASN B O 1
ATOM 5815 N N . GLY B 1 103 ? 2.803 -11.102 -11.492 1 96.69 103 GLY B N 1
ATOM 5816 C CA . GLY B 1 103 ? 3.451 -11.922 -12.5 1 96.69 103 GLY B CA 1
ATOM 5817 C C . GLY B 1 103 ? 2.471 -12.602 -13.445 1 96.69 103 GLY B C 1
ATOM 5818 O O . GLY B 1 103 ? 1.528 -13.258 -13 1 96.69 103 GLY B O 1
ATOM 5819 N N . VAL B 1 104 ? 2.609 -12.367 -14.773 1 98.31 104 VAL B N 1
ATOM 5820 C CA . VAL B 1 104 ? 1.865 -13.055 -15.828 1 98.31 104 VAL B CA 1
ATOM 5821 C C . VAL B 1 104 ? 2.824 -13.875 -16.688 1 98.31 104 VAL B C 1
ATOM 5823 O O . VAL B 1 104 ? 3.684 -13.32 -17.375 1 98.31 104 VAL B O 1
ATOM 5826 N N . CYS B 1 105 ? 2.666 -15.133 -16.688 1 98.19 105 CYS B N 1
ATOM 5827 C CA . CYS B 1 105 ? 3.592 -16.016 -17.375 1 98.19 105 CYS B CA 1
ATOM 5828 C C . CYS B 1 105 ? 3.578 -15.75 -18.875 1 98.19 105 CYS B C 1
ATOM 5830 O O . CYS B 1 105 ? 2.516 -15.562 -19.469 1 98.19 105 CYS B O 1
ATOM 5832 N N . ARG B 1 106 ? 4.719 -15.766 -19.422 1 97.56 106 ARG B N 1
ATOM 5833 C CA . ARG B 1 106 ? 4.812 -15.648 -20.875 1 97.56 106 ARG B CA 1
ATOM 5834 C C . ARG B 1 106 ? 4.328 -16.922 -21.562 1 97.56 106 ARG B C 1
ATOM 5836 O O . ARG B 1 106 ? 4.523 -18.016 -21.047 1 97.56 106 ARG B O 1
ATOM 5843 N N . PRO B 1 107 ? 3.768 -16.781 -22.797 1 98.06 107 PRO B N 1
ATOM 5844 C CA . PRO B 1 107 ? 3.33 -17.969 -23.531 1 98.06 107 PRO B CA 1
ATOM 5845 C C . PRO B 1 107 ? 4.457 -18.984 -23.75 1 98.06 107 PRO B C 1
ATOM 5847 O O . PRO B 1 107 ? 4.246 -20.188 -23.625 1 98.06 107 PRO B O 1
ATOM 5850 N N . ASP B 1 108 ? 5.66 -18.516 -24 1 97.19 108 ASP B N 1
ATOM 5851 C CA . ASP B 1 108 ? 6.777 -19.422 -24.234 1 97.19 108 ASP B CA 1
ATOM 5852 C C . ASP B 1 108 ? 7.098 -20.234 -22.969 1 97.19 108 ASP B C 1
ATOM 5854 O O . ASP B 1 108 ? 7.371 -21.422 -23.062 1 97.19 108 ASP B O 1
ATOM 5858 N N . HIS B 1 109 ? 7.105 -19.547 -21.938 1 97.62 109 HIS B N 1
ATOM 5859 C CA . HIS B 1 109 ? 7.352 -20.266 -20.688 1 97.62 109 HIS B CA 1
ATOM 5860 C C . HIS B 1 109 ? 6.25 -21.281 -20.391 1 97.62 109 HIS B C 1
ATOM 5862 O O . HIS B 1 109 ? 6.527 -22.391 -19.938 1 97.62 109 HIS B O 1
ATOM 5868 N N . LEU B 1 110 ? 5.02 -20.922 -20.641 1 98.5 110 LEU B N 1
ATOM 5869 C CA . LEU B 1 110 ? 3.895 -21.828 -20.422 1 98.5 110 LEU B CA 1
ATOM 5870 C C . LEU B 1 110 ? 4.004 -23.062 -21.312 1 98.5 110 LEU B C 1
ATOM 5872 O O . LEU B 1 110 ? 3.693 -24.172 -20.875 1 98.5 110 LEU B O 1
ATOM 5876 N N . ARG B 1 111 ? 4.438 -22.859 -22.562 1 98.19 111 ARG B N 1
ATOM 5877 C CA . ARG B 1 111 ? 4.605 -24 -23.453 1 98.19 111 ARG B CA 1
ATOM 5878 C C . ARG B 1 111 ? 5.633 -24.984 -22.906 1 98.19 111 ARG B C 1
ATOM 5880 O O . ARG B 1 111 ? 5.406 -26.203 -22.906 1 98.19 111 ARG B O 1
ATOM 5887 N N . ARG B 1 112 ? 6.672 -24.469 -22.438 1 97.44 112 ARG B N 1
ATOM 5888 C CA . ARG B 1 112 ? 7.699 -25.328 -21.859 1 97.44 112 ARG B CA 1
ATOM 5889 C C . ARG B 1 112 ? 7.184 -26.031 -20.609 1 97.44 112 ARG B C 1
ATOM 5891 O O . ARG B 1 112 ? 7.465 -27.203 -20.391 1 97.44 112 ARG B O 1
ATOM 5898 N N . LEU B 1 113 ? 6.48 -25.297 -19.797 1 98.31 113 LEU B N 1
ATOM 5899 C CA . LEU B 1 113 ? 5.875 -25.875 -18.609 1 98.31 113 LEU B CA 1
ATOM 5900 C C . LEU B 1 113 ? 4.91 -27 -18.969 1 98.31 113 LEU B C 1
ATOM 5902 O O . LEU B 1 113 ? 4.895 -28.047 -18.328 1 98.31 113 LEU B O 1
ATOM 5906 N N . MET B 1 114 ? 4.156 -26.812 -20.031 1 98.62 114 MET B N 1
ATOM 5907 C CA . MET B 1 114 ? 3.186 -27.812 -20.469 1 98.62 114 MET B CA 1
ATOM 5908 C C . MET B 1 114 ? 3.883 -29.109 -20.906 1 98.62 114 MET B C 1
ATOM 5910 O O . MET B 1 114 ? 3.385 -30.203 -20.641 1 98.62 114 MET B O 1
ATOM 5914 N N . VAL B 1 115 ? 5 -28.938 -21.547 1 98.38 115 VAL B N 1
ATOM 5915 C CA . VAL B 1 115 ? 5.758 -30.125 -21.938 1 98.38 115 VAL B CA 1
ATOM 5916 C C . VAL B 1 115 ? 6.168 -30.922 -20.688 1 98.38 115 VAL B C 1
ATOM 5918 O O . VAL B 1 115 ? 5.965 -32.125 -20.625 1 98.38 115 VAL B O 1
ATOM 5921 N N . LYS B 1 116 ? 6.68 -30.25 -19.703 1 98.38 116 LYS B N 1
ATOM 5922 C CA . LYS B 1 116 ? 7.09 -30.906 -18.469 1 98.38 116 LYS B CA 1
ATOM 5923 C C . LYS B 1 116 ? 5.906 -31.578 -17.781 1 98.38 116 LYS B C 1
ATOM 5925 O O . LYS B 1 116 ? 6.008 -32.719 -17.328 1 98.38 116 LYS B O 1
ATOM 5930 N N . LEU B 1 117 ? 4.805 -30.859 -17.703 1 98.69 117 LEU B N 1
ATOM 5931 C CA . LEU B 1 117 ? 3.604 -31.391 -17.062 1 98.69 117 LEU B CA 1
ATOM 5932 C C . LEU B 1 117 ? 3.105 -32.625 -17.781 1 98.69 117 LEU B C 1
ATOM 5934 O O . LEU B 1 117 ? 2.715 -33.625 -17.141 1 98.69 117 LEU B O 1
ATOM 5938 N N . SER B 1 118 ? 3.158 -32.562 -19.109 1 98.31 118 SER B N 1
ATOM 5939 C CA . SER B 1 118 ? 2.703 -33.719 -19.891 1 98.31 118 SER B CA 1
ATOM 5940 C C . SER B 1 118 ? 3.588 -34.938 -19.656 1 98.31 118 SER B C 1
ATOM 5942 O O . SER B 1 118 ? 3.092 -36.062 -19.547 1 98.31 118 SER B O 1
ATOM 5944 N N . LEU B 1 119 ? 4.867 -34.719 -19.609 1 98.19 119 LEU B N 1
ATOM 5945 C CA . LEU B 1 119 ? 5.805 -35.812 -19.359 1 98.19 119 LEU B CA 1
ATOM 5946 C C . LEU B 1 119 ? 5.59 -36.406 -17.969 1 98.19 119 LEU B C 1
ATOM 5948 O O . LEU B 1 119 ? 5.848 -37.594 -17.75 1 98.19 119 LEU B O 1
ATOM 5952 N N . MET B 1 120 ? 5.105 -35.594 -17.016 1 97.75 120 MET B N 1
ATOM 5953 C CA . MET B 1 120 ? 4.777 -36.062 -15.68 1 97.75 120 MET B CA 1
ATOM 5954 C C . MET B 1 120 ? 3.453 -36.844 -15.68 1 97.75 120 MET B C 1
ATOM 5956 O O . MET B 1 120 ? 3.213 -37.656 -14.812 1 97.75 120 MET B O 1
ATOM 5960 N N . GLY B 1 121 ? 2.609 -36.5 -16.609 1 97.88 121 GLY B N 1
ATOM 5961 C CA . GLY B 1 121 ? 1.336 -37.188 -16.719 1 97.88 121 GLY B CA 1
ATOM 5962 C C . GLY B 1 121 ? 0.153 -36.344 -16.297 1 97.88 121 GLY B C 1
ATOM 5963 O O . GLY B 1 121 ? -0.953 -36.844 -16.109 1 97.88 121 GLY B O 1
ATOM 5964 N N . TYR B 1 122 ? 0.324 -35 -16.141 1 98.62 122 TYR B N 1
ATOM 5965 C CA . TYR B 1 122 ? -0.794 -34.094 -15.891 1 98.62 122 TYR B CA 1
ATOM 5966 C C . TYR B 1 122 ? -1.736 -34.031 -17.078 1 98.62 122 TYR B C 1
ATOM 5968 O O . TYR B 1 122 ? -1.294 -34.094 -18.234 1 98.62 122 TYR B O 1
ATOM 5976 N N . ASP B 1 123 ? -3.029 -33.906 -16.812 1 98.38 123 ASP B N 1
ATOM 5977 C CA . ASP B 1 123 ? -3.957 -33.844 -17.938 1 98.38 123 ASP B CA 1
ATOM 5978 C C . ASP B 1 123 ? -4.734 -32.531 -17.938 1 98.38 123 ASP B C 1
ATOM 5980 O O . ASP B 1 123 ? -5.547 -32.281 -18.828 1 98.38 123 ASP B O 1
ATOM 5984 N N . ARG B 1 124 ? -4.438 -31.594 -16.953 1 98.75 124 ARG B N 1
ATOM 5985 C CA . ARG B 1 124 ? -5.086 -30.281 -16.938 1 98.75 124 ARG B CA 1
ATOM 5986 C C . ARG B 1 124 ? -4.121 -29.203 -16.469 1 98.75 124 ARG B C 1
ATOM 5988 O O . ARG B 1 124 ? -3.186 -29.484 -15.719 1 98.75 124 ARG B O 1
ATOM 5995 N N . LEU B 1 125 ? -4.324 -28 -16.906 1 98.81 125 LEU B N 1
ATOM 5996 C CA . LEU B 1 125 ? -3.635 -26.781 -16.484 1 98.81 125 LEU B CA 1
ATOM 5997 C C . LEU B 1 125 ? -4.609 -25.625 -16.344 1 98.81 125 LEU B C 1
ATOM 5999 O O . LEU B 1 125 ? -5.469 -25.422 -17.203 1 98.81 125 LEU B O 1
ATOM 6003 N N . MET B 1 126 ? -4.531 -24.969 -15.211 1 98.56 126 MET B N 1
ATOM 6004 C CA . MET B 1 126 ? -5.305 -23.75 -14.984 1 98.56 126 MET B CA 1
ATOM 6005 C C . MET B 1 126 ? -4.395 -22.531 -14.938 1 98.56 126 MET B C 1
ATOM 6007 O O . MET B 1 126 ? -3.342 -22.562 -14.297 1 98.56 126 MET B O 1
ATOM 6011 N N . LEU B 1 127 ? -4.758 -21.516 -15.688 1 97.81 127 LEU B N 1
ATOM 6012 C CA . LEU B 1 127 ? -4.188 -20.203 -15.461 1 97.81 127 LEU B CA 1
ATOM 6013 C C . LEU B 1 127 ? -5.066 -19.375 -14.516 1 97.81 127 LEU B C 1
ATOM 6015 O O . LEU B 1 127 ? -6.18 -19 -14.883 1 97.81 127 LEU B O 1
ATOM 6019 N N . TYR B 1 128 ? -4.586 -19.234 -13.352 1 98.25 128 TYR B N 1
ATOM 6020 C CA . TYR B 1 128 ? -5.316 -18.375 -12.438 1 98.25 128 TYR B CA 1
ATOM 6021 C C . TYR B 1 128 ? -5.215 -16.906 -12.867 1 98.25 128 TYR B C 1
ATOM 6023 O O . TYR B 1 128 ? -4.133 -16.328 -12.852 1 98.25 128 TYR B O 1
ATOM 6031 N N . THR B 1 129 ? -6.352 -16.297 -13.219 1 98.38 129 THR B N 1
ATOM 6032 C CA . THR B 1 129 ? -6.395 -14.922 -13.703 1 98.38 129 THR B CA 1
ATOM 6033 C C . THR B 1 129 ? -7.461 -14.117 -12.977 1 98.38 129 THR B C 1
ATOM 6035 O O . THR B 1 129 ? -8.625 -14.516 -12.93 1 98.38 129 THR B O 1
ATOM 6038 N N . GLU B 1 130 ? -7.035 -13.047 -12.414 1 98 130 GLU B N 1
ATOM 6039 C CA . GLU B 1 130 ? -7.984 -12.102 -11.828 1 98 130 GLU B CA 1
ATOM 6040 C C . GLU B 1 130 ? -8.531 -11.148 -12.891 1 98 130 GLU B C 1
ATOM 6042 O O . GLU B 1 130 ? -9.734 -11.148 -13.164 1 98 130 GLU B O 1
ATOM 6047 N N . ASP B 1 131 ? -7.652 -10.406 -13.5 1 98.19 131 ASP B N 1
ATOM 6048 C CA . ASP B 1 131 ? -8.031 -9.461 -14.547 1 98.19 131 ASP B CA 1
ATOM 6049 C C . ASP B 1 131 ? -7.078 -9.547 -15.734 1 98.19 131 ASP B C 1
ATOM 6051 O O . ASP B 1 131 ? -7.176 -8.758 -16.672 1 98.19 131 ASP B O 1
ATOM 6055 N N . THR B 1 132 ? -6.168 -10.5 -15.859 1 98.44 132 THR B N 1
ATOM 6056 C CA . THR B 1 132 ? -5.055 -10.508 -16.797 1 98.44 132 THR B CA 1
ATOM 6057 C C . THR B 1 132 ? -5.434 -11.25 -18.078 1 98.44 132 THR B C 1
ATOM 6059 O O . THR B 1 132 ? -4.676 -12.094 -18.562 1 98.44 132 THR B O 1
ATOM 6062 N N . TYR B 1 133 ? -6.551 -11 -18.688 1 98.56 133 TYR B N 1
ATOM 6063 C CA . TYR B 1 133 ? -7.023 -11.438 -19.984 1 98.56 133 TYR B CA 1
ATOM 6064 C C . TYR B 1 133 ? -7.934 -10.391 -20.625 1 98.56 133 TYR B C 1
ATOM 6066 O O . TYR B 1 133 ? -8.562 -9.602 -19.906 1 98.56 133 TYR B O 1
ATOM 6074 N N . GLN B 1 134 ? -7.949 -10.375 -21.891 1 97.88 134 GLN B N 1
ATOM 6075 C CA . GLN B 1 134 ? -8.742 -9.367 -22.594 1 97.88 134 GLN B CA 1
ATOM 6076 C C . GLN B 1 134 ? -10.227 -9.703 -22.547 1 97.88 134 GLN B C 1
ATOM 6078 O O . GLN B 1 134 ? -10.617 -10.859 -22.75 1 97.88 134 GLN B O 1
ATOM 6083 N N . VAL B 1 135 ? -11.008 -8.789 -22.203 1 98.44 135 VAL B N 1
ATOM 6084 C CA . VAL B 1 135 ? -12.461 -8.914 -22.219 1 98.44 135 VAL B CA 1
ATOM 6085 C C . VAL B 1 135 ? -13.062 -7.902 -23.203 1 98.44 135 VAL B C 1
ATOM 6087 O O . VAL B 1 135 ? -12.883 -6.691 -23.031 1 98.44 135 VAL B O 1
ATOM 6090 N N . GLU B 1 136 ? -13.766 -8.398 -24.25 1 97.19 136 GLU B N 1
ATOM 6091 C CA . GLU B 1 136 ? -14.367 -7.52 -25.25 1 97.19 136 GLU B CA 1
ATOM 6092 C C . GLU B 1 136 ? -15.367 -6.566 -24.609 1 97.19 136 GLU B C 1
ATOM 6094 O O . GLU B 1 136 ? -16.188 -6.977 -23.781 1 97.19 136 GLU B O 1
ATOM 6099 N N . GLY B 1 137 ? -15.242 -5.301 -24.906 1 96.94 137 GLY B N 1
ATOM 6100 C CA . GLY B 1 137 ? -16.156 -4.305 -24.375 1 96.94 137 GLY B CA 1
ATOM 6101 C C . GLY B 1 137 ? -15.672 -3.654 -23.109 1 96.94 137 GLY B C 1
ATOM 6102 O O . GLY B 1 137 ? -16.25 -2.674 -22.641 1 96.94 137 GLY B O 1
ATOM 6103 N N . TYR B 1 138 ? -14.625 -4.117 -22.594 1 98 138 TYR B N 1
ATOM 6104 C CA . TYR B 1 138 ? -14.086 -3.596 -21.344 1 98 138 TYR B CA 1
ATOM 6105 C C . TYR B 1 138 ? -12.594 -3.312 -21.469 1 98 138 TYR B C 1
ATOM 6107 O O . TYR B 1 138 ? -11.766 -4.047 -20.922 1 98 138 TYR B O 1
ATOM 6115 N N . PRO B 1 139 ? -12.195 -2.178 -22.094 1 97 139 PRO B N 1
ATOM 6116 C CA . PRO B 1 139 ? -10.797 -1.902 -22.422 1 97 139 PRO B CA 1
ATOM 6117 C C . PRO B 1 139 ? -9.93 -1.7 -21.188 1 97 139 PRO B C 1
ATOM 6119 O O . PRO B 1 139 ? -8.719 -1.926 -21.234 1 97 139 PRO B O 1
ATOM 6122 N N . TYR B 1 140 ? -10.484 -1.291 -20.031 1 97.56 140 TYR B N 1
ATOM 6123 C CA . TYR B 1 140 ? -9.711 -1.038 -18.812 1 97.56 140 TYR B CA 1
ATOM 6124 C C . TYR B 1 140 ? -9.461 -2.33 -18.047 1 97.56 140 TYR B C 1
ATOM 6126 O O . TYR B 1 140 ? -8.633 -2.365 -17.141 1 97.56 140 TYR B O 1
ATOM 6134 N N . PHE B 1 141 ? -10.172 -3.455 -18.391 1 98.38 141 PHE B N 1
ATOM 6135 C CA . PHE B 1 141 ? -9.984 -4.742 -17.734 1 98.38 141 PHE B CA 1
ATOM 6136 C C . PHE B 1 141 ? -8.625 -5.34 -18.109 1 98.38 141 PHE B C 1
ATOM 6138 O O . PHE B 1 141 ? -8.383 -5.676 -19.266 1 98.38 141 PHE B O 1
ATOM 6145 N N . GLY B 1 142 ? -7.738 -5.441 -17.125 1 97.38 142 GLY B N 1
ATOM 6146 C CA . GLY B 1 142 ? -6.406 -5.977 -17.344 1 97.38 142 GLY B CA 1
ATOM 6147 C C . GLY B 1 142 ? -5.473 -4.996 -18.031 1 97.38 142 GLY B C 1
ATOM 6148 O O . GLY B 1 142 ? -4.41 -5.383 -18.531 1 97.38 142 GLY B O 1
ATOM 6149 N N . HIS B 1 143 ? -5.891 -3.664 -18.078 1 97.19 143 HIS B N 1
ATOM 6150 C CA . HIS B 1 143 ? -5.074 -2.639 -18.719 1 97.19 143 HIS B CA 1
ATOM 6151 C C . HIS B 1 143 ? -3.756 -2.441 -17.984 1 97.19 143 HIS B C 1
ATOM 6153 O O . HIS B 1 143 ? -3.742 -2.262 -16.766 1 97.19 143 HIS B O 1
ATOM 6159 N N . PHE B 1 144 ? -2.604 -2.6 -18.734 1 97.31 144 PHE B N 1
ATOM 6160 C CA . PHE B 1 144 ? -1.246 -2.445 -18.234 1 97.31 144 PHE B CA 1
ATOM 6161 C C . PHE B 1 144 ? -0.928 -3.525 -17.203 1 97.31 144 PHE B C 1
ATOM 6163 O O . PHE B 1 144 ? -0.207 -3.277 -16.234 1 97.31 144 PHE B O 1
ATOM 6170 N N . ARG B 1 145 ? -1.507 -4.758 -17.406 1 97.31 145 ARG B N 1
ATOM 6171 C CA . ARG B 1 145 ? -1.293 -5.844 -16.453 1 97.31 145 ARG B CA 1
ATOM 6172 C C . ARG B 1 145 ? -0.728 -7.078 -17.141 1 97.31 145 ARG B C 1
ATOM 6174 O O . ARG B 1 145 ? -0.666 -8.156 -16.547 1 97.31 145 ARG B O 1
ATOM 6181 N N . GLY B 1 146 ? -0.324 -6.926 -18.391 1 97.38 146 GLY B N 1
ATOM 6182 C CA . GLY B 1 146 ? 0.185 -8.07 -19.141 1 97.38 146 GLY B CA 1
ATOM 6183 C C . GLY B 1 146 ? -0.89 -9.078 -19.484 1 97.38 146 GLY B C 1
ATOM 6184 O O . GLY B 1 146 ? -0.638 -10.281 -19.484 1 97.38 146 GLY B O 1
ATOM 6185 N N . ARG B 1 147 ? -2.109 -8.602 -19.734 1 98.19 147 ARG B N 1
ATOM 6186 C CA . ARG B 1 147 ? -3.242 -9.484 -19.969 1 98.19 147 ARG B CA 1
ATOM 6187 C C . ARG B 1 147 ? -3.029 -10.312 -21.234 1 98.19 147 ARG B C 1
ATOM 6189 O O . ARG B 1 147 ? -2.465 -9.82 -22.219 1 98.19 147 ARG B O 1
ATOM 6196 N N . TYR B 1 148 ? -3.447 -11.531 -21.281 1 98.62 148 TYR B N 1
ATOM 6197 C CA . TYR B 1 148 ? -3.393 -12.406 -22.453 1 98.62 148 TYR B CA 1
ATOM 6198 C C . TYR B 1 148 ? -4.371 -11.945 -23.531 1 98.62 148 TYR B C 1
ATOM 6200 O O . TYR B 1 148 ? -5.523 -11.609 -23.219 1 98.62 148 TYR B O 1
ATOM 6208 N N . SER B 1 149 ? -3.939 -11.914 -24.75 1 97.94 149 SER B N 1
ATOM 6209 C CA . SER B 1 149 ? -4.844 -11.703 -25.875 1 97.94 149 SER B CA 1
ATOM 6210 C C . SER B 1 149 ? -5.66 -12.961 -26.172 1 97.94 149 SER B C 1
ATOM 6212 O O . SER B 1 149 ? -5.309 -14.055 -25.719 1 97.94 149 SER B O 1
ATOM 6214 N N . ARG B 1 150 ? -6.766 -12.812 -26.922 1 97.88 150 ARG B N 1
ATOM 6215 C CA . ARG B 1 150 ? -7.57 -13.953 -27.344 1 97.88 150 ARG B CA 1
ATOM 6216 C C . ARG B 1 150 ? -6.746 -14.922 -28.172 1 97.88 150 ARG B C 1
ATOM 6218 O O . ARG B 1 150 ? -6.879 -16.141 -28.047 1 97.88 150 ARG B O 1
ATOM 6225 N N . GLN B 1 151 ? -5.891 -14.359 -28.984 1 98.19 151 GLN B N 1
ATOM 6226 C CA . GLN B 1 151 ? -5.027 -15.18 -29.828 1 98.19 151 GLN B CA 1
ATOM 6227 C C . GLN B 1 151 ? -4.059 -16 -28.969 1 98.19 151 GLN B C 1
ATOM 6229 O O . GLN B 1 151 ? -3.885 -17.203 -29.203 1 98.19 151 GLN B O 1
ATOM 6234 N N . GLU B 1 152 ? -3.424 -15.344 -28.031 1 98.44 152 GLU B N 1
ATOM 6235 C CA . GLU B 1 152 ? -2.523 -16.062 -27.125 1 98.44 152 GLU B CA 1
ATOM 6236 C C . GLU B 1 152 ? -3.24 -17.203 -26.438 1 98.44 152 GLU B C 1
ATOM 6238 O O . GLU B 1 152 ? -2.705 -18.312 -26.344 1 98.44 152 GLU B O 1
ATOM 6243 N N . LEU B 1 153 ? -4.434 -16.938 -25.953 1 98.69 153 LEU B N 1
ATOM 6244 C CA . LEU B 1 153 ? -5.195 -17.953 -25.234 1 98.69 153 LEU B CA 1
ATOM 6245 C C . LEU B 1 153 ? -5.539 -19.125 -26.141 1 98.69 153 LEU B C 1
ATOM 6247 O O . LEU B 1 153 ? -5.387 -20.297 -25.75 1 98.69 153 LEU B O 1
ATOM 6251 N N . ARG B 1 154 ? -5.957 -18.875 -27.359 1 98.56 154 ARG B N 1
ATOM 6252 C CA . ARG B 1 154 ? -6.289 -19.938 -28.328 1 98.56 154 ARG B CA 1
ATOM 6253 C C . ARG B 1 154 ? -5.062 -20.781 -28.641 1 98.56 154 ARG B C 1
ATOM 6255 O O . ARG B 1 154 ? -5.145 -22 -28.688 1 98.56 154 ARG B O 1
ATOM 6262 N N . GLU B 1 155 ? -3.975 -20.062 -28.828 1 98.62 155 GLU B N 1
ATOM 6263 C CA . GLU B 1 155 ? -2.742 -20.766 -29.172 1 98.62 155 GLU B CA 1
ATOM 6264 C C . GLU B 1 155 ? -2.256 -21.641 -28.031 1 98.62 155 GLU B C 1
ATOM 6266 O O . GLU B 1 155 ? -1.783 -22.766 -28.25 1 98.62 155 GLU B O 1
ATOM 6271 N N . LEU B 1 156 ? -2.361 -21.125 -26.859 1 98.75 156 LEU B N 1
ATOM 6272 C CA . LEU B 1 156 ? -1.97 -21.906 -25.703 1 98.75 156 LEU B CA 1
ATOM 6273 C C . LEU B 1 156 ? -2.863 -23.125 -25.547 1 98.75 156 LEU B C 1
ATOM 6275 O O . LEU B 1 156 ? -2.377 -24.219 -25.25 1 98.75 156 LEU B O 1
ATOM 6279 N N . ASP B 1 157 ? -4.156 -22.938 -25.75 1 98.75 157 ASP B N 1
ATOM 6280 C CA . ASP B 1 157 ? -5.113 -24.047 -25.641 1 98.75 157 ASP B CA 1
ATOM 6281 C C . ASP B 1 157 ? -4.824 -25.125 -26.672 1 98.75 157 ASP B C 1
ATOM 6283 O O . ASP B 1 157 ? -4.867 -26.312 -26.359 1 98.75 157 ASP B O 1
ATOM 6287 N N . GLU B 1 158 ? -4.551 -24.75 -27.891 1 98.38 158 GLU B N 1
ATOM 6288 C CA . GLU B 1 158 ? -4.227 -25.688 -28.953 1 98.38 158 GLU B CA 1
ATOM 6289 C C . GLU B 1 158 ? -2.943 -26.453 -28.656 1 98.38 158 GLU B C 1
ATOM 6291 O O . GLU B 1 158 ? -2.877 -27.672 -28.844 1 98.38 158 GLU B O 1
ATOM 6296 N N . PHE B 1 159 ? -2.008 -25.734 -28.25 1 98.38 159 PHE B N 1
ATOM 6297 C CA . PHE B 1 159 ? -0.735 -26.359 -27.922 1 98.38 159 PHE B CA 1
ATOM 6298 C C . PHE B 1 159 ? -0.909 -27.359 -26.781 1 98.38 159 PHE B C 1
ATOM 6300 O O . PHE B 1 159 ? -0.406 -28.484 -26.859 1 98.38 159 PHE B O 1
ATOM 6307 N N . ALA B 1 160 ? -1.605 -26.953 -25.734 1 98.69 160 ALA B N 1
ATOM 6308 C CA . ALA B 1 160 ? -1.861 -27.844 -24.594 1 98.69 160 ALA B CA 1
ATOM 6309 C C . ALA B 1 160 ? -2.588 -29.109 -25.031 1 98.69 160 ALA B C 1
ATOM 6311 O O . ALA B 1 160 ? -2.229 -30.203 -24.625 1 98.69 160 ALA B O 1
ATOM 6312 N N . ALA B 1 161 ? -3.545 -28.969 -25.875 1 98.19 161 ALA B N 1
ATOM 6313 C CA . ALA B 1 161 ? -4.316 -30.094 -26.375 1 98.19 161 ALA B CA 1
ATOM 6314 C C . ALA B 1 161 ? -3.416 -31.094 -27.109 1 98.19 161 ALA B C 1
ATOM 6316 O O . ALA B 1 161 ? -3.617 -32.312 -27.016 1 98.19 161 ALA B O 1
ATOM 6317 N N . SER B 1 162 ? -2.479 -30.562 -27.812 1 97.94 162 SER B N 1
ATOM 6318 C CA . SER B 1 162 ? -1.562 -31.422 -28.547 1 97.94 162 SER B CA 1
ATOM 6319 C C . SER B 1 162 ? -0.713 -32.281 -27.609 1 97.94 162 SER B C 1
ATOM 6321 O O . SER B 1 162 ? -0.153 -33.281 -28.016 1 97.94 162 SER B O 1
ATOM 6323 N N . LEU B 1 163 ? -0.647 -31.891 -26.344 1 98.31 163 LEU B N 1
ATOM 6324 C CA . LEU B 1 163 ? 0.143 -32.594 -25.344 1 98.31 163 LEU B CA 1
ATOM 6325 C C . LEU B 1 163 ? -0.758 -33.375 -24.391 1 98.31 163 LEU B C 1
ATOM 6327 O O . LEU B 1 163 ? -0.29 -33.906 -23.391 1 98.31 163 LEU B O 1
ATOM 6331 N N . GLY B 1 164 ? -2.078 -33.438 -24.703 1 97.69 164 GLY B N 1
ATOM 6332 C CA . GLY B 1 164 ? -3.025 -34.125 -23.875 1 97.69 164 GLY B CA 1
ATOM 6333 C C . GLY B 1 164 ? -3.418 -33.375 -22.625 1 97.69 164 GLY B C 1
ATOM 6334 O O . GLY B 1 164 ? -3.852 -33.969 -21.625 1 97.69 164 GLY B O 1
ATOM 6335 N N . ILE B 1 165 ? -3.23 -32.062 -22.609 1 98.69 165 ILE B N 1
ATOM 6336 C CA . ILE B 1 165 ? -3.561 -31.219 -21.469 1 98.69 165 ILE B CA 1
ATOM 6337 C C . ILE B 1 165 ? -4.789 -30.375 -21.797 1 98.69 165 ILE B C 1
ATOM 6339 O O . ILE B 1 165 ? -4.836 -29.703 -22.828 1 98.69 165 ILE B O 1
ATOM 6343 N N . GLU B 1 166 ? -5.754 -30.469 -20.953 1 98.69 166 GLU B N 1
ATOM 6344 C CA . GLU B 1 166 ? -6.926 -29.594 -21.016 1 98.69 166 GLU B CA 1
ATOM 6345 C C . GLU B 1 166 ? -6.691 -28.297 -20.25 1 98.69 166 GLU B C 1
ATOM 6347 O O . GLU B 1 166 ? -6.398 -28.328 -19.047 1 98.69 166 GLU B O 1
ATOM 6352 N N . MET B 1 167 ? -6.773 -27.156 -20.922 1 98.62 167 MET B N 1
ATOM 6353 C CA . MET B 1 167 ? -6.691 -25.875 -20.234 1 98.62 167 MET B CA 1
ATOM 6354 C C . MET B 1 167 ? -8.047 -25.484 -19.656 1 98.62 167 MET B C 1
ATOM 6356 O O . MET B 1 167 ? -9.008 -25.281 -20.406 1 98.62 167 MET B O 1
ATOM 6360 N N . VAL B 1 168 ? -8.109 -25.359 -18.359 1 98.62 168 VAL B N 1
ATOM 6361 C CA . VAL B 1 168 ? -9.352 -25.031 -17.672 1 98.62 168 VAL B CA 1
ATOM 6362 C C . VAL B 1 168 ? -9.328 -23.562 -17.234 1 98.62 168 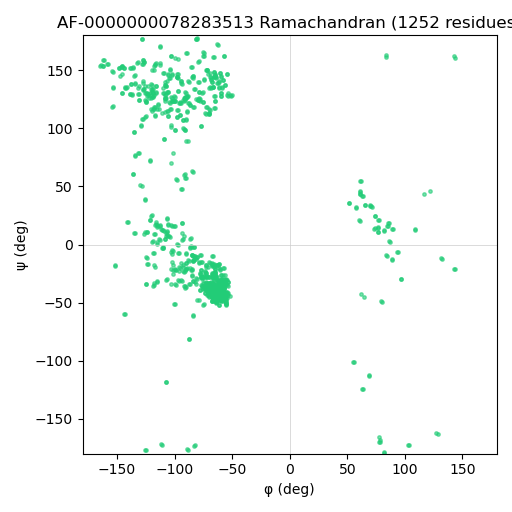VAL B C 1
ATOM 6364 O O . VAL B 1 168 ? -8.414 -23.141 -16.531 1 98.62 168 VAL B O 1
ATOM 6367 N N . PRO B 1 169 ? -10.312 -22.75 -17.688 1 98.31 169 PRO B N 1
ATOM 6368 C CA . PRO B 1 169 ? -10.367 -21.375 -17.219 1 98.31 169 PRO B CA 1
ATOM 6369 C C . PRO B 1 169 ? -10.5 -21.266 -15.695 1 98.31 169 PRO B C 1
ATOM 6371 O O . PRO B 1 169 ? -11.234 -22.047 -15.078 1 98.31 169 PRO B O 1
ATOM 6374 N N . CYS B 1 170 ? -9.758 -20.422 -15.109 1 98.62 170 CYS B N 1
ATOM 6375 C CA . CYS B 1 170 ? -9.805 -20.109 -13.688 1 98.62 170 CYS B CA 1
ATOM 6376 C C . CYS B 1 170 ? -9.898 -18.594 -13.469 1 98.62 170 CYS B C 1
ATOM 6378 O O . CYS B 1 170 ? -8.898 -17.891 -13.562 1 98.62 170 CYS B O 1
ATOM 6380 N N . ILE B 1 171 ? -11.094 -18.062 -13.148 1 98.62 171 ILE B N 1
ATOM 6381 C CA . ILE B 1 171 ? -11.359 -16.641 -13.117 1 98.62 171 ILE B CA 1
ATOM 6382 C C . ILE B 1 171 ? -11.992 -16.25 -11.781 1 98.62 171 ILE B C 1
ATOM 6384 O O . ILE B 1 171 ? -12.18 -17.109 -10.906 1 98.62 171 ILE B O 1
ATOM 6388 N N . GLN B 1 172 ? -12.227 -14.961 -11.578 1 98.62 172 GLN B N 1
ATOM 6389 C CA . GLN B 1 172 ? -12.836 -14.438 -10.367 1 98.62 172 GLN B CA 1
ATOM 6390 C C . GLN B 1 172 ? -14.203 -13.82 -10.656 1 98.62 172 GLN B C 1
ATOM 6392 O O . GLN B 1 172 ? -14.305 -12.844 -11.406 1 98.62 172 GLN B O 1
ATOM 6397 N N . THR B 1 173 ? -15.172 -14.352 -10.031 1 98.81 173 THR B N 1
ATOM 6398 C CA . THR B 1 173 ? -16.516 -13.875 -10.344 1 98.81 173 THR B CA 1
ATOM 6399 C C . THR B 1 173 ? -17.156 -13.234 -9.117 1 98.81 173 THR B C 1
ATOM 6401 O O . THR B 1 173 ? -18.359 -12.969 -9.117 1 98.81 173 THR B O 1
ATOM 6404 N N . LEU B 1 174 ? -16.375 -13.039 -8.062 1 98.38 174 LEU B N 1
ATOM 6405 C CA . LEU B 1 174 ? -16.891 -12.398 -6.863 1 98.38 174 LEU B CA 1
ATOM 6406 C C . LEU B 1 174 ? -15.852 -11.5 -6.223 1 98.38 174 LEU B C 1
ATOM 6408 O O . LEU B 1 174 ? -16 -10.273 -6.211 1 98.38 174 LEU B O 1
ATOM 6412 N N . ALA B 1 175 ? -14.703 -12.055 -5.816 1 97.81 175 ALA B N 1
ATOM 6413 C CA . ALA B 1 175 ? -13.688 -11.297 -5.094 1 97.81 175 ALA B CA 1
ATOM 6414 C C . ALA B 1 175 ? -12.336 -11.391 -5.797 1 97.81 175 ALA B C 1
ATOM 6416 O O . ALA B 1 175 ? -12.242 -11.891 -6.922 1 97.81 175 ALA B O 1
ATOM 6417 N N . HIS B 1 176 ? -11.258 -10.797 -5.238 1 96.81 176 HIS B N 1
ATOM 6418 C CA . HIS B 1 176 ? -9.867 -10.812 -5.684 1 96.81 176 HIS B CA 1
ATOM 6419 C C . HIS B 1 176 ? -9.672 -9.93 -6.91 1 96.81 176 HIS B C 1
ATOM 6421 O O . HIS B 1 176 ? -8.664 -10.047 -7.605 1 96.81 176 HIS B O 1
ATOM 6427 N N . LEU B 1 177 ? -10.602 -9.078 -7.262 1 96.31 177 LEU B N 1
ATOM 6428 C CA . LEU B 1 177 ? -10.438 -8.156 -8.383 1 96.31 177 LEU B CA 1
ATOM 6429 C C . LEU B 1 177 ? -9.82 -6.84 -7.926 1 96.31 177 LEU B C 1
ATOM 6431 O O . LEU B 1 177 ? -10.352 -5.77 -8.219 1 96.31 177 LEU B O 1
ATOM 6435 N N . ASN B 1 178 ? -8.664 -6.949 -7.328 1 91 178 ASN B N 1
ATOM 6436 C CA . ASN B 1 178 ? -7.961 -5.828 -6.711 1 91 178 ASN B CA 1
ATOM 6437 C C . ASN B 1 178 ? -7.547 -4.785 -7.746 1 91 178 ASN B C 1
ATOM 6439 O O . ASN B 1 178 ? -7.66 -3.582 -7.5 1 91 178 ASN B O 1
ATOM 6443 N N . ALA B 1 179 ? -7.156 -5.148 -8.875 1 94.56 179 ALA B N 1
ATOM 6444 C CA . ALA B 1 179 ? -6.465 -4.262 -9.812 1 94.56 179 ALA B CA 1
ATOM 6445 C C . ALA B 1 179 ? -7.461 -3.477 -10.656 1 94.56 179 ALA B C 1
ATOM 6447 O O . ALA B 1 179 ? -7.133 -2.404 -11.172 1 94.56 179 ALA B O 1
ATOM 6448 N N . ILE B 1 180 ? -8.734 -3.9 -10.805 1 96.75 180 ILE B N 1
ATOM 6449 C CA . ILE B 1 180 ? -9.617 -3.256 -11.766 1 96.75 180 ILE B CA 1
ATOM 6450 C C . ILE B 1 180 ? -10.273 -2.035 -11.125 1 96.75 180 ILE B C 1
ATOM 6452 O O . ILE B 1 180 ? -10.672 -1.098 -11.828 1 96.75 180 ILE B O 1
ATOM 6456 N N . PHE B 1 181 ? -10.352 -1.969 -9.844 1 96.06 181 PHE B N 1
ATOM 6457 C CA . PHE B 1 181 ? -11.156 -0.947 -9.188 1 96.06 181 PHE B CA 1
ATOM 6458 C C . PHE B 1 181 ? -10.383 0.36 -9.062 1 96.06 181 PHE B C 1
ATOM 6460 O O . PHE B 1 181 ? -10.922 1.369 -8.609 1 96.06 181 PHE B O 1
ATOM 6467 N N . ARG B 1 182 ? -9.148 0.409 -9.484 1 93.69 182 ARG B N 1
ATOM 6468 C CA . ARG B 1 182 ? -8.445 1.683 -9.617 1 93.69 182 ARG B CA 1
ATOM 6469 C C . ARG B 1 182 ? -9.055 2.525 -10.734 1 93.69 182 ARG B C 1
ATOM 6471 O O . ARG B 1 182 ? -8.875 3.744 -10.766 1 93.69 182 ARG B O 1
ATOM 6478 N N . TRP B 1 183 ? -9.68 1.84 -11.688 1 95.88 183 TRP B N 1
ATOM 6479 C CA . TRP B 1 183 ? -10.25 2.51 -12.852 1 95.88 183 TRP B CA 1
ATOM 6480 C C . TRP B 1 183 ? -11.688 2.941 -12.586 1 95.88 183 TRP B C 1
ATOM 6482 O O . TRP B 1 183 ? -12.539 2.111 -12.258 1 95.88 183 TRP B O 1
ATOM 6492 N N . PRO B 1 184 ? -12.023 4.207 -12.82 1 94.06 184 PRO B N 1
ATOM 6493 C CA . PRO B 1 184 ? -13.398 4.684 -12.633 1 94.06 184 PRO B CA 1
ATOM 6494 C C . PRO B 1 184 ? -14.414 3.914 -13.477 1 94.06 184 PRO B C 1
ATOM 6496 O O . PRO B 1 184 ? -15.586 3.84 -13.117 1 94.06 184 PRO B O 1
ATOM 6499 N N . ALA B 1 185 ? -13.953 3.287 -14.477 1 94.62 185 ALA B N 1
ATOM 6500 C CA . ALA B 1 185 ? -14.805 2.547 -15.406 1 94.62 185 ALA B CA 1
ATOM 6501 C C . ALA B 1 185 ? -15.539 1.416 -14.688 1 94.62 185 ALA B C 1
ATOM 6503 O O . ALA B 1 185 ? -16.562 0.924 -15.18 1 94.62 185 ALA B O 1
ATOM 6504 N N . PHE B 1 186 ? -15.117 0.991 -13.477 1 97.5 186 PHE B N 1
ATOM 6505 C CA . PHE B 1 186 ? -15.703 -0.174 -12.82 1 97.5 186 PHE B CA 1
ATOM 6506 C C . PHE B 1 186 ? -16.422 0.227 -11.539 1 97.5 186 PHE B C 1
ATOM 6508 O O . PHE B 1 186 ? -16.734 -0.625 -10.703 1 97.5 186 PHE B O 1
ATOM 6515 N N . LYS B 1 187 ? -16.688 1.473 -11.344 1 95.5 187 LYS B N 1
ATOM 6516 C CA . LYS B 1 187 ? -17.344 1.974 -10.141 1 95.5 187 LYS B CA 1
ATOM 6517 C C . LYS B 1 187 ? -18.703 1.31 -9.938 1 95.5 187 LYS B C 1
ATOM 6519 O O . LYS B 1 187 ? -19.062 0.971 -8.805 1 95.5 187 LYS B O 1
ATOM 6524 N N . GLN B 1 188 ? -19.422 1.007 -10.977 1 96.19 188 GLN B N 1
ATOM 6525 C CA . GLN B 1 188 ? -20.797 0.541 -10.898 1 96.19 188 GLN B CA 1
ATOM 6526 C C . GLN B 1 188 ? -20.859 -0.926 -10.484 1 96.19 188 GLN B C 1
ATOM 6528 O O . GLN B 1 188 ? -21.938 -1.43 -10.125 1 96.19 188 GLN B O 1
ATOM 6533 N N . VAL B 1 189 ? -19.719 -1.644 -10.555 1 98.44 189 VAL B N 1
ATOM 6534 C CA . VAL B 1 189 ? -19.734 -3.066 -10.234 1 98.44 189 VAL B CA 1
ATOM 6535 C C . VAL B 1 189 ? -18.969 -3.312 -8.93 1 98.44 189 VAL B C 1
ATOM 6537 O O . VAL B 1 189 ? -18.672 -4.457 -8.594 1 98.44 189 VAL B O 1
ATOM 6540 N N . HIS B 1 190 ? -18.656 -2.264 -8.195 1 98.31 190 HIS B N 1
ATOM 6541 C CA . HIS B 1 190 ? -17.797 -2.355 -7.031 1 98.31 190 HIS B CA 1
ATOM 6542 C C . HIS B 1 190 ? -18.594 -2.336 -5.738 1 98.31 190 HIS B C 1
ATOM 6544 O O . HIS B 1 190 ? -19.375 -1.408 -5.496 1 98.31 190 HIS B O 1
ATOM 6550 N N . ASP B 1 191 ? -18.453 -3.352 -4.879 1 98 191 ASP B N 1
ATOM 6551 C CA . ASP B 1 191 ? -19.031 -3.354 -3.537 1 98 191 ASP B CA 1
ATOM 6552 C C . ASP B 1 191 ? -18.078 -2.701 -2.531 1 98 191 ASP B C 1
ATOM 6554 O O . ASP B 1 191 ? -18.141 -1.489 -2.316 1 98 191 ASP B O 1
ATOM 6558 N N . THR B 1 192 ? -17.125 -3.404 -2.051 1 96.81 192 THR B N 1
ATOM 6559 C CA . THR B 1 192 ? -16.062 -2.914 -1.188 1 96.81 192 THR B CA 1
ATOM 6560 C C . THR B 1 192 ? -14.805 -3.779 -1.33 1 96.81 192 THR B C 1
ATOM 6562 O O . THR B 1 192 ? -14.898 -4.965 -1.657 1 96.81 192 THR B O 1
ATOM 6565 N N . GLY B 1 193 ? -13.688 -3.193 -1.173 1 95.69 193 GLY B N 1
ATOM 6566 C CA . GLY B 1 193 ? -12.453 -3.943 -1.342 1 95.69 193 GLY B CA 1
ATOM 6567 C C . GLY B 1 193 ? -12.266 -4.469 -2.752 1 95.69 193 GLY B C 1
ATOM 6568 O O . GLY B 1 193 ? -12.328 -3.707 -3.719 1 95.69 193 GLY B O 1
ATOM 6569 N N . ASP B 1 194 ? -12.086 -5.746 -2.85 1 97.56 194 ASP B N 1
ATOM 6570 C CA . ASP B 1 194 ? -11.867 -6.402 -4.133 1 97.56 194 ASP B CA 1
ATOM 6571 C C . ASP B 1 194 ? -13.102 -7.195 -4.559 1 97.56 194 ASP B C 1
ATOM 6573 O O . ASP B 1 194 ? -13.008 -8.117 -5.367 1 97.56 194 ASP B O 1
ATOM 6577 N N . ILE B 1 195 ? -14.25 -6.832 -4.027 1 98.5 195 ILE B N 1
ATOM 6578 C CA . ILE B 1 195 ? -15.453 -7.645 -4.172 1 98.5 195 ILE B CA 1
ATOM 6579 C C . ILE B 1 195 ? -16.422 -6.965 -5.137 1 98.5 195 ILE B C 1
ATOM 6581 O O . ILE B 1 195 ? -16.641 -5.758 -5.051 1 98.5 195 ILE B O 1
ATOM 6585 N N . LEU B 1 196 ? -17.016 -7.676 -6.02 1 98.75 196 LEU B N 1
ATOM 6586 C CA . LEU B 1 196 ? -18.031 -7.203 -6.953 1 98.75 196 LEU B CA 1
ATOM 6587 C C . LEU B 1 196 ? -19.344 -6.918 -6.238 1 98.75 196 LEU B C 1
ATOM 6589 O O . LEU B 1 196 ? -19.656 -7.551 -5.223 1 98.75 196 LEU B O 1
ATOM 6593 N N . LEU B 1 197 ? -20.047 -5.992 -6.773 1 98.62 197 LEU B N 1
ATOM 6594 C CA . LEU B 1 197 ? -21.375 -5.656 -6.266 1 98.62 197 LEU B CA 1
ATOM 6595 C C . LEU B 1 197 ? -22.406 -6.691 -6.711 1 98.62 197 LEU B C 1
ATOM 6597 O O . LEU B 1 197 ? -22.922 -6.629 -7.832 1 98.62 197 LEU B O 1
ATOM 6601 N N . CYS B 1 198 ? -22.781 -7.586 -5.836 1 98.31 198 CYS B N 1
ATOM 6602 C CA . CYS B 1 198 ? -23.797 -8.594 -6.121 1 98.31 198 CYS B CA 1
ATOM 6603 C C . CYS B 1 198 ? -25.156 -7.957 -6.348 1 98.31 198 CYS B C 1
ATOM 6605 O O . CYS B 1 198 ? -25.484 -6.938 -5.734 1 98.31 198 CYS B O 1
ATOM 6607 N N . GLY B 1 199 ? -25.938 -8.516 -7.191 1 97.06 199 GLY B N 1
ATOM 6608 C CA . GLY B 1 199 ? -27.281 -8.031 -7.445 1 97.06 199 GLY B CA 1
ATOM 6609 C C . GLY B 1 199 ? -27.344 -6.973 -8.531 1 97.06 199 GLY B C 1
ATOM 6610 O O . GLY B 1 199 ? -28.422 -6.637 -9.023 1 97.06 199 GLY B O 1
ATOM 6611 N N . SER B 1 200 ? -26.234 -6.438 -8.93 1 96.69 200 SER B N 1
ATOM 6612 C CA . SER B 1 200 ? -26.172 -5.414 -9.969 1 96.69 200 SER B CA 1
ATOM 6613 C C . SER B 1 200 ? -26.188 -6.043 -11.359 1 96.69 200 SER B C 1
ATOM 6615 O O . SER B 1 200 ? -25.438 -6.977 -11.633 1 96.69 200 SER B O 1
ATOM 6617 N N . ASP B 1 201 ? -27.016 -5.5 -12.281 1 97.81 201 ASP B N 1
ATOM 6618 C CA . ASP B 1 201 ? -27.062 -5.977 -13.664 1 97.81 201 ASP B CA 1
ATOM 6619 C C . ASP B 1 201 ? -25.719 -5.762 -14.352 1 97.81 201 ASP B C 1
ATOM 6621 O O . ASP B 1 201 ? -25.281 -6.598 -15.156 1 97.81 201 ASP B O 1
ATOM 6625 N N . ASP B 1 202 ? -25.062 -4.672 -14 1 98.38 202 ASP B N 1
ATOM 6626 C CA . ASP B 1 202 ? -23.766 -4.371 -14.594 1 98.38 202 ASP B CA 1
ATOM 6627 C C . ASP B 1 202 ? -22.719 -5.418 -14.203 1 98.38 202 ASP B C 1
ATOM 6629 O O . ASP B 1 202 ? -21.844 -5.766 -15 1 98.38 202 ASP B O 1
ATOM 6633 N N . THR B 1 203 ? -22.844 -5.879 -12.984 1 98.69 203 THR B N 1
ATOM 6634 C CA . THR B 1 203 ? -21.938 -6.926 -12.523 1 98.69 203 THR B CA 1
ATOM 6635 C C . THR B 1 203 ? -22.109 -8.195 -13.352 1 98.69 203 THR B C 1
ATOM 6637 O O . THR B 1 203 ? -21.125 -8.781 -13.805 1 98.69 203 THR B O 1
ATOM 6640 N N . TYR B 1 204 ? -23.312 -8.625 -13.602 1 98.81 204 TYR B N 1
ATOM 6641 C CA . TYR B 1 204 ? -23.562 -9.867 -14.32 1 98.81 204 TYR B CA 1
ATOM 6642 C C . TYR B 1 204 ? -23.266 -9.719 -15.805 1 98.81 204 TYR B C 1
ATOM 6644 O O . TYR B 1 204 ? -22.828 -10.672 -16.453 1 98.81 204 TYR B O 1
ATOM 6652 N N . LYS B 1 205 ? -23.391 -8.453 -16.344 1 98.75 205 LYS B N 1
ATOM 6653 C CA . LYS B 1 205 ? -22.922 -8.203 -17.703 1 98.75 205 LYS B CA 1
ATOM 6654 C C . LYS B 1 205 ? -21.406 -8.391 -17.812 1 98.75 205 LYS B C 1
ATOM 6656 O O . LYS B 1 205 ? -20.922 -8.969 -18.781 1 98.75 205 LYS B O 1
ATOM 6661 N N . LEU B 1 206 ? -20.688 -7.895 -16.859 1 98.81 206 LEU B N 1
ATOM 6662 C CA . LEU B 1 206 ? -19.234 -8.062 -16.828 1 98.81 206 LEU B CA 1
ATOM 6663 C C . LEU B 1 206 ? -18.859 -9.539 -16.719 1 98.81 206 LEU B C 1
ATOM 6665 O O . LEU B 1 206 ? -18.016 -10.031 -17.484 1 98.81 206 LEU B O 1
ATOM 6669 N N . ILE B 1 207 ? -19.516 -10.281 -15.805 1 98.88 207 ILE B N 1
ATOM 6670 C CA . ILE B 1 207 ? -19.219 -11.695 -15.602 1 98.88 207 ILE B CA 1
ATOM 6671 C C . ILE B 1 207 ? -19.516 -12.469 -16.875 1 98.88 207 ILE B C 1
ATOM 6673 O O . ILE B 1 207 ? -18.75 -13.352 -17.266 1 98.88 207 ILE B O 1
ATOM 6677 N N . GLU B 1 208 ? -20.641 -12.172 -17.5 1 98.88 208 GLU B N 1
ATOM 6678 C CA . GLU B 1 208 ? -20.969 -12.852 -18.75 1 98.88 208 GLU B CA 1
ATOM 6679 C C . GLU B 1 208 ? -19.906 -12.578 -19.812 1 98.88 208 GLU B C 1
ATOM 6681 O O . GLU B 1 208 ? -19.531 -13.484 -20.562 1 98.88 208 GLU B O 1
ATOM 6686 N N . ALA B 1 209 ? -19.469 -11.305 -19.906 1 98.81 209 ALA B N 1
ATOM 6687 C CA . ALA B 1 209 ? -18.422 -10.969 -20.859 1 98.81 209 ALA B CA 1
ATOM 6688 C C . ALA B 1 209 ? -17.141 -11.758 -20.578 1 98.81 209 ALA B C 1
ATOM 6690 O O . ALA B 1 209 ? -16.453 -12.203 -21.5 1 98.81 209 ALA B O 1
ATOM 6691 N N . MET B 1 210 ? -16.812 -11.922 -19.328 1 98.88 210 MET B N 1
ATOM 6692 C CA . MET B 1 210 ? -15.648 -12.711 -18.922 1 98.88 210 MET B CA 1
ATOM 6693 C C . MET B 1 210 ? -15.797 -14.164 -19.375 1 98.88 210 MET B C 1
ATOM 6695 O O . MET B 1 210 ? -14.898 -14.711 -20.016 1 98.88 210 MET B O 1
ATOM 6699 N N . ILE B 1 211 ? -16.906 -14.789 -19.047 1 98.81 211 ILE B N 1
ATOM 6700 C CA . ILE B 1 211 ? -17.156 -16.203 -19.344 1 98.81 211 ILE B CA 1
ATOM 6701 C C . ILE B 1 211 ? -17.203 -16.406 -20.859 1 98.81 211 ILE B C 1
ATOM 6703 O O . ILE B 1 211 ? -16.672 -17.391 -21.375 1 98.81 211 ILE B O 1
ATOM 6707 N N . ARG B 1 212 ? -17.812 -15.477 -21.531 1 98.56 212 ARG B N 1
ATOM 6708 C CA . ARG B 1 212 ? -17.859 -15.547 -23 1 98.56 212 ARG B CA 1
ATOM 6709 C C . ARG B 1 212 ? -16.469 -15.555 -23.594 1 98.56 212 ARG B C 1
ATOM 6711 O O . ARG B 1 212 ? -16.188 -16.312 -24.531 1 98.56 212 ARG B O 1
ATOM 6718 N N . THR B 1 213 ? -15.578 -14.75 -23.062 1 98.44 213 THR B N 1
ATOM 6719 C CA . THR B 1 213 ? -14.203 -14.711 -23.547 1 98.44 213 THR B CA 1
ATOM 6720 C C . THR B 1 213 ? -13.562 -16.094 -23.484 1 98.44 213 THR B C 1
ATOM 6722 O O . THR B 1 213 ? -12.969 -16.547 -24.453 1 98.44 213 THR B O 1
ATOM 6725 N N . TRP B 1 214 ? -13.719 -16.75 -22.406 1 98.31 214 TRP B N 1
ATOM 6726 C CA . TRP B 1 214 ? -13.078 -18.047 -22.203 1 98.31 214 TRP B CA 1
ATOM 6727 C C . TRP B 1 214 ? -13.781 -19.125 -23.016 1 98.31 214 TRP B C 1
ATOM 6729 O O . TRP B 1 214 ? -13.141 -20.062 -23.516 1 98.31 214 TRP B O 1
ATOM 6739 N N . SER B 1 215 ? -15.133 -19 -23.188 1 98.38 215 SER B N 1
ATOM 6740 C CA . SER B 1 215 ? -15.867 -19.953 -24 1 98.38 215 SER B CA 1
ATOM 6741 C C . SER B 1 215 ? -15.438 -19.891 -25.469 1 98.38 215 SER B C 1
ATOM 6743 O O . SER B 1 215 ? -15.508 -20.875 -26.188 1 98.38 215 SER B O 1
ATOM 6745 N N . GLU B 1 216 ? -14.898 -18.734 -25.844 1 98.12 216 GLU B N 1
ATOM 6746 C CA . GLU B 1 216 ? -14.516 -18.531 -27.234 1 98.12 216 GLU B CA 1
ATOM 6747 C C . GLU B 1 216 ? -13.031 -18.812 -27.453 1 98.12 216 GLU B C 1
ATOM 6749 O O . GLU B 1 216 ? -12.562 -18.875 -28.594 1 98.12 216 GLU B O 1
ATOM 6754 N N . THR B 1 217 ? -12.297 -19.031 -26.375 1 98.25 217 THR B N 1
ATOM 6755 C CA . THR B 1 217 ? -10.852 -19.156 -26.531 1 98.25 217 THR B CA 1
ATOM 6756 C C . THR B 1 217 ? -10.367 -20.547 -26.094 1 98.25 217 THR B C 1
ATOM 6758 O O . THR B 1 217 ? -9.445 -21.094 -26.688 1 98.25 217 THR B O 1
ATOM 6761 N N . PHE B 1 218 ? -10.938 -21.141 -25.109 1 98.44 218 PHE B N 1
ATOM 6762 C CA . PHE B 1 218 ? -10.57 -22.469 -24.641 1 98.44 218 PHE B CA 1
ATOM 6763 C C . PHE B 1 218 ? -11.594 -23.516 -25.094 1 98.44 218 PHE B C 1
ATOM 6765 O O . PHE B 1 218 ? -12.797 -23.219 -25.141 1 98.44 218 PHE B O 1
ATOM 6772 N N . LYS B 1 219 ? -11.203 -24.719 -25.281 1 97.94 219 LYS B N 1
ATOM 6773 C CA . LYS B 1 219 ? -12.086 -25.828 -25.656 1 97.94 219 LYS B CA 1
ATOM 6774 C C . LYS B 1 219 ? -12.789 -26.391 -24.438 1 97.94 219 LYS B C 1
ATOM 6776 O O . LYS B 1 219 ? -13.914 -26.891 -24.531 1 97.94 219 LYS B O 1
ATOM 6781 N N . SER B 1 220 ? -12.141 -26.281 -23.297 1 98.25 220 SER B N 1
ATOM 6782 C CA . SER B 1 220 ? -12.688 -26.844 -22.062 1 98.25 220 SER B CA 1
ATOM 6783 C C . SER B 1 220 ? -14.094 -26.328 -21.797 1 98.25 220 SER B C 1
ATOM 6785 O O . SER B 1 220 ? -14.406 -25.172 -22.109 1 98.25 220 SER B O 1
ATOM 6787 N N . ARG B 1 221 ? -14.914 -27.109 -21.219 1 98.38 221 ARG B N 1
ATOM 6788 C CA . ARG B 1 221 ? -16.25 -26.703 -20.781 1 98.38 221 ARG B CA 1
ATOM 6789 C C . ARG B 1 221 ? -16.422 -26.922 -19.281 1 98.38 221 ARG B C 1
ATOM 6791 O O . ARG B 1 221 ? -17.547 -27.094 -18.812 1 98.38 221 ARG B O 1
ATOM 6798 N N . VAL B 1 222 ? -15.344 -27 -18.625 1 98.19 222 VAL B N 1
ATOM 6799 C CA . VAL B 1 222 ? -15.242 -26.875 -17.172 1 98.19 222 VAL B CA 1
ATOM 6800 C C . VAL B 1 222 ? -14.594 -25.547 -16.812 1 98.19 222 VAL B C 1
ATOM 6802 O O . VAL B 1 222 ? -13.68 -25.078 -17.5 1 98.19 222 VAL B O 1
ATOM 6805 N N . ILE B 1 223 ? -15.094 -24.875 -15.758 1 98.69 223 ILE B N 1
ATOM 6806 C CA . ILE B 1 223 ? -14.555 -23.562 -15.406 1 98.69 223 ILE B CA 1
ATOM 6807 C C . ILE B 1 223 ? -14.484 -23.438 -13.883 1 98.69 223 ILE B C 1
ATOM 6809 O O . ILE B 1 223 ? -15.367 -23.906 -13.172 1 98.69 223 ILE B O 1
ATOM 6813 N N . ASN B 1 224 ? -13.398 -22.938 -13.336 1 98.81 224 ASN B N 1
ATOM 6814 C CA . ASN B 1 224 ? -13.305 -22.5 -11.945 1 98.81 224 ASN B CA 1
ATOM 6815 C C . ASN B 1 224 ? -13.719 -21.047 -11.781 1 98.81 224 ASN B C 1
ATOM 6817 O O . ASN B 1 224 ? -13.047 -20.141 -12.281 1 98.81 224 ASN B O 1
ATOM 6821 N N . ILE B 1 225 ? -14.742 -20.781 -10.945 1 98.69 225 ILE B N 1
ATOM 6822 C CA . ILE B 1 225 ? -15.352 -19.453 -10.906 1 98.69 225 ILE B CA 1
ATOM 6823 C C . ILE B 1 225 ? -14.891 -18.719 -9.656 1 98.69 225 ILE B C 1
ATOM 6825 O O . ILE B 1 225 ? -15.359 -17.609 -9.367 1 98.69 225 ILE B O 1
ATOM 6829 N N . GLY B 1 226 ? -13.945 -19.281 -8.906 1 98.12 226 GLY B N 1
ATOM 6830 C CA . GLY B 1 226 ? -13.352 -18.656 -7.738 1 98.12 226 GLY B CA 1
ATOM 6831 C C . GLY B 1 226 ? -14.312 -18.531 -6.57 1 98.12 226 GLY B C 1
ATOM 6832 O O . GLY B 1 226 ? -14.68 -19.516 -5.949 1 98.12 226 GLY B O 1
ATOM 6833 N N . MET B 1 227 ? -14.711 -17.391 -6.195 1 97.38 227 MET B N 1
ATOM 6834 C CA . MET B 1 227 ? -15.703 -17 -5.199 1 97.38 227 MET B CA 1
ATOM 6835 C C . MET B 1 227 ? -15.203 -17.297 -3.789 1 97.38 227 MET B C 1
ATOM 6837 O O . MET B 1 227 ? -15.992 -17.672 -2.914 1 97.38 227 MET B O 1
ATOM 6841 N N . ASP B 1 228 ? -13.867 -17.172 -3.576 1 94.62 228 ASP B N 1
ATOM 6842 C CA . ASP B 1 228 ? -13.305 -17.469 -2.262 1 94.62 228 ASP B CA 1
ATOM 6843 C C . ASP B 1 228 ? -12.977 -16.188 -1.502 1 94.62 228 ASP B C 1
ATOM 6845 O O . ASP B 1 228 ? -12.961 -15.102 -2.084 1 94.62 228 ASP B O 1
ATOM 6849 N N . GLU B 1 229 ? -12.805 -16.234 -0.237 1 91.94 229 GLU B N 1
ATOM 6850 C CA . GLU B 1 229 ? -12.281 -15.25 0.701 1 91.94 229 GLU B CA 1
ATOM 6851 C C . GLU B 1 229 ? -12.992 -13.906 0.537 1 91.94 229 GLU B C 1
ATOM 6853 O O . GLU B 1 229 ? -12.352 -12.852 0.577 1 91.94 229 GLU B O 1
ATOM 6858 N N . ALA B 1 230 ? -14.25 -13.914 0.238 1 94.19 230 ALA B N 1
ATOM 6859 C CA . ALA B 1 230 ? -15.078 -12.719 0.147 1 94.19 230 ALA B CA 1
ATOM 6860 C C . ALA B 1 230 ? -15.742 -12.406 1.486 1 94.19 230 ALA B C 1
ATOM 6862 O O . ALA B 1 230 ? -16.969 -12.258 1.562 1 94.19 230 ALA B O 1
ATOM 6863 N N . GLU B 1 231 ? -14.93 -12.172 2.461 1 91.19 231 GLU B N 1
ATOM 6864 C CA . GLU B 1 231 ? -15.398 -12.039 3.838 1 91.19 231 GLU B CA 1
ATOM 6865 C C . GLU B 1 231 ? -16.297 -10.82 3.996 1 91.19 231 GLU B C 1
ATOM 6867 O O . GLU B 1 231 ? -17.219 -10.828 4.828 1 91.19 231 GLU B O 1
ATOM 6872 N N . MET B 1 232 ? -16.125 -9.812 3.152 1 94.75 232 MET B N 1
ATOM 6873 C CA . MET B 1 232 ? -16.828 -8.547 3.316 1 94.75 232 MET B CA 1
ATOM 6874 C C . MET B 1 232 ? -17.984 -8.43 2.332 1 94.75 232 MET B C 1
ATOM 6876 O O . MET B 1 232 ? -18.5 -7.34 2.107 1 94.75 232 MET B O 1
ATOM 6880 N N . ILE B 1 233 ? -18.375 -9.555 1.775 1 96.31 233 ILE B N 1
ATOM 6881 C CA . ILE B 1 233 ? -19.453 -9.562 0.798 1 96.31 233 ILE B CA 1
ATOM 6882 C C . ILE B 1 233 ? -20.703 -8.898 1.395 1 96.31 233 ILE B C 1
ATOM 6884 O O . ILE B 1 233 ? -21.078 -9.195 2.529 1 96.31 233 ILE B O 1
ATOM 6888 N N . GLY B 1 234 ? -21.266 -7.934 0.673 1 96.56 234 GLY B N 1
ATOM 6889 C CA . GLY B 1 234 ? -22.531 -7.324 1.038 1 96.56 234 GLY B CA 1
ATOM 6890 C C . GLY B 1 234 ? -22.391 -6.242 2.092 1 96.56 234 GLY B C 1
ATOM 6891 O O . GLY B 1 234 ? -23.391 -5.73 2.602 1 96.56 234 GLY B O 1
ATOM 6892 N N . ARG B 1 235 ? -21.172 -5.84 2.361 1 96.31 235 ARG B N 1
ATOM 6893 C CA . ARG B 1 235 ? -20.984 -4.945 3.498 1 96.31 235 ARG B CA 1
ATOM 6894 C C . ARG B 1 235 ? -20.609 -3.543 3.035 1 96.31 235 ARG B C 1
ATOM 6896 O O . ARG B 1 235 ? -20.453 -2.631 3.852 1 96.31 235 ARG B O 1
ATOM 6903 N N . GLY B 1 236 ? -20.453 -3.291 1.725 1 95.88 236 GLY B N 1
ATOM 6904 C CA . GLY B 1 236 ? -20.125 -1.992 1.164 1 95.88 236 GLY B CA 1
ATOM 6905 C C . GLY B 1 236 ? -21.281 -1.332 0.451 1 95.88 236 GLY B C 1
ATOM 6906 O O . GLY B 1 236 ? -22.328 -1.071 1.06 1 95.88 236 GLY B O 1
ATOM 6907 N N . ALA B 1 237 ? -21.141 -1.092 -0.807 1 96.25 237 ALA B N 1
ATOM 6908 C CA . ALA B 1 237 ? -22.172 -0.463 -1.637 1 96.25 237 ALA B CA 1
ATOM 6909 C C . ALA B 1 237 ? -23.469 -1.273 -1.62 1 96.25 237 ALA B C 1
ATOM 6911 O O . ALA B 1 237 ? -24.562 -0.709 -1.684 1 96.25 237 ALA B O 1
ATOM 6912 N N . TYR B 1 238 ? -23.359 -2.586 -1.541 1 97.19 238 TYR B N 1
ATOM 6913 C CA . TYR B 1 238 ? -24.547 -3.441 -1.47 1 97.19 238 TYR B CA 1
ATOM 6914 C C . TYR B 1 238 ? -25.438 -3.037 -0.306 1 97.19 238 TYR B C 1
ATOM 6916 O O . TYR B 1 238 ? -26.641 -2.869 -0.476 1 97.19 238 TYR B O 1
ATOM 6924 N N . LEU B 1 239 ? -24.797 -2.943 0.847 1 95.31 239 LEU B N 1
ATOM 6925 C CA . LEU B 1 239 ? -25.547 -2.592 2.049 1 95.31 239 LEU B CA 1
ATOM 6926 C C . LEU B 1 239 ? -26.234 -1.246 1.879 1 95.31 239 LEU B C 1
ATOM 6928 O O . LEU B 1 239 ? -27.375 -1.071 2.326 1 95.31 239 LEU B O 1
ATOM 6932 N N . ASN B 1 240 ? -25.594 -0.27 1.239 1 91.81 240 ASN B N 1
ATOM 6933 C CA . ASN B 1 240 ? -26.156 1.052 0.991 1 91.81 240 ASN B CA 1
ATOM 6934 C C . ASN B 1 240 ? -27.344 0.98 0.04 1 91.81 240 ASN B C 1
ATOM 6936 O O . ASN B 1 240 ? -28.344 1.693 0.222 1 91.81 240 ASN B O 1
ATOM 6940 N N . GLN B 1 241 ? -27.25 0.14 -0.937 1 93.75 241 GLN B N 1
ATOM 6941 C CA . GLN B 1 241 ? -28.219 0.141 -2.033 1 93.75 241 GLN B CA 1
ATOM 6942 C C . GLN B 1 241 ? -29.375 -0.804 -1.744 1 93.75 241 GLN B C 1
ATOM 6944 O O . GLN B 1 241 ? -30.531 -0.519 -2.109 1 93.75 241 GLN B O 1
ATOM 6949 N N . PHE B 1 242 ? -29.062 -1.979 -1.057 1 95.56 242 PHE B N 1
ATOM 6950 C CA . PHE B 1 242 ? -30.078 -3.02 -0.968 1 95.56 242 PHE B CA 1
ATOM 6951 C C . PHE B 1 242 ? -30.453 -3.287 0.484 1 95.56 242 PHE B C 1
ATOM 6953 O O . PHE B 1 242 ? -31.406 -4.02 0.758 1 95.56 242 PHE B O 1
ATOM 6960 N N . GLY B 1 243 ? -29.766 -2.707 1.451 1 94.56 243 GLY B N 1
ATOM 6961 C CA . GLY B 1 243 ? -30 -2.986 2.859 1 94.56 243 GLY B CA 1
ATOM 6962 C C . GLY B 1 243 ? -29.312 -4.25 3.342 1 94.56 243 GLY B C 1
ATOM 6963 O O . GLY B 1 243 ? -28.656 -4.934 2.564 1 94.56 243 GLY B O 1
ATOM 6964 N N . TYR B 1 244 ? -29.5 -4.602 4.613 1 95.38 244 TYR B N 1
ATOM 6965 C CA . TYR B 1 244 ? -28.812 -5.727 5.234 1 95.38 244 TYR B CA 1
ATOM 6966 C C . TYR B 1 244 ? -29.469 -7.047 4.844 1 95.38 244 TYR B C 1
ATOM 6968 O O . TYR B 1 244 ? -30.688 -7.168 4.852 1 95.38 244 TYR B O 1
ATOM 6976 N N . GLU B 1 245 ? -28.703 -7.957 4.449 1 94.75 245 GLU B N 1
ATOM 6977 C CA . GLU B 1 245 ? -29.047 -9.359 4.234 1 94.75 245 GLU B CA 1
ATOM 6978 C C . GLU B 1 245 ? -27.938 -10.281 4.742 1 94.75 245 GLU B C 1
ATOM 6980 O O . GLU B 1 245 ? -26.766 -9.898 4.781 1 94.75 245 GLU B O 1
ATOM 6985 N N . GLU B 1 246 ? -28.359 -11.484 5.129 1 90.19 246 GLU B N 1
ATOM 6986 C CA . GLU B 1 246 ? -27.344 -12.445 5.527 1 90.19 246 GLU B CA 1
ATOM 6987 C C . GLU B 1 246 ? -26.391 -12.766 4.371 1 90.19 246 GLU B C 1
ATOM 6989 O O . GLU B 1 246 ? -26.844 -12.93 3.232 1 90.19 246 GLU B O 1
ATOM 6994 N N . ARG B 1 247 ? -25.219 -12.883 4.656 1 92.81 247 ARG B N 1
ATOM 6995 C CA . ARG B 1 247 ? -24.188 -13.07 3.65 1 92.81 247 ARG B CA 1
ATOM 6996 C C . ARG B 1 247 ? -24.422 -14.352 2.854 1 92.81 247 ARG B C 1
ATOM 6998 O O . ARG B 1 247 ? -24.203 -14.383 1.643 1 92.81 247 ARG B O 1
ATOM 7005 N N . ILE B 1 248 ? -24.828 -15.383 3.51 1 88.62 248 ILE B N 1
ATOM 7006 C CA . ILE B 1 248 ? -25.031 -16.672 2.85 1 88.62 248 ILE B CA 1
ATOM 7007 C C . ILE B 1 248 ? -26.125 -16.547 1.786 1 88.62 248 ILE B C 1
ATOM 7009 O O . ILE B 1 248 ? -26.062 -17.188 0.74 1 88.62 248 ILE B O 1
ATOM 7013 N N . ASP B 1 249 ? -27.109 -15.703 2.059 1 93.38 249 ASP B N 1
ATOM 7014 C CA . ASP B 1 249 ? -28.188 -15.508 1.097 1 93.38 249 ASP B CA 1
ATOM 7015 C C . ASP B 1 249 ? -27.703 -14.727 -0.125 1 93.38 249 ASP B C 1
ATOM 7017 O O . ASP B 1 249 ? -28.094 -15.031 -1.255 1 93.38 249 ASP B O 1
ATOM 7021 N N . ILE B 1 250 ? -26.875 -13.719 0.147 1 95.88 250 ILE B N 1
ATOM 7022 C CA . ILE B 1 250 ? -26.281 -12.945 -0.942 1 95.88 250 ILE B CA 1
ATOM 7023 C C . ILE B 1 250 ? -25.422 -13.859 -1.817 1 95.88 250 ILE B C 1
ATOM 7025 O O . ILE B 1 250 ? -25.531 -13.828 -3.047 1 95.88 250 ILE B O 1
ATOM 7029 N N . MET B 1 251 ? -24.641 -14.703 -1.202 1 93.81 251 MET B N 1
ATOM 7030 C CA . MET B 1 251 ? -23.75 -15.617 -1.9 1 93.81 251 MET B CA 1
ATOM 7031 C C . MET B 1 251 ? -24.531 -16.625 -2.738 1 93.81 251 MET B C 1
ATOM 7033 O O . MET B 1 251 ? -24.156 -16.922 -3.875 1 93.81 251 MET B O 1
ATOM 7037 N N . GLU B 1 252 ? -25.609 -17.172 -2.137 1 93.25 252 GLU B N 1
ATOM 7038 C CA . GLU B 1 252 ? -26.438 -18.156 -2.838 1 93.25 252 GLU B CA 1
ATOM 7039 C C . GLU B 1 252 ? -27.031 -17.547 -4.109 1 93.25 252 GLU B C 1
ATOM 7041 O O . GLU B 1 252 ? -26.969 -18.156 -5.18 1 93.25 252 GLU B O 1
ATOM 7046 N N . ARG B 1 253 ? -27.594 -16.375 -3.99 1 96.44 253 ARG B N 1
ATOM 7047 C CA . ARG B 1 253 ? -28.219 -15.734 -5.145 1 96.44 253 ARG B CA 1
ATOM 7048 C C . ARG B 1 253 ? -27.172 -15.414 -6.215 1 96.44 253 ARG B C 1
ATOM 7050 O O . ARG B 1 253 ? -27.422 -15.617 -7.406 1 96.44 253 ARG B O 1
ATOM 7057 N N . HIS B 1 254 ? -26.062 -14.914 -5.754 1 97.75 254 HIS B N 1
ATOM 7058 C CA . HIS B 1 254 ? -24.984 -14.594 -6.688 1 97.75 254 HIS B CA 1
ATOM 7059 C C . HIS B 1 254 ? -24.484 -15.836 -7.402 1 97.75 254 HIS B C 1
ATOM 7061 O O . HIS B 1 254 ? -24.312 -15.828 -8.625 1 97.75 254 HIS B O 1
ATOM 7067 N N . LEU B 1 255 ? -24.25 -16.906 -6.66 1 97 255 LEU B N 1
ATOM 7068 C CA . LEU B 1 255 ? -23.781 -18.172 -7.23 1 97 255 LEU B CA 1
ATOM 7069 C C . LEU B 1 255 ? -24.75 -18.688 -8.273 1 97 255 LEU B C 1
ATOM 7071 O O . LEU B 1 255 ? -24.344 -19.125 -9.352 1 97 255 LEU B O 1
ATOM 7075 N N . HIS B 1 256 ? -26.062 -18.656 -7.957 1 96.81 256 HIS B N 1
ATOM 7076 C CA . HIS B 1 256 ? -27.062 -19.109 -8.898 1 96.81 256 HIS B CA 1
ATOM 7077 C C . HIS B 1 256 ? -27 -18.328 -10.211 1 96.81 256 HIS B C 1
ATOM 7079 O O . HIS B 1 256 ? -27.094 -18.922 -11.289 1 96.81 256 HIS B O 1
ATOM 7085 N N . ARG B 1 257 ? -26.844 -17.031 -10.07 1 97.94 257 ARG B N 1
ATOM 7086 C CA . ARG B 1 257 ? -26.75 -16.188 -11.258 1 97.94 257 ARG B CA 1
ATOM 7087 C C . ARG B 1 257 ? -25.516 -16.516 -12.078 1 97.94 257 ARG B C 1
ATOM 7089 O O . ARG B 1 257 ? -25.578 -16.578 -13.305 1 97.94 257 ARG B O 1
ATOM 7096 N N . VAL B 1 258 ? -24.391 -16.703 -11.453 1 98.56 258 VAL B N 1
ATOM 7097 C CA . VAL B 1 258 ? -23.141 -17.016 -12.125 1 98.56 258 VAL B CA 1
ATOM 7098 C C . VAL B 1 258 ? -23.25 -18.375 -12.812 1 98.56 258 VAL B C 1
ATOM 7100 O O . VAL B 1 258 ? -22.812 -18.547 -13.953 1 98.56 258 VAL B O 1
ATOM 7103 N N . LEU B 1 259 ? -23.891 -19.391 -12.133 1 98.12 259 LEU B N 1
ATOM 7104 C CA . LEU B 1 259 ? -24.047 -20.719 -12.703 1 98.12 259 LEU B CA 1
ATOM 7105 C C . LEU B 1 259 ? -24.969 -20.688 -13.922 1 98.12 259 LEU B C 1
ATOM 7107 O O . LEU B 1 259 ? -24.75 -21.422 -14.891 1 98.12 259 LEU B O 1
ATOM 7111 N N . GLU B 1 260 ? -25.969 -19.844 -13.812 1 98.06 260 GLU B N 1
ATOM 7112 C CA . GLU B 1 260 ? -26.844 -19.688 -14.977 1 98.06 260 GLU B CA 1
ATOM 7113 C C . GLU B 1 260 ? -26.062 -19.188 -16.188 1 98.06 260 GLU B C 1
ATOM 7115 O O . GLU B 1 260 ? -26.266 -19.672 -17.297 1 98.06 260 GLU B O 1
ATOM 7120 N N . ILE B 1 261 ? -25.203 -18.266 -15.969 1 98.62 261 ILE B N 1
ATOM 7121 C CA . ILE B 1 261 ? -24.375 -17.75 -17.047 1 98.62 261 ILE B CA 1
ATOM 7122 C C . ILE B 1 261 ? -23.438 -18.844 -17.562 1 98.62 261 ILE B C 1
ATOM 7124 O O . ILE B 1 261 ? -23.281 -19.016 -18.766 1 98.62 261 ILE B O 1
ATOM 7128 N N . CYS B 1 262 ? -22.828 -19.578 -16.656 1 98.5 262 CYS B N 1
ATOM 7129 C CA . CYS B 1 262 ? -21.938 -20.672 -17.047 1 98.5 262 CYS B CA 1
ATOM 7130 C C . CYS B 1 262 ? -22.688 -21.688 -17.906 1 98.5 262 CYS B C 1
ATOM 7132 O O . CYS B 1 262 ? -22.188 -22.109 -18.953 1 98.5 262 CYS B O 1
ATOM 7134 N N . GLU B 1 263 ? -23.906 -22.078 -17.5 1 98 263 GLU B N 1
ATOM 7135 C CA . GLU B 1 263 ? -24.703 -23.062 -18.234 1 98 263 GLU B CA 1
ATOM 7136 C C . GLU B 1 263 ? -25.047 -22.562 -19.625 1 98 263 GLU B C 1
ATOM 7138 O O . GLU B 1 263 ? -25.047 -23.328 -20.594 1 98 263 GLU B O 1
ATOM 7143 N N . LYS B 1 264 ? -25.344 -21.312 -19.656 1 98.38 264 LYS B N 1
ATOM 7144 C CA . LYS B 1 264 ? -25.656 -20.703 -20.938 1 98.38 264 LYS B CA 1
ATOM 7145 C C . LYS B 1 264 ? -24.516 -20.922 -21.938 1 98.38 264 LYS B C 1
ATOM 7147 O O . LYS B 1 264 ? -24.766 -21.047 -23.141 1 98.38 264 LYS B O 1
ATOM 7152 N N . TYR B 1 265 ? -23.297 -21.031 -21.5 1 98.31 265 TYR B N 1
ATOM 7153 C CA . TYR B 1 265 ? -22.141 -21.172 -22.375 1 98.31 265 TYR B CA 1
ATOM 7154 C C . TYR B 1 265 ? -21.609 -22.609 -22.344 1 98.31 265 TYR B C 1
ATOM 7156 O O . TYR B 1 265 ? -20.484 -22.859 -22.781 1 98.31 265 TYR B O 1
ATOM 7164 N N . GLY B 1 266 ? -22.344 -23.5 -21.688 1 97.69 266 GLY B N 1
ATOM 7165 C CA . GLY B 1 266 ? -22.047 -24.922 -21.719 1 97.69 266 GLY B CA 1
ATOM 7166 C C . GLY B 1 266 ? -21.031 -25.344 -20.672 1 97.69 266 GLY B C 1
ATOM 7167 O O . GLY B 1 266 ? -20.438 -26.422 -20.766 1 97.69 266 GLY B O 1
ATOM 7168 N N . TYR B 1 267 ? -20.844 -24.547 -19.688 1 98.31 267 TYR B N 1
ATOM 7169 C CA . TYR B 1 267 ? -19.812 -24.844 -18.688 1 98.31 267 TYR B CA 1
ATOM 7170 C C . TYR B 1 267 ? -20.406 -25.578 -17.5 1 98.31 267 TYR B C 1
ATOM 7172 O O . TYR B 1 267 ? -21.531 -25.312 -17.094 1 98.31 267 TYR B O 1
ATOM 7180 N N . THR B 1 268 ? -19.656 -26.562 -16.984 1 97.12 268 THR B N 1
ATOM 7181 C CA . THR B 1 268 ? -19.766 -27 -15.594 1 97.12 268 THR B CA 1
ATOM 7182 C C . THR B 1 268 ? -18.766 -26.281 -14.703 1 97.12 268 THR B C 1
ATOM 7184 O O . THR B 1 268 ? -17.609 -26.109 -15.078 1 97.12 268 THR B O 1
ATOM 7187 N N . ALA B 1 269 ? -19.234 -25.906 -13.539 1 97.75 269 ALA B N 1
ATOM 7188 C CA . ALA B 1 269 ? -18.391 -25 -12.75 1 97.75 269 ALA B CA 1
ATOM 7189 C C . ALA B 1 269 ? -17.828 -25.719 -11.531 1 97.75 269 ALA B C 1
ATOM 7191 O O . ALA B 1 269 ? -18.438 -26.641 -11 1 97.75 269 ALA B O 1
ATOM 7192 N N . MET B 1 270 ? -16.672 -25.359 -11.117 1 97.94 270 MET B N 1
ATOM 7193 C CA . MET B 1 270 ? -16.125 -25.625 -9.789 1 97.94 270 MET B CA 1
ATOM 7194 C C . MET B 1 270 ? -15.852 -24.328 -9.047 1 97.94 270 MET B C 1
ATOM 7196 O O . MET B 1 270 ? -15.727 -23.266 -9.664 1 97.94 270 MET B O 1
ATOM 7200 N N . MET B 1 271 ? -15.859 -24.312 -7.758 1 97.69 271 MET B N 1
ATOM 7201 C CA . MET B 1 271 ? -15.609 -23.141 -6.934 1 97.69 271 MET B CA 1
ATOM 7202 C C . MET B 1 271 ? -14.875 -23.516 -5.648 1 97.69 271 MET B C 1
ATOM 7204 O O . MET B 1 271 ? -14.961 -24.656 -5.195 1 97.69 271 MET B O 1
ATOM 7208 N N . TRP B 1 272 ? -14.141 -22.641 -5.07 1 97.81 272 TRP B N 1
ATOM 7209 C CA . TRP B 1 272 ? -13.523 -22.844 -3.766 1 97.81 272 TRP B CA 1
ATOM 7210 C C . TRP B 1 272 ? -14.578 -22.953 -2.672 1 97.81 272 TRP B C 1
ATOM 7212 O O . TRP B 1 272 ? -15.578 -22.234 -2.691 1 97.81 272 TRP B O 1
ATOM 7222 N N . SER B 1 273 ? -14.359 -23.688 -1.658 1 95.38 273 SER B N 1
ATOM 7223 C CA . SER B 1 273 ? -15.43 -24.094 -0.75 1 95.38 273 SER B CA 1
ATOM 7224 C C . SER B 1 273 ? -15.398 -23.266 0.535 1 95.38 273 SER B C 1
ATOM 7226 O O . SER B 1 273 ? -16.312 -23.359 1.353 1 95.38 273 SER B O 1
ATOM 7228 N N . ASP B 1 274 ? -14.375 -22.438 0.75 1 92.81 274 ASP B N 1
ATOM 7229 C CA . ASP B 1 274 ? -14.094 -21.875 2.066 1 92.81 274 ASP B CA 1
ATOM 7230 C C . ASP B 1 274 ? -15.25 -21.016 2.559 1 92.81 274 ASP B C 1
ATOM 7232 O O . ASP B 1 274 ? -15.578 -21.031 3.746 1 92.81 274 ASP B O 1
ATOM 7236 N N . MET B 1 275 ? -15.844 -20.297 1.664 1 88.19 275 MET B N 1
ATOM 7237 C CA . MET B 1 275 ? -16.891 -19.359 2.082 1 88.19 275 MET B CA 1
ATOM 7238 C C . MET B 1 275 ? -18.062 -20.094 2.73 1 88.19 275 MET B C 1
ATOM 7240 O O . MET B 1 275 ? -18.656 -19.594 3.68 1 88.19 275 MET B O 1
ATOM 7244 N N . PHE B 1 276 ? -18.453 -21.266 2.293 1 86.5 276 PHE B N 1
ATOM 7245 C CA . PHE B 1 276 ? -19.547 -22.031 2.867 1 86.5 276 PHE B CA 1
ATOM 7246 C C . PHE B 1 276 ? -19.219 -22.484 4.281 1 86.5 276 PHE B C 1
ATOM 7248 O O . PHE B 1 276 ? -20.062 -22.422 5.18 1 86.5 276 PHE B O 1
ATOM 7255 N N . PHE B 1 277 ? -18.047 -22.875 4.445 1 86.81 277 PHE B N 1
ATOM 7256 C CA . PHE B 1 277 ? -17.625 -23.328 5.762 1 86.81 277 PHE B CA 1
ATOM 7257 C C . PHE B 1 277 ? -17.484 -22.172 6.734 1 86.81 277 PHE B C 1
ATOM 7259 O O . PHE B 1 277 ? -17.844 -22.281 7.91 1 86.81 277 PHE B O 1
ATOM 7266 N N . LYS B 1 278 ? -16.984 -21.062 6.227 1 83.5 278 LYS B N 1
ATOM 7267 C CA . LYS B 1 278 ? -16.875 -19.875 7.074 1 83.5 278 LYS B CA 1
ATOM 7268 C C . LYS B 1 278 ? -18.266 -19.406 7.508 1 83.5 278 LYS B C 1
ATOM 7270 O O . LYS B 1 278 ? -18.438 -18.953 8.641 1 83.5 278 LYS B O 1
ATOM 7275 N N . MET B 1 279 ? -19.172 -19.516 6.699 1 79.38 279 MET B N 1
ATOM 7276 C CA . MET B 1 279 ? -20.531 -19.078 7.008 1 79.38 279 MET B CA 1
ATOM 7277 C C . MET B 1 279 ? -21.203 -20.016 8 1 79.38 279 MET B C 1
ATOM 7279 O O . MET B 1 279 ? -21.984 -19.594 8.844 1 79.38 279 MET B O 1
ATOM 7283 N N . ILE B 1 280 ? -20.875 -21.266 7.875 1 79.62 280 ILE B N 1
ATOM 7284 C CA . ILE B 1 280 ? -21.438 -22.266 8.773 1 79.62 280 ILE B CA 1
ATOM 7285 C C . ILE B 1 280 ? -20.844 -22.094 10.172 1 79.62 280 ILE B C 1
ATOM 7287 O O . ILE B 1 280 ? -21.547 -22.188 11.172 1 79.62 280 ILE B O 1
ATOM 7291 N N . SER B 1 281 ? -19.578 -21.844 10.227 1 76.62 281 SER B N 1
ATOM 7292 C CA . SER B 1 281 ? -18.859 -21.812 11.5 1 76.62 281 SER B CA 1
ATOM 7293 C C . SER B 1 281 ? -18.906 -20.438 12.133 1 76.62 281 SER B C 1
ATOM 7295 O O . SER B 1 281 ? -18.578 -20.266 13.305 1 76.62 281 SER B O 1
ATOM 7297 N N . GLY B 1 282 ? -19.297 -19.469 11.367 1 69.69 282 GLY B N 1
ATOM 7298 C CA . GLY B 1 282 ? -19.234 -18.094 11.867 1 69.69 282 GLY B CA 1
ATOM 7299 C C . GLY B 1 282 ? -17.875 -17.453 11.664 1 69.69 282 GLY B C 1
ATOM 7300 O O . GLY B 1 282 ? -17.5 -16.547 12.406 1 69.69 282 GLY B O 1
ATOM 7301 N N . GLY B 1 283 ? -17.016 -18.141 10.711 1 71.56 283 GLY B N 1
ATOM 7302 C CA . GLY B 1 283 ? -15.812 -17.406 10.398 1 71.56 283 GLY B CA 1
ATOM 7303 C C . GLY B 1 283 ? -14.594 -18.281 10.203 1 71.56 283 GLY B C 1
ATOM 7304 O O . GLY B 1 283 ? -13.609 -17.875 9.602 1 71.56 283 GLY B O 1
ATOM 7305 N N . GLU B 1 284 ? -14.578 -19.422 10.688 1 73.81 284 GLU B N 1
ATOM 7306 C CA . GLU B 1 284 ? -13.375 -20.234 10.648 1 73.81 284 GLU B CA 1
ATOM 7307 C C . GLU B 1 284 ? -13.492 -21.328 9.586 1 73.81 284 GLU B C 1
ATOM 7309 O O . GLU B 1 284 ? -14.562 -21.906 9.398 1 73.81 284 GLU B O 1
ATOM 7314 N N . TYR B 1 285 ? -12.445 -21.609 8.953 1 74.38 285 TYR B N 1
ATOM 7315 C CA . TYR B 1 285 ? -12.398 -22.609 7.891 1 74.38 285 TYR B CA 1
ATOM 7316 C C . TYR B 1 285 ? -11.922 -23.953 8.414 1 74.38 285 TYR B C 1
ATOM 7318 O O . TYR B 1 285 ? -12.414 -25 7.996 1 74.38 285 TYR B O 1
ATOM 7326 N N . TYR B 1 286 ? -11.016 -23.906 9.492 1 67.12 286 TYR B N 1
ATOM 7327 C CA . TYR B 1 286 ? -10.453 -25.172 9.953 1 67.12 286 TYR B CA 1
ATOM 7328 C C . TYR B 1 286 ? -10.883 -25.469 11.391 1 67.12 286 TYR B C 1
ATOM 7330 O O . TYR B 1 286 ? -11.172 -24.547 12.156 1 67.12 286 TYR B O 1
ATOM 7338 N N . GLY B 1 287 ? -10.883 -26.859 11.812 1 61.06 287 GLY B N 1
ATOM 7339 C CA . GLY B 1 287 ? -10.766 -27.328 13.188 1 61.06 287 GLY B CA 1
ATOM 7340 C C . GLY B 1 287 ? -12.094 -27.359 13.922 1 61.06 287 GLY B C 1
ATOM 7341 O O . GLY B 1 287 ? -12.188 -27.906 15.023 1 61.06 287 GLY B O 1
ATOM 7342 N N . LYS B 1 288 ? -13.078 -26.766 13.25 1 65.62 288 LYS B N 1
ATOM 7343 C CA . LYS B 1 288 ? -14.297 -26.75 14.062 1 65.62 288 LYS B CA 1
ATOM 7344 C C . LYS B 1 288 ? -15.281 -27.828 13.602 1 65.62 288 LYS B C 1
ATOM 7346 O O . LYS B 1 288 ? -15.18 -28.328 12.484 1 65.62 288 LYS B O 1
ATOM 7351 N N . GLU B 1 289 ? -15.836 -28.219 14.578 1 78.12 289 GLU B N 1
ATOM 7352 C CA . GLU B 1 289 ? -16.969 -29.094 14.242 1 78.12 289 GLU B CA 1
ATOM 7353 C C . GLU B 1 289 ? -18.047 -28.328 13.492 1 78.12 289 GLU B C 1
ATOM 7355 O O . GLU B 1 289 ? -18.547 -27.297 13.969 1 78.12 289 GLU B O 1
ATOM 7360 N N . PHE B 1 290 ? -18.234 -28.812 12.273 1 80.38 290 PHE B N 1
ATOM 7361 C CA . PHE B 1 290 ? -19.234 -28.156 11.438 1 80.38 290 PHE B CA 1
ATOM 7362 C C . PHE B 1 290 ? -20.562 -28.891 11.516 1 80.38 290 PHE B C 1
ATOM 7364 O O . PHE B 1 290 ? -20.625 -30.109 11.359 1 80.38 290 PHE B O 1
ATOM 7371 N N . HIS B 1 291 ? -21.531 -28.109 11.938 1 82.62 291 HIS B N 1
ATOM 7372 C CA . HIS B 1 291 ? -22.875 -28.656 11.891 1 82.62 291 HIS B CA 1
ATOM 7373 C C . HIS B 1 291 ? -23.547 -28.328 10.562 1 82.62 291 HIS B C 1
ATOM 7375 O O . HIS B 1 291 ? -24.125 -27.25 10.398 1 82.62 291 HIS B O 1
ATOM 7381 N N . ILE B 1 292 ? -23.531 -29.281 9.648 1 87.5 292 ILE B N 1
ATOM 7382 C CA . ILE B 1 292 ? -24.078 -29.094 8.305 1 87.5 292 ILE B CA 1
ATOM 7383 C C . ILE B 1 292 ? -25.547 -29.5 8.281 1 87.5 292 ILE B C 1
ATOM 7385 O O . ILE B 1 292 ? -25.859 -30.688 8.375 1 87.5 292 ILE B O 1
ATOM 7389 N N . THR B 1 293 ? -26.391 -28.547 8.18 1 85.81 293 THR B N 1
ATOM 7390 C CA . THR B 1 293 ? -27.828 -28.797 8.156 1 85.81 293 THR B CA 1
ATOM 7391 C C . THR B 1 293 ? -28.312 -29.016 6.727 1 85.81 293 THR B C 1
ATOM 7393 O O . THR B 1 293 ? -27.625 -28.656 5.77 1 85.81 293 THR B O 1
ATOM 7396 N N . GLU B 1 294 ? -29.484 -29.531 6.629 1 88.12 294 GLU B N 1
ATOM 7397 C CA . GLU B 1 294 ? -30.094 -29.734 5.32 1 88.12 294 GLU B CA 1
ATOM 7398 C C . GLU B 1 294 ? -30.344 -28.406 4.617 1 88.12 294 GLU B C 1
ATOM 7400 O O . GLU B 1 294 ? -30.266 -28.312 3.389 1 88.12 294 GLU B O 1
ATOM 7405 N N . GLU B 1 295 ? -30.578 -27.469 5.371 1 84.81 295 GLU B N 1
ATOM 7406 C CA . GLU B 1 295 ? -30.844 -26.141 4.828 1 84.81 295 GLU B CA 1
ATOM 7407 C C . GLU B 1 295 ? -29.594 -25.578 4.145 1 84.81 295 GLU B C 1
ATOM 7409 O O . GLU B 1 295 ? -29.688 -24.938 3.092 1 84.81 295 GLU B O 1
ATOM 7414 N N . ILE B 1 296 ? -28.5 -25.844 4.754 1 83.81 296 ILE B N 1
ATOM 7415 C CA . ILE B 1 296 ? -27.25 -25.359 4.191 1 83.81 296 ILE B CA 1
ATOM 7416 C C . ILE B 1 296 ? -26.922 -26.125 2.922 1 83.81 296 ILE B C 1
ATOM 7418 O O . ILE B 1 296 ? -26.469 -25.547 1.929 1 83.81 296 ILE B O 1
ATOM 7422 N N . LYS B 1 297 ? -27.141 -27.344 2.941 1 87.19 297 LYS B N 1
ATOM 7423 C CA . LYS B 1 297 ? -26.891 -28.203 1.788 1 87.19 297 LYS B CA 1
ATOM 7424 C C . LYS B 1 297 ? -27.719 -27.766 0.582 1 87.19 297 LYS B C 1
ATOM 7426 O O . LYS B 1 297 ? -27.219 -27.781 -0.55 1 87.19 297 LYS B O 1
ATOM 7431 N N . LYS B 1 298 ? -28.875 -27.328 0.927 1 87.25 298 LYS B N 1
ATOM 7432 C CA . LYS B 1 298 ? -29.797 -26.953 -0.137 1 87.25 298 LYS B CA 1
ATOM 7433 C C . LYS B 1 298 ? -29.344 -25.641 -0.803 1 87.25 298 LYS B C 1
ATOM 7435 O O . LYS B 1 298 ? -29.719 -25.359 -1.942 1 87.25 298 LYS B O 1
ATOM 7440 N N . LYS B 1 299 ? -28.594 -24.984 -0.158 1 86.06 299 LYS B N 1
ATOM 7441 C CA . LYS B 1 299 ? -28.125 -23.703 -0.681 1 86.06 299 LYS B CA 1
ATOM 7442 C C . LYS B 1 299 ? -26.969 -23.891 -1.654 1 86.06 299 LYS B C 1
ATOM 7444 O O . LYS B 1 299 ? -26.609 -22.969 -2.389 1 86.06 299 LYS B O 1
ATOM 7449 N N . ILE B 1 300 ? -26.438 -25.016 -1.687 1 87.88 300 ILE B N 1
ATOM 7450 C CA . ILE B 1 300 ? -25.344 -25.328 -2.6 1 87.88 300 ILE B CA 1
ATOM 7451 C C . ILE B 1 300 ? -25.891 -26.031 -3.844 1 87.88 300 ILE B C 1
ATOM 7453 O O . ILE B 1 300 ? -26.406 -27.141 -3.762 1 87.88 300 ILE B O 1
ATOM 7457 N N . PRO B 1 301 ? -25.75 -25.391 -4.945 1 88.75 301 PRO B N 1
ATOM 7458 C CA . PRO B 1 301 ? -26.266 -26.016 -6.168 1 88.75 301 PRO B CA 1
ATOM 7459 C C . PRO B 1 301 ? -25.594 -27.359 -6.469 1 88.75 301 PRO B C 1
ATOM 7461 O O . PRO B 1 301 ? -24.391 -27.516 -6.25 1 88.75 301 PRO B O 1
ATOM 7464 N N . GLN B 1 302 ? -26.312 -28.266 -7.059 1 85.88 302 GLN B N 1
ATOM 7465 C CA . GLN B 1 302 ? -25.844 -29.625 -7.305 1 85.88 302 GLN B CA 1
ATOM 7466 C C . GLN B 1 302 ? -24.875 -29.656 -8.492 1 85.88 302 GLN B C 1
ATOM 7468 O O . GLN B 1 302 ? -24.078 -30.594 -8.625 1 85.88 302 GLN B O 1
ATOM 7473 N N . ASN B 1 303 ? -24.953 -28.734 -9.273 1 89 303 ASN B N 1
ATOM 7474 C CA . ASN B 1 303 ? -24.156 -28.75 -10.508 1 89 303 ASN B CA 1
ATOM 7475 C C . ASN B 1 303 ? -22.844 -28.016 -10.336 1 89 303 ASN B C 1
ATOM 7477 O O . ASN B 1 303 ? -22.234 -27.578 -11.312 1 89 303 ASN B O 1
ATOM 7481 N N . VAL B 1 304 ? -22.406 -27.812 -9.102 1 94.75 304 VAL B N 1
ATOM 7482 C CA . VAL B 1 304 ? -21.109 -27.172 -8.875 1 94.75 304 VAL B CA 1
ATOM 7483 C C . VAL B 1 304 ? -20.203 -28.125 -8.086 1 94.75 304 VAL B C 1
ATOM 7485 O O . VAL B 1 304 ? -20.672 -28.844 -7.203 1 94.75 304 VAL B O 1
ATOM 7488 N N . GLU B 1 305 ? -19 -28.203 -8.453 1 96.69 305 GLU B N 1
ATOM 7489 C CA . GLU B 1 305 ? -18 -28.953 -7.699 1 96.69 305 GLU B CA 1
ATOM 7490 C C . GLU B 1 305 ? -17.312 -28.062 -6.664 1 96.69 305 GLU B C 1
ATOM 7492 O O . GLU B 1 305 ? -16.812 -26.984 -7 1 96.69 305 GLU B O 1
ATOM 7497 N N . LEU B 1 306 ? -17.297 -28.5 -5.398 1 96.75 306 LEU B N 1
ATOM 7498 C CA . LEU B 1 306 ? -16.625 -27.75 -4.336 1 96.75 306 LEU B CA 1
ATOM 7499 C C . LEU B 1 306 ? -15.18 -28.188 -4.18 1 96.75 306 LEU B C 1
ATOM 7501 O O . LEU B 1 306 ? -14.906 -29.391 -4.023 1 96.75 306 LEU B O 1
ATOM 7505 N N . LEU B 1 307 ? -14.305 -27.266 -4.242 1 98.25 307 LEU B N 1
ATOM 7506 C CA . LEU B 1 307 ? -12.875 -27.547 -4.086 1 98.25 307 LEU B CA 1
ATOM 7507 C C . LEU B 1 307 ? -12.422 -27.266 -2.66 1 98.25 307 LEU B C 1
ATOM 7509 O O . LEU B 1 307 ? -12.375 -26.109 -2.232 1 98.25 307 LEU B O 1
ATOM 7513 N N . TYR B 1 308 ? -12.109 -28.312 -1.932 1 97.75 308 TYR B N 1
ATOM 7514 C CA . TYR B 1 308 ? -11.438 -28.188 -0.642 1 97.75 308 TYR B CA 1
ATOM 7515 C C . TYR B 1 308 ? -9.969 -27.812 -0.823 1 97.75 308 TYR B C 1
ATOM 7517 O O . TYR B 1 308 ? -9.203 -28.547 -1.435 1 97.75 308 TYR B O 1
ATOM 7525 N N . TRP B 1 309 ? -9.586 -26.594 -0.399 1 97.81 309 TRP B N 1
ATOM 7526 C CA . TRP B 1 309 ? -8.172 -26.219 -0.489 1 97.81 309 TRP B CA 1
ATOM 7527 C C . TRP B 1 309 ? -7.535 -26.172 0.895 1 97.81 309 TRP B C 1
ATOM 7529 O O . TRP B 1 309 ? -8.172 -25.766 1.868 1 97.81 309 TRP B O 1
ATOM 7539 N N . ASP B 1 310 ? -6.332 -26.703 1.02 1 96.88 310 ASP B N 1
ATOM 7540 C CA . ASP B 1 310 ? -5.539 -26.75 2.244 1 96.88 310 ASP B CA 1
ATOM 7541 C C . ASP B 1 310 ? -4.047 -26.828 1.93 1 96.88 310 ASP B C 1
ATOM 7543 O O . ASP B 1 310 ? -3.588 -27.781 1.299 1 96.88 310 ASP B O 1
ATOM 7547 N N . TYR B 1 311 ? -3.344 -25.812 2.389 1 94.5 311 TYR B N 1
ATOM 7548 C CA . TYR B 1 311 ? -1.915 -25.719 2.111 1 94.5 311 TYR B CA 1
ATOM 7549 C C . TYR B 1 311 ? -1.102 -25.828 3.395 1 94.5 311 TYR B C 1
ATOM 7551 O O . TYR B 1 311 ? 0.128 -25.734 3.369 1 94.5 311 TYR B O 1
ATOM 7559 N N . TYR B 1 312 ? -1.758 -26.031 4.531 1 93.44 312 TYR B N 1
ATOM 7560 C CA . TYR B 1 312 ? -1.131 -25.703 5.805 1 93.44 312 TYR B CA 1
ATOM 7561 C C . TYR B 1 312 ? -1.122 -26.906 6.738 1 93.44 312 TYR B C 1
ATOM 7563 O O . TYR B 1 312 ? -0.187 -27.078 7.523 1 93.44 312 TYR B O 1
ATOM 7571 N N . SER B 1 313 ? -2.119 -27.75 6.707 1 95 313 SER B N 1
ATOM 7572 C CA . SER B 1 313 ? -2.34 -28.766 7.738 1 95 313 SER B CA 1
ATOM 7573 C C . SER B 1 313 ? -1.239 -29.812 7.723 1 95 313 SER B C 1
ATOM 7575 O O . SER B 1 313 ? -0.895 -30.344 6.664 1 95 313 SER B O 1
ATOM 7577 N N . ARG B 1 314 ? -0.721 -30.188 8.883 1 94.38 314 ARG B N 1
ATOM 7578 C CA . ARG B 1 314 ? 0.362 -31.156 9 1 94.38 314 ARG B CA 1
ATOM 7579 C C . ARG B 1 314 ? -0.098 -32.406 9.758 1 94.38 314 ARG B C 1
ATOM 7581 O O . ARG B 1 314 ? 0.726 -33.188 10.25 1 94.38 314 ARG B O 1
ATOM 7588 N N . ASP B 1 315 ? -1.368 -32.531 9.836 1 93.75 315 ASP B N 1
ATOM 7589 C CA . ASP B 1 315 ? -1.953 -33.719 10.492 1 93.75 315 ASP B CA 1
ATOM 7590 C C . ASP B 1 315 ? -2.969 -34.406 9.586 1 93.75 315 ASP B C 1
ATOM 7592 O O . ASP B 1 315 ? -3.848 -33.75 9.016 1 93.75 315 ASP B O 1
ATOM 7596 N N . GLU B 1 316 ? -2.838 -35.656 9.508 1 93.69 316 GLU B N 1
ATOM 7597 C CA . GLU B 1 316 ? -3.689 -36.469 8.641 1 93.69 316 GLU B CA 1
ATOM 7598 C C . GLU B 1 316 ? -5.152 -36.375 9.062 1 93.69 316 GLU B C 1
ATOM 7600 O O . GLU B 1 316 ? -6.051 -36.406 8.219 1 93.69 316 GLU B O 1
ATOM 7605 N N . LYS B 1 317 ? -5.41 -36.219 10.328 1 95.12 317 LYS B N 1
ATOM 7606 C CA . LYS B 1 317 ? -6.758 -36.156 10.891 1 95.12 317 LYS B CA 1
ATOM 7607 C C . LYS B 1 317 ? -7.527 -34.969 10.352 1 95.12 317 LYS B C 1
ATOM 7609 O O . LYS B 1 317 ? -8.734 -35.031 10.117 1 95.12 317 LYS B O 1
ATOM 7614 N N . THR B 1 318 ? -6.828 -33.875 10.211 1 95.38 318 THR B N 1
ATOM 7615 C CA . THR B 1 318 ? -7.469 -32.688 9.688 1 95.38 318 THR B CA 1
ATOM 7616 C C . THR B 1 318 ? -7.992 -32.906 8.273 1 95.38 318 THR B C 1
ATOM 7618 O O . THR B 1 318 ? -9.133 -32.562 7.961 1 95.38 318 THR B O 1
ATOM 7621 N N . TYR B 1 319 ? -7.234 -33.562 7.43 1 96.94 319 TYR B N 1
ATOM 7622 C CA . TYR B 1 319 ? -7.656 -33.875 6.066 1 96.94 319 TYR B CA 1
ATOM 7623 C C . TYR B 1 319 ? -8.828 -34.844 6.062 1 96.94 319 TYR B C 1
ATOM 7625 O O . TYR B 1 319 ? -9.797 -34.656 5.324 1 96.94 319 TYR B O 1
ATOM 7633 N N . ASP B 1 320 ? -8.695 -35.875 6.875 1 96.75 320 ASP B N 1
ATOM 7634 C CA . ASP B 1 320 ? -9.75 -36.875 6.988 1 96.75 320 ASP B CA 1
ATOM 7635 C C . ASP B 1 320 ? -11.086 -36.219 7.348 1 96.75 320 ASP B C 1
ATOM 7637 O O . ASP B 1 320 ? -12.094 -36.438 6.664 1 96.75 320 ASP B O 1
ATOM 7641 N N . GLN B 1 321 ? -11.055 -35.406 8.344 1 94.81 321 GLN B N 1
ATOM 7642 C CA . GLN B 1 321 ? -12.258 -34.75 8.836 1 94.81 321 GLN B CA 1
ATOM 7643 C C . GLN B 1 321 ? -12.812 -33.75 7.809 1 94.81 321 GLN B C 1
ATOM 7645 O O . GLN B 1 321 ? -14.023 -33.75 7.551 1 94.81 321 GLN B O 1
ATOM 7650 N N . MET B 1 322 ? -11.977 -32.969 7.246 1 95.69 322 MET B N 1
ATOM 7651 C CA . MET B 1 322 ? -12.422 -31.953 6.305 1 95.69 322 MET B CA 1
ATOM 7652 C C . MET B 1 322 ? -13 -32.594 5.043 1 95.69 322 MET B C 1
ATOM 7654 O O . MET B 1 322 ? -13.961 -32.062 4.469 1 95.69 322 MET B O 1
ATOM 7658 N N . MET B 1 323 ? -12.445 -33.688 4.539 1 96.38 323 MET B N 1
ATOM 7659 C CA . MET B 1 323 ? -12.969 -34.375 3.352 1 96.38 323 MET B CA 1
ATOM 7660 C C . MET B 1 323 ? -14.32 -35 3.639 1 96.38 323 MET B C 1
ATOM 7662 O O . MET B 1 323 ? -15.203 -35 2.779 1 96.38 323 MET B O 1
ATOM 7666 N N . LYS B 1 324 ? -14.508 -35.469 4.906 1 94.69 324 LYS B N 1
ATOM 7667 C CA . LYS B 1 324 ? -15.82 -35.969 5.312 1 94.69 324 LYS B CA 1
ATOM 7668 C C . LYS B 1 324 ? -16.875 -34.875 5.301 1 94.69 324 LYS B C 1
ATOM 7670 O O . LYS B 1 324 ? -17.969 -35.062 4.781 1 94.69 324 LYS B O 1
ATOM 7675 N N . TYR B 1 325 ? -16.484 -33.75 5.836 1 93.25 325 TYR B N 1
ATOM 7676 C CA . TYR B 1 325 ? -17.391 -32.594 5.871 1 93.25 325 TYR B CA 1
ATOM 7677 C C . TYR B 1 325 ? -17.734 -32.156 4.461 1 93.25 325 TYR B C 1
ATOM 7679 O O . TYR B 1 325 ? -18.891 -31.797 4.18 1 93.25 325 TYR B O 1
ATOM 7687 N N . HIS B 1 326 ? -16.812 -32.125 3.531 1 95 326 HIS B N 1
ATOM 7688 C CA . HIS B 1 326 ? -17.062 -31.688 2.16 1 95 326 HIS B CA 1
ATOM 7689 C C . HIS B 1 326 ? -18 -32.656 1.439 1 95 326 HIS B C 1
ATOM 7691 O O . HIS B 1 326 ? -18.891 -32.219 0.702 1 95 326 HIS B O 1
ATOM 7697 N N . ARG B 1 327 ? -17.797 -33.906 1.677 1 92.44 327 ARG B N 1
ATOM 7698 C CA . ARG B 1 327 ? -18.641 -34.938 1.052 1 92.44 327 ARG B CA 1
ATOM 7699 C C . ARG B 1 327 ? -20.078 -34.844 1.577 1 92.44 327 ARG B C 1
ATOM 7701 O O . ARG B 1 327 ? -21.031 -35.125 0.847 1 92.44 327 ARG B O 1
ATOM 7708 N N . GLU B 1 328 ? -20.141 -34.469 2.799 1 90.62 328 GLU B N 1
ATOM 7709 C CA . GLU B 1 328 ? -21.469 -34.281 3.377 1 90.62 328 GLU B CA 1
ATOM 7710 C C . GLU B 1 328 ? -22.141 -33.062 2.768 1 90.62 328 GLU B C 1
ATOM 7712 O O . GLU B 1 328 ? -23.359 -33.031 2.586 1 90.62 328 GLU B O 1
ATOM 7717 N N . LEU B 1 329 ? -21.391 -32.094 2.449 1 90.12 329 LEU B N 1
ATOM 7718 C CA . LEU B 1 329 ? -21.891 -30.812 1.954 1 90.12 329 LEU B CA 1
ATOM 7719 C C . LEU B 1 329 ? -22.297 -30.922 0.486 1 90.12 329 LEU B C 1
ATOM 7721 O O . LEU B 1 329 ? -23.281 -30.312 0.06 1 90.12 329 LEU B O 1
ATOM 7725 N N . ALA B 1 330 ? -21.531 -31.656 -0.276 1 89.31 330 ALA B N 1
ATOM 7726 C CA . ALA B 1 330 ? -21.75 -31.703 -1.72 1 89.31 330 ALA B CA 1
ATOM 7727 C C . ALA B 1 330 ? -21.422 -33.062 -2.283 1 89.31 330 ALA B C 1
ATOM 7729 O O . ALA B 1 330 ? -20.594 -33.812 -1.729 1 89.31 330 ALA B O 1
ATOM 7730 N N . GLY B 1 331 ? -22.094 -33.344 -3.371 1 86.44 331 GLY B N 1
ATOM 7731 C CA . GLY B 1 331 ? -21.844 -34.625 -4.039 1 86.44 331 GLY B CA 1
ATOM 7732 C C . GLY B 1 331 ? -20.531 -34.625 -4.816 1 86.44 331 GLY B C 1
ATOM 7733 O O . GLY B 1 331 ? -19.875 -35.656 -4.91 1 86.44 331 GLY B O 1
ATOM 7734 N N . ASN B 1 332 ? -20.219 -33.562 -5.379 1 92.44 332 ASN B N 1
ATOM 7735 C CA . ASN B 1 332 ? -18.984 -33.438 -6.152 1 92.44 332 ASN B CA 1
ATOM 7736 C C . ASN B 1 332 ? -17.938 -32.625 -5.41 1 92.44 332 ASN B C 1
ATOM 7738 O O . ASN B 1 332 ? -18.156 -31.438 -5.145 1 92.44 332 ASN B O 1
ATOM 7742 N N . VAL B 1 333 ? -16.859 -33.281 -5.066 1 96.62 333 VAL B N 1
ATOM 7743 C CA . VAL B 1 333 ? -15.828 -32.625 -4.27 1 96.62 333 VAL B CA 1
ATOM 7744 C C . VAL B 1 333 ? -14.461 -32.875 -4.906 1 96.62 333 VAL B C 1
ATOM 7746 O O . VAL B 1 333 ? -14.156 -33.969 -5.344 1 96.62 333 VAL B O 1
ATOM 7749 N N . GLY B 1 334 ? -13.695 -31.797 -5.102 1 98.25 334 GLY B N 1
ATOM 7750 C CA . GLY B 1 334 ? -12.297 -31.859 -5.48 1 98.25 334 GLY B CA 1
ATOM 7751 C C . GLY B 1 334 ? -11.359 -31.359 -4.391 1 98.25 334 GLY B C 1
ATOM 7752 O O . GLY B 1 334 ? -11.812 -30.875 -3.35 1 98.25 334 GLY B O 1
ATOM 7753 N N . PHE B 1 335 ? -10.086 -31.562 -4.582 1 98.62 335 PHE B N 1
ATOM 7754 C CA . PHE B 1 335 ? -9.094 -31.141 -3.604 1 98.62 335 PHE B CA 1
ATOM 7755 C C . PHE B 1 335 ? -8.008 -30.297 -4.262 1 98.62 335 PHE B C 1
ATOM 7757 O O . PHE B 1 335 ? -7.598 -30.578 -5.391 1 98.62 335 PHE B O 1
ATOM 7764 N N . ALA B 1 336 ? -7.586 -29.25 -3.604 1 98.69 336 ALA B N 1
ATOM 7765 C CA . ALA B 1 336 ? -6.48 -28.406 -4.062 1 98.69 336 ALA B CA 1
ATOM 7766 C C . ALA B 1 336 ? -5.402 -28.297 -2.986 1 98.69 336 ALA B C 1
ATOM 7768 O O . ALA B 1 336 ? -5.641 -27.719 -1.924 1 98.69 336 ALA B O 1
ATOM 7769 N N . GLY B 1 337 ? -4.242 -28.906 -3.25 1 98.38 337 GLY B N 1
ATOM 7770 C CA . GLY B 1 337 ? -3.064 -28.703 -2.422 1 98.38 337 GLY B CA 1
ATOM 7771 C C . GLY B 1 337 ? -2.211 -27.531 -2.877 1 98.38 337 GLY B C 1
ATOM 7772 O O . GLY B 1 337 ? -2.604 -26.781 -3.771 1 98.38 337 GLY B O 1
ATOM 7773 N N . GLY B 1 338 ? -1.046 -27.375 -2.158 1 97.56 338 GLY B N 1
ATOM 7774 C CA . GLY B 1 338 ? -0.24 -26.203 -2.457 1 97.56 338 GLY B CA 1
ATOM 7775 C C . GLY B 1 338 ? 1.206 -26.531 -2.77 1 97.56 338 GLY B C 1
ATOM 7776 O O . GLY B 1 338 ? 1.802 -27.406 -2.129 1 97.56 338 GLY B O 1
ATOM 7777 N N . ALA B 1 339 ? 1.735 -25.953 -3.822 1 98.06 339 ALA B N 1
ATOM 7778 C CA . ALA B 1 339 ? 3.166 -25.828 -4.09 1 98.06 339 ALA B CA 1
ATOM 7779 C C . ALA B 1 339 ? 3.672 -24.438 -3.721 1 98.06 339 ALA B C 1
ATOM 7781 O O . ALA B 1 339 ? 3.607 -23.5 -4.531 1 98.06 339 ALA B O 1
ATOM 7782 N N . TRP B 1 340 ? 4.238 -24.359 -2.588 1 96.44 340 TRP B N 1
ATOM 7783 C CA . TRP B 1 340 ? 4.449 -23.078 -1.918 1 96.44 340 TRP B CA 1
ATOM 7784 C C . TRP B 1 340 ? 5.512 -22.25 -2.637 1 96.44 340 TRP B C 1
ATOM 7786 O O . TRP B 1 340 ? 6.695 -22.609 -2.631 1 96.44 340 TRP B O 1
ATOM 7796 N N . LYS B 1 341 ? 5.055 -21.156 -3.213 1 96.31 341 LYS B N 1
ATOM 7797 C CA . LYS B 1 341 ? 5.969 -20.156 -3.758 1 96.31 341 LYS B CA 1
ATOM 7798 C C . LYS B 1 341 ? 5.461 -18.75 -3.498 1 96.31 341 LYS B C 1
ATOM 7800 O O . LYS B 1 341 ? 5.777 -17.812 -4.246 1 96.31 341 LYS B O 1
ATOM 7805 N N . TRP B 1 342 ? 4.555 -18.766 -2.49 1 92.5 342 TRP B N 1
ATOM 7806 C CA . TRP B 1 342 ? 4.004 -17.469 -2.145 1 92.5 342 TRP B CA 1
ATOM 7807 C C . TRP B 1 342 ? 4.531 -16.984 -0.794 1 92.5 342 TRP B C 1
ATOM 7809 O O . TRP B 1 342 ? 4.934 -17.797 0.043 1 92.5 342 TRP B O 1
ATOM 7819 N N . ASN B 1 343 ? 5.133 -15.93 -0.532 1 91 343 ASN B N 1
ATOM 7820 C CA . ASN B 1 343 ? 5.688 -15.273 0.646 1 91 343 ASN B CA 1
ATOM 7821 C C . ASN B 1 343 ? 7.184 -15.008 0.487 1 91 343 ASN B C 1
ATOM 7823 O O . ASN B 1 343 ? 7.98 -15.398 1.339 1 91 343 ASN B O 1
ATOM 7827 N N . GLY B 1 344 ? 7.512 -14.531 -0.593 1 95.06 344 GLY B N 1
ATOM 7828 C CA . GLY B 1 344 ? 8.906 -14.156 -0.771 1 95.06 344 GLY B CA 1
ATOM 7829 C C . GLY B 1 344 ? 9.531 -14.766 -2.012 1 95.06 344 GLY B C 1
ATOM 7830 O O . GLY B 1 344 ? 8.828 -15.242 -2.9 1 95.06 344 GLY B O 1
ATOM 7831 N N . TYR B 1 345 ? 10.891 -14.797 -2.098 1 97.81 345 TYR B N 1
ATOM 7832 C CA . TYR B 1 345 ? 11.633 -15.148 -3.303 1 97.81 345 TYR B CA 1
ATOM 7833 C C . TYR B 1 345 ? 11.969 -16.641 -3.318 1 97.81 345 TYR B C 1
ATOM 7835 O O . TYR B 1 345 ? 12.219 -17.203 -4.379 1 97.81 345 TYR B O 1
ATOM 7843 N N . ALA B 1 346 ? 11.992 -17.25 -2.127 1 97.69 346 ALA B N 1
ATOM 7844 C CA . ALA B 1 346 ? 12.305 -18.672 -2.006 1 97.69 346 ALA B CA 1
ATOM 7845 C C . ALA B 1 346 ? 11.047 -19.484 -1.7 1 97.69 346 ALA B C 1
ATOM 7847 O O . ALA B 1 346 ? 10.172 -19.031 -0.96 1 97.69 346 ALA B O 1
ATOM 7848 N N . PRO B 1 347 ? 10.984 -20.734 -2.219 1 97 347 PRO B N 1
ATOM 7849 C CA . PRO B 1 347 ? 9.836 -21.594 -1.945 1 97 347 PRO B CA 1
ATOM 7850 C C . PRO B 1 347 ? 9.93 -22.281 -0.59 1 97 347 PRO B C 1
ATOM 7852 O O . PRO B 1 347 ? 10.867 -22.047 0.17 1 97 347 PRO B O 1
ATOM 7855 N N . LEU B 1 348 ? 8.922 -23.031 -0.221 1 96.44 348 LEU B N 1
ATOM 7856 C CA . LEU B 1 348 ? 8.898 -23.969 0.898 1 96.44 348 LEU B CA 1
ATOM 7857 C C . LEU B 1 348 ? 8.586 -25.375 0.421 1 96.44 348 LEU B C 1
ATOM 7859 O O . LEU B 1 348 ? 7.527 -25.922 0.742 1 96.44 348 LEU B O 1
ATOM 7863 N N . LEU B 1 349 ? 9.547 -26 -0.242 1 96.5 349 LEU B N 1
ATOM 7864 C CA . LEU B 1 349 ? 9.352 -27.266 -0.93 1 96.5 349 LEU B CA 1
ATOM 7865 C C . LEU B 1 349 ? 9.172 -28.406 0.069 1 96.5 349 LEU B C 1
ATOM 7867 O O . LEU B 1 349 ? 8.289 -29.25 -0.102 1 96.5 349 LEU B O 1
ATOM 7871 N N . ASN B 1 350 ? 9.977 -28.406 1.086 1 94.81 350 ASN B N 1
ATOM 7872 C CA . ASN B 1 350 ? 9.883 -29.484 2.068 1 94.81 350 ASN B CA 1
ATOM 7873 C C . ASN B 1 350 ? 8.531 -29.484 2.77 1 94.81 350 ASN B C 1
ATOM 7875 O O . ASN B 1 350 ? 7.914 -30.531 2.938 1 94.81 350 ASN B O 1
ATOM 7879 N N . HIS B 1 351 ? 8.117 -28.328 3.133 1 95.69 351 HIS B N 1
ATOM 7880 C CA . HIS B 1 351 ? 6.785 -28.203 3.719 1 95.69 351 HIS B CA 1
ATOM 7881 C C . HIS B 1 351 ? 5.711 -28.672 2.744 1 95.69 351 HIS B C 1
ATOM 7883 O O . HIS B 1 351 ? 4.844 -29.469 3.107 1 95.69 351 HIS B O 1
ATOM 7889 N N . SER B 1 352 ? 5.777 -28.25 1.534 1 96.62 352 SER B N 1
ATOM 7890 C CA . SER B 1 352 ? 4.793 -28.594 0.515 1 96.62 352 SER B CA 1
ATOM 7891 C C . SER B 1 352 ? 4.738 -30.109 0.289 1 96.62 352 SER B C 1
ATOM 7893 O O . SER B 1 352 ? 3.654 -30.688 0.187 1 96.62 352 SER B O 1
ATOM 7895 N N . MET B 1 353 ? 5.859 -30.688 0.187 1 94.88 353 MET B N 1
ATOM 7896 C CA . MET B 1 353 ? 5.922 -32.125 -0.077 1 94.88 353 MET B CA 1
ATOM 7897 C C . MET B 1 353 ? 5.371 -32.906 1.102 1 94.88 353 MET B C 1
ATOM 7899 O O . MET B 1 353 ? 4.633 -33.875 0.912 1 94.88 353 MET B O 1
ATOM 7903 N N . GLN B 1 354 ? 5.691 -32.438 2.311 1 94.19 354 GLN B N 1
ATOM 7904 C CA . GLN B 1 354 ? 5.215 -33.125 3.506 1 94.19 354 GLN B CA 1
ATOM 7905 C C . GLN B 1 354 ? 3.691 -33.062 3.592 1 94.19 354 GLN B C 1
ATOM 7907 O O . GLN B 1 354 ? 3.045 -34.125 3.77 1 94.19 354 GLN B O 1
ATOM 7912 N N . VAL B 1 355 ? 3.115 -31.938 3.439 1 96.19 355 VAL B N 1
ATOM 7913 C CA . VAL B 1 355 ? 1.674 -31.797 3.617 1 96.19 355 VAL B CA 1
ATOM 7914 C C . VAL B 1 355 ? 0.94 -32.438 2.443 1 96.19 355 VAL B C 1
ATOM 7916 O O . VAL B 1 355 ? -0.165 -32.969 2.604 1 96.19 355 VAL B O 1
ATOM 7919 N N . SER B 1 356 ? 1.579 -32.469 1.272 1 96.25 356 SER B N 1
ATOM 7920 C CA . SER B 1 356 ? 0.976 -33.094 0.095 1 96.25 356 SER B CA 1
ATOM 7921 C C . SER B 1 356 ? 0.847 -34.594 0.264 1 96.25 356 SER B C 1
ATOM 7923 O O . SER B 1 356 ? -0.162 -35.188 -0.129 1 96.25 356 SER B O 1
ATOM 7925 N N . ARG B 1 357 ? 1.835 -35.25 0.838 1 94.62 357 ARG B N 1
ATOM 7926 C CA . ARG B 1 357 ? 1.768 -36.688 1.072 1 94.62 357 ARG B CA 1
ATOM 7927 C C . ARG B 1 357 ? 0.565 -37.031 1.939 1 94.62 357 ARG B C 1
ATOM 7929 O O . ARG B 1 357 ? -0.16 -38 1.641 1 94.62 357 ARG B O 1
ATOM 7936 N N . LEU B 1 358 ? 0.362 -36.219 2.949 1 95.56 358 LEU B N 1
ATOM 7937 C CA . LEU B 1 358 ? -0.763 -36.469 3.85 1 95.56 358 LEU B CA 1
ATOM 7938 C C . LEU B 1 358 ? -2.09 -36.25 3.123 1 95.56 358 LEU B C 1
ATOM 7940 O O . LEU B 1 358 ? -2.984 -37.094 3.223 1 95.56 358 LEU B O 1
ATOM 7944 N N . ALA B 1 359 ? -2.213 -35.219 2.367 1 97.06 359 ALA B N 1
ATOM 7945 C CA . ALA B 1 359 ? -3.451 -34.875 1.68 1 97.06 359 ALA B CA 1
ATOM 7946 C C . ALA B 1 359 ? -3.793 -35.875 0.599 1 97.06 359 ALA B C 1
ATOM 7948 O O . ALA B 1 359 ? -4.949 -36.281 0.459 1 97.06 359 ALA B O 1
ATOM 7949 N N . LEU B 1 360 ? -2.805 -36.344 -0.181 1 96.31 360 LEU B N 1
ATOM 7950 C CA . LEU B 1 360 ? -3.027 -37.219 -1.314 1 96.31 360 LEU B CA 1
ATOM 7951 C C . LEU B 1 360 ? -3.447 -38.625 -0.841 1 96.31 360 LEU B C 1
ATOM 7953 O O . LEU B 1 360 ? -4.289 -39.25 -1.468 1 96.31 360 LEU B O 1
ATOM 7957 N N . ARG B 1 361 ? -2.898 -39.031 0.244 1 94.31 361 ARG B N 1
ATOM 7958 C CA . ARG B 1 361 ? -3.342 -40.312 0.828 1 94.31 361 ARG B CA 1
ATOM 7959 C C . ARG B 1 361 ? -4.812 -40.25 1.228 1 94.31 361 ARG B C 1
ATOM 7961 O O . ARG B 1 361 ? -5.562 -41.188 1.006 1 94.31 361 ARG B O 1
ATOM 7968 N N . GLN B 1 362 ? -5.156 -39.125 1.763 1 96.25 362 GLN B N 1
ATOM 7969 C CA . GLN B 1 362 ? -6.539 -38.969 2.191 1 96.25 362 GLN B CA 1
ATOM 7970 C C . GLN B 1 362 ? -7.473 -38.812 0.993 1 96.25 362 GLN B C 1
ATOM 7972 O O . GLN B 1 362 ? -8.617 -39.25 1.033 1 96.25 362 GLN B O 1
ATOM 7977 N N . CYS B 1 363 ? -7.027 -38.188 -0.098 1 96.69 363 CYS B N 1
ATOM 7978 C CA . CYS B 1 363 ? -7.82 -38.125 -1.32 1 96.69 363 CYS B CA 1
ATOM 7979 C C . CYS B 1 363 ? -8.148 -39.531 -1.831 1 96.69 363 CYS B C 1
ATOM 7981 O O . CYS B 1 363 ? -9.289 -39.812 -2.209 1 96.69 363 CYS B O 1
ATOM 7983 N N . GLN B 1 364 ? -7.172 -40.375 -1.797 1 93.94 364 GLN B N 1
ATOM 7984 C CA . GLN B 1 364 ? -7.375 -41.781 -2.23 1 93.94 364 GLN B CA 1
ATOM 7985 C C . GLN B 1 364 ? -8.367 -42.5 -1.32 1 93.94 364 GLN B C 1
ATOM 7987 O O . GLN B 1 364 ? -9.289 -43.156 -1.801 1 93.94 364 GLN B O 1
ATOM 7992 N N . LYS B 1 365 ? -8.141 -42.312 -0.068 1 94.56 365 LYS B N 1
ATOM 7993 C CA . LYS B 1 365 ? -9 -42.969 0.916 1 94.56 365 LYS B CA 1
ATOM 7994 C C . LYS B 1 365 ? -10.453 -42.531 0.744 1 94.56 365 LYS B C 1
ATOM 7996 O O . LYS B 1 365 ? -11.359 -43.344 0.866 1 94.56 365 LYS B O 1
ATOM 8001 N N . HIS B 1 366 ? -10.703 -41.312 0.428 1 96.31 366 HIS B N 1
ATOM 8002 C CA . HIS B 1 366 ? -12.055 -40.75 0.38 1 96.31 366 HIS B CA 1
ATOM 8003 C C . HIS B 1 366 ? -12.602 -40.75 -1.045 1 96.31 366 HIS B C 1
ATOM 8005 O O . HIS B 1 366 ? -13.695 -40.25 -1.297 1 96.31 366 HIS B O 1
ATOM 8011 N N . GLY B 1 367 ? -11.836 -41.219 -1.966 1 94.94 367 GLY B N 1
ATOM 8012 C CA . GLY B 1 367 ? -12.289 -41.344 -3.342 1 94.94 367 GLY B CA 1
ATOM 8013 C C . GLY B 1 367 ? -12.375 -40 -4.062 1 94.94 367 GLY B C 1
ATOM 8014 O O . GLY B 1 367 ? -13.227 -39.812 -4.934 1 94.94 367 GLY B O 1
ATOM 8015 N N . ILE B 1 368 ? -11.656 -39.062 -3.639 1 97.19 368 ILE B N 1
ATOM 8016 C CA . ILE B 1 368 ? -11.562 -37.781 -4.348 1 97.19 368 ILE B CA 1
ATOM 8017 C C . ILE B 1 368 ? -10.633 -37.938 -5.551 1 97.19 368 ILE B C 1
ATOM 8019 O O . ILE B 1 368 ? -9.453 -38.281 -5.395 1 97.19 368 ILE B O 1
ATOM 8023 N N . THR B 1 369 ? -11.133 -37.594 -6.719 1 96.94 369 THR B N 1
ATOM 8024 C CA . THR B 1 369 ? -10.359 -37.969 -7.902 1 96.94 369 THR B CA 1
ATOM 8025 C C . THR B 1 369 ? -10.047 -36.719 -8.742 1 96.94 369 THR B C 1
ATOM 8027 O O . THR B 1 369 ? -9.289 -36.781 -9.711 1 96.94 369 THR B O 1
ATOM 8030 N N . ASN B 1 370 ? -10.68 -35.531 -8.477 1 98.31 370 ASN B N 1
ATOM 8031 C CA . ASN B 1 370 ? -10.258 -34.25 -9.039 1 98.31 370 ASN B CA 1
ATOM 8032 C C . ASN B 1 370 ? -9.273 -33.531 -8.117 1 98.31 370 ASN B C 1
ATOM 8034 O O . ASN B 1 370 ? -9.68 -32.906 -7.145 1 98.31 370 ASN B O 1
ATOM 8038 N N . VAL B 1 371 ? -8 -33.656 -8.445 1 98.56 371 VAL B N 1
ATOM 8039 C CA . VAL B 1 371 ? -6.945 -33.188 -7.559 1 98.56 371 VAL B CA 1
ATOM 8040 C C . VAL B 1 371 ? -6.141 -32.094 -8.258 1 98.56 371 VAL B C 1
ATOM 8042 O O . VAL B 1 371 ? -5.719 -32.25 -9.406 1 98.56 371 VAL B O 1
ATOM 8045 N N . LEU B 1 372 ? -5.977 -30.953 -7.551 1 98.62 372 LEU B N 1
ATOM 8046 C CA . LEU B 1 372 ? -5.219 -29.812 -8.039 1 98.62 372 LEU B CA 1
ATOM 8047 C C . LEU B 1 372 ? -4.027 -29.516 -7.137 1 98.62 372 LEU B C 1
ATOM 8049 O O . LEU B 1 372 ? -4.062 -29.812 -5.941 1 98.62 372 LEU B O 1
ATOM 8053 N N . VAL B 1 373 ? -2.977 -28.984 -7.688 1 98.62 373 VAL B N 1
ATOM 8054 C CA . VAL B 1 373 ? -1.896 -28.344 -6.941 1 98.62 373 VAL B CA 1
ATOM 8055 C C . VAL B 1 373 ? -1.75 -26.891 -7.371 1 98.62 373 VAL B C 1
ATOM 8057 O O . VAL B 1 373 ? -1.682 -26.594 -8.57 1 98.62 373 VAL B O 1
ATOM 8060 N N . THR B 1 374 ? -1.785 -25.938 -6.395 1 98.62 374 THR B N 1
ATOM 8061 C CA . THR B 1 374 ? -1.821 -24.516 -6.688 1 98.62 374 THR B CA 1
ATOM 8062 C C . THR B 1 374 ? -0.47 -23.875 -6.395 1 98.62 374 THR B C 1
ATOM 8064 O O . THR B 1 374 ? 0.154 -24.156 -5.371 1 98.62 374 THR B O 1
ATOM 8067 N N . GLY B 1 375 ? 0.088 -23.094 -7.293 1 98.19 375 GLY B N 1
ATOM 8068 C CA . GLY B 1 375 ? 1.262 -22.25 -7.086 1 98.19 375 GLY B CA 1
ATOM 8069 C C . GLY B 1 375 ? 0.944 -20.766 -7.055 1 98.19 375 GLY B C 1
ATOM 8070 O O . GLY B 1 375 ? 1.004 -20.094 -8.086 1 98.19 375 GLY B O 1
ATOM 8071 N N . TRP B 1 376 ? 0.674 -20.219 -5.852 1 97.5 376 TRP B N 1
ATOM 8072 C CA . TRP B 1 376 ? 0.248 -18.828 -5.691 1 97.5 376 TRP B CA 1
ATOM 8073 C C . TRP B 1 376 ? 1.439 -17.875 -5.773 1 97.5 376 TRP B C 1
ATOM 8075 O O . TRP B 1 376 ? 2.59 -18.312 -5.672 1 97.5 376 TRP B O 1
ATOM 8085 N N . GLY B 1 377 ? 1.197 -16.578 -6.094 1 96.5 377 GLY B N 1
ATOM 8086 C CA . GLY B 1 377 ? 2.23 -15.562 -6.188 1 96.5 377 GLY B CA 1
ATOM 8087 C C . GLY B 1 377 ? 1.896 -14.305 -5.414 1 96.5 377 GLY B C 1
ATOM 8088 O O . GLY B 1 377 ? 2.076 -13.195 -5.918 1 96.5 377 GLY B O 1
ATOM 8089 N N . ASP B 1 378 ? 1.53 -14.406 -4.137 1 94.94 378 ASP B N 1
ATOM 8090 C CA . ASP B 1 378 ? 1.029 -13.32 -3.307 1 94.94 378 ASP B CA 1
ATOM 8091 C C . ASP B 1 378 ? 2.023 -12.156 -3.264 1 94.94 378 ASP B C 1
ATOM 8093 O O . ASP B 1 378 ? 3.236 -12.375 -3.217 1 94.94 378 ASP B O 1
ATOM 8097 N N . ASP B 1 379 ? 1.565 -10.953 -3.355 1 95.25 379 ASP B N 1
ATOM 8098 C CA . ASP B 1 379 ? 2.227 -9.688 -3.059 1 95.25 379 ASP B CA 1
ATOM 8099 C C . ASP B 1 379 ? 3.459 -9.484 -3.939 1 95.25 379 ASP B C 1
ATOM 8101 O O . ASP B 1 379 ? 4.547 -9.195 -3.439 1 95.25 379 ASP B O 1
ATOM 8105 N N . GLY B 1 380 ? 3.262 -9.828 -5.273 1 94.75 380 GLY B N 1
ATOM 8106 C CA . GLY B 1 380 ? 4.309 -9.375 -6.172 1 94.75 380 GLY B CA 1
ATOM 8107 C C . GLY B 1 380 ? 4.809 -10.469 -7.102 1 94.75 380 GLY B C 1
ATOM 8108 O O . GLY B 1 380 ? 5.484 -10.18 -8.094 1 94.75 380 GLY B O 1
ATOM 8109 N N . GLY B 1 381 ? 4.41 -11.805 -6.82 1 96.5 381 GLY B N 1
ATOM 8110 C CA . GLY B 1 381 ? 4.93 -12.875 -7.66 1 96.5 381 GLY B CA 1
ATOM 8111 C C . GLY B 1 381 ? 6.441 -12.984 -7.617 1 96.5 381 GLY B C 1
ATOM 8112 O O . GLY B 1 381 ? 7.09 -13.102 -8.656 1 96.5 381 GLY B O 1
ATOM 8113 N N . GLU B 1 382 ? 7.047 -12.953 -6.477 1 97.56 382 GLU B N 1
ATOM 8114 C CA . GLU B 1 382 ? 8.484 -12.797 -6.266 1 97.56 382 GLU B CA 1
ATOM 8115 C C . GLU B 1 382 ? 9.234 -14.086 -6.609 1 97.56 382 GLU B C 1
ATOM 8117 O O . GLU B 1 382 ? 10.312 -14.039 -7.211 1 97.56 382 GLU B O 1
ATOM 8122 N N . ALA B 1 383 ? 8.68 -15.281 -6.32 1 97.62 383 ALA B N 1
ATOM 8123 C CA . ALA B 1 383 ? 9.367 -16.547 -6.527 1 97.62 383 ALA B CA 1
ATOM 8124 C C . ALA B 1 383 ? 9.188 -17.047 -7.961 1 97.62 383 ALA B C 1
ATOM 8126 O O . ALA B 1 383 ? 8.18 -16.75 -8.602 1 97.62 383 ALA B O 1
ATOM 8127 N N . SER B 1 384 ? 10.133 -17.812 -8.422 1 97.88 384 SER B N 1
ATOM 8128 C CA . SER B 1 384 ? 10.086 -18.406 -9.75 1 97.88 384 SER B CA 1
ATOM 8129 C C . SER B 1 384 ? 8.945 -19.406 -9.875 1 97.88 384 SER B C 1
ATOM 8131 O O . SER B 1 384 ? 8.68 -20.172 -8.945 1 97.88 384 SER B O 1
ATOM 8133 N N . GLN B 1 385 ? 8.375 -19.453 -11.039 1 94.31 385 GLN B N 1
ATOM 8134 C CA . GLN B 1 385 ? 7.352 -20.438 -11.352 1 94.31 385 GLN B CA 1
ATOM 8135 C C . GLN B 1 385 ? 7.941 -21.844 -11.359 1 94.31 385 GLN B C 1
ATOM 8137 O O . GLN B 1 385 ? 7.262 -22.812 -11.016 1 94.31 385 GLN B O 1
ATOM 8142 N N . SER B 1 386 ? 9.195 -21.938 -11.68 1 97.31 386 SER B N 1
ATOM 8143 C CA . SER B 1 386 ? 9.836 -23.234 -11.852 1 97.31 386 SER B CA 1
ATOM 8144 C C . SER B 1 386 ? 10.266 -23.828 -10.516 1 97.31 386 SER B C 1
ATOM 8146 O O . SER B 1 386 ? 10.57 -25.016 -10.43 1 97.31 386 SER B O 1
ATOM 8148 N N . ALA B 1 387 ? 10.188 -23.016 -9.5 1 97.88 387 ALA B N 1
ATOM 8149 C CA . ALA B 1 387 ? 10.734 -23.438 -8.203 1 97.88 387 ALA B CA 1
ATOM 8150 C C . ALA B 1 387 ? 9.914 -24.578 -7.613 1 97.88 387 ALA B C 1
ATOM 8152 O O . ALA B 1 387 ? 10.414 -25.344 -6.777 1 97.88 387 ALA B O 1
ATOM 8153 N N . VAL B 1 388 ? 8.727 -24.828 -8.086 1 98.06 388 VAL B N 1
ATOM 8154 C CA . VAL B 1 388 ? 7.824 -25.734 -7.379 1 98.06 388 VAL B CA 1
ATOM 8155 C C . VAL B 1 388 ? 7.734 -27.062 -8.125 1 98.06 388 VAL B C 1
ATOM 8157 O O . VAL B 1 388 ? 6.922 -27.922 -7.785 1 98.06 388 VAL B O 1
ATOM 8160 N N . LEU B 1 389 ? 8.609 -27.312 -9.125 1 98.44 389 LEU B N 1
ATOM 8161 C CA . LEU B 1 389 ? 8.57 -28.5 -9.984 1 98.44 389 LEU B CA 1
ATOM 8162 C C . LEU B 1 389 ? 8.664 -29.781 -9.156 1 98.44 389 LEU B C 1
ATOM 8164 O O . LEU B 1 389 ? 7.988 -30.766 -9.453 1 98.44 389 LEU B O 1
ATOM 8168 N N . PRO B 1 390 ? 9.445 -29.797 -8.039 1 97.62 390 PRO B N 1
ATOM 8169 C CA . PRO B 1 390 ? 9.5 -31.016 -7.246 1 97.62 390 PRO B CA 1
ATOM 8170 C C . PRO B 1 390 ? 8.141 -31.406 -6.672 1 97.62 390 PRO B C 1
ATOM 8172 O O . PRO B 1 390 ? 7.801 -32.594 -6.625 1 97.62 390 PRO B O 1
ATOM 8175 N N . VAL B 1 391 ? 7.387 -30.438 -6.246 1 98 391 VAL B N 1
ATOM 8176 C CA . VAL B 1 391 ? 6.07 -30.703 -5.676 1 98 391 VAL B CA 1
ATOM 8177 C C . VAL B 1 391 ? 5.129 -31.219 -6.762 1 98 391 VAL B C 1
ATOM 8179 O O . VAL B 1 391 ? 4.348 -32.125 -6.527 1 98 391 VAL B O 1
ATOM 8182 N N . LEU B 1 392 ? 5.234 -30.641 -7.969 1 98.5 392 LEU B N 1
ATOM 8183 C CA . LEU B 1 392 ? 4.434 -31.109 -9.094 1 98.5 392 LEU B CA 1
ATOM 8184 C C . LEU B 1 392 ? 4.754 -32.562 -9.422 1 98.5 392 LEU B C 1
ATOM 8186 O O . LEU B 1 392 ? 3.852 -33.375 -9.672 1 98.5 392 LEU B O 1
ATOM 8190 N N . SER B 1 393 ? 6.031 -32.875 -9.383 1 97.38 393 SER B N 1
ATOM 8191 C CA . SER B 1 393 ? 6.453 -34.25 -9.656 1 97.38 393 SER B CA 1
ATOM 8192 C C . SER B 1 393 ? 5.906 -35.219 -8.602 1 97.38 393 SER B C 1
ATOM 8194 O O . SER B 1 393 ? 5.492 -36.344 -8.93 1 97.38 393 SER B O 1
ATOM 8196 N N . LEU B 1 394 ? 5.891 -34.781 -7.391 1 96.81 394 LEU B N 1
ATOM 8197 C CA . LEU B 1 394 ? 5.367 -35.625 -6.312 1 96.81 394 LEU B CA 1
ATOM 8198 C C . LEU B 1 394 ? 3.893 -35.938 -6.539 1 96.81 394 LEU B C 1
ATOM 8200 O O . LEU B 1 394 ? 3.475 -37.094 -6.395 1 96.81 394 LEU B O 1
ATOM 8204 N N . PHE B 1 395 ? 3.09 -35 -6.883 1 97.31 395 PHE B N 1
ATOM 8205 C CA . PHE B 1 395 ? 1.674 -35.188 -7.16 1 97.31 395 PHE B CA 1
ATOM 8206 C C . PHE B 1 395 ? 1.484 -36.219 -8.281 1 97.31 395 PHE B C 1
ATOM 8208 O O . PHE B 1 395 ? 0.621 -37.094 -8.203 1 97.31 395 PHE B O 1
ATOM 8215 N N . ALA B 1 396 ? 2.311 -36.094 -9.312 1 96.62 396 ALA B N 1
ATOM 8216 C CA . ALA B 1 396 ? 2.217 -37 -10.461 1 96.62 396 ALA B CA 1
ATOM 8217 C C . ALA B 1 396 ? 2.518 -38.438 -10.047 1 96.62 396 ALA B C 1
ATOM 8219 O O . ALA B 1 396 ? 1.803 -39.344 -10.438 1 96.62 396 ALA B O 1
ATOM 8220 N N . GLU B 1 397 ? 3.525 -38.562 -9.273 1 94.88 397 GLU B N 1
ATOM 8221 C CA . GLU B 1 397 ? 3.914 -39.906 -8.867 1 94.88 397 GLU B CA 1
ATOM 8222 C C . GLU B 1 397 ? 2.873 -40.531 -7.945 1 94.88 397 GLU B C 1
ATOM 8224 O O . GLU B 1 397 ? 2.652 -41.75 -7.977 1 94.88 397 GLU B O 1
ATOM 8229 N N . TYR B 1 398 ? 2.238 -39.781 -7.152 1 92.5 398 TYR B N 1
ATOM 8230 C CA . TYR B 1 398 ? 1.146 -40.281 -6.332 1 92.5 398 TYR B CA 1
ATOM 8231 C C . TYR B 1 398 ? -0.037 -40.719 -7.195 1 92.5 398 TYR B C 1
ATOM 8233 O O . TYR B 1 398 ? -0.715 -41.688 -6.891 1 92.5 398 TYR B O 1
ATOM 8241 N N . ASN B 1 399 ? -0.277 -39.969 -8.219 1 94.19 399 ASN B N 1
ATOM 8242 C CA . ASN B 1 399 ? -1.371 -40.281 -9.125 1 94.19 399 ASN B CA 1
ATOM 8243 C C . ASN B 1 399 ? -1.148 -41.625 -9.805 1 94.19 399 ASN B C 1
ATOM 8245 O O . ASN B 1 399 ? -2.061 -42.469 -9.875 1 94.19 399 ASN B O 1
ATOM 8249 N N . TYR B 1 400 ? 0.098 -41.969 -10.18 1 92.94 400 TYR B N 1
ATOM 8250 C CA . TYR B 1 400 ? 0.344 -43.094 -11.062 1 92.94 400 TYR B CA 1
ATOM 8251 C C . TYR B 1 400 ? 0.954 -44.25 -10.297 1 92.94 400 TYR B C 1
ATOM 8253 O O . TYR B 1 400 ? 0.787 -45.406 -10.68 1 92.94 400 TYR B O 1
ATOM 8261 N N . ALA B 1 401 ? 1.726 -44.062 -9.234 1 82.06 401 ALA B N 1
ATOM 8262 C CA . ALA B 1 401 ? 2.402 -45.156 -8.516 1 82.06 401 ALA B CA 1
ATOM 8263 C C . ALA B 1 401 ? 1.785 -45.375 -7.133 1 82.06 401 ALA B C 1
ATOM 8265 O O . ALA B 1 401 ? 2.109 -46.344 -6.445 1 82.06 401 ALA B O 1
ATOM 8266 N N . GLN B 1 402 ? 0.847 -44.625 -6.699 1 69.69 402 GLN B N 1
ATOM 8267 C CA . GLN B 1 402 ? 0.098 -44.656 -5.449 1 69.69 402 GLN B CA 1
ATOM 8268 C C . GLN B 1 402 ? 1.012 -44.438 -4.25 1 69.69 402 GLN B C 1
ATOM 8270 O O . GLN B 1 402 ? 0.644 -43.719 -3.314 1 69.69 402 GLN B O 1
ATOM 8275 N N . THR B 1 403 ? 2.164 -45.125 -4.348 1 72.69 403 THR B N 1
ATOM 8276 C CA . THR B 1 403 ? 3.133 -44.844 -3.289 1 72.69 403 THR B CA 1
ATOM 8277 C C . THR B 1 403 ? 4.426 -44.281 -3.871 1 72.69 403 THR B C 1
ATOM 8279 O O . THR B 1 403 ? 4.84 -44.688 -4.965 1 72.69 403 THR B O 1
ATOM 8282 N N . VAL B 1 404 ? 4.77 -43.188 -3.09 1 70.25 404 VAL B N 1
ATOM 8283 C CA . VAL B 1 404 ? 5.961 -42.531 -3.633 1 70.25 404 VAL B CA 1
ATOM 8284 C C . VAL B 1 404 ? 7.082 -42.562 -2.594 1 70.25 404 VAL B C 1
ATOM 8286 O O . VAL B 1 404 ? 6.902 -42.062 -1.475 1 70.25 404 VAL B O 1
ATOM 8289 N N . ASN B 1 405 ? 8.047 -43.219 -2.922 1 75.75 405 ASN B N 1
ATOM 8290 C CA . ASN B 1 405 ? 9.297 -43.062 -2.182 1 75.75 405 ASN B CA 1
ATOM 8291 C C . ASN B 1 405 ? 10.258 -42.125 -2.883 1 75.75 405 ASN B C 1
ATOM 8293 O O . ASN B 1 405 ? 10.219 -42 -4.105 1 75.75 405 ASN B O 1
ATOM 8297 N N . ASP B 1 406 ? 10.969 -41.375 -2.154 1 74.44 406 ASP B N 1
ATOM 8298 C CA . ASP B 1 406 ? 11.891 -40.375 -2.699 1 74.44 406 ASP B CA 1
ATOM 8299 C C . ASP B 1 406 ? 12.852 -41 -3.701 1 74.44 406 ASP B C 1
ATOM 8301 O O . ASP B 1 406 ? 13.227 -40.375 -4.691 1 74.44 406 ASP B O 1
ATOM 8305 N N . CYS B 1 407 ? 13.18 -42.125 -3.51 1 77.31 407 CYS B N 1
ATOM 8306 C CA . CYS B 1 407 ? 14.125 -42.812 -4.383 1 77.31 407 CYS B CA 1
ATOM 8307 C C . CYS B 1 407 ? 13.547 -42.969 -5.781 1 77.31 407 CYS B C 1
ATOM 8309 O O . CYS B 1 407 ? 14.297 -43.031 -6.762 1 77.31 407 CYS B O 1
ATOM 8311 N N . ASP B 1 408 ? 12.32 -43.031 -5.852 1 84.88 408 ASP B N 1
ATOM 8312 C CA . ASP B 1 408 ? 11.688 -43.156 -7.156 1 84.88 408 ASP B CA 1
ATOM 8313 C C . ASP B 1 408 ? 11.391 -41.812 -7.781 1 84.88 408 ASP B C 1
ATOM 8315 O O . ASP B 1 408 ? 11.266 -41.688 -9 1 84.88 408 ASP B O 1
ATOM 8319 N N . LEU B 1 409 ? 11.344 -40.781 -6.938 1 93.62 409 LEU B N 1
ATOM 8320 C CA . LEU B 1 409 ? 10.977 -39.469 -7.395 1 93.62 409 LEU B CA 1
ATOM 8321 C C . LEU B 1 409 ? 12.125 -38.812 -8.156 1 93.62 409 LEU B C 1
ATOM 8323 O O . LEU B 1 409 ? 11.906 -38.094 -9.141 1 93.62 409 LEU B O 1
ATOM 8327 N N . ALA B 1 410 ? 13.367 -39.031 -7.754 1 94.69 410 ALA B N 1
ATOM 8328 C CA . ALA B 1 410 ? 14.539 -38.344 -8.273 1 94.69 410 ALA B CA 1
ATOM 8329 C C . ALA B 1 410 ? 14.766 -38.656 -9.75 1 94.69 410 ALA B C 1
ATOM 8331 O O . ALA B 1 410 ? 14.906 -37.75 -10.578 1 94.69 410 ALA B O 1
ATOM 8332 N N . PRO B 1 411 ? 14.742 -40.031 -10.156 1 93.94 411 PRO B N 1
ATOM 8333 C CA . PRO B 1 411 ? 14.938 -40.312 -11.57 1 93.94 411 PRO B CA 1
ATOM 8334 C C . PRO B 1 411 ? 13.805 -39.781 -12.453 1 93.94 411 PRO B C 1
ATOM 8336 O O . PRO B 1 411 ? 14.047 -39.312 -13.57 1 93.94 411 PRO B O 1
ATOM 8339 N N . ARG B 1 412 ? 12.594 -39.844 -11.945 1 95 412 ARG B N 1
ATOM 8340 C CA . ARG B 1 412 ? 11.453 -39.312 -12.68 1 95 412 ARG B CA 1
ATOM 8341 C C . ARG B 1 412 ? 11.578 -37.812 -12.875 1 95 412 ARG B C 1
ATOM 8343 O O . ARG B 1 412 ? 11.312 -37.281 -13.961 1 95 412 ARG B O 1
ATOM 8350 N N . PHE B 1 413 ? 11.992 -37.188 -11.773 1 96.56 413 PHE B N 1
ATOM 8351 C CA . PHE B 1 413 ? 12.164 -35.719 -11.805 1 96.56 413 PHE B CA 1
ATOM 8352 C C . PHE B 1 413 ? 13.227 -35.344 -12.82 1 96.56 413 PHE B C 1
ATOM 8354 O O . PHE B 1 413 ? 13.016 -34.406 -13.617 1 96.56 413 PHE B O 1
ATOM 8361 N N . LEU B 1 414 ? 14.281 -36 -12.82 1 95.38 414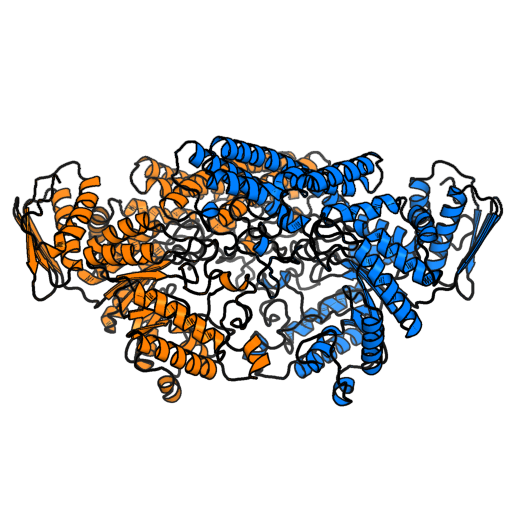 LEU B N 1
ATOM 8362 C CA . LEU B 1 414 ? 15.375 -35.75 -13.75 1 95.38 414 LEU B CA 1
ATOM 8363 C C . LEU B 1 414 ? 14.922 -35.938 -15.188 1 95.38 414 LEU B C 1
ATOM 8365 O O . LEU B 1 414 ? 15.211 -35.125 -16.062 1 95.38 414 LEU B O 1
ATOM 8369 N N . ALA B 1 415 ? 14.203 -37 -15.484 1 95.19 415 ALA B N 1
ATOM 8370 C CA . ALA B 1 415 ? 13.758 -37.344 -16.844 1 95.19 415 ALA B CA 1
ATOM 8371 C C . ALA B 1 415 ? 12.789 -36.281 -17.375 1 95.19 415 ALA B C 1
ATOM 8373 O O . ALA B 1 415 ? 12.844 -35.938 -18.562 1 95.19 415 ALA B O 1
ATOM 8374 N N . CYS B 1 416 ? 11.914 -35.812 -16.516 1 96.75 416 CYS B N 1
ATOM 8375 C CA . CYS B 1 416 ? 10.828 -34.938 -16.953 1 96.75 416 CYS B CA 1
ATOM 8376 C C . CYS B 1 416 ? 11.297 -33.5 -17.016 1 96.75 416 CYS B C 1
ATOM 8378 O O . CYS B 1 416 ? 10.75 -32.688 -17.781 1 96.75 416 CYS B O 1
ATOM 8380 N N . THR B 1 417 ? 12.328 -33.094 -16.188 1 96.88 417 THR B N 1
ATOM 8381 C CA . THR B 1 417 ? 12.625 -31.672 -16.062 1 96.88 417 THR B CA 1
ATOM 8382 C C . THR B 1 417 ? 14.078 -31.391 -16.422 1 96.88 417 THR B C 1
ATOM 8384 O O . THR B 1 417 ? 14.453 -30.234 -16.641 1 96.88 417 THR B O 1
ATOM 8387 N N . GLY B 1 418 ? 14.883 -32.406 -16.438 1 93.94 418 GLY B N 1
ATOM 8388 C CA . GLY B 1 418 ? 16.312 -32.219 -16.641 1 93.94 418 GLY B CA 1
ATOM 8389 C C . GLY B 1 418 ? 17.031 -31.703 -15.398 1 93.94 418 GLY B C 1
ATOM 8390 O O . GLY B 1 418 ? 18.219 -31.391 -15.445 1 93.94 418 GLY B O 1
ATO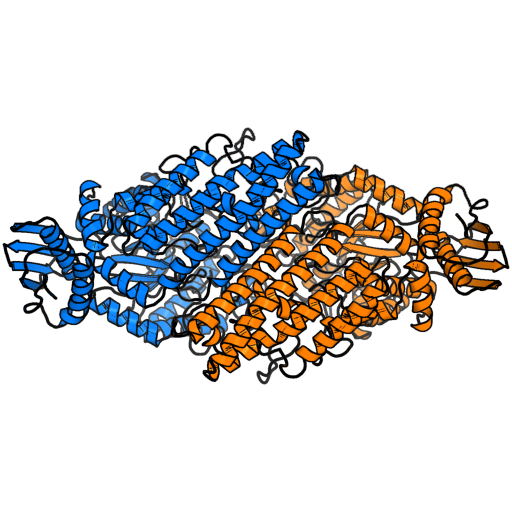M 8391 N N . ALA B 1 419 ? 16.328 -31.703 -14.273 1 94.31 419 ALA B N 1
ATOM 8392 C CA . ALA B 1 419 ? 16.891 -31.125 -13.055 1 94.31 419 ALA B CA 1
ATOM 8393 C C . ALA B 1 419 ? 17.156 -32.188 -12.008 1 94.31 419 ALA B C 1
ATOM 8395 O O . ALA B 1 419 ? 16.531 -33.281 -12.039 1 94.31 419 ALA B O 1
ATOM 8396 N N . VAL B 1 420 ? 18.094 -31.922 -11.133 1 95.31 420 VAL B N 1
ATOM 8397 C CA . VAL B 1 420 ? 18.422 -32.812 -10.031 1 95.31 420 VAL B CA 1
ATOM 8398 C C . VAL B 1 420 ? 17.578 -32.438 -8.805 1 95.31 420 VAL B C 1
ATOM 8400 O O . VAL B 1 420 ? 17.641 -31.312 -8.328 1 95.31 420 VAL B O 1
ATOM 8403 N N . LEU B 1 421 ? 16.891 -33.438 -8.289 1 96.56 421 LEU B N 1
ATOM 8404 C CA . LEU B 1 421 ? 15.945 -33.219 -7.203 1 96.56 421 LEU B CA 1
ATOM 8405 C C . LEU B 1 421 ? 16.656 -32.625 -5.977 1 96.56 421 LEU B C 1
ATOM 8407 O O . LEU B 1 421 ? 16.172 -31.672 -5.379 1 96.56 421 LEU B O 1
ATOM 8411 N N . GLU B 1 422 ? 17.781 -33.188 -5.594 1 96.25 422 GLU B N 1
ATOM 8412 C CA . GLU B 1 422 ? 18.5 -32.75 -4.402 1 96.25 422 GLU B CA 1
ATOM 8413 C C . GLU B 1 422 ? 18.938 -31.281 -4.508 1 96.25 422 GLU B C 1
ATOM 8415 O O . GLU B 1 422 ? 18.953 -30.578 -3.504 1 96.25 422 GLU B O 1
ATOM 8420 N N . ASP B 1 423 ? 19.297 -30.844 -5.691 1 97.81 423 ASP B N 1
ATOM 8421 C CA . ASP B 1 423 ? 19.641 -29.453 -5.906 1 97.81 423 ASP B CA 1
ATOM 8422 C C . ASP B 1 423 ? 18.438 -28.531 -5.684 1 97.81 423 ASP B C 1
ATOM 8424 O O . ASP B 1 423 ? 18.547 -27.516 -5.008 1 97.81 423 ASP B O 1
ATOM 8428 N N . PHE B 1 424 ? 17.281 -28.953 -6.203 1 97.56 424 PHE B N 1
ATOM 8429 C CA . PHE B 1 424 ? 16.078 -28.141 -6.094 1 97.56 424 PHE B CA 1
ATOM 8430 C C . PHE B 1 424 ? 15.648 -28 -4.641 1 97.56 424 PHE B C 1
ATOM 8432 O O . PHE B 1 424 ? 15.18 -26.938 -4.227 1 97.56 424 PHE B O 1
ATOM 8439 N N . LEU B 1 425 ? 15.766 -29.047 -3.91 1 96.81 425 LEU B N 1
ATOM 8440 C CA . LEU B 1 425 ? 15.328 -29.016 -2.52 1 96.81 425 LEU B CA 1
ATOM 8441 C C . LEU B 1 425 ? 16.141 -28 -1.718 1 96.81 425 LEU B C 1
ATOM 8443 O O . LEU B 1 425 ? 15.688 -27.531 -0.673 1 96.81 425 LEU B O 1
ATOM 8447 N N . LYS B 1 426 ? 17.312 -27.594 -2.252 1 98 426 LYS B N 1
ATOM 8448 C CA . LYS B 1 426 ? 18.156 -26.609 -1.579 1 98 426 LYS B CA 1
ATOM 8449 C C . LYS B 1 426 ? 17.609 -25.203 -1.77 1 98 426 LYS B C 1
ATOM 8451 O O . LYS B 1 426 ? 18.016 -24.266 -1.071 1 98 426 LYS B O 1
ATOM 8456 N N . LEU B 1 427 ? 16.609 -25 -2.617 1 98.19 427 LEU B N 1
ATOM 8457 C CA . LEU B 1 427 ? 15.984 -23.703 -2.822 1 98.19 427 LEU B CA 1
ATOM 8458 C C . LEU B 1 427 ? 15.312 -23.219 -1.541 1 98.19 427 LEU B C 1
ATOM 8460 O O . LEU B 1 427 ? 15.086 -22.016 -1.374 1 98.19 427 LEU B O 1
ATOM 8464 N N . ASP B 1 428 ? 15.062 -24.125 -0.563 1 97.31 428 ASP B N 1
ATOM 8465 C CA . ASP B 1 428 ? 14.406 -23.797 0.7 1 97.31 428 ASP B CA 1
ATOM 8466 C C . ASP B 1 428 ? 15.383 -23.125 1.665 1 97.31 428 ASP B C 1
ATOM 8468 O O . ASP B 1 428 ? 14.961 -22.516 2.652 1 97.31 428 ASP B O 1
ATOM 8472 N N . LEU B 1 429 ? 16.641 -23.203 1.414 1 97.81 429 LEU B N 1
ATOM 8473 C CA . LEU B 1 429 ? 17.688 -22.922 2.402 1 97.81 429 LEU B CA 1
ATOM 8474 C C . LEU B 1 429 ? 17.516 -21.5 2.955 1 97.81 429 LEU B C 1
ATOM 8476 O O . LEU B 1 429 ? 17.609 -21.297 4.168 1 97.81 429 LEU B O 1
ATOM 8480 N N . PRO B 1 430 ? 17.219 -20.484 2.119 1 98.12 430 PRO B N 1
ATOM 8481 C CA . PRO B 1 430 ? 17.156 -19.125 2.65 1 98.12 430 PRO B CA 1
ATOM 8482 C C . PRO B 1 430 ? 16.094 -18.984 3.74 1 98.12 430 PRO B C 1
ATOM 8484 O O . PRO B 1 430 ? 16.203 -18.094 4.598 1 98.12 430 PRO B O 1
ATOM 8487 N N . ASN B 1 431 ? 15.109 -19.891 3.764 1 97.31 431 ASN B N 1
ATOM 8488 C CA . ASN B 1 431 ? 14.031 -19.766 4.738 1 97.31 431 ASN B CA 1
ATOM 8489 C C . ASN B 1 431 ? 14.227 -20.719 5.914 1 97.31 431 ASN B C 1
ATOM 8491 O O . ASN B 1 431 ? 13.453 -20.703 6.875 1 97.31 431 ASN B O 1
ATOM 8495 N N . LEU B 1 432 ? 15.227 -21.547 5.824 1 96.69 432 LEU B N 1
ATOM 8496 C CA . LEU B 1 432 ? 15.492 -22.516 6.879 1 96.69 432 LEU B CA 1
ATOM 8497 C C . LEU B 1 432 ? 16.578 -22.016 7.816 1 96.69 432 LEU B C 1
ATOM 8499 O O . LEU B 1 432 ? 17.578 -22.703 8.039 1 96.69 432 LEU B O 1
ATOM 8503 N N . THR B 1 433 ? 16.297 -20.812 8.344 1 95.94 433 THR B N 1
ATOM 8504 C CA . THR B 1 433 ? 17.219 -20.266 9.328 1 95.94 433 THR B CA 1
ATOM 8505 C C . THR B 1 433 ? 17.391 -21.219 10.508 1 95.94 433 THR B C 1
ATOM 8507 O O . THR B 1 433 ? 16.562 -22.109 10.711 1 95.94 433 THR B O 1
ATOM 8510 N N . PRO B 1 434 ? 18.438 -21.031 11.281 1 94.12 434 PRO B N 1
ATOM 8511 C CA . PRO B 1 434 ? 18.703 -21.969 12.375 1 94.12 434 PRO B CA 1
ATOM 8512 C C . PRO B 1 434 ? 17.531 -22.094 13.336 1 94.12 434 PRO B C 1
ATOM 8514 O O . PRO B 1 434 ? 17.312 -23.172 13.914 1 94.12 434 PRO B O 1
ATOM 8517 N N . ASP B 1 435 ? 16.797 -21.078 13.492 1 91.62 435 ASP B N 1
ATOM 8518 C CA . ASP B 1 435 ? 15.633 -21.109 14.375 1 91.62 435 ASP B CA 1
ATOM 8519 C C . ASP B 1 435 ? 14.398 -21.641 13.641 1 91.62 435 ASP B C 1
ATOM 8521 O O . ASP B 1 435 ? 13.305 -21.656 14.195 1 91.62 435 ASP B O 1
ATOM 8525 N N . ASN B 1 436 ? 14.555 -22.078 12.453 1 93.81 436 ASN B N 1
ATOM 8526 C CA . ASN B 1 436 ? 13.492 -22.625 11.617 1 93.81 436 ASN B CA 1
ATOM 8527 C C . ASN B 1 436 ? 13.945 -23.891 10.891 1 93.81 436 ASN B C 1
ATOM 8529 O O . ASN B 1 436 ? 13.898 -23.953 9.664 1 93.81 436 ASN B O 1
ATOM 8533 N N . PRO B 1 437 ? 14.281 -24.812 11.625 1 91.94 437 PRO B N 1
ATOM 8534 C CA . PRO B 1 437 ? 14.82 -26.016 10.992 1 91.94 437 PRO B CA 1
ATOM 8535 C C . PRO B 1 437 ? 13.789 -26.766 10.141 1 91.94 437 PRO B C 1
ATOM 8537 O O . PRO B 1 437 ? 12.586 -26.578 10.344 1 91.94 437 PRO B O 1
ATOM 8540 N N . LEU B 1 438 ? 14.148 -27.578 9.289 1 89.75 438 LEU B N 1
ATOM 8541 C CA . LEU B 1 438 ? 13.328 -28.391 8.398 1 89.75 438 LEU B CA 1
ATOM 8542 C C . LEU B 1 438 ? 12.258 -29.141 9.18 1 89.75 438 LEU B C 1
ATOM 8544 O O . LEU B 1 438 ? 12.539 -29.734 10.227 1 89.75 438 LEU B O 1
ATOM 8548 N N . PRO B 1 439 ? 10.977 -29.047 8.789 1 87.31 439 PRO B N 1
ATOM 8549 C CA . PRO B 1 439 ? 10.445 -28.531 7.527 1 87.31 439 PRO B CA 1
ATOM 8550 C C . PRO B 1 439 ? 10.07 -27.062 7.602 1 87.31 439 PRO B C 1
ATOM 8552 O O . PRO B 1 439 ? 9.492 -26.516 6.66 1 87.31 439 PRO B O 1
ATOM 8555 N N . GLY B 1 440 ? 10.469 -26.422 8.727 1 85.88 440 GLY B N 1
ATOM 8556 C CA . GLY B 1 440 ? 10.172 -25.016 8.953 1 85.88 440 GLY B CA 1
ATOM 8557 C C . GLY B 1 440 ? 8.781 -24.781 9.523 1 85.88 440 GLY B C 1
ATOM 8558 O O . GLY B 1 440 ? 7.918 -25.656 9.453 1 85.88 440 GLY B O 1
ATOM 8559 N N . LYS B 1 441 ? 8.672 -23.594 10.078 1 87.25 441 LYS B N 1
ATOM 8560 C CA . LYS B 1 441 ? 7.355 -23.156 10.539 1 87.25 441 LYS B CA 1
ATOM 8561 C C . LYS B 1 441 ? 6.426 -22.891 9.359 1 87.25 441 LYS B C 1
ATOM 8563 O O . LYS B 1 441 ? 6.867 -22.422 8.305 1 87.25 441 LYS B O 1
ATOM 8568 N N . MET B 1 442 ? 5.223 -23.125 9.539 1 85.31 442 MET B N 1
ATOM 8569 C CA . MET B 1 442 ? 4.215 -22.953 8.5 1 85.31 442 MET B CA 1
ATOM 8570 C C . MET B 1 442 ? 4.176 -21.516 8.008 1 85.31 442 MET B C 1
ATOM 8572 O O . MET B 1 442 ? 4.086 -20.578 8.812 1 85.31 442 MET B O 1
ATOM 8576 N N . SER B 1 443 ? 4.266 -21.391 6.707 1 81.19 443 SER B N 1
ATOM 8577 C CA . SER B 1 443 ? 4.109 -20.125 6.004 1 81.19 443 SER B CA 1
ATOM 8578 C C . SER B 1 443 ? 5.148 -19.109 6.457 1 81.19 443 SER B C 1
ATOM 8580 O O . SER B 1 443 ? 4.93 -17.906 6.352 1 81.19 443 SER B O 1
ATOM 8582 N N . ALA B 1 444 ? 6.234 -19.547 7.023 1 87.31 444 ALA B N 1
ATOM 8583 C CA . ALA B 1 444 ? 7.277 -18.641 7.477 1 87.31 444 ALA B CA 1
ATOM 8584 C C . ALA B 1 444 ? 8.312 -18.391 6.383 1 87.31 444 ALA B C 1
ATOM 8586 O O . ALA B 1 444 ? 8.727 -19.328 5.695 1 87.31 444 ALA B O 1
ATOM 8587 N N . ALA B 1 445 ? 8.609 -17.109 6.145 1 89.31 445 ALA B N 1
ATOM 8588 C CA . ALA B 1 445 ? 9.625 -16.719 5.164 1 89.31 445 ALA B CA 1
ATOM 8589 C C . ALA B 1 445 ? 10.547 -15.641 5.723 1 89.31 445 ALA B C 1
ATOM 8591 O O . ALA B 1 445 ? 10.492 -14.484 5.289 1 89.31 445 ALA B O 1
ATOM 8592 N N . PRO B 1 446 ? 11.461 -16 6.574 1 95.56 446 PRO B N 1
ATOM 8593 C CA . PRO B 1 446 ? 12.32 -15.008 7.211 1 95.56 446 PRO B CA 1
ATOM 8594 C C . PRO B 1 446 ? 13.172 -14.227 6.211 1 95.56 446 PRO B C 1
ATOM 8596 O O . PRO B 1 446 ? 13.438 -13.039 6.414 1 95.56 446 PRO B O 1
ATOM 8599 N N . ALA B 1 447 ? 13.555 -14.883 5.094 1 97.5 447 ALA B N 1
ATOM 8600 C CA . ALA B 1 447 ? 14.398 -14.219 4.105 1 97.5 447 ALA B CA 1
ATOM 8601 C C . ALA B 1 447 ? 13.75 -12.93 3.613 1 97.5 447 ALA B C 1
ATOM 8603 O O . ALA B 1 447 ? 14.445 -11.945 3.344 1 97.5 447 ALA B O 1
ATOM 8604 N N . ARG B 1 448 ? 12.484 -12.898 3.529 1 97.19 448 ARG B N 1
ATOM 8605 C CA . ARG B 1 448 ? 11.766 -11.773 2.939 1 97.19 448 ARG B CA 1
ATOM 8606 C C . ARG B 1 448 ? 11.766 -10.57 3.881 1 97.19 448 ARG B C 1
ATOM 8608 O O . ARG B 1 448 ? 12.094 -9.461 3.475 1 97.19 448 ARG B O 1
ATOM 8615 N N . TYR B 1 449 ? 11.359 -10.766 5.195 1 96.62 449 TYR B N 1
ATOM 8616 C CA . TYR B 1 449 ? 11.305 -9.609 6.082 1 96.62 449 TYR B CA 1
ATOM 8617 C C . TYR B 1 449 ? 12.703 -9.164 6.492 1 96.62 449 TYR B C 1
ATOM 8619 O O . TYR B 1 449 ? 12.922 -7.992 6.816 1 96.62 449 TYR B O 1
ATOM 8627 N N . LEU B 1 450 ? 13.711 -10.094 6.43 1 97.62 450 LEU B N 1
ATOM 8628 C CA . LEU B 1 450 ? 15.094 -9.695 6.684 1 97.62 450 LEU B CA 1
ATOM 8629 C C . LEU B 1 450 ? 15.625 -8.836 5.543 1 97.62 450 LEU B C 1
ATOM 8631 O O . LEU B 1 450 ? 16.422 -7.93 5.773 1 97.62 450 LEU B O 1
ATOM 8635 N N . LEU B 1 451 ? 15.148 -9.148 4.348 1 98.5 451 LEU B N 1
ATOM 8636 C CA . LEU B 1 451 ? 15.562 -8.359 3.188 1 98.5 451 LEU B CA 1
ATOM 8637 C C . LEU B 1 451 ? 15.008 -6.941 3.271 1 98.5 451 LEU B C 1
ATOM 8639 O O . LEU B 1 451 ? 15.758 -5.973 3.125 1 98.5 451 LEU B O 1
ATOM 8643 N N . TYR B 1 452 ? 13.758 -6.773 3.613 1 98.31 452 TYR B N 1
ATOM 8644 C CA . TYR B 1 452 ? 13.078 -5.508 3.367 1 98.31 452 TYR B CA 1
ATOM 8645 C C . TYR B 1 452 ? 13.039 -4.656 4.633 1 98.31 452 TYR B C 1
ATOM 8647 O O . TYR B 1 452 ? 12.82 -3.445 4.566 1 98.31 452 TYR B O 1
ATOM 8655 N N . GLN B 1 453 ? 13.188 -5.285 5.859 1 97.75 453 GLN B N 1
ATOM 8656 C CA . GLN B 1 453 ? 13.086 -4.484 7.07 1 97.75 453 GLN B CA 1
ATOM 8657 C C . GLN B 1 453 ? 14.117 -3.361 7.078 1 97.75 453 GLN B C 1
ATOM 8659 O O . GLN B 1 453 ? 15.234 -3.537 6.59 1 97.75 453 GLN B O 1
ATOM 8664 N N . ASP B 1 454 ? 13.773 -2.246 7.543 1 98.25 454 ASP B N 1
ATOM 8665 C CA . ASP B 1 454 ? 14.633 -1.071 7.664 1 98.25 454 ASP B CA 1
ATOM 8666 C C . ASP B 1 454 ? 15.742 -1.307 8.68 1 98.25 454 ASP B C 1
ATOM 8668 O O . ASP B 1 454 ? 15.492 -1.794 9.781 1 98.25 454 ASP B O 1
ATOM 8672 N N . VAL B 1 455 ? 16.953 -0.915 8.344 1 98.25 455 VAL B N 1
ATOM 8673 C CA . VAL B 1 455 ? 18.125 -1.193 9.164 1 98.25 455 VAL B CA 1
ATOM 8674 C C . VAL B 1 455 ? 18.031 -0.422 10.477 1 98.25 455 VAL B C 1
ATOM 8676 O O . VAL B 1 455 ? 18.422 -0.93 11.531 1 98.25 455 VAL B O 1
ATOM 8679 N N . LEU B 1 456 ? 17.516 0.772 10.438 1 98.5 456 LEU B N 1
ATOM 8680 C CA . LEU B 1 456 ? 17.484 1.609 11.633 1 98.5 456 LEU B CA 1
ATOM 8681 C C . LEU B 1 456 ? 16.234 1.328 12.461 1 98.5 456 LEU B C 1
ATOM 8683 O O . LEU B 1 456 ? 16.281 1.398 13.695 1 98.5 456 LEU B O 1
ATOM 8687 N N . MET B 1 457 ? 15.102 1.012 11.938 1 97 457 MET B N 1
ATOM 8688 C CA . MET B 1 457 ? 13.852 0.77 12.648 1 97 457 MET B CA 1
ATOM 8689 C C . MET B 1 457 ? 13.836 -0.629 13.258 1 97 457 MET B C 1
ATOM 8691 O O . MET B 1 457 ? 13.516 -0.794 14.438 1 97 457 MET B O 1
ATOM 8695 N N . GLY B 1 458 ? 14.219 -1.641 12.398 1 96.19 458 GLY B N 1
ATOM 8696 C CA . GLY B 1 458 ? 14.375 -2.998 12.898 1 96.19 458 GLY B CA 1
ATOM 8697 C C . GLY B 1 458 ? 13.094 -3.578 13.461 1 96.19 458 GLY B C 1
ATOM 8698 O O . GLY B 1 458 ? 13.078 -4.082 14.586 1 96.19 458 GLY B O 1
ATOM 8699 N N . ILE B 1 459 ? 12.031 -3.6 12.75 1 96.75 459 ILE B N 1
ATOM 8700 C CA . ILE B 1 459 ? 10.719 -4.082 13.164 1 96.75 459 ILE B CA 1
ATOM 8701 C C . ILE B 1 459 ? 10.805 -5.555 13.562 1 96.75 459 ILE B C 1
ATOM 8703 O O . ILE B 1 459 ? 10.125 -5.996 14.484 1 96.75 459 ILE B O 1
ATOM 8707 N N . TYR B 1 460 ? 11.734 -6.332 12.93 1 96.81 460 TYR B N 1
ATOM 8708 C CA . TYR B 1 460 ? 11.805 -7.773 13.148 1 96.81 460 TYR B CA 1
ATOM 8709 C C . TYR B 1 460 ? 13.062 -8.141 13.938 1 96.81 460 TYR B C 1
ATOM 8711 O O . TYR B 1 460 ? 13.422 -9.312 14.023 1 96.81 460 TYR B O 1
ATOM 8719 N N . ASP B 1 461 ? 13.727 -7.156 14.508 1 96.62 461 ASP B N 1
ATOM 8720 C CA . ASP B 1 461 ? 15.016 -7.367 15.148 1 96.62 461 ASP B CA 1
ATOM 8721 C C . ASP B 1 461 ? 14.906 -8.375 16.297 1 96.62 461 ASP B C 1
ATOM 8723 O O . ASP B 1 461 ? 15.82 -9.172 16.516 1 96.62 461 ASP B O 1
ATOM 8727 N N . CYS B 1 462 ? 13.789 -8.344 17 1 96.25 462 CYS B N 1
ATOM 8728 C CA . CYS B 1 462 ? 13.602 -9.242 18.141 1 96.25 462 CYS B CA 1
ATOM 8729 C C . CYS B 1 462 ? 13.508 -10.695 17.672 1 96.25 462 CYS B C 1
ATOM 8731 O O . CYS B 1 462 ? 13.609 -11.617 18.484 1 96.25 462 CYS B O 1
ATOM 8733 N N . HIS B 1 463 ? 13.398 -10.938 16.375 1 95.44 463 HIS B N 1
ATOM 8734 C CA . HIS B 1 463 ? 13.188 -12.273 15.836 1 95.44 463 HIS B CA 1
ATOM 8735 C C . HIS B 1 463 ? 14.406 -12.742 15.047 1 95.44 463 HIS B C 1
ATOM 8737 O O . HIS B 1 463 ? 14.305 -13.672 14.234 1 95.44 463 HIS B O 1
ATOM 8743 N N . VAL B 1 464 ? 15.555 -12.094 15.234 1 94.81 464 VAL B N 1
ATOM 8744 C CA . VAL B 1 464 ? 16.781 -12.398 14.508 1 94.81 464 VAL B CA 1
ATOM 8745 C C . VAL B 1 464 ? 17.844 -12.891 15.484 1 94.81 464 VAL B C 1
ATOM 8747 O O . VAL B 1 464 ? 18.062 -12.289 16.531 1 94.81 464 VAL B O 1
ATOM 8750 N N . ASP B 1 465 ? 18.438 -13.961 15.148 1 93.31 465 ASP B N 1
ATOM 8751 C CA . ASP B 1 465 ? 19.562 -14.477 15.938 1 93.31 465 ASP B CA 1
ATOM 8752 C C . ASP B 1 465 ? 20.875 -13.906 15.438 1 93.31 465 ASP B C 1
ATOM 8754 O O . ASP B 1 465 ? 21.375 -14.305 14.375 1 93.31 465 ASP B O 1
ATOM 8758 N N . MET B 1 466 ? 21.547 -13.141 16.156 1 89.06 466 MET B N 1
ATOM 8759 C CA . MET B 1 466 ? 22.75 -12.422 15.781 1 89.06 466 MET B CA 1
ATOM 8760 C C . MET B 1 466 ? 23.922 -13.391 15.602 1 89.06 466 MET B C 1
ATOM 8762 O O . MET B 1 466 ? 24.844 -13.117 14.828 1 89.06 466 MET B O 1
ATOM 8766 N N . LYS B 1 467 ? 23.906 -14.422 16.234 1 91.69 467 LYS B N 1
ATOM 8767 C CA . LYS B 1 467 ? 25.047 -15.312 16.297 1 91.69 467 LYS B CA 1
ATOM 8768 C C . LYS B 1 467 ? 25.125 -16.219 15.07 1 91.69 467 LYS B C 1
ATOM 8770 O O . LYS B 1 467 ? 26.203 -16.484 14.562 1 91.69 467 LYS B O 1
ATOM 8775 N N . SER B 1 468 ? 23.953 -16.594 14.555 1 95.88 468 SER B N 1
ATOM 8776 C CA . SER B 1 468 ? 23.984 -17.719 13.617 1 95.88 468 SER B CA 1
ATOM 8777 C C . SER B 1 468 ? 23.516 -17.281 12.234 1 95.88 468 SER B C 1
ATOM 8779 O O . SER B 1 468 ? 23.812 -17.938 11.234 1 95.88 468 SER B O 1
ATOM 8781 N N . PHE B 1 469 ? 22.828 -16.203 12.055 1 97.12 469 PHE B N 1
ATOM 8782 C CA . PHE B 1 469 ? 22.172 -15.867 10.797 1 97.12 469 PHE B CA 1
ATOM 8783 C C . PHE B 1 469 ? 23.203 -15.539 9.719 1 97.12 469 PHE B C 1
ATOM 8785 O O . PHE B 1 469 ? 23.047 -15.93 8.562 1 97.12 469 PHE B O 1
ATOM 8792 N N . LYS B 1 470 ? 24.312 -14.867 10.023 1 96.69 470 LYS B N 1
ATOM 8793 C CA . LYS B 1 470 ? 25.328 -14.5 9.047 1 96.69 470 LYS B CA 1
ATOM 8794 C C . LYS B 1 470 ? 25.953 -15.742 8.422 1 96.69 470 LYS B C 1
ATOM 8796 O O . LYS B 1 470 ? 26.062 -15.844 7.199 1 96.69 470 LYS B O 1
ATOM 8801 N N . SER B 1 471 ? 26.297 -16.641 9.328 1 97.94 471 SER B N 1
ATOM 8802 C CA . SER B 1 471 ? 26.922 -17.875 8.844 1 97.94 471 SER B CA 1
ATOM 8803 C C . SER B 1 471 ? 25.938 -18.703 8.023 1 97.94 471 SER B C 1
ATOM 8805 O O . SER B 1 471 ? 26.328 -19.328 7.027 1 97.94 471 SER B O 1
ATOM 8807 N N . HIS B 1 472 ? 24.75 -18.719 8.438 1 98.25 472 HIS B N 1
ATOM 8808 C CA . HIS B 1 472 ? 23.719 -19.438 7.711 1 98.25 472 HIS B CA 1
ATOM 8809 C C . HIS B 1 472 ? 23.594 -18.938 6.277 1 98.25 472 HIS B C 1
ATOM 8811 O O . HIS B 1 472 ? 23.609 -19.719 5.332 1 98.25 472 HIS B O 1
ATOM 8817 N N . TYR B 1 473 ? 23.547 -17.672 6.098 1 98.75 473 TYR B N 1
ATOM 8818 C CA . TYR B 1 473 ? 23.297 -17.125 4.773 1 98.75 473 TYR B CA 1
ATOM 8819 C C . TYR B 1 473 ? 24.547 -17.188 3.91 1 98.75 473 TYR B C 1
ATOM 8821 O O . TYR B 1 473 ? 24.469 -17.328 2.688 1 98.75 473 TYR B O 1
ATOM 8829 N N . ARG B 1 474 ? 25.703 -17.156 4.543 1 98.62 474 ARG B N 1
ATOM 8830 C CA . ARG B 1 474 ? 26.922 -17.438 3.791 1 98.62 474 ARG B CA 1
ATOM 8831 C C . ARG B 1 474 ? 26.891 -18.844 3.217 1 98.62 474 ARG B C 1
ATOM 8833 O O . ARG B 1 474 ? 27.266 -19.062 2.059 1 98.62 474 ARG B O 1
ATOM 8840 N N . HIS B 1 475 ? 26.469 -19.719 4.074 1 98.69 475 HIS B N 1
ATOM 8841 C CA . HIS B 1 475 ? 26.344 -21.109 3.639 1 98.69 475 HIS B CA 1
ATOM 8842 C C . HIS B 1 475 ? 25.328 -21.25 2.512 1 98.69 475 HIS B C 1
ATOM 8844 O O . HIS B 1 475 ? 25.578 -21.922 1.513 1 98.69 475 HIS B O 1
ATOM 8850 N N . CYS B 1 476 ? 24.172 -20.609 2.646 1 98.81 476 CYS B N 1
ATOM 8851 C CA . CYS B 1 476 ? 23.156 -20.625 1.598 1 98.81 476 CYS B CA 1
ATOM 8852 C C . CYS B 1 476 ? 23.734 -20.125 0.277 1 98.81 476 CYS B C 1
ATOM 8854 O O . CYS B 1 476 ? 23.531 -20.75 -0.767 1 98.81 476 CYS B O 1
ATOM 8856 N N . ALA B 1 477 ? 24.453 -18.969 0.346 1 98.88 477 ALA B N 1
ATOM 8857 C CA . ALA B 1 477 ? 25.031 -18.344 -0.851 1 98.88 477 ALA B CA 1
ATOM 8858 C C . ALA B 1 477 ? 26 -19.297 -1.542 1 98.88 477 ALA B C 1
ATOM 8860 O O . ALA B 1 477 ? 25.969 -19.453 -2.766 1 98.88 477 ALA B O 1
ATOM 8861 N N . GLU B 1 478 ? 26.781 -19.953 -0.737 1 98.81 478 GLU B N 1
ATOM 8862 C CA . GLU B 1 478 ? 27.797 -20.859 -1.275 1 98.81 478 GLU B CA 1
ATOM 8863 C C . GLU B 1 478 ? 27.141 -22.062 -1.945 1 98.81 478 GLU B C 1
ATOM 8865 O O . GLU B 1 478 ? 27.484 -22.438 -3.068 1 98.81 478 GLU B O 1
ATOM 8870 N N . GLU B 1 479 ? 26.203 -22.688 -1.29 1 98.75 479 GLU B N 1
ATOM 8871 C CA . GLU B 1 479 ? 25.516 -23.859 -1.811 1 98.75 479 GLU B CA 1
ATOM 8872 C C . GLU B 1 479 ? 24.766 -23.547 -3.104 1 98.75 479 GLU B C 1
ATOM 8874 O O . GLU B 1 479 ? 24.891 -24.281 -4.086 1 98.75 479 GLU B O 1
ATOM 8879 N N . LEU B 1 480 ? 24.062 -22.484 -3.111 1 98.88 480 LEU B N 1
ATOM 8880 C CA . LEU B 1 480 ? 23.234 -22.141 -4.258 1 98.88 480 LEU B CA 1
ATOM 8881 C C . LEU B 1 480 ? 24.094 -21.656 -5.426 1 98.88 480 LEU B C 1
ATOM 8883 O O . LEU B 1 480 ? 23.766 -21.906 -6.586 1 98.88 480 LEU B O 1
ATOM 8887 N N . ARG B 1 481 ? 25.172 -20.906 -5.109 1 98.81 481 ARG B N 1
ATOM 8888 C CA . ARG B 1 481 ? 26.109 -20.5 -6.152 1 98.81 481 ARG B CA 1
ATOM 8889 C C . ARG B 1 481 ? 26.719 -21.719 -6.84 1 98.81 481 ARG B C 1
ATOM 8891 O O . ARG B 1 481 ? 26.875 -21.734 -8.062 1 98.81 481 ARG B O 1
ATOM 8898 N N . ALA B 1 482 ? 27.094 -22.703 -6.035 1 98.75 482 ALA B N 1
ATOM 8899 C CA . ALA B 1 482 ? 27.688 -23.922 -6.586 1 98.75 482 ALA B CA 1
ATOM 8900 C C . ALA B 1 482 ? 26.719 -24.609 -7.543 1 98.75 482 ALA B C 1
ATOM 8902 O O . ALA B 1 482 ? 27.125 -25.109 -8.594 1 98.75 482 ALA B O 1
ATOM 8903 N N . ILE B 1 483 ? 25.516 -24.641 -7.242 1 98.69 483 ILE B N 1
ATOM 8904 C CA . ILE B 1 483 ? 24.516 -25.281 -8.094 1 98.69 483 ILE B CA 1
ATOM 8905 C C . ILE B 1 483 ? 24.328 -24.438 -9.359 1 98.69 483 ILE B C 1
ATOM 8907 O O . ILE B 1 483 ? 24.219 -24.984 -10.461 1 98.69 483 ILE B O 1
ATOM 8911 N N . ALA B 1 484 ? 24.219 -23.109 -9.195 1 98.56 484 ALA B N 1
ATOM 8912 C CA . ALA B 1 484 ? 24.062 -22.219 -10.344 1 98.56 484 ALA B CA 1
ATOM 8913 C C . ALA B 1 484 ? 25.188 -22.406 -11.352 1 98.56 484 ALA B C 1
ATOM 8915 O O . ALA B 1 484 ? 24.969 -22.297 -12.562 1 98.56 484 ALA B O 1
ATOM 8916 N N . GLN B 1 485 ? 26.359 -22.703 -10.875 1 98.06 485 GLN B N 1
ATOM 8917 C CA . GLN B 1 485 ? 27.547 -22.812 -11.711 1 98.06 485 GLN B CA 1
ATOM 8918 C C . GLN B 1 485 ? 27.516 -24.078 -12.562 1 98.06 485 GLN B C 1
ATOM 8920 O O . GLN B 1 485 ? 28.25 -24.172 -13.547 1 98.06 485 GLN B O 1
ATOM 8925 N N . LYS B 1 486 ? 26.672 -25 -12.148 1 96.31 486 LYS B N 1
ATOM 8926 C CA . LYS B 1 486 ? 26.516 -26.188 -12.977 1 96.31 486 LYS B CA 1
ATOM 8927 C C . LYS B 1 486 ? 25.859 -25.844 -14.312 1 96.31 486 LYS B C 1
ATOM 8929 O O . LYS B 1 486 ? 25.953 -26.625 -15.273 1 96.31 486 LYS B O 1
ATOM 8934 N N . GLY B 1 487 ? 25.219 -24.672 -14.383 1 94.62 487 GLY B N 1
ATOM 8935 C CA . GLY B 1 487 ? 24.531 -24.25 -15.602 1 94.62 487 GLY B CA 1
ATOM 8936 C C . GLY B 1 487 ? 23.188 -24.938 -15.805 1 94.62 487 GLY B C 1
ATOM 8937 O O . GLY B 1 487 ? 22.625 -25.469 -14.859 1 94.62 487 GLY B O 1
ATOM 8938 N N . GLY B 1 488 ? 22.641 -24.734 -17.016 1 92.94 488 GLY B N 1
ATOM 8939 C CA . GLY B 1 488 ? 21.375 -25.359 -17.359 1 92.94 488 GLY B CA 1
ATOM 8940 C C . GLY B 1 488 ? 20.203 -24.391 -17.297 1 92.94 488 GLY B C 1
ATOM 8941 O O . GLY B 1 488 ? 20.391 -23.203 -17.078 1 92.94 488 GLY B O 1
ATOM 8942 N N . GLU B 1 489 ? 19.078 -24.953 -17.438 1 94.12 489 GLU B N 1
ATOM 8943 C CA . GLU B 1 489 ? 17.828 -24.203 -17.609 1 94.12 489 GLU B CA 1
ATOM 8944 C C . GLU B 1 489 ? 17.484 -23.422 -16.344 1 94.12 489 GLU B C 1
ATOM 8946 O O . GLU B 1 489 ? 16.875 -22.344 -16.422 1 94.12 489 GLU B O 1
ATOM 8951 N N . TYR B 1 490 ? 17.891 -23.891 -15.188 1 97.06 490 TYR B N 1
ATOM 8952 C CA . TYR B 1 490 ? 17.406 -23.344 -13.93 1 97.06 490 TYR B CA 1
ATOM 8953 C C . TYR B 1 490 ? 18.5 -22.547 -13.227 1 97.06 490 TYR B C 1
ATOM 8955 O O . TYR B 1 490 ? 18.312 -22.094 -12.094 1 97.06 490 TYR B O 1
ATOM 8963 N N . ALA B 1 491 ? 19.641 -22.375 -13.859 1 97.75 491 ALA B N 1
ATOM 8964 C CA . ALA B 1 491 ? 20.797 -21.703 -13.258 1 97.75 491 ALA B CA 1
ATOM 8965 C C . ALA B 1 491 ? 20.438 -20.297 -12.812 1 97.75 491 ALA B C 1
ATOM 8967 O O . ALA B 1 491 ? 20.922 -19.812 -11.781 1 97.75 491 ALA B O 1
ATOM 8968 N N . CYS B 1 492 ? 19.609 -19.656 -13.609 1 97.31 492 CYS B N 1
ATOM 8969 C CA . CYS B 1 492 ? 19.219 -18.281 -13.312 1 97.31 492 CYS B CA 1
ATOM 8970 C C . CYS B 1 492 ? 18.5 -18.203 -11.969 1 97.31 492 CYS B C 1
ATOM 8972 O O . CYS B 1 492 ? 18.734 -17.281 -11.188 1 97.31 492 CYS B O 1
ATOM 8974 N N . MET B 1 493 ? 17.625 -19.125 -11.664 1 98.06 493 MET B N 1
ATOM 8975 C CA . MET B 1 493 ? 16.875 -19.156 -10.414 1 98.06 493 MET B CA 1
ATOM 8976 C C . MET B 1 493 ? 17.797 -19.375 -9.227 1 98.06 493 MET B C 1
ATOM 8978 O O . MET B 1 493 ? 17.672 -18.688 -8.203 1 98.06 493 MET B O 1
ATOM 8982 N N . PHE B 1 494 ? 18.766 -20.25 -9.352 1 98.81 494 PHE B N 1
ATOM 8983 C CA . PHE B 1 494 ? 19.734 -20.516 -8.289 1 98.81 494 PHE B CA 1
ATOM 8984 C C . PHE B 1 494 ? 20.641 -19.312 -8.078 1 98.81 494 PHE B C 1
ATOM 8986 O O . PHE B 1 494 ? 21 -18.984 -6.945 1 98.81 494 PHE B O 1
ATOM 8993 N N . ARG B 1 495 ? 21.031 -18.656 -9.18 1 98.75 495 ARG B N 1
ATOM 8994 C CA . ARG B 1 495 ? 21.844 -17.453 -9.086 1 98.75 495 ARG B CA 1
ATOM 8995 C C . ARG B 1 495 ? 21.125 -16.359 -8.32 1 98.75 495 ARG B C 1
ATOM 8997 O O . ARG B 1 495 ? 21.734 -15.672 -7.488 1 98.75 495 ARG B O 1
ATOM 9004 N N . THR B 1 496 ? 19.844 -16.172 -8.609 1 98.88 496 THR B N 1
ATOM 9005 C CA . THR B 1 496 ? 19.031 -15.172 -7.93 1 98.88 496 THR B CA 1
ATOM 9006 C C . THR B 1 496 ? 19.016 -15.406 -6.422 1 98.88 496 THR B C 1
ATOM 9008 O O . THR B 1 496 ? 19.266 -14.484 -5.645 1 98.88 496 THR B O 1
ATOM 9011 N N . LEU B 1 497 ? 18.812 -16.641 -5.996 1 98.88 497 LEU B N 1
ATOM 9012 C CA . LEU B 1 497 ? 18.719 -16.938 -4.574 1 98.88 497 LEU B CA 1
ATOM 9013 C C . LEU B 1 497 ? 20.094 -16.922 -3.92 1 98.88 497 LEU B C 1
ATOM 9015 O O . LEU B 1 497 ? 20.219 -16.609 -2.736 1 98.88 497 LEU B O 1
ATOM 9019 N N . ALA B 1 498 ? 21.156 -17.266 -4.727 1 98.94 498 ALA B N 1
ATOM 9020 C CA . ALA B 1 498 ? 22.516 -17.125 -4.211 1 98.94 498 ALA B CA 1
ATOM 9021 C C . ALA B 1 498 ? 22.828 -15.664 -3.865 1 98.94 498 ALA B C 1
ATOM 9023 O O . ALA B 1 498 ? 23.359 -15.375 -2.795 1 98.94 498 ALA B O 1
ATOM 9024 N N . LEU B 1 499 ? 22.453 -14.789 -4.75 1 98.94 499 LEU B N 1
ATOM 9025 C CA . LEU B 1 499 ? 22.719 -13.375 -4.547 1 98.94 499 LEU B CA 1
ATOM 9026 C C . LEU B 1 499 ? 21.844 -12.797 -3.439 1 98.94 499 LEU B C 1
ATOM 9028 O O . LEU B 1 499 ? 22.297 -11.945 -2.672 1 98.94 499 LEU B O 1
ATOM 9032 N N . LEU B 1 500 ? 20.547 -13.273 -3.344 1 98.94 500 LEU B N 1
ATOM 9033 C CA . LEU B 1 500 ? 19.719 -12.914 -2.193 1 98.94 500 LEU B CA 1
ATOM 9034 C C . LEU B 1 500 ? 20.406 -13.305 -0.89 1 98.94 500 LEU B C 1
ATOM 9036 O O . LEU B 1 500 ? 20.422 -12.523 0.064 1 98.94 500 LEU B O 1
ATOM 9040 N N . SER B 1 501 ? 20.953 -14.5 -0.867 1 98.94 501 SER B N 1
ATOM 9041 C CA . SER B 1 501 ? 21.625 -15.016 0.328 1 98.94 501 SER B CA 1
ATOM 9042 C C . SER B 1 501 ? 22.891 -14.219 0.642 1 98.94 501 SER B C 1
ATOM 9044 O O . SER B 1 501 ? 23.234 -14.023 1.81 1 98.94 501 SER B O 1
ATOM 9046 N N . GLU B 1 502 ? 23.594 -13.758 -0.384 1 98.88 502 GLU B N 1
ATOM 9047 C CA . GLU B 1 502 ? 24.75 -12.891 -0.173 1 98.88 502 GLU B CA 1
ATOM 9048 C C . GLU B 1 502 ? 24.328 -11.57 0.47 1 98.88 502 GLU B C 1
ATOM 9050 O O . GLU B 1 502 ? 25.016 -11.062 1.356 1 98.88 502 GLU B O 1
ATOM 9055 N N . VAL B 1 503 ? 23.25 -10.984 -0.023 1 98.94 503 VAL B N 1
ATOM 9056 C CA . VAL B 1 503 ? 22.703 -9.773 0.591 1 98.94 503 VAL B CA 1
ATOM 9057 C C . VAL B 1 503 ? 22.422 -10.031 2.068 1 98.94 503 VAL B C 1
ATOM 9059 O O . VAL B 1 503 ? 22.828 -9.25 2.932 1 98.94 503 VAL B O 1
ATOM 9062 N N . LEU B 1 504 ? 21.734 -11.172 2.375 1 98.81 504 LEU B N 1
ATOM 9063 C CA . LEU B 1 504 ? 21.266 -11.453 3.729 1 98.81 504 LEU B CA 1
ATOM 9064 C C . LEU B 1 504 ? 22.438 -11.797 4.645 1 98.81 504 LEU B C 1
ATOM 9066 O O . LEU B 1 504 ? 22.375 -11.57 5.855 1 98.81 504 LEU B O 1
ATOM 9070 N N . ALA B 1 505 ? 23.516 -12.344 4.043 1 98.62 505 ALA B N 1
ATOM 9071 C CA . ALA B 1 505 ? 24.719 -12.609 4.832 1 98.62 505 ALA B CA 1
ATOM 9072 C C . ALA B 1 505 ? 25.266 -11.328 5.438 1 98.62 505 ALA B C 1
ATOM 9074 O O . ALA B 1 505 ? 25.906 -11.352 6.496 1 98.62 505 ALA B O 1
ATOM 9075 N N . LYS B 1 506 ? 25 -10.219 4.82 1 98.38 506 LYS B N 1
ATOM 9076 C CA . LYS B 1 506 ? 25.438 -8.922 5.332 1 98.38 506 LYS B CA 1
ATOM 9077 C C . LYS B 1 506 ? 24.312 -8.211 6.082 1 98.38 506 LYS B C 1
ATOM 9079 O O . LYS B 1 506 ? 24.531 -7.633 7.145 1 98.38 506 LYS B O 1
ATOM 9084 N N . LYS B 1 507 ? 23.109 -8.344 5.672 1 98.44 507 LYS B N 1
ATOM 9085 C CA . LYS B 1 507 ? 22.016 -7.465 6.078 1 98.44 507 LYS B CA 1
ATOM 9086 C C . LYS B 1 507 ? 21.266 -8.039 7.273 1 98.44 507 LYS B C 1
ATOM 9088 O O . LYS B 1 507 ? 20.703 -7.285 8.07 1 98.44 507 LYS B O 1
ATOM 9093 N N . ALA B 1 508 ? 21.188 -9.336 7.406 1 97.88 508 ALA B N 1
ATOM 9094 C CA . ALA B 1 508 ? 20.281 -9.992 8.344 1 97.88 508 ALA B CA 1
ATOM 9095 C C . ALA B 1 508 ? 20.484 -9.469 9.766 1 97.88 508 ALA B C 1
ATOM 9097 O O . ALA B 1 508 ? 19.531 -9.352 10.531 1 97.88 508 ALA B O 1
ATOM 9098 N N . THR B 1 509 ? 21.734 -9.133 10.148 1 97.56 509 THR B N 1
ATOM 9099 C CA . THR B 1 509 ? 22.016 -8.719 11.516 1 97.56 509 THR B CA 1
ATOM 9100 C C . THR B 1 509 ? 22.422 -7.25 11.562 1 97.56 509 THR B C 1
ATOM 9102 O O . THR B 1 509 ? 22.828 -6.746 12.609 1 97.56 509 THR B O 1
ATOM 9105 N N . LEU B 1 510 ? 22.375 -6.59 10.445 1 97.69 510 LEU B N 1
ATOM 9106 C CA . LEU B 1 510 ? 22.922 -5.246 10.297 1 97.69 510 LEU B CA 1
ATOM 9107 C C . LEU B 1 510 ? 22.219 -4.27 11.242 1 97.69 510 LEU B C 1
ATOM 9109 O O . LEU B 1 510 ? 22.859 -3.395 11.82 1 97.69 510 LEU B O 1
ATOM 9113 N N . GLY B 1 511 ? 20.875 -4.359 11.344 1 97.69 511 GLY B N 1
ATOM 9114 C CA . GLY B 1 511 ? 20.141 -3.51 12.266 1 97.69 511 GLY B CA 1
ATOM 9115 C C . GLY B 1 511 ? 20.531 -3.707 13.711 1 97.69 511 GLY B C 1
ATOM 9116 O O . GLY B 1 511 ? 20.641 -2.74 14.469 1 97.69 511 GLY B O 1
ATOM 9117 N N . LEU B 1 512 ? 20.75 -4.926 14.117 1 97.75 512 LEU B N 1
ATOM 9118 C CA . LEU B 1 512 ? 21.188 -5.25 15.477 1 97.75 512 LEU B CA 1
ATOM 9119 C C . LEU B 1 512 ? 22.562 -4.672 15.758 1 97.75 512 LEU B C 1
ATOM 9121 O O . LEU B 1 512 ? 22.812 -4.156 16.859 1 97.75 512 LEU B O 1
ATOM 9125 N N . GLU B 1 513 ? 23.422 -4.801 14.82 1 98.06 513 GLU B N 1
ATOM 9126 C CA . GLU B 1 513 ? 24.781 -4.262 14.945 1 98.06 513 GLU B CA 1
ATOM 9127 C C . GLU B 1 513 ? 24.766 -2.74 15.07 1 98.06 513 GLU B C 1
ATOM 9129 O O . GLU B 1 513 ? 25.484 -2.168 15.883 1 98.06 513 GLU B O 1
ATOM 9134 N N . ALA B 1 514 ? 23.969 -2.09 14.25 1 98.44 514 ALA B N 1
ATOM 9135 C CA . ALA B 1 514 ? 23.828 -0.639 14.328 1 98.44 514 ALA B CA 1
ATOM 9136 C C . ALA B 1 514 ? 23.312 -0.214 15.703 1 98.44 514 ALA B C 1
ATOM 9138 O O . ALA B 1 514 ? 23.828 0.728 16.297 1 98.44 514 ALA B O 1
ATOM 9139 N N . LYS B 1 515 ? 22.266 -0.885 16.188 1 98.06 515 LYS B N 1
ATOM 9140 C CA . LYS B 1 515 ? 21.672 -0.57 17.484 1 98.06 515 LYS B CA 1
ATOM 9141 C C . LYS B 1 515 ? 22.688 -0.762 18.609 1 98.06 515 LYS B C 1
ATOM 9143 O O . LYS B 1 515 ? 22.812 0.09 19.5 1 98.06 515 LYS B O 1
ATOM 9148 N N . ALA B 1 516 ? 23.422 -1.883 18.578 1 97.81 516 ALA B N 1
ATOM 9149 C CA . ALA B 1 516 ? 24.438 -2.164 19.609 1 97.81 516 ALA B CA 1
ATOM 9150 C C . ALA B 1 516 ? 25.531 -1.099 19.609 1 97.81 516 ALA B C 1
ATOM 9152 O O . ALA B 1 516 ? 25.953 -0.633 20.656 1 97.81 516 ALA B O 1
ATOM 9153 N N . ALA B 1 517 ? 26.016 -0.757 18.406 1 98.44 517 ALA B N 1
ATOM 9154 C CA . ALA B 1 517 ? 27.047 0.269 18.281 1 98.44 517 ALA B CA 1
ATOM 9155 C C . ALA B 1 517 ? 26.547 1.612 18.812 1 98.44 517 ALA B C 1
ATOM 9157 O O . ALA B 1 517 ? 27.281 2.314 19.516 1 98.44 517 ALA B O 1
ATOM 9158 N N . TYR B 1 518 ? 25.344 1.984 18.5 1 98.62 518 TYR B N 1
ATOM 9159 C CA . TYR B 1 518 ? 24.766 3.252 18.922 1 98.62 518 TYR B CA 1
ATOM 9160 C C . TYR B 1 518 ? 24.578 3.289 20.438 1 98.62 518 TYR B C 1
ATOM 9162 O O . TYR B 1 518 ? 24.953 4.266 21.094 1 98.62 518 TYR B O 1
ATOM 9170 N N . ASP B 1 519 ? 24.016 2.203 20.969 1 98.06 519 ASP B N 1
ATOM 9171 C CA . ASP B 1 519 ? 23.797 2.127 22.406 1 98.06 519 ASP B CA 1
ATOM 9172 C C . ASP B 1 519 ? 25.109 2.176 23.188 1 98.06 519 ASP B C 1
ATOM 9174 O O . ASP B 1 519 ? 25.172 2.707 24.297 1 98.06 519 ASP B O 1
ATOM 9178 N N . GLY B 1 520 ? 26.078 1.587 22.578 1 97.94 520 GLY B N 1
ATOM 9179 C CA . GLY B 1 520 ? 27.391 1.563 23.203 1 97.94 520 GLY B CA 1
ATOM 9180 C C . GLY B 1 520 ? 28.203 2.807 22.922 1 97.94 520 GLY B C 1
ATOM 9181 O O . GLY B 1 520 ? 29.359 2.908 23.344 1 97.94 520 GLY B O 1
ATOM 9182 N N . GLU B 1 521 ? 27.688 3.729 22.141 1 97.5 521 GLU B N 1
ATOM 9183 C CA . GLU B 1 521 ? 28.359 4.957 21.734 1 97.5 521 GLU B CA 1
ATOM 9184 C C . GLU B 1 521 ? 29.672 4.652 21.016 1 97.5 521 GLU B C 1
ATOM 9186 O O . GLU B 1 521 ? 30.672 5.344 21.234 1 97.5 521 GLU B O 1
ATOM 9191 N N . ASP B 1 522 ? 29.656 3.566 20.359 1 98.25 522 ASP B N 1
ATOM 9192 C CA . ASP B 1 522 ? 30.828 3.152 19.578 1 98.25 522 ASP B CA 1
ATOM 9193 C C . ASP B 1 522 ? 30.766 3.721 18.172 1 98.25 522 ASP B C 1
ATOM 9195 O O . ASP B 1 522 ? 30.359 3.031 17.234 1 98.25 522 ASP B O 1
ATOM 9199 N N . LYS B 1 523 ? 31.281 4.887 17.953 1 98.25 523 LYS B N 1
ATOM 9200 C CA . LYS B 1 523 ? 31.203 5.621 16.688 1 98.25 523 LYS B CA 1
ATOM 9201 C C . LYS B 1 523 ? 31.953 4.883 15.586 1 98.25 523 LYS B C 1
ATOM 9203 O O . LYS B 1 523 ? 31.531 4.914 14.422 1 98.25 523 LYS B O 1
ATOM 9208 N N . ALA B 1 524 ? 33.031 4.27 15.945 1 98.38 524 ALA B N 1
ATOM 9209 C CA . ALA B 1 524 ? 33.812 3.523 14.953 1 98.38 524 ALA B CA 1
ATOM 9210 C C . ALA B 1 524 ? 33 2.346 14.406 1 98.38 524 ALA B C 1
ATOM 9212 O O . ALA B 1 524 ? 32.969 2.111 13.195 1 98.38 524 ALA B O 1
ATOM 9213 N N . ALA B 1 525 ? 32.375 1.604 15.32 1 98.38 525 ALA B N 1
ATOM 9214 C CA . ALA B 1 525 ? 31.547 0.478 14.914 1 98.38 525 ALA B CA 1
ATOM 9215 C C . ALA B 1 525 ? 30.359 0.95 14.078 1 98.38 525 ALA B C 1
ATOM 9217 O O . ALA B 1 525 ? 29.938 0.258 13.156 1 98.38 525 ALA B O 1
ATOM 9218 N N . LEU B 1 526 ? 29.844 2.07 14.477 1 98.38 526 LEU B N 1
ATOM 9219 C CA . LEU B 1 526 ? 28.719 2.631 13.742 1 98.38 526 LEU B CA 1
ATOM 9220 C C . LEU B 1 526 ? 29.125 3.002 12.32 1 98.38 526 LEU B C 1
ATOM 9222 O O . LEU B 1 526 ? 28.359 2.779 11.367 1 98.38 526 LEU B O 1
ATOM 9226 N N . LEU B 1 527 ? 30.297 3.588 12.086 1 98.56 527 LEU B N 1
ATOM 9227 C CA . LEU B 1 527 ? 30.812 3.924 10.766 1 98.56 527 LEU B CA 1
ATOM 9228 C C . LEU B 1 527 ? 31.047 2.664 9.938 1 98.56 527 LEU B C 1
ATOM 9230 O O . LEU B 1 527 ? 30.812 2.656 8.727 1 98.56 527 LEU B O 1
ATOM 9234 N N . GLN B 1 528 ? 31.531 1.652 10.617 1 98.38 528 GLN B N 1
ATOM 9235 C CA . GLN B 1 528 ? 31.719 0.377 9.93 1 98.38 528 GLN B CA 1
ATOM 9236 C C . GLN B 1 528 ? 30.391 -0.181 9.445 1 98.38 528 GLN B C 1
ATOM 9238 O O . GLN B 1 528 ? 30.297 -0.695 8.328 1 98.38 528 GLN B O 1
ATOM 9243 N N . THR B 1 529 ? 29.406 -0.112 10.32 1 98.38 529 THR B N 1
ATOM 9244 C CA . THR B 1 529 ? 28.062 -0.557 9.945 1 98.38 529 THR B CA 1
ATOM 9245 C C . THR B 1 529 ? 27.547 0.259 8.766 1 98.38 529 THR B C 1
ATOM 9247 O O . THR B 1 529 ? 26.875 -0.281 7.883 1 98.38 529 THR B O 1
ATOM 9250 N N . ALA B 1 530 ? 27.797 1.586 8.742 1 98.69 530 ALA B N 1
ATOM 9251 C CA . ALA B 1 530 ? 27.422 2.451 7.625 1 98.69 530 ALA B CA 1
ATOM 9252 C C . ALA B 1 530 ? 28.062 1.979 6.324 1 98.69 530 ALA B C 1
ATOM 9254 O O . ALA B 1 530 ? 27.422 1.938 5.281 1 98.69 530 ALA B O 1
ATOM 9255 N N . ASP B 1 531 ? 29.312 1.595 6.406 1 98.69 531 ASP B N 1
ATOM 9256 C CA . ASP B 1 531 ? 30.031 1.096 5.234 1 98.69 531 ASP B CA 1
ATOM 9257 C C . ASP B 1 531 ? 29.406 -0.201 4.723 1 98.69 531 ASP B C 1
ATOM 9259 O O . ASP B 1 531 ? 29.312 -0.411 3.512 1 98.69 531 ASP B O 1
ATOM 9263 N N . ILE B 1 532 ? 29.094 -1.038 5.629 1 98.75 532 ILE B N 1
ATOM 9264 C CA . ILE B 1 532 ? 28.469 -2.305 5.258 1 98.75 532 ILE B CA 1
ATOM 9265 C C . ILE B 1 532 ? 27.125 -2.041 4.582 1 98.75 532 ILE B C 1
ATOM 9267 O O . ILE B 1 532 ? 26.734 -2.75 3.65 1 98.75 532 ILE B O 1
ATOM 9271 N N . CYS B 1 533 ? 26.375 -1.006 5.035 1 98.75 533 CYS B N 1
ATOM 9272 C CA . CYS B 1 533 ? 25.125 -0.62 4.379 1 98.75 533 CYS B CA 1
ATOM 9273 C C . CYS B 1 533 ? 25.359 -0.283 2.91 1 98.75 533 CYS B C 1
ATOM 9275 O O . CYS B 1 533 ? 24.609 -0.717 2.039 1 98.75 533 CYS B O 1
ATOM 9277 N N . ILE B 1 534 ? 26.406 0.474 2.652 1 98.81 534 ILE B N 1
ATOM 9278 C CA . ILE B 1 534 ? 26.719 0.887 1.288 1 98.81 534 ILE B CA 1
ATOM 9279 C C . ILE B 1 534 ? 27.078 -0.337 0.445 1 98.81 534 ILE B C 1
ATOM 9281 O O . ILE B 1 534 ? 26.609 -0.475 -0.686 1 98.81 534 ILE B O 1
ATOM 9285 N N . LYS B 1 535 ? 27.875 -1.241 0.994 1 98.75 535 LYS B N 1
ATOM 9286 C CA . LYS B 1 535 ? 28.234 -2.471 0.295 1 98.75 535 LYS B CA 1
ATOM 9287 C C . LYS B 1 535 ? 27.016 -3.336 0.033 1 98.75 535 LYS B C 1
ATOM 9289 O O . LYS B 1 535 ? 26.891 -3.939 -1.035 1 98.75 535 LYS B O 1
ATOM 9294 N N . THR B 1 536 ? 26.156 -3.412 1.029 1 98.88 536 THR B N 1
ATOM 9295 C CA . THR B 1 536 ? 24.938 -4.199 0.908 1 98.88 536 THR B CA 1
ATOM 9296 C C . THR B 1 536 ? 24.047 -3.65 -0.206 1 98.88 536 THR B C 1
ATOM 9298 O O . THR B 1 536 ? 23.422 -4.414 -0.94 1 98.88 536 THR B O 1
ATOM 9301 N N . ALA B 1 537 ? 23.938 -2.285 -0.356 1 98.88 537 ALA B N 1
ATOM 9302 C CA . ALA B 1 537 ? 23.188 -1.684 -1.456 1 98.88 537 ALA B CA 1
ATOM 9303 C C . ALA B 1 537 ? 23.703 -2.176 -2.805 1 98.88 537 ALA B C 1
ATOM 9305 O O . ALA B 1 537 ? 22.922 -2.439 -3.719 1 98.88 537 ALA B O 1
ATOM 9306 N N . GLY B 1 538 ? 25.031 -2.283 -2.928 1 98.81 538 GLY B N 1
ATOM 9307 C CA . GLY B 1 538 ? 25.625 -2.826 -4.145 1 98.81 538 GLY B CA 1
ATOM 9308 C C . GLY B 1 538 ? 25.234 -4.27 -4.398 1 98.81 538 GLY B C 1
ATOM 9309 O O . GLY B 1 538 ? 24.969 -4.656 -5.539 1 98.81 538 GLY B O 1
ATOM 9310 N N . LEU B 1 539 ? 25.188 -5.098 -3.355 1 98.88 539 LEU B N 1
ATOM 9311 C CA . LEU B 1 539 ? 24.781 -6.496 -3.477 1 98.88 539 LEU B CA 1
ATOM 9312 C C . LEU B 1 539 ? 23.312 -6.602 -3.865 1 98.88 539 LEU B C 1
ATOM 9314 O O . LEU B 1 539 ? 22.938 -7.488 -4.637 1 98.88 539 LEU B O 1
ATOM 9318 N N . VAL B 1 540 ? 22.469 -5.695 -3.303 1 98.94 540 VAL B N 1
ATOM 9319 C CA . VAL B 1 540 ? 21.062 -5.668 -3.664 1 98.94 540 VAL B CA 1
ATOM 9320 C C . VAL B 1 540 ? 20.906 -5.387 -5.156 1 98.94 540 VAL B C 1
ATOM 9322 O O . VAL B 1 540 ? 20.047 -5.965 -5.824 1 98.94 540 VAL B O 1
ATOM 9325 N N . GLU B 1 541 ? 21.703 -4.473 -5.691 1 98.81 541 GLU B N 1
ATOM 9326 C CA . GLU B 1 541 ? 21.672 -4.18 -7.121 1 98.81 541 GLU B CA 1
ATOM 9327 C C . GLU B 1 541 ? 21.984 -5.43 -7.945 1 98.81 541 GLU B C 1
ATOM 9329 O O . GLU B 1 541 ? 21.312 -5.688 -8.953 1 98.81 541 GLU B O 1
ATOM 9334 N N . GLN B 1 542 ? 22.969 -6.223 -7.52 1 98.81 542 GLN B N 1
ATOM 9335 C CA . GLN B 1 542 ? 23.297 -7.465 -8.203 1 98.81 542 GLN B CA 1
ATOM 9336 C C . GLN B 1 542 ? 22.156 -8.461 -8.133 1 98.81 542 GLN B C 1
ATOM 9338 O O . GLN B 1 542 ? 21.812 -9.109 -9.133 1 98.81 542 GLN B O 1
ATOM 9343 N N . PHE B 1 543 ? 21.609 -8.562 -6.969 1 98.81 543 PHE B N 1
ATOM 9344 C CA . PHE B 1 543 ? 20.438 -9.414 -6.789 1 98.81 543 PHE B CA 1
ATOM 9345 C C . PHE B 1 543 ? 19.312 -8.977 -7.719 1 98.81 543 PHE B C 1
ATOM 9347 O O . PHE B 1 543 ? 18.703 -9.812 -8.391 1 98.81 543 PHE B O 1
ATOM 9354 N N . LYS B 1 544 ? 19.031 -7.684 -7.781 1 98.75 544 LYS B N 1
ATOM 9355 C CA . LYS B 1 544 ? 17.984 -7.133 -8.625 1 98.75 544 LYS B CA 1
ATOM 9356 C C . LYS B 1 544 ? 18.219 -7.488 -10.094 1 98.75 544 LYS B C 1
ATOM 9358 O O . LYS B 1 544 ? 17.266 -7.828 -10.812 1 98.75 544 LYS B O 1
ATOM 9363 N N . HIS B 1 545 ? 19.438 -7.418 -10.586 1 98.44 545 HIS B N 1
ATOM 9364 C CA . HIS B 1 545 ? 19.75 -7.75 -11.977 1 98.44 545 HIS B CA 1
ATOM 9365 C C . HIS B 1 545 ? 19.484 -9.227 -12.258 1 98.44 545 HIS B C 1
ATOM 9367 O O . HIS B 1 545 ? 18.953 -9.57 -13.312 1 98.44 545 HIS B O 1
ATOM 9373 N N . ALA B 1 546 ? 19.891 -10.086 -11.305 1 98.62 546 ALA B N 1
ATOM 9374 C CA . ALA B 1 546 ? 19.625 -11.508 -11.461 1 98.62 546 ALA B CA 1
ATOM 9375 C C . ALA B 1 546 ? 18.125 -11.789 -11.477 1 98.62 546 ALA B C 1
ATOM 9377 O O . ALA B 1 546 ? 17.641 -12.609 -12.266 1 98.62 546 ALA B O 1
ATOM 9378 N N . LEU B 1 547 ? 17.438 -11.094 -10.609 1 98.62 547 LEU B N 1
ATOM 9379 C CA . LEU B 1 547 ? 15.984 -11.234 -10.531 1 98.62 547 LEU B CA 1
ATOM 9380 C C . LEU B 1 547 ? 15.32 -10.789 -11.828 1 98.62 547 LEU B C 1
ATOM 9382 O O . LEU B 1 547 ? 14.367 -11.414 -12.289 1 98.62 547 LEU B O 1
ATOM 9386 N N . LYS B 1 548 ? 15.805 -9.695 -12.359 1 98.19 548 LYS B N 1
ATOM 9387 C CA . LYS B 1 548 ? 15.289 -9.203 -13.641 1 98.19 548 LYS B CA 1
ATOM 9388 C C . LYS B 1 548 ? 15.43 -10.266 -14.727 1 98.19 548 LYS B C 1
ATOM 9390 O O . LYS B 1 548 ? 14.484 -10.523 -15.469 1 98.19 548 LYS B O 1
ATOM 9395 N N . ASP B 1 549 ? 16.625 -10.867 -14.789 1 97.5 549 ASP B N 1
ATOM 9396 C CA . ASP B 1 549 ? 16.859 -11.914 -15.773 1 97.5 549 ASP B CA 1
ATOM 9397 C C . ASP B 1 549 ? 15.891 -13.078 -15.578 1 97.5 549 ASP B C 1
ATOM 9399 O O . ASP B 1 549 ? 15.312 -13.578 -16.547 1 97.5 549 ASP B O 1
ATOM 9403 N N . GLN B 1 550 ? 15.75 -13.461 -14.383 1 98.12 550 GLN B N 1
ATOM 9404 C CA . GLN B 1 550 ? 14.828 -14.547 -14.062 1 98.12 550 GLN B CA 1
ATOM 9405 C C . GLN B 1 550 ? 13.391 -14.18 -14.445 1 98.12 550 GLN B C 1
ATOM 9407 O O . GLN B 1 550 ? 12.688 -14.977 -15.07 1 98.12 550 GLN B O 1
ATOM 9412 N N . TRP B 1 551 ? 12.977 -12.938 -14.102 1 98 551 TRP B N 1
ATOM 9413 C CA . TRP B 1 551 ? 11.609 -12.484 -14.344 1 98 551 TRP B CA 1
ATOM 9414 C C . TRP B 1 551 ? 11.281 -12.531 -15.836 1 98 551 TRP B C 1
ATOM 9416 O O . TRP B 1 551 ? 10.25 -13.078 -16.234 1 98 551 TRP B O 1
ATOM 9426 N N . PHE B 1 552 ? 12.117 -12.055 -16.656 1 97.31 552 PHE B N 1
ATOM 9427 C CA . PHE B 1 552 ? 11.805 -11.867 -18.062 1 97.31 552 PHE B CA 1
ATOM 9428 C C . PHE B 1 552 ? 11.945 -13.18 -18.828 1 97.31 552 PHE B C 1
ATOM 9430 O O . PHE B 1 552 ? 11.5 -13.289 -19.969 1 97.31 552 PHE B O 1
ATOM 9437 N N . GLN B 1 553 ? 12.523 -14.164 -18.156 1 96.44 553 GLN B N 1
ATOM 9438 C CA . GLN B 1 553 ? 12.5 -15.508 -18.719 1 96.44 553 GLN B CA 1
ATOM 9439 C C . GLN B 1 553 ? 11.133 -16.156 -18.531 1 96.44 553 GLN B C 1
ATOM 9441 O O . GLN B 1 553 ? 10.711 -16.984 -19.344 1 96.44 553 GLN B O 1
ATOM 9446 N N . GLU B 1 554 ? 10.445 -15.688 -17.531 1 97.75 554 GLU B N 1
ATOM 9447 C CA . GLU B 1 554 ? 9.258 -16.438 -17.125 1 97.75 554 GLU B CA 1
ATOM 9448 C C . GLU B 1 554 ? 7.988 -15.625 -17.359 1 97.75 554 GLU B C 1
ATOM 9450 O O . GLU B 1 554 ? 6.922 -16.188 -17.609 1 97.75 554 GLU B O 1
ATOM 9455 N N . ASN B 1 555 ? 8.078 -14.305 -17.234 1 98.19 555 ASN B N 1
ATOM 9456 C CA . ASN B 1 555 ? 6.883 -13.469 -17.156 1 98.19 555 ASN B CA 1
ATOM 9457 C C . ASN B 1 555 ? 6.918 -12.352 -18.203 1 98.19 555 ASN B C 1
ATOM 9459 O O . ASN B 1 555 ? 7.984 -12 -18.703 1 98.19 555 ASN B O 1
ATOM 9463 N N . LYS B 1 556 ? 5.723 -11.906 -18.5 1 97.62 556 LYS B N 1
ATOM 9464 C CA . LYS B 1 556 ? 5.605 -10.641 -19.219 1 97.62 556 LYS B CA 1
ATOM 9465 C C . LYS B 1 556 ? 6.168 -9.484 -18.406 1 97.62 556 LYS B C 1
ATOM 9467 O O . LYS B 1 556 ? 6.527 -9.656 -17.234 1 97.62 556 LYS B O 1
ATOM 9472 N N . ALA B 1 557 ? 6.266 -8.312 -19.031 1 97.69 557 ALA B N 1
ATOM 9473 C CA . ALA B 1 557 ? 7.016 -7.199 -18.438 1 97.69 557 ALA B CA 1
ATOM 9474 C C . ALA B 1 557 ? 6.277 -6.613 -17.234 1 97.69 557 ALA B C 1
ATOM 9476 O O . ALA B 1 557 ? 6.902 -6.152 -16.281 1 97.69 557 ALA B O 1
ATOM 9477 N N . PHE B 1 558 ? 4.922 -6.633 -17.312 1 97.56 558 PHE B N 1
ATOM 9478 C CA . PHE B 1 558 ? 4.121 -5.973 -16.281 1 97.56 558 PHE B CA 1
ATOM 9479 C C . PHE B 1 558 ? 4.242 -6.699 -14.953 1 97.56 558 PHE B C 1
ATOM 9481 O O . PHE B 1 558 ? 4.277 -7.934 -14.906 1 97.56 558 PHE B O 1
ATOM 9488 N N . GLY B 1 559 ? 4.238 -6.02 -13.859 1 97.56 559 GLY B N 1
ATOM 9489 C CA . GLY B 1 559 ? 4.465 -6.551 -12.531 1 97.56 559 GLY B CA 1
ATOM 9490 C C . GLY B 1 559 ? 5.898 -6.391 -12.055 1 97.56 559 GLY B C 1
ATOM 9491 O O . GLY B 1 559 ? 6.152 -6.254 -10.859 1 97.56 559 GLY B O 1
ATOM 9492 N N . TYR B 1 560 ? 6.871 -6.387 -12.977 1 98.12 560 TYR B N 1
ATOM 9493 C CA . TYR B 1 560 ? 8.273 -6.25 -12.594 1 98.12 560 TYR B CA 1
ATOM 9494 C C . TYR B 1 560 ? 8.547 -4.867 -12.016 1 98.12 560 TYR B C 1
ATOM 9496 O O . TYR B 1 560 ? 9.375 -4.719 -11.117 1 98.12 560 TYR B O 1
ATOM 9504 N N . GLU B 1 561 ? 7.832 -3.865 -12.57 1 98.31 561 GLU B N 1
ATOM 9505 C CA . GLU B 1 561 ? 8.039 -2.502 -12.086 1 98.31 561 GLU B CA 1
ATOM 9506 C C . GLU B 1 561 ? 7.828 -2.406 -10.578 1 98.31 561 GLU B C 1
ATOM 9508 O O . GLU B 1 561 ? 8.469 -1.599 -9.906 1 98.31 561 GLU B O 1
ATOM 9513 N N . VAL B 1 562 ? 6.949 -3.232 -10.016 1 98.31 562 VAL B N 1
ATOM 9514 C CA . VAL B 1 562 ? 6.699 -3.242 -8.578 1 98.31 562 VAL B CA 1
ATOM 9515 C C . VAL B 1 562 ? 7.953 -3.711 -7.84 1 98.31 562 VAL B C 1
ATOM 9517 O O . VAL B 1 562 ? 8.383 -3.08 -6.871 1 98.31 562 VAL B O 1
ATOM 9520 N N . LEU B 1 563 ? 8.562 -4.832 -8.312 1 98.5 563 LEU B N 1
ATOM 9521 C CA . LEU B 1 563 ? 9.781 -5.348 -7.691 1 98.5 563 LEU B CA 1
ATOM 9522 C C . LEU B 1 563 ? 10.938 -4.367 -7.867 1 98.5 563 LEU B C 1
ATOM 9524 O O . LEU B 1 563 ? 11.75 -4.195 -6.957 1 98.5 563 LEU B O 1
ATOM 9528 N N . ASP B 1 564 ? 10.93 -3.76 -9.023 1 98.19 564 ASP B N 1
ATOM 9529 C CA . ASP B 1 564 ? 11.953 -2.758 -9.32 1 98.19 564 ASP B CA 1
ATOM 9530 C C . ASP B 1 564 ? 11.875 -1.589 -8.344 1 98.19 564 ASP B C 1
ATOM 9532 O O . ASP B 1 564 ? 12.898 -1.165 -7.797 1 98.19 564 ASP B O 1
ATOM 9536 N N . ILE B 1 565 ? 10.75 -1.092 -8.102 1 98.56 565 ILE B N 1
ATOM 9537 C CA . ILE B 1 565 ? 10.516 0.019 -7.188 1 98.56 565 ILE B CA 1
ATOM 9538 C C . ILE B 1 565 ? 10.859 -0.408 -5.762 1 98.56 565 ILE B C 1
ATOM 9540 O O . ILE B 1 565 ? 11.531 0.324 -5.031 1 98.56 565 ILE B O 1
ATOM 9544 N N . ARG B 1 566 ? 10.422 -1.618 -5.344 1 98.62 566 ARG B N 1
ATOM 9545 C CA . ARG B 1 566 ? 10.688 -2.115 -3.996 1 98.62 566 ARG B CA 1
ATOM 9546 C C . ARG B 1 566 ? 12.188 -2.225 -3.738 1 98.62 566 ARG B C 1
ATOM 9548 O O . ARG B 1 566 ? 12.68 -1.739 -2.721 1 98.62 566 ARG B O 1
ATOM 9555 N N . LEU B 1 567 ? 12.906 -2.795 -4.672 1 98.88 567 LEU B N 1
ATOM 9556 C CA . LEU B 1 567 ? 14.328 -3.039 -4.488 1 98.88 567 LEU B CA 1
ATOM 9557 C C . LEU B 1 567 ? 15.133 -1.753 -4.668 1 98.88 567 LEU B C 1
ATOM 9559 O O . LEU B 1 567 ? 16.156 -1.553 -4.004 1 98.88 567 LEU B O 1
ATOM 9563 N N . GLY B 1 568 ? 14.664 -0.868 -5.621 1 98.81 568 GLY B N 1
ATOM 9564 C CA . GLY B 1 568 ? 15.266 0.454 -5.699 1 98.81 568 GLY B CA 1
ATOM 9565 C C . GLY B 1 568 ? 15.125 1.248 -4.414 1 98.81 568 GLY B C 1
ATOM 9566 O O . GLY B 1 568 ? 16.078 1.899 -3.977 1 98.81 568 GLY B O 1
ATOM 9567 N N . GLY B 1 569 ? 13.922 1.21 -3.859 1 98.75 569 GLY B N 1
ATOM 9568 C CA . GLY B 1 569 ? 13.703 1.842 -2.568 1 98.75 569 GLY B CA 1
ATOM 9569 C C . GLY B 1 569 ? 14.602 1.286 -1.476 1 98.75 569 GLY B C 1
ATOM 9570 O O . GLY B 1 569 ? 15.125 2.041 -0.656 1 98.75 569 GLY B O 1
ATOM 9571 N N . LEU B 1 570 ? 14.758 -0.062 -1.443 1 98.81 570 LEU B N 1
ATOM 9572 C CA . LEU B 1 570 ? 15.617 -0.709 -0.464 1 98.81 570 LEU B CA 1
ATOM 9573 C C . LEU B 1 570 ? 17.062 -0.222 -0.604 1 98.81 570 LEU B C 1
ATOM 9575 O O . LEU B 1 570 ? 17.703 0.097 0.394 1 98.81 570 LEU B O 1
ATOM 9579 N N . MET B 1 571 ? 17.578 -0.153 -1.839 1 98.88 571 MET B N 1
ATOM 9580 C CA . MET B 1 571 ? 18.938 0.318 -2.088 1 98.88 571 MET B CA 1
ATOM 9581 C C . MET B 1 571 ? 19.125 1.739 -1.569 1 98.88 571 MET B C 1
ATOM 9583 O O . MET B 1 571 ? 20.109 2.029 -0.878 1 98.88 571 MET B O 1
ATOM 9587 N N . GLU B 1 572 ? 18.156 2.555 -1.868 1 98.69 572 GLU B N 1
ATOM 9588 C CA . GLU B 1 572 ? 18.25 3.953 -1.462 1 98.69 572 GLU B CA 1
ATOM 9589 C C . GLU B 1 572 ? 18.172 4.094 0.056 1 98.69 572 GLU B C 1
ATOM 9591 O O . GLU B 1 572 ? 18.891 4.906 0.649 1 98.69 572 GLU B O 1
ATOM 9596 N N . ARG B 1 573 ? 17.312 3.361 0.68 1 98.62 573 ARG B N 1
ATOM 9597 C CA . ARG B 1 573 ? 17.172 3.424 2.133 1 98.62 573 ARG B CA 1
ATOM 9598 C C . ARG B 1 573 ? 18.469 2.988 2.82 1 98.62 573 ARG B C 1
ATOM 9600 O O . ARG B 1 573 ? 18.844 3.562 3.84 1 98.62 573 ARG B O 1
ATOM 9607 N N . LEU B 1 574 ? 19.109 1.923 2.273 1 98.88 574 LEU B N 1
ATOM 9608 C CA . LEU B 1 574 ? 20.391 1.487 2.822 1 98.88 574 LEU B CA 1
ATOM 9609 C C . LEU B 1 574 ? 21.406 2.621 2.789 1 98.88 574 LEU B C 1
ATOM 9611 O O . LEU B 1 574 ? 22.125 2.844 3.766 1 98.88 574 LEU B O 1
ATOM 9615 N N . LYS B 1 575 ? 21.453 3.361 1.713 1 98.81 575 LYS B N 1
ATOM 9616 C CA . LYS B 1 575 ? 22.359 4.504 1.594 1 98.81 575 LYS B CA 1
ATOM 9617 C C . LYS B 1 575 ? 22 5.594 2.6 1 98.81 575 LYS B C 1
ATOM 9619 O O . LYS B 1 575 ? 22.875 6.184 3.221 1 98.81 575 LYS B O 1
ATOM 9624 N N . SER B 1 576 ? 20.734 5.871 2.721 1 98.5 576 SER B N 1
ATOM 9625 C CA . SER B 1 576 ? 20.281 6.887 3.658 1 98.5 576 SER B CA 1
ATOM 9626 C C . SER B 1 576 ? 20.594 6.496 5.098 1 98.5 576 SER B C 1
ATOM 9628 O O . SER B 1 576 ? 20.953 7.352 5.914 1 98.5 576 SER B O 1
ATOM 9630 N N . CYS B 1 577 ? 20.406 5.211 5.43 1 98.69 577 CYS B N 1
ATOM 9631 C CA . CYS B 1 577 ? 20.766 4.727 6.758 1 98.69 577 CYS B CA 1
ATOM 9632 C C . CYS B 1 577 ? 22.25 4.93 7.023 1 98.69 577 CYS B C 1
ATOM 9634 O O . CYS B 1 577 ? 22.641 5.355 8.109 1 98.69 577 CYS B O 1
ATOM 9636 N N . ALA B 1 578 ? 23.078 4.598 6.023 1 98.81 578 ALA B N 1
ATOM 9637 C CA . ALA B 1 578 ? 24.516 4.801 6.141 1 98.81 578 ALA B CA 1
ATOM 9638 C C . ALA B 1 578 ? 24.844 6.266 6.41 1 98.81 578 ALA B C 1
ATOM 9640 O O . ALA B 1 578 ? 25.656 6.578 7.281 1 98.81 578 ALA B O 1
ATOM 9641 N N . ALA B 1 579 ? 24.219 7.148 5.711 1 98.56 579 ALA B N 1
ATOM 9642 C CA . ALA B 1 579 ? 24.453 8.578 5.855 1 98.56 579 ALA B CA 1
ATOM 9643 C C . ALA B 1 579 ? 24.078 9.062 7.254 1 98.56 579 ALA B C 1
ATOM 9645 O O . ALA B 1 579 ? 24.797 9.875 7.848 1 98.56 579 ALA B O 1
ATOM 9646 N N . ARG B 1 580 ? 22.969 8.625 7.789 1 98.31 580 ARG B N 1
ATOM 9647 C CA . ARG B 1 580 ? 22.531 9.031 9.125 1 98.31 580 ARG B CA 1
ATOM 9648 C C . ARG B 1 580 ? 23.516 8.562 10.188 1 98.31 580 ARG B C 1
ATOM 9650 O O . ARG B 1 580 ? 23.844 9.312 11.109 1 98.31 580 ARG B O 1
ATOM 9657 N N . MET B 1 581 ? 23.953 7.309 10.07 1 98.75 581 MET B N 1
ATOM 9658 C CA . MET B 1 581 ? 24.922 6.777 11.016 1 98.75 581 MET B CA 1
ATOM 9659 C C . MET B 1 581 ? 26.234 7.551 10.945 1 98.75 581 MET B C 1
ATOM 9661 O O . MET B 1 581 ? 26.844 7.855 11.969 1 98.75 581 MET B O 1
ATOM 9665 N N . ALA B 1 582 ? 26.641 7.855 9.719 1 98.62 582 ALA B N 1
ATOM 9666 C CA . ALA B 1 582 ? 27.859 8.641 9.539 1 98.62 582 ALA B CA 1
ATOM 9667 C C . ALA B 1 582 ? 27.703 10.039 10.133 1 98.62 582 ALA B C 1
ATOM 9669 O O . ALA B 1 582 ? 28.609 10.539 10.797 1 98.62 582 ALA B O 1
ATOM 9670 N N . ASP B 1 583 ? 26.578 10.727 9.891 1 98.25 583 ASP B N 1
ATOM 9671 C CA . ASP B 1 583 ? 26.312 12.055 10.43 1 98.25 583 ASP B CA 1
ATOM 9672 C C . ASP B 1 583 ? 26.406 12.062 11.953 1 98.25 583 ASP B C 1
ATOM 9674 O O . ASP B 1 583 ? 26.969 12.984 12.547 1 98.25 583 ASP B O 1
ATOM 9678 N N . TYR B 1 584 ? 25.875 11.047 12.555 1 98.38 584 TYR B N 1
ATOM 9679 C CA . TYR B 1 584 ? 25.938 10.93 14.008 1 98.38 584 TYR B CA 1
ATOM 9680 C C . TYR B 1 584 ? 27.375 10.711 14.461 1 98.38 584 TYR B C 1
ATOM 9682 O O . TYR B 1 584 ? 27.859 11.375 15.391 1 98.38 584 TYR B O 1
ATOM 9690 N N . ALA B 1 585 ? 28.047 9.766 13.82 1 98.31 585 ALA B N 1
ATOM 9691 C CA . ALA B 1 585 ? 29.422 9.438 14.195 1 98.31 585 ALA B CA 1
ATOM 9692 C C . ALA B 1 585 ? 30.344 10.648 14.039 1 98.31 585 ALA B C 1
ATOM 9694 O O . ALA B 1 585 ? 31.297 10.82 14.805 1 98.31 585 ALA B O 1
ATOM 9695 N N . GLU B 1 586 ? 30.047 11.539 13.086 1 97.44 586 GLU B N 1
ATOM 9696 C CA . GLU B 1 586 ? 30.844 12.727 12.805 1 97.44 586 GLU B CA 1
ATOM 9697 C C . GLU B 1 586 ? 30.375 13.922 13.633 1 97.44 586 GLU B C 1
ATOM 9699 O O . GLU B 1 586 ? 30.969 14.992 13.586 1 97.44 586 GLU B O 1
ATOM 9704 N N . GLY B 1 587 ? 29.312 13.781 14.305 1 97.06 587 GLY B N 1
ATOM 9705 C CA . GLY B 1 587 ? 28.844 14.812 15.219 1 97.06 587 GLY B CA 1
ATOM 9706 C C . GLY B 1 587 ? 27.938 15.828 14.547 1 97.06 587 GLY B C 1
ATOM 9707 O O . GLY B 1 587 ? 27.656 16.891 15.117 1 97.06 587 GLY B O 1
ATOM 9708 N N . LYS B 1 588 ? 27.484 15.531 13.391 1 96.94 588 LYS B N 1
ATOM 9709 C CA . LYS B 1 588 ? 26.609 16.453 12.664 1 96.94 588 LYS B CA 1
ATOM 9710 C C . LYS B 1 588 ? 25.188 16.406 13.227 1 96.94 588 LYS B C 1
ATOM 9712 O O . LYS B 1 588 ? 24.438 17.391 13.094 1 96.94 588 LYS B O 1
ATOM 9717 N N . ILE B 1 589 ? 24.766 15.297 13.789 1 96.88 589 ILE B N 1
ATOM 9718 C CA . ILE B 1 589 ? 23.484 15.172 14.469 1 96.88 589 ILE B CA 1
ATOM 9719 C C . ILE B 1 589 ? 23.703 14.609 15.875 1 96.88 589 ILE B C 1
ATOM 9721 O O . ILE B 1 589 ? 24.703 13.945 16.141 1 96.88 589 ILE B O 1
ATOM 9725 N N . THR B 1 590 ? 22.75 14.844 16.734 1 96.06 590 THR B N 1
ATOM 9726 C CA . THR B 1 590 ? 22.953 14.531 18.141 1 96.06 590 THR B CA 1
ATOM 9727 C C . THR B 1 590 ? 22.375 13.156 18.484 1 96.06 590 THR B C 1
ATOM 9729 O O . THR B 1 590 ? 22.719 12.562 19.5 1 96.06 590 THR B O 1
ATOM 9732 N N . CYS B 1 591 ? 21.469 12.703 17.609 1 97.06 591 CYS B N 1
ATOM 9733 C CA . CYS B 1 591 ? 20.875 11.398 17.859 1 97.06 591 CYS B CA 1
ATOM 9734 C C . CYS B 1 591 ? 20.312 10.797 16.578 1 97.06 591 CYS B C 1
ATOM 9736 O O . CYS B 1 591 ? 20.047 11.508 15.609 1 97.06 591 CYS B O 1
ATOM 9738 N N . ILE B 1 592 ? 20.219 9.539 16.531 1 98.25 592 ILE B N 1
ATOM 9739 C CA . ILE B 1 592 ? 19.469 8.797 15.516 1 98.25 592 ILE B CA 1
ATOM 9740 C C . ILE B 1 592 ? 18.141 8.305 16.109 1 98.25 592 ILE B C 1
ATOM 9742 O O . ILE B 1 592 ? 18.109 7.266 16.766 1 98.25 592 ILE B O 1
ATOM 9746 N N . GLU B 1 593 ? 17.078 8.977 15.781 1 97.88 593 GLU B N 1
ATOM 9747 C CA . GLU B 1 593 ? 15.797 8.789 16.453 1 97.88 593 GLU B CA 1
ATOM 9748 C C . GLU B 1 593 ? 15.312 7.344 16.344 1 97.88 593 GLU B C 1
ATOM 9750 O O . GLU B 1 593 ? 14.742 6.793 17.281 1 97.88 593 GLU B O 1
ATOM 9755 N N . GLU B 1 594 ? 15.539 6.742 15.188 1 98.06 594 GLU B N 1
ATOM 9756 C CA . GLU B 1 594 ? 15.117 5.363 14.977 1 98.06 594 GLU B CA 1
ATOM 9757 C C . GLU B 1 594 ? 15.797 4.414 15.953 1 98.06 594 GLU B C 1
ATOM 9759 O O . GLU B 1 594 ? 15.172 3.473 16.453 1 98.06 594 GLU B O 1
ATOM 9764 N N . LEU B 1 595 ? 17.031 4.68 16.266 1 98.31 595 LEU B N 1
ATOM 9765 C CA . LEU B 1 595 ? 17.797 3.799 17.141 1 98.31 595 LEU B CA 1
ATOM 9766 C C . LEU B 1 595 ? 17.516 4.121 18.594 1 98.31 595 LEU B C 1
ATOM 9768 O O . LEU B 1 595 ? 17.844 3.324 19.484 1 98.31 595 LEU B O 1
ATOM 9772 N N . GLU B 1 596 ? 16.891 5.289 18.891 1 97.38 596 GLU B N 1
ATOM 9773 C CA . GLU B 1 596 ? 16.516 5.637 20.25 1 97.38 596 GLU B CA 1
ATOM 9774 C C . GLU B 1 596 ? 15.328 4.793 20.719 1 97.38 596 GLU B C 1
ATOM 9776 O O . GLU B 1 596 ? 15.156 4.559 21.922 1 97.38 596 GLU B O 1
ATOM 9781 N N . GLU B 1 597 ? 14.531 4.305 19.766 1 96.62 597 GLU B N 1
ATOM 9782 C CA . GLU B 1 597 ? 13.312 3.564 20.109 1 96.62 597 GLU B CA 1
ATOM 9783 C C . GLU B 1 597 ? 13.648 2.162 20.609 1 96.62 597 GLU B C 1
ATOM 9785 O O . GLU B 1 597 ? 14.562 1.512 20.094 1 96.62 597 GLU B O 1
ATOM 9790 N N . ALA B 1 598 ? 12.883 1.739 21.594 1 95.12 598 ALA B N 1
ATOM 9791 C CA . ALA B 1 598 ? 13.031 0.368 22.078 1 95.12 598 ALA B CA 1
ATOM 9792 C C . ALA B 1 598 ? 12.562 -0.636 21.031 1 95.12 598 ALA B C 1
ATOM 9794 O O . ALA B 1 598 ? 11.602 -0.382 20.297 1 95.12 598 ALA B O 1
ATOM 9795 N N . ARG B 1 599 ? 13.328 -1.755 21 1 96.38 599 ARG B N 1
ATOM 9796 C CA . ARG B 1 599 ? 12.875 -2.84 20.141 1 96.38 599 ARG B CA 1
ATOM 9797 C C . ARG B 1 599 ? 11.766 -3.646 20.797 1 96.38 599 ARG B C 1
ATOM 9799 O O . ARG B 1 599 ? 11.906 -4.082 21.938 1 96.38 599 ARG B O 1
ATOM 9806 N N . LEU B 1 600 ? 10.586 -3.781 20.094 1 96.56 600 LEU B N 1
ATOM 9807 C CA . LEU B 1 600 ? 9.461 -4.574 20.578 1 96.56 600 LEU B CA 1
ATOM 9808 C C . LEU B 1 600 ? 9.188 -5.754 19.656 1 96.56 600 LEU B C 1
ATOM 9810 O O . LEU B 1 600 ? 9.281 -5.625 18.438 1 96.56 600 LEU B O 1
ATOM 9814 N N . PRO B 1 601 ? 8.945 -6.949 20.266 1 96.19 601 PRO B N 1
ATOM 9815 C CA . PRO B 1 601 ? 8.664 -8.109 19.422 1 96.19 601 PRO B CA 1
ATOM 9816 C C . PRO B 1 601 ? 7.332 -7.984 18.688 1 96.19 601 PRO B C 1
ATOM 9818 O O . PRO B 1 601 ? 6.348 -7.5 19.25 1 96.19 601 PRO B O 1
ATOM 9821 N N . LEU B 1 602 ? 7.324 -8.383 17.484 1 94.12 602 LEU B N 1
ATOM 9822 C CA . LEU B 1 602 ? 6.105 -8.398 16.688 1 94.12 602 LEU B CA 1
ATOM 9823 C C . LEU B 1 602 ? 5.176 -9.523 17.125 1 94.12 602 LEU B C 1
ATOM 9825 O O . LEU B 1 602 ? 3.955 -9.367 17.094 1 94.12 602 LEU B O 1
ATOM 9829 N N . LEU B 1 603 ? 5.723 -10.68 17.391 1 92.12 603 LEU B N 1
ATOM 9830 C CA . LEU B 1 603 ? 5.016 -11.875 17.828 1 92.12 603 LEU B CA 1
ATOM 9831 C C . LEU B 1 603 ? 5.594 -12.398 19.141 1 92.12 603 LEU B C 1
ATOM 9833 O O . LEU B 1 603 ? 6.812 -12.508 19.297 1 92.12 603 LEU B O 1
ATOM 9837 N N . THR B 1 604 ? 4.719 -12.648 20.062 1 93.19 604 THR B N 1
ATOM 9838 C CA . THR B 1 604 ? 5.184 -13.148 21.344 1 93.19 604 THR B CA 1
ATOM 9839 C C . THR B 1 604 ? 4.352 -14.352 21.797 1 93.19 604 THR B C 1
ATOM 9841 O O . THR B 1 604 ? 3.234 -14.547 21.312 1 93.19 604 THR B O 1
ATOM 9844 N N . ASP B 1 605 ? 4.957 -15.125 22.625 1 91.75 605 ASP B N 1
ATOM 9845 C CA . ASP B 1 605 ? 4.184 -16.156 23.312 1 91.75 605 ASP B CA 1
ATOM 9846 C C . ASP B 1 605 ? 3.457 -15.586 24.516 1 91.75 605 ASP B C 1
ATOM 9848 O O . ASP B 1 605 ? 3.379 -14.367 24.688 1 91.75 605 ASP B O 1
ATOM 9852 N N . ASP B 1 606 ? 2.873 -16.516 25.25 1 88.94 606 ASP B N 1
ATOM 9853 C CA . ASP B 1 606 ? 2.049 -16.109 26.375 1 88.94 606 ASP B CA 1
ATOM 9854 C C . ASP B 1 606 ? 2.895 -15.43 27.453 1 88.94 606 ASP B C 1
ATOM 9856 O O . ASP B 1 606 ? 2.373 -14.68 28.281 1 88.94 606 ASP B O 1
ATOM 9860 N N . LYS B 1 607 ? 4.234 -15.75 27.5 1 88.38 607 LYS B N 1
ATOM 9861 C CA . LYS B 1 607 ? 5.121 -15.188 28.516 1 88.38 607 LYS B CA 1
ATOM 9862 C C . LYS B 1 607 ? 5.809 -13.93 28.016 1 88.38 607 LYS B C 1
ATOM 9864 O O . LYS B 1 607 ? 6.68 -13.375 28.688 1 88.38 607 LYS B O 1
ATOM 9869 N N . GLY B 1 608 ? 5.434 -13.461 26.734 1 87.44 608 GLY B N 1
ATOM 9870 C CA . GLY B 1 608 ? 5.996 -12.242 26.188 1 87.44 608 GLY B CA 1
ATOM 9871 C C . GLY B 1 608 ? 7.305 -12.469 25.453 1 87.44 608 GLY B C 1
ATOM 9872 O O . GLY B 1 608 ? 7.941 -11.508 25 1 87.44 608 GLY B O 1
ATOM 9873 N N . GLN B 1 609 ? 7.676 -13.688 25.391 1 91.75 609 GLN B N 1
ATOM 9874 C CA . GLN B 1 609 ? 8.914 -14 24.672 1 91.75 609 GLN B CA 1
ATOM 9875 C C . GLN B 1 609 ? 8.695 -14.016 23.172 1 91.75 609 GLN B C 1
ATOM 9877 O O . GLN B 1 609 ? 7.672 -14.516 22.688 1 91.75 609 GLN B O 1
ATOM 9882 N N . PRO B 1 610 ? 9.672 -13.469 22.438 1 93.81 610 PRO B N 1
ATOM 9883 C CA . PRO B 1 610 ? 9.516 -13.43 20.984 1 93.81 610 PRO B CA 1
ATOM 9884 C C . PRO B 1 610 ? 9.406 -14.828 20.375 1 93.81 610 PRO B C 1
ATOM 9886 O O . PRO B 1 610 ? 10.133 -15.742 20.766 1 93.81 610 PRO B O 1
ATOM 9889 N N . LEU B 1 611 ? 8.453 -14.961 19.469 1 91.69 611 LEU B N 1
ATOM 9890 C CA . LEU B 1 611 ? 8.289 -16.172 18.672 1 91.69 611 LEU B CA 1
ATOM 9891 C C . LEU B 1 611 ? 8.875 -15.977 17.266 1 91.69 611 LEU B C 1
ATOM 9893 O O . LEU B 1 611 ? 8.609 -14.969 16.609 1 91.69 611 LEU B O 1
ATOM 9897 N N . SER B 1 612 ? 9.742 -16.891 16.859 1 91.44 612 SER B N 1
ATOM 9898 C CA . SER B 1 612 ? 10.398 -16.812 15.555 1 91.44 612 SER B CA 1
ATOM 9899 C C . SER B 1 612 ? 10.242 -18.125 14.789 1 91.44 612 SER B C 1
ATOM 9901 O O . SER B 1 612 ? 10.125 -19.188 15.383 1 91.44 612 SER B O 1
ATOM 9903 N N . PRO B 1 613 ? 10.305 -18.172 13.445 1 93.31 613 PRO B N 1
ATOM 9904 C CA . PRO B 1 613 ? 10.227 -16.953 12.633 1 93.31 613 PRO B CA 1
ATOM 9905 C C . PRO B 1 613 ? 8.812 -16.391 12.555 1 93.31 613 PRO B C 1
ATOM 9907 O O . PRO B 1 613 ? 7.855 -17.047 12.984 1 93.31 613 PRO B O 1
ATOM 9910 N N . VAL B 1 614 ? 8.695 -15.148 12.109 1 92.5 614 VAL B N 1
ATOM 9911 C CA . VAL B 1 614 ? 7.41 -14.469 11.945 1 92.5 614 VAL B CA 1
ATOM 9912 C C . VAL B 1 614 ? 6.793 -14.844 10.602 1 92.5 614 VAL B C 1
ATOM 9914 O O . VAL B 1 614 ? 7.508 -15.039 9.617 1 92.5 614 VAL B O 1
ATOM 9917 N N . CYS B 1 615 ? 5.43 -14.992 10.555 1 90 615 CYS B N 1
ATOM 9918 C CA . CYS B 1 615 ? 4.699 -15.281 9.328 1 90 615 CYS B CA 1
ATOM 9919 C C . CYS B 1 615 ? 4.043 -14.016 8.773 1 90 615 CYS B C 1
ATOM 9921 O O . CYS B 1 615 ? 2.904 -13.703 9.125 1 90 615 CYS B O 1
ATOM 9923 N N . ASP B 1 616 ? 4.734 -13.18 8.133 1 88.75 616 ASP B N 1
ATOM 9924 C CA . ASP B 1 616 ? 4.266 -11.93 7.535 1 88.75 616 ASP B CA 1
ATOM 9925 C C . ASP B 1 616 ? 4.48 -11.938 6.023 1 88.75 616 ASP B C 1
ATOM 9927 O O . ASP B 1 616 ? 5.527 -12.375 5.543 1 88.75 616 ASP B O 1
ATOM 9931 N N . ASN B 1 617 ? 3.422 -11.516 5.285 1 90.12 617 ASN B N 1
ATOM 9932 C CA . ASN B 1 617 ? 3.521 -11.594 3.83 1 90.12 617 ASN B CA 1
ATOM 9933 C C . ASN B 1 617 ? 3.23 -10.25 3.174 1 90.12 617 ASN B C 1
ATOM 9935 O O . ASN B 1 617 ? 3.102 -10.164 1.95 1 90.12 617 ASN B O 1
ATOM 9939 N N . ILE B 1 618 ? 3.152 -9.18 3.9 1 93.69 618 ILE B N 1
ATOM 9940 C CA . ILE B 1 618 ? 2.748 -7.895 3.334 1 93.69 618 ILE B CA 1
ATOM 9941 C C . ILE B 1 618 ? 3.939 -6.941 3.311 1 93.69 618 ILE B C 1
ATOM 9943 O O . ILE B 1 618 ? 4.355 -6.43 4.355 1 93.69 618 ILE B O 1
ATOM 9947 N N . TRP B 1 619 ? 4.453 -6.543 2.123 1 96.88 619 TRP B N 1
ATOM 9948 C CA . TRP B 1 619 ? 5.656 -5.742 1.923 1 96.88 619 TRP B CA 1
ATOM 9949 C C . TRP B 1 619 ? 5.535 -4.391 2.615 1 96.88 619 TRP B C 1
ATOM 9951 O O . TRP B 1 619 ? 6.457 -3.953 3.305 1 96.88 619 TRP B O 1
ATOM 9961 N N . ARG B 1 620 ? 4.402 -3.738 2.469 1 95.62 620 ARG B N 1
ATOM 9962 C CA . ARG B 1 620 ? 4.242 -2.373 2.957 1 95.62 620 ARG B CA 1
ATOM 9963 C C . ARG B 1 620 ? 4.34 -2.32 4.48 1 95.62 620 ARG B C 1
ATOM 9965 O O . ARG B 1 620 ? 4.621 -1.267 5.055 1 95.62 620 ARG B O 1
ATOM 9972 N N . GLU B 1 621 ? 4.105 -3.457 5.113 1 94.31 621 GLU B N 1
ATOM 9973 C CA . GLU B 1 621 ? 4.199 -3.523 6.57 1 94.31 621 GLU B CA 1
ATOM 9974 C C . GLU B 1 621 ? 5.609 -3.891 7.016 1 94.31 621 GLU B C 1
ATOM 9976 O O . GLU B 1 621 ? 5.973 -3.689 8.18 1 94.31 621 GLU B O 1
ATOM 9981 N N . MET B 1 622 ? 6.387 -4.406 6.07 1 96.12 622 MET B N 1
ATOM 9982 C CA . MET B 1 622 ? 7.738 -4.863 6.395 1 96.12 622 MET B CA 1
ATOM 9983 C C . MET B 1 622 ? 8.727 -3.703 6.379 1 96.12 622 MET B C 1
ATOM 9985 O O . MET B 1 622 ? 9.688 -3.688 7.148 1 96.12 622 MET B O 1
ATOM 9989 N N . VAL B 1 623 ? 8.461 -2.734 5.539 1 97.31 623 VAL B N 1
ATOM 9990 C CA . VAL B 1 623 ? 9.5 -1.764 5.207 1 97.31 623 VAL B CA 1
ATOM 9991 C C . VAL B 1 623 ? 9.43 -0.585 6.176 1 97.31 623 VAL B C 1
ATOM 9993 O O . VAL B 1 623 ? 10.406 0.152 6.336 1 97.31 623 VAL B O 1
ATOM 9996 N N . THR B 1 624 ? 8.242 -0.383 6.848 1 97.25 624 THR B N 1
ATOM 9997 C CA . THR B 1 624 ? 8.078 0.776 7.719 1 97.25 624 THR B CA 1
ATOM 9998 C C . THR B 1 624 ? 6.902 0.576 8.664 1 97.25 624 THR B C 1
ATOM 10000 O O . THR B 1 624 ? 6.027 -0.254 8.414 1 97.25 624 THR B O 1
ATOM 10003 N N . ALA B 1 625 ? 6.953 1.223 9.773 1 96.62 625 ALA B N 1
ATOM 10004 C CA . ALA B 1 625 ? 5.801 1.282 10.672 1 96.62 625 ALA B CA 1
ATOM 10005 C C . ALA B 1 625 ? 4.852 2.408 10.266 1 96.62 625 ALA B C 1
ATOM 10007 O O . ALA B 1 625 ? 3.725 2.484 10.758 1 96.62 625 ALA B O 1
ATOM 10008 N N . SER B 1 626 ? 5.254 3.295 9.305 1 96.62 626 SER B N 1
ATOM 10009 C CA . SER B 1 626 ? 4.414 4.355 8.758 1 96.62 626 SER B CA 1
ATOM 10010 C C . SER B 1 626 ? 3.467 3.818 7.691 1 96.62 626 SER B C 1
ATOM 10012 O O . SER B 1 626 ? 3.445 2.615 7.422 1 96.62 626 SER B O 1
ATOM 10014 N N . VAL B 1 627 ? 2.625 4.664 7.188 1 93.12 627 VAL B N 1
ATOM 10015 C CA . VAL B 1 627 ? 1.647 4.266 6.18 1 93.12 627 VAL B CA 1
ATOM 10016 C C . VAL B 1 627 ? 2.24 4.449 4.781 1 93.12 627 VAL B C 1
ATOM 10018 O O . VAL B 1 627 ? 2.719 5.535 4.441 1 93.12 627 VAL B O 1
ATOM 10021 N N . MET B 1 628 ? 2.189 3.377 4.023 1 91.94 628 MET B N 1
ATOM 10022 C CA . MET B 1 628 ? 2.732 3.393 2.666 1 91.94 628 MET B CA 1
ATOM 10023 C C . MET B 1 628 ? 1.649 3.744 1.651 1 91.94 628 MET B C 1
ATOM 10025 O O . MET B 1 628 ? 0.532 3.23 1.727 1 91.94 628 MET B O 1
#

Solvent-accessible surface area (backbone atoms only — not comparable to full-atom values): 63717 Å² total; per-residue (Å²): 125,78,44,65,38,66,85,58,38,58,75,85,44,43,72,24,47,54,54,44,49,55,58,58,51,70,82,54,89,71,64,70,54,29,39,38,37,54,43,83,46,87,70,38,29,36,34,36,36,52,65,52,33,30,42,30,34,14,48,50,60,10,36,46,40,24,37,52,24,50,52,50,37,36,42,74,66,69,51,52,64,51,72,50,77,38,55,60,69,42,81,40,40,30,43,33,44,47,26,43,43,25,31,14,63,28,70,70,40,50,53,54,49,47,47,34,39,13,26,53,41,29,37,30,38,26,53,35,29,52,46,31,40,60,32,83,94,35,80,68,47,23,50,73,34,54,36,42,48,64,66,56,44,31,51,51,34,52,54,32,48,39,40,31,22,45,45,32,55,28,39,49,72,38,23,70,43,60,56,48,64,79,40,70,91,40,58,82,28,45,25,48,92,31,27,49,21,71,92,37,69,63,30,52,51,51,49,45,36,49,53,49,42,46,59,74,30,32,84,49,47,46,33,33,43,33,52,40,84,51,85,63,59,63,54,34,45,31,28,75,75,73,44,91,70,61,55,70,59,53,50,39,54,45,49,53,54,52,49,52,50,36,48,74,68,58,34,44,43,30,32,46,40,53,48,62,42,17,64,70,62,73,63,47,76,71,96,61,86,74,82,83,46,72,70,58,36,66,57,49,65,84,74,42,30,36,26,50,70,58,75,75,65,86,47,58,64,60,50,51,51,51,54,52,53,44,52,71,52,33,92,41,51,30,39,30,36,40,27,43,23,48,40,30,61,50,40,40,55,62,40,25,45,54,35,45,55,46,46,52,54,44,29,60,75,69,66,42,24,44,38,32,38,34,35,51,25,57,83,41,28,62,22,59,85,71,73,37,51,68,43,54,47,49,54,33,38,38,33,38,57,68,60,74,53,69,81,62,46,40,57,52,39,26,42,38,67,73,44,58,50,74,65,57,62,52,51,26,45,68,41,43,43,88,76,19,51,87,66,40,58,82,80,40,26,49,49,41,51,46,65,48,30,35,53,58,67,30,64,60,51,66,56,52,60,75,83,52,49,41,60,50,20,45,49,38,18,52,56,29,39,57,54,20,69,71,46,71,95,60,17,50,60,31,41,23,51,12,34,46,20,50,30,38,32,59,45,57,45,42,26,60,51,40,42,51,19,56,75,66,67,32,44,68,55,24,41,50,46,20,50,48,27,47,53,38,27,55,37,46,53,52,22,51,54,36,43,49,55,42,43,64,63,39,22,42,71,31,31,48,64,56,56,40,23,54,52,23,7,50,32,40,41,30,44,51,52,18,49,53,38,39,34,39,55,72,60,75,38,93,69,57,67,52,57,69,52,81,85,59,60,74,41,57,48,95,87,65,46,62,47,56,65,54,70,71,64,56,65,63,66,41,50,40,58,43,74,117,124,78,42,65,40,66,86,58,39,59,74,83,42,43,73,25,48,54,54,45,49,55,60,57,50,70,80,54,90,70,66,70,53,28,39,37,37,54,45,83,45,89,69,36,30,37,34,37,38,53,66,53,34,31,42,31,35,12,48,50,60,10,36,46,40,23,37,52,24,49,52,49,37,35,42,73,68,70,50,51,63,50,73,50,77,37,55,62,68,43,82,39,40,29,44,33,44,48,26,43,42,24,31,14,64,27,71,69,39,49,53,54,48,47,45,34,39,13,26,53,42,30,37,30,38,26,54,35,29,51,45,30,40,60,32,84,94,38,82,68,46,24,51,72,34,53,36,40,47,64,65,56,44,32,50,50,34,52,53,33,47,38,39,32,22,44,44,32,55,28,39,49,71,37,22,70,42,61,57,48,65,79,40,68,91,40,58,83,29,46,25,47,93,31,26,49,21,71,91,37,70,63,31,53,53,50,48,45,38,49,53,49,43,48,58,74,31,33,87,50,45,47,35,34,45,34,52,40,85,53,84,63,57,63,54,34,46,32,27,75,74,72,44,90,69,61,54,68,59,54,49,38,55,44,49,52,55,52,48,52,50,35,47,73,68,60,32,44,43,31,30,46,37,53,48,61,42,17,63,69,61,74,63,47,75,71,96,62,88,74,84,83,47,72,70,59,36,67,58,49,64,85,73,41,30,35,27,51,70,60,76,74,65,85,48,59,64,59,49,48,52,50,53,51,53,44,52,70,54,33,92,43,51,31,39,31,37,40,28,42,24,49,41,32,63,50,40,41,55,62,40,26,45,55,35,44,56,46,46,52,53,43,30,60,74,71,66,43,25,43,39,34,38,34,35,51,24,58,84,42,29,62,23,60,82,72,72,35,50,67,44,56,48,50,56,34,39,38,34,36,56,69,61,74,51,70,81,62,46,39,58,53,39,26,43,38,68,74,42,59,51,75,64,57,62,52,51,26,46,68,41,43,42,89,76,19,52,90,65,39,58,82,80,39,26,49,49,43,51,46,65,50,30,34,53,59,67,31,64,60,52,66,55,52,58,76,84,53,49,40,60,50,21,45,48,37,17,51,57,28,38,56,53,21,70,71,46,70,95,59,17,52,60,31,40,23,53,12,33,47,20,49,29,36,32,58,44,57,46,42,28,59,52,39,42,51,19,57,76,65,67,32,43,67,55,24,40,51,46,20,50,48,28,47,53,38,28,54,37,46,52,54,23,49,53,35,42,49,57,43,43,63,63,40,23,42,73,32,31,48,62,56,56,40,24,53,51,23,9,51,33,38,42,30,43,51,53,18,49,53,38,39,33,38,56,72,61,76,39,94,71,58,67,52,59,70,52,81,86,60,62,74,41,56,47,96,88,66,46,62,47,54,63,56,69,72,67,56,66,65,66,40,50,39,56,45,73,119

Secondary structure (DSSP, 8-state):
--SEEEEES-GGGHHHHHHHHHHHHTT------EEEEEEE-SSSEEEEEETTEEEEEESSHHHHHHHHHHHHHHHHTT-SEEEEEE--S-SEEEEEEE--SS--B-HHHHHHHHHHHHHHT--EEEEE-SS-B--TT-TTTTTTTTPBPHHHHHHHHHHHHHTT-EEEEE--SSS--TTGGGSGGGGGGB-STT-B-TT-HHHHHHHHHHHHHHHHH-S--EEE------TTTTSSHHHHHH----HHHHHHHHHHHHHHHHHHTT-EEEEE-HHHHHHHHTS--SSSPP---HHHHHTS-TTEEEEEE-SS---HHHHHHHHHHHHHH-SSEEEEEE----SSSS--HHHHHHHHHHHHHHHHHTT--EEEEEE--TTT--S-GGGGHHHHHHHHHHHHHSS--HHHHHHHHHHHHS--HHHHHGGGGGG--TTS-TT-STT--HHHHHHHS-TTT-TTGGG--TTTHHHHHHHHHHHHHHHHTT-STTHHHHHHHHHHHHHHHHHTTHHHHHHHHHHTT-HHHHHHHHHHHHHHHHHHHHHHHHHHHHHHHHB-STTHHHHHHHHHHHHHHHHHHHHHHHHHHTTSSS--HHHHSPP--SSB-TTSPBPSS-----HHHHS-SS--/--SEEEEES-GGGHHHHHHHHHHHHTT------EEEEEEE-SSSEEEEEETTEEEEEESSHHHHHHHHHHHHHHHHTT-SEEEEEE--S-SEEEEEEE--SS--B-HHHHHHHHHHHHHHT--EEEEE-SS-B--TT-TTTTTTTTPBPHHHHHHHHHHHHHTT-EEEEE--SSS--TTGGGSGGGGGGB-STT-B-TT-HHHHHHHHHHHHHHHHH----EEE------TTTTSSHHHHHH----HHHHHHHHHHHHHHHHHHTT-EEEEE-HHHHHHHHTS--SSSPP---HHHHHTS-TTEEEEEE-SS---HHHHHHHHHHHHHH-SSEEEEEE----SSSS--HHHHHHHHHHHHHHHHHHT--EEEEEE--TTT--S-GGGGHHHHHHHHHHHHHSS--HHHHHHHHHHHHS--HHHHHGGGGGG--TTS-TT-STT--HHHHHHHS-TTT-TTGGG--TTTHHHHHHHHHHHHHHHHTT-STTHHHHHHHHHHHHHHHHHTTHHHHHHHHHHTT-HHHHHHHHHHHHHHHHHHHHHHHHHHHHHHHHB-STTHHHHHHHHHHHHHHHHHHHHHHHHHHTTSSS--HHHHSPP--SSB-TTSPBPSS-----HHHHS-SS--

Organism: NCBI:txid1796616

pLDDT: mean 95.15, std 5.55, range [56.16, 98.94]

Nearest PDB structures (foldseek):
  2epn-assembly1_B  TM=9.509E-01  e=4.952E-62  Streptococcus gordonii
  5ac4-assembly1_B  TM=9.544E-01  e=2.202E-61  Streptococcus pneumoniae TIGR4
  2epo-assembly1_A  TM=9.515E-01  e=1.702E-61  Streptococcus gordonii
  5ac5-assembly1_A  TM=9.560E-01  e=7.966E-61  Streptococcus pneumoniae TIGR4
  5a6j-assembly1_C  TM=9.496E-01  e=1.098E-59  Streptococcus pneumoniae TIGR4

Radius of gyration: 33.74 Å; Cα contacts (8 Å, |Δi|>4): 2518; chains: 2; bounding box: 70×112×71 Å

InterPro domains:
  IPR015883 Beta-hexosaminidase, catalytic domain [PF00728] (144-280)
  IPR017853 Glycoside hydrolase superfamily [SSF51445] (90-402)
  IPR038901 Hexosaminidase D-like [PTHR21040] (106-391)
  IPR041063 Glycoside Hydrolase 20C, C-terminal [PF18088] (422-607)

Foldseek 3Di:
DFAEAAPAEPPLLVLLVVVLVVVLCPPDPDFHHAYEHEDEDDFFWKWKAAARYIYIYYPFLLRSLLNVLVVSLCRVVVHRIDIDTWGFLFPAEEEEEEQAQFFHWDLVQLLLVLSLLSNLRGQEYEYAHEQQADFPPCCLRNVLRNHDYLVSLQVSQVSSVSSNYAYAYHYELFFPNQPSVVDPVQVQQDFDHRTGQFPGPVSLVRLLSVLVSCLSRGPDQEYEHELPPPPCHCPGVNCVPPNDDQRLVSSLVRVVSSVVSSVVSRHQYEYEAQVLQCSQVVGDRFDDDGDDDPVSLVSDDQRYEYEYEDAFDQDLVRLLVNLVVSVVSYVHYAYEYELAPEFAAFGLQQSRLNVVVSNLLSCSVSSHRHYYYYYDQHPQNNYFPCLRLLSSSSVSCCRIVVDDDPVVSQSSSCSSPVDGPVLSNLSCQQQCFVLAHPSGDTLGRLLGLLLQAFLLQCQAQLFADQPGQLVSLQVSLVSLQVVLVVPDDCSLSSNLSSLSSVLCSLRNCLSVQCLVCVVVVPLVSLLVSLVSLLVSLVSLVVSLVSSVVSSVVTGDPGSNVVVVVSSVVSSVSSNVSSVVSNCCSVPVDVDDVSSVDDHAAPDADPVRRHDPDDNDRHSQVSNDVDGD/DFAEAAPAEPPLLVLLVVVLVVVLCPPDPDFHHAYEHEDEDDFFWKWKAAARYIYIYYPFLLRSLLNVLVVSLCRVVVHRIDMDTWGFLFPAEEEEEEQAQFFHWDLVQLLLVLSLLSNLRGQEYEYAHEQQADFPPCCLRNVLRNRDYLVSLQVSQVSSVSSNYAYAYHYELFFPNQPSVVDPVCVQQDFDHRTGQFPGPVSLVRLLSVLVSCLSRGPDQEYEHELPPPPCHCPGVNCVPPNDDQRLVSSLVRVVSSVVSSVVSNHQYEYEAQVLQCSQVVGDRFDDDGDDDPVSLVSDDQRYEYEYEDAFDQDLVRLLVNLVVSVVSYVHYAYEYELAPEFAAFGLQQSRLNVVVSNLLSCSVSSHRHYYYYYDQHPQNRYFPCLRLLSSSSSSCCRIVVDDDPVVSQSSSCSSPVDGPVLSNLSCQQQCFVLAHPSGDTLGRLLGLLLQAFLLQCQAQLFADQPGQLVSLQVSLVSLQVVLVVPDDCSLSSNLSSLSSVLCSLRNCLSVQCLVCVVVVPLVSLLVSLVSLLVSLVSLVVSLVSSVVSSVVTGDPGSNVVVVVSSVVSSVSSNVSSVVSNCCSVPVDVDDVSSVDDHAAPDADPVRRHDPDDNDRHSQVSNDVDGD